Protein AF-A0A3M2BIB4-F1 (afdb_monomer_lite)

Radius of gyration: 32.8 Å; chains: 1; bounding box: 78×100×97 Å

Sequence (842 aa):
MITMDTANERGVAVRAAVALIFVILFSFAGVSPARAAVSAETPDAVIALSPKVFQSSRLLGDFSVLIWIRPDEQTSDARNIFEIPGVLTLGTSDTGSVSAALVVQDSAGSPSTLTVDTGRPLLGGQWQVVCVSFRKALGYLDVFHSDSTGAWSDTESAGFESRAIEVDGPGVRLGQASDGTPAVVGAYGLLAIRTHSVKLSDVATLRQTRRYFSLYDYAQIGSSMNGPSGAMWMLNHAMTTLPVDYDAGGSRPQRAAVVGQPVGLHNVHVWDSSIEVDDPFERFNMVRQADEVRGFRYVSTREPPLDGWFLVDPGFAAIVYDSVPGESALAHQLATEPRRPIRIFVSSNSRAVFRDDGTGVSPGNYAQGFFDYKRAHVSGVLFRPVVRGSTNPWFGFNAVDPPAAELTSLIDSTGGAYATFARFWTGSARAPAEGPGAGLFIQRWGRYELRCRPEPGSLLVADAPLVVQAHVMAFPGASPLQWRPRRGLSQSEVGVDHDRSNFIDLDTTRVTHVFSGDDLVYNSSAISIKGQFEGLIFPGDAMYIASGPGRGQINVIRSVTHTQTRAVIEFDSPMIRWPEPDVTLRFGPWRFETLEYTFPPVADGDAHEWRGLELRPVDSGEGVPVFAYSAFRPDVNGYQFGVAGWGGNGYYPQIIFSEPAAISEWMRIAAPDLWIQVPAQQNSLPEHMSDYTALIRQAAPECEIVWAAEAAHPSGVQLGWVDYIVDHAESEGVIGIVALNRPQIGTELEQLADGHRSNLPHISARGNVKLAELWCQLLLDAAIDPCPADFAPPWHFYDFFDVQVYLAEFVSQTSLADLTGDGIIDFFDLVAYLDAFAAGCG

Structure (mmCIF, N/CA/C/O backbone):
data_AF-A0A3M2BIB4-F1
#
_entry.id   AF-A0A3M2BIB4-F1
#
loop_
_atom_site.group_PDB
_atom_site.id
_atom_site.type_symbol
_atom_site.label_atom_id
_atom_site.label_alt_id
_atom_site.label_comp_id
_atom_site.label_asym_id
_atom_site.label_entity_id
_atom_site.label_seq_id
_atom_site.pdbx_PDB_ins_code
_atom_site.Cartn_x
_atom_site.Cartn_y
_atom_site.Cartn_z
_atom_site.occupancy
_atom_site.B_iso_or_equiv
_atom_site.auth_seq_id
_atom_site.auth_comp_id
_atom_site.auth_asym_id
_atom_site.auth_atom_id
_atom_site.pdbx_PDB_model_num
ATOM 1 N N . MET A 1 1 ? 2.236 -69.891 37.662 1.00 33.50 1 MET A N 1
ATOM 2 C CA . MET A 1 1 ? 2.554 -69.448 36.289 1.00 33.50 1 MET A CA 1
ATOM 3 C C . MET A 1 1 ? 2.310 -67.949 36.265 1.00 33.50 1 MET A C 1
ATOM 5 O O . MET A 1 1 ? 1.174 -67.557 36.464 1.00 33.50 1 MET A O 1
ATOM 9 N N . ILE A 1 2 ? 3.357 -67.148 36.497 1.00 29.92 2 ILE A N 1
ATOM 10 C CA . ILE A 1 2 ? 4.217 -66.559 35.440 1.00 29.92 2 ILE A CA 1
ATOM 11 C C . ILE A 1 2 ? 3.377 -65.528 34.659 1.00 29.92 2 ILE A C 1
ATOM 13 O O . ILE A 1 2 ? 2.528 -65.934 33.880 1.00 29.92 2 ILE A O 1
ATOM 17 N N . THR A 1 3 ? 3.271 -64.301 35.187 1.00 30.97 3 THR A N 1
ATOM 18 C CA . THR A 1 3 ? 3.999 -63.040 34.858 1.00 30.97 3 THR A CA 1
ATOM 19 C C . THR A 1 3 ? 3.267 -62.154 33.841 1.00 30.97 3 THR A C 1
ATOM 21 O O . THR A 1 3 ? 2.938 -62.621 32.762 1.00 30.97 3 THR A O 1
ATOM 24 N N . MET A 1 4 ? 3.070 -60.892 34.260 1.00 30.81 4 MET A N 1
ATOM 25 C CA . MET A 1 4 ? 3.219 -59.604 33.548 1.00 30.81 4 MET A CA 1
ATOM 26 C C . MET A 1 4 ? 2.843 -59.508 32.056 1.00 30.81 4 MET A C 1
ATOM 28 O O . MET A 1 4 ? 3.419 -60.209 31.237 1.00 30.81 4 MET A O 1
ATOM 32 N N . ASP A 1 5 ? 2.037 -58.501 31.685 1.00 30.27 5 ASP A N 1
ATOM 33 C CA . ASP A 1 5 ? 2.644 -57.208 31.327 1.00 30.27 5 ASP A CA 1
ATOM 34 C C . ASP A 1 5 ? 1.685 -56.005 31.409 1.00 30.27 5 ASP A C 1
ATOM 36 O O . ASP A 1 5 ? 0.528 -56.040 30.990 1.00 30.27 5 ASP A O 1
ATOM 40 N N . THR A 1 6 ? 2.205 -54.931 31.994 1.00 44.16 6 THR A N 1
ATOM 41 C CA . THR A 1 6 ? 1.580 -53.629 32.234 1.00 44.16 6 THR A CA 1
ATOM 42 C C . THR A 1 6 ? 1.976 -52.678 31.110 1.00 44.16 6 THR A C 1
ATOM 44 O O . THR A 1 6 ? 3.076 -52.132 31.144 1.00 44.16 6 THR A O 1
ATOM 47 N N . ALA A 1 7 ? 1.105 -52.454 30.121 1.00 36.28 7 ALA A N 1
ATOM 48 C CA . ALA A 1 7 ? 1.442 -51.558 29.006 1.00 36.28 7 ALA A CA 1
ATOM 49 C C . ALA A 1 7 ? 0.281 -50.737 28.414 1.00 36.28 7 ALA A C 1
ATOM 51 O O . ALA A 1 7 ? 0.482 -50.114 27.378 1.00 36.28 7 ALA A O 1
ATOM 52 N N . ASN A 1 8 ? -0.907 -50.675 29.037 1.00 41.47 8 ASN A N 1
ATOM 53 C CA . ASN A 1 8 ? -2.070 -50.050 28.375 1.00 41.47 8 ASN A CA 1
ATOM 54 C C . ASN A 1 8 ? -2.738 -48.862 29.088 1.00 41.47 8 ASN A C 1
ATOM 56 O O . ASN A 1 8 ? -3.677 -48.288 28.550 1.00 41.47 8 ASN A O 1
ATOM 60 N N . GLU A 1 9 ? -2.232 -48.413 30.240 1.00 39.03 9 GLU A N 1
ATOM 61 C CA . GLU A 1 9 ? -2.818 -47.256 30.951 1.00 39.03 9 GLU A CA 1
ATOM 62 C C . GLU A 1 9 ? -2.017 -45.950 30.802 1.00 39.03 9 GLU A C 1
ATOM 64 O O . GLU A 1 9 ? -2.492 -44.883 31.178 1.00 39.03 9 GLU A O 1
ATOM 69 N N . ARG A 1 10 ? -0.840 -45.978 30.156 1.00 37.19 10 ARG A N 1
ATOM 70 C CA . ARG A 1 10 ? -0.072 -44.756 29.830 1.00 37.19 10 ARG A CA 1
ATOM 71 C C . ARG A 1 10 ? -0.431 -44.127 28.476 1.00 37.19 10 ARG A C 1
ATOM 73 O O . ARG A 1 10 ? -0.084 -42.976 28.244 1.00 37.19 10 ARG A O 1
ATOM 80 N N . GLY A 1 11 ? -1.158 -44.830 27.604 1.00 38.28 11 GLY A N 1
ATOM 81 C CA . GLY A 1 11 ? -1.507 -44.337 26.262 1.00 38.28 11 GLY A CA 1
ATOM 82 C C . GLY A 1 11 ? -2.685 -43.356 26.220 1.00 38.28 11 GLY A C 1
ATOM 83 O O . GLY A 1 11 ? -2.736 -42.498 25.343 1.00 38.28 11 GLY A O 1
ATOM 84 N N . VAL A 1 12 ? -3.614 -43.437 27.177 1.00 43.66 12 VAL A N 1
ATOM 85 C CA . VAL A 1 12 ? -4.830 -42.600 27.186 1.00 43.66 12 VAL A CA 1
ATOM 86 C C . VAL A 1 12 ? -4.586 -41.256 27.883 1.00 43.66 12 VAL A C 1
ATOM 88 O O . VAL A 1 12 ? -5.048 -40.225 27.403 1.00 43.66 12 VAL A O 1
ATOM 91 N N . ALA A 1 13 ? -3.761 -41.228 28.936 1.00 41.62 13 ALA A N 1
ATOM 92 C CA . ALA A 1 13 ? -3.370 -39.983 29.605 1.00 41.62 13 ALA A CA 1
ATOM 93 C C . ALA A 1 13 ? -2.424 -39.115 28.748 1.00 41.62 13 ALA A C 1
ATOM 95 O O . ALA A 1 13 ? -2.522 -37.892 28.778 1.00 41.62 13 ALA A O 1
ATOM 96 N N . VAL A 1 14 ? -1.561 -39.729 27.924 1.00 44.25 14 VAL A N 1
ATOM 97 C CA . VAL A 1 14 ? -0.683 -38.997 26.992 1.00 44.25 14 VAL A CA 1
ATOM 98 C C . VAL A 1 14 ? -1.462 -38.477 25.781 1.00 44.25 14 VAL A C 1
ATOM 100 O O . VAL A 1 14 ? -1.181 -37.378 25.327 1.00 44.25 14 VAL A O 1
ATOM 103 N N . ARG A 1 15 ? -2.504 -39.171 25.302 1.00 39.38 15 ARG A N 1
ATOM 104 C CA . ARG A 1 15 ? -3.373 -38.652 24.225 1.00 39.38 15 ARG A CA 1
ATOM 105 C C . ARG A 1 15 ? -4.279 -37.506 24.685 1.00 39.38 15 ARG A C 1
ATOM 107 O O . ARG A 1 15 ? -4.491 -36.581 23.913 1.00 39.38 15 ARG A O 1
ATOM 114 N N . ALA A 1 16 ? -4.731 -37.509 25.941 1.00 39.28 16 ALA A N 1
ATOM 115 C CA . ALA A 1 16 ? -5.449 -36.370 26.519 1.00 39.28 16 ALA A CA 1
ATOM 116 C C . ALA A 1 16 ? -4.518 -35.172 26.799 1.00 39.28 16 ALA A C 1
ATOM 118 O O . ALA A 1 16 ? -4.910 -34.036 26.561 1.00 39.28 16 ALA A O 1
ATOM 119 N N . ALA A 1 17 ? -3.270 -35.409 27.226 1.00 37.19 17 ALA A N 1
ATOM 120 C CA . ALA A 1 17 ? -2.282 -34.346 27.425 1.00 37.19 17 ALA A CA 1
ATOM 121 C C . ALA A 1 17 ? -1.733 -33.779 26.101 1.00 37.19 17 ALA A C 1
ATOM 123 O O . ALA A 1 17 ? -1.500 -32.582 26.013 1.00 37.19 17 ALA A O 1
ATOM 124 N N . VAL A 1 18 ? -1.579 -34.598 25.055 1.00 38.59 18 VAL A N 1
ATOM 125 C CA . VAL A 1 18 ? -1.134 -34.152 23.722 1.00 38.59 18 VAL A CA 1
ATOM 126 C C . VAL A 1 18 ? -2.271 -33.459 22.963 1.00 38.59 18 VAL A C 1
ATOM 128 O O . VAL A 1 18 ? -2.010 -32.451 22.324 1.00 38.59 18 VAL A O 1
ATOM 131 N N . ALA A 1 19 ? -3.533 -33.878 23.117 1.00 32.69 19 ALA A N 1
ATOM 132 C CA . ALA A 1 19 ? -4.677 -33.121 22.590 1.00 32.69 19 ALA A CA 1
ATOM 133 C C . ALA A 1 19 ? -4.874 -31.774 23.316 1.00 32.69 19 ALA A C 1
ATOM 135 O O . ALA A 1 19 ? -5.208 -30.781 22.679 1.00 32.69 19 ALA A O 1
ATOM 136 N N . LEU A 1 20 ? -4.592 -31.701 24.624 1.00 32.56 20 LEU A N 1
ATOM 137 C CA . LEU A 1 20 ? -4.644 -30.439 25.373 1.00 32.56 20 LEU A CA 1
ATOM 138 C C . LEU A 1 20 ? -3.433 -29.529 25.086 1.00 32.56 20 LEU A C 1
ATOM 140 O O . LEU A 1 20 ? -3.556 -28.316 25.186 1.00 32.56 20 LEU A O 1
ATOM 144 N N . ILE A 1 21 ? -2.284 -30.083 24.681 1.00 35.28 21 ILE A N 1
ATOM 145 C CA . ILE A 1 21 ? -1.084 -29.316 24.301 1.00 35.28 21 ILE A CA 1
ATOM 146 C C . ILE A 1 21 ? -1.126 -28.877 22.823 1.00 35.28 21 ILE A C 1
ATOM 148 O O . ILE A 1 21 ? -0.666 -27.781 22.519 1.00 35.28 21 ILE A O 1
ATOM 152 N N . PHE A 1 22 ? -1.761 -29.633 21.919 1.00 31.03 22 PHE A N 1
ATOM 153 C CA . PHE A 1 22 ? -1.961 -29.212 20.521 1.00 31.03 22 PHE A CA 1
ATOM 154 C C . PHE A 1 22 ? -3.082 -28.175 20.344 1.00 31.03 22 PHE A C 1
ATOM 156 O O . PHE A 1 22 ? -2.965 -27.314 19.479 1.00 31.03 22 PHE A O 1
ATOM 163 N N . VAL A 1 23 ? -4.100 -28.158 21.213 1.00 32.62 23 VAL A N 1
ATOM 164 C CA . VAL A 1 23 ? -5.113 -27.078 21.240 1.00 32.62 23 VAL A CA 1
ATOM 165 C C . VAL A 1 23 ? -4.573 -25.789 21.892 1.00 32.62 23 VAL A C 1
ATOM 167 O O . VAL A 1 23 ? -5.134 -24.714 21.706 1.00 32.62 23 VAL A O 1
ATOM 170 N N . ILE A 1 24 ? -3.446 -25.858 22.611 1.00 32.31 24 ILE A N 1
ATOM 171 C CA . ILE A 1 24 ? -2.802 -24.690 23.240 1.00 32.31 24 ILE A CA 1
ATOM 172 C C . ILE A 1 24 ? -1.642 -24.130 22.388 1.00 32.31 24 ILE A C 1
ATOM 174 O O . ILE A 1 24 ? -1.292 -22.962 22.540 1.00 32.31 24 ILE A O 1
ATOM 178 N N . LEU A 1 25 ? -1.086 -24.900 21.442 1.00 28.09 25 LEU A N 1
ATOM 179 C CA . LEU A 1 25 ? 0.062 -24.480 20.618 1.00 28.09 25 LEU A CA 1
ATOM 180 C C . LEU A 1 25 ? -0.276 -23.992 19.198 1.00 28.09 25 LEU A C 1
ATOM 182 O O . LEU A 1 25 ? 0.609 -23.449 18.546 1.00 28.09 25 LEU A O 1
ATOM 186 N N . PHE A 1 26 ? -1.536 -24.073 18.756 1.00 29.95 26 PHE A N 1
ATOM 187 C CA . PHE A 1 26 ? -2.009 -23.419 17.519 1.00 29.95 26 PHE A CA 1
ATOM 188 C C . PHE A 1 26 ? -2.750 -22.087 17.747 1.00 29.95 26 PHE A C 1
ATOM 190 O O . PHE A 1 26 ? -3.298 -21.506 16.817 1.00 29.95 26 PHE A O 1
ATOM 197 N N . SER A 1 27 ? -2.707 -21.550 18.969 1.00 29.72 27 SER A N 1
ATOM 198 C CA . SER A 1 27 ? -3.378 -20.289 19.336 1.00 29.72 27 SER A CA 1
ATOM 199 C C . SER A 1 27 ? -2.442 -19.071 19.372 1.00 29.72 27 SER A C 1
ATOM 201 O O . SER A 1 27 ? -2.845 -18.000 19.815 1.00 29.72 27 SER A O 1
ATOM 203 N N . PHE A 1 28 ? -1.188 -19.210 18.925 1.00 30.39 28 PHE A N 1
ATOM 204 C CA . PHE A 1 28 ? -0.168 -18.157 19.019 1.00 30.39 28 PHE A CA 1
ATOM 205 C C . PHE A 1 28 ? 0.679 -18.025 17.744 1.00 30.39 28 PHE A C 1
ATOM 207 O O . PHE A 1 28 ? 1.900 -18.101 17.793 1.00 30.39 28 PHE A O 1
ATOM 214 N N . ALA A 1 29 ? 0.038 -17.808 16.597 1.00 28.36 29 ALA A N 1
ATOM 215 C CA . ALA A 1 29 ? 0.643 -17.157 15.429 1.00 28.36 29 ALA A CA 1
ATOM 216 C C . ALA A 1 29 ? -0.472 -16.778 14.445 1.00 28.36 29 ALA A C 1
ATOM 218 O O . ALA A 1 29 ? -0.865 -17.554 13.585 1.00 28.36 29 ALA A O 1
ATOM 219 N N . GLY A 1 30 ? -1.016 -15.581 14.631 1.00 24.34 30 GLY A N 1
ATOM 220 C CA . GLY A 1 30 ? -2.086 -15.005 13.823 1.00 24.34 30 GLY A CA 1
ATOM 221 C C . GLY A 1 30 ? -2.401 -13.627 14.380 1.00 24.34 30 GLY A C 1
ATOM 222 O O . GLY A 1 30 ? -3.344 -13.445 15.141 1.00 24.34 30 GLY A O 1
ATOM 223 N N . VAL A 1 31 ? -1.495 -12.688 14.126 1.00 24.97 31 VAL A N 1
ATOM 224 C CA . VAL A 1 31 ? -1.556 -11.313 14.622 1.00 24.97 31 VAL A CA 1
ATOM 225 C C . VAL A 1 31 ? -2.741 -10.578 13.966 1.00 24.97 31 VAL A C 1
ATOM 227 O O . VAL A 1 31 ? -2.956 -10.693 12.766 1.00 24.97 31 VAL A O 1
ATOM 230 N N . SER A 1 32 ? -3.491 -9.863 14.816 1.00 37.06 32 SER A N 1
ATOM 231 C CA . SER A 1 32 ? -4.704 -9.022 14.644 1.00 37.06 32 SER A CA 1
ATOM 232 C C . SER A 1 32 ? -4.727 -8.071 13.417 1.00 37.06 32 SER A C 1
ATOM 234 O O . SER A 1 32 ? -3.665 -7.742 12.891 1.00 37.06 32 SER A O 1
ATOM 236 N N . PRO A 1 33 ? -5.892 -7.484 13.034 1.00 37.25 33 PRO A N 1
ATOM 237 C CA . PRO A 1 33 ? -6.175 -6.144 13.580 1.00 37.25 33 PRO A CA 1
ATOM 238 C C . PRO A 1 33 ? -7.654 -5.842 13.927 1.00 37.25 33 PRO A C 1
ATOM 240 O O . PRO A 1 33 ? -8.567 -6.067 13.130 1.00 37.25 33 PRO A O 1
ATOM 243 N N . ALA A 1 34 ? -7.875 -5.196 15.080 1.00 37.62 34 ALA A N 1
ATOM 244 C CA . ALA A 1 34 ? -9.164 -4.701 15.553 1.00 37.62 34 ALA A CA 1
ATOM 245 C C . ALA A 1 34 ? -9.144 -3.204 16.002 1.00 37.62 34 ALA A C 1
ATOM 247 O O . ALA A 1 34 ? -8.180 -2.808 16.621 1.00 37.62 34 ALA A O 1
ATOM 248 N N . ARG A 1 35 ? -10.043 -2.247 15.717 1.00 52.06 35 ARG A N 1
ATOM 249 C CA . ARG A 1 35 ? -11.478 -1.990 16.010 1.00 52.06 35 ARG A CA 1
ATOM 250 C C . ARG A 1 35 ? -11.899 -1.315 17.359 1.00 52.06 35 ARG A C 1
ATOM 252 O O . ARG A 1 35 ? -12.287 -2.030 18.254 1.00 52.06 35 ARG A O 1
ATOM 259 N N . ALA A 1 36 ? -11.937 0.013 17.559 1.00 53.53 36 ALA A N 1
ATOM 260 C CA . ALA A 1 36 ? -11.449 0.737 18.770 1.00 53.53 36 ALA A CA 1
ATOM 261 C C . ALA A 1 36 ? -12.373 1.225 19.955 1.00 53.53 36 ALA A C 1
ATOM 263 O O . ALA A 1 36 ? -13.565 1.469 19.790 1.00 53.53 36 ALA A O 1
ATOM 264 N N . ALA A 1 37 ? -11.784 1.424 21.156 1.00 71.44 37 ALA A N 1
ATOM 265 C CA . ALA A 1 37 ? -12.299 1.947 22.451 1.00 71.44 37 ALA A CA 1
ATOM 266 C C . ALA A 1 37 ? -11.126 2.490 23.329 1.00 71.44 37 ALA A C 1
ATOM 268 O O . ALA A 1 37 ? -9.977 2.439 22.897 1.00 71.44 37 ALA A O 1
ATOM 269 N N . VAL A 1 38 ? -11.356 2.970 24.561 1.00 84.25 38 VAL A N 1
ATOM 270 C CA . VAL A 1 38 ? -10.273 3.156 25.566 1.00 84.25 38 VAL A CA 1
ATOM 271 C C . VAL A 1 38 ? -10.502 2.291 26.794 1.00 84.25 38 VAL A C 1
ATOM 273 O O . VAL A 1 38 ? -11.628 2.143 27.242 1.00 84.25 38 VAL A O 1
ATOM 276 N N . SER A 1 39 ? -9.441 1.717 27.342 1.00 89.81 39 SER A N 1
ATOM 277 C CA . SER A 1 39 ? -9.465 0.921 28.565 1.00 89.81 39 SER A CA 1
ATOM 278 C C . SER A 1 39 ? -8.905 1.739 29.715 1.00 89.81 39 SER A C 1
ATOM 280 O O . SER A 1 39 ? -7.790 2.252 29.610 1.00 89.81 39 SER A O 1
ATOM 282 N N . ALA A 1 40 ? -9.685 1.892 30.783 1.00 93.56 40 ALA A N 1
ATOM 283 C CA . ALA A 1 40 ? -9.188 2.356 32.068 1.00 93.56 40 ALA A CA 1
ATOM 284 C C . ALA A 1 40 ? -8.427 1.202 32.722 1.00 93.56 40 ALA A C 1
ATOM 286 O O . ALA A 1 40 ? -9.037 0.223 33.141 1.00 93.56 40 ALA A O 1
ATOM 287 N N . GLU A 1 41 ? -7.109 1.331 32.822 1.00 94.12 41 GLU A N 1
ATOM 288 C CA . GLU A 1 41 ? -6.217 0.321 33.405 1.00 94.12 41 GLU A CA 1
ATOM 289 C C . GLU A 1 41 ? -6.161 0.422 34.937 1.00 94.12 41 GLU A C 1
ATOM 291 O O . GLU A 1 41 ? -5.703 -0.494 35.620 1.00 94.12 41 GLU A O 1
ATOM 296 N N . THR A 1 42 ? -6.587 1.561 35.493 1.00 95.88 42 THR A N 1
ATOM 297 C CA . THR A 1 42 ? -6.488 1.861 36.922 1.00 95.88 42 THR A CA 1
ATOM 298 C C . THR A 1 42 ? -7.714 2.624 37.443 1.00 95.88 42 THR A C 1
ATOM 300 O O . THR A 1 42 ? -8.381 3.331 36.687 1.00 95.88 42 THR A O 1
ATOM 303 N N . PRO A 1 43 ? -8.020 2.545 38.754 1.00 97.19 43 PRO A N 1
ATOM 304 C CA . PRO A 1 43 ? -9.135 3.287 39.353 1.00 97.19 43 PRO A CA 1
ATOM 305 C C . PRO A 1 43 ? -8.983 4.818 39.338 1.00 97.19 43 PRO A C 1
ATOM 307 O O . PRO A 1 43 ? -9.956 5.530 39.555 1.00 97.19 43 PRO A O 1
ATOM 310 N N . ASP A 1 44 ? -7.781 5.347 39.124 1.00 97.00 44 ASP A N 1
ATOM 311 C CA . ASP A 1 44 ? -7.515 6.783 38.983 1.00 97.00 44 ASP A CA 1
ATOM 312 C C . ASP A 1 44 ? -7.492 7.244 37.516 1.00 97.00 44 ASP A C 1
ATOM 314 O O . ASP A 1 44 ? -7.155 8.401 37.248 1.00 97.00 44 ASP A O 1
ATOM 318 N N . ALA A 1 45 ? -7.838 6.361 36.570 1.00 96.19 45 ALA A N 1
ATOM 319 C CA . ALA A 1 45 ? -7.901 6.688 35.154 1.00 96.19 45 ALA A CA 1
ATOM 320 C C . ALA A 1 45 ? -8.889 7.830 34.901 1.00 96.19 45 ALA A C 1
ATOM 322 O O . ALA A 1 45 ? -10.032 7.790 35.352 1.00 96.19 45 ALA A O 1
ATOM 323 N N . VAL A 1 46 ? -8.459 8.857 34.173 1.00 95.19 46 VAL A N 1
ATOM 324 C CA . VAL A 1 46 ? -9.294 10.017 33.857 1.00 95.19 46 VAL A CA 1
ATOM 325 C C . VAL A 1 46 ? -8.933 10.612 32.505 1.00 95.19 46 VAL A C 1
ATOM 327 O O . VAL A 1 46 ? -7.762 10.657 32.133 1.00 95.19 46 VAL A O 1
ATOM 330 N N . ILE A 1 47 ? -9.951 11.090 31.791 1.00 92.56 47 ILE A N 1
ATOM 331 C CA . ILE A 1 47 ? -9.841 12.024 30.670 1.00 92.56 47 ILE A CA 1
ATOM 332 C C . ILE A 1 47 ? -10.708 13.232 31.025 1.00 92.56 47 ILE A C 1
ATOM 334 O O . ILE A 1 47 ? -11.933 13.141 30.984 1.00 92.56 47 ILE A O 1
ATOM 338 N N . ALA A 1 48 ? -10.092 14.355 31.384 1.00 91.75 48 ALA A N 1
ATOM 339 C CA . ALA A 1 48 ? -10.775 15.615 31.654 1.00 91.75 48 ALA A CA 1
ATOM 340 C C . ALA A 1 48 ? -10.547 16.586 30.498 1.00 91.75 48 ALA A C 1
ATOM 342 O O . ALA A 1 48 ? -9.412 16.928 30.170 1.00 91.75 48 ALA A O 1
ATOM 343 N N . LEU A 1 49 ? -11.629 17.035 29.876 1.00 88.38 49 LEU A N 1
ATOM 344 C CA . LEU A 1 49 ? -11.594 17.957 28.751 1.00 88.38 49 LEU A CA 1
ATOM 345 C C . LEU A 1 49 ? -11.664 19.404 29.217 1.00 88.38 49 LEU A C 1
ATOM 347 O O . LEU A 1 49 ? -12.293 19.714 30.227 1.00 88.38 49 LEU A O 1
ATOM 351 N N . SER A 1 50 ? -11.077 20.302 28.426 1.00 83.38 50 SER A N 1
ATOM 352 C CA . SER A 1 50 ? -11.191 21.733 28.688 1.00 83.38 50 SER A CA 1
ATOM 353 C C . SER A 1 50 ? -12.654 22.204 28.599 1.00 83.38 50 SER A C 1
ATOM 355 O O . SER A 1 50 ? -13.381 21.764 27.703 1.00 83.38 50 SER A O 1
ATOM 357 N N . PRO A 1 51 ? -13.103 23.167 29.428 1.00 80.19 51 PRO A N 1
ATOM 358 C CA . PRO A 1 51 ? -14.453 23.753 29.343 1.00 80.19 51 PRO A CA 1
ATOM 359 C C . PRO A 1 51 ? -14.771 24.376 27.976 1.00 80.19 51 PRO A C 1
ATOM 361 O O . PRO A 1 51 ? -15.924 24.568 27.599 1.00 80.19 51 PRO A O 1
ATOM 364 N N . LYS A 1 52 ? -13.732 24.702 27.198 1.00 80.12 52 LYS A N 1
ATOM 365 C CA . LYS A 1 52 ? -13.861 25.208 25.823 1.00 80.12 52 LYS A CA 1
ATOM 366 C C . LYS A 1 52 ? -14.289 24.130 24.822 1.00 80.12 52 LYS A C 1
ATOM 368 O O . LYS A 1 52 ? -14.678 24.467 23.708 1.00 80.12 52 LYS A O 1
ATOM 373 N N . VAL A 1 53 ? -14.169 22.855 25.192 1.00 77.94 53 VAL A N 1
ATOM 374 C CA . VAL A 1 53 ? -14.490 21.694 24.348 1.00 77.94 53 VAL A CA 1
ATOM 375 C C . VAL A 1 53 ? -15.964 21.318 24.460 1.00 77.94 53 VAL A C 1
ATOM 377 O O . VAL A 1 53 ? -16.557 20.880 23.478 1.00 77.94 53 VAL A O 1
ATOM 380 N N . PHE A 1 54 ? -16.560 21.509 25.637 1.00 83.94 54 PHE A N 1
ATOM 381 C CA . PHE A 1 54 ? -17.983 21.305 25.874 1.00 83.94 54 PHE A CA 1
ATOM 382 C C . PHE A 1 54 ? -18.483 22.287 26.936 1.00 83.94 54 PHE A C 1
ATOM 384 O O . PHE A 1 54 ? -17.938 22.339 28.035 1.00 83.94 54 PHE A O 1
ATOM 391 N N . GLN A 1 55 ? -19.542 23.031 26.615 1.00 81.75 55 GLN A N 1
ATOM 392 C CA . GLN A 1 55 ? -20.182 23.975 27.533 1.00 81.75 55 GLN A CA 1
ATOM 393 C C . GLN A 1 55 ? -21.469 23.374 28.107 1.00 81.75 55 GLN A C 1
ATOM 395 O O . GLN A 1 55 ? -22.304 22.870 27.355 1.00 81.75 55 GLN A O 1
ATOM 400 N N . SER A 1 56 ? -21.659 23.471 29.426 1.00 81.12 56 SER A N 1
ATOM 401 C CA . SER A 1 56 ? -22.842 22.945 30.133 1.00 81.12 56 SER A CA 1
ATOM 402 C C . SER A 1 56 ? -24.158 23.600 29.694 1.00 81.12 56 SER A C 1
ATOM 404 O O . SER A 1 56 ? -25.204 22.955 29.733 1.00 81.12 56 SER A O 1
ATOM 406 N N . SER A 1 57 ? -24.106 24.826 29.162 1.00 81.00 57 SER A N 1
ATOM 407 C CA . SER A 1 57 ? -25.236 25.532 28.533 1.00 81.00 57 SER A CA 1
ATOM 408 C C . SER A 1 57 ? -25.912 24.741 27.403 1.00 81.00 57 SER A C 1
ATOM 410 O O . SER A 1 57 ? -27.071 24.977 27.060 1.00 81.00 57 SER A O 1
ATOM 412 N N . ARG A 1 58 ? -25.223 23.742 26.846 1.00 81.94 58 ARG A N 1
ATOM 413 C CA . ARG A 1 58 ? -25.776 22.813 25.859 1.00 81.94 58 ARG A CA 1
ATOM 414 C C . ARG A 1 58 ? -26.826 21.852 26.431 1.00 81.94 58 ARG A C 1
ATOM 416 O O . ARG A 1 58 ? -27.584 21.269 25.665 1.00 81.94 58 ARG A O 1
ATOM 423 N N . LEU A 1 59 ? -26.902 21.705 27.755 1.00 88.25 59 LEU A N 1
ATOM 424 C CA . LEU A 1 59 ? -27.857 20.836 28.456 1.00 88.25 59 LEU A CA 1
ATOM 425 C C . LEU A 1 59 ? -29.101 21.585 28.975 1.00 88.25 59 LEU A C 1
ATOM 427 O O . LEU A 1 59 ? -29.849 21.061 29.794 1.00 88.25 59 LEU A O 1
ATOM 431 N N . LEU A 1 60 ? -29.353 22.818 28.511 1.00 86.00 60 LEU A N 1
ATOM 432 C CA . LEU A 1 60 ? -30.503 23.629 28.951 1.00 86.00 60 LEU A CA 1
ATOM 433 C C . LEU A 1 60 ? -31.866 23.150 28.407 1.00 86.00 60 LEU A C 1
ATOM 435 O O . LEU A 1 60 ? -32.912 23.640 28.853 1.00 86.00 60 LEU A O 1
ATOM 439 N N . GLY A 1 61 ? -31.858 22.258 27.414 1.00 89.44 61 GLY A N 1
ATOM 440 C CA . GLY A 1 61 ? -33.038 21.634 26.812 1.00 89.44 61 GLY A CA 1
ATOM 441 C C . GLY A 1 61 ? -33.262 20.199 27.288 1.00 89.44 61 GLY A C 1
ATOM 442 O O . GLY A 1 61 ? -32.734 19.779 28.314 1.00 89.44 61 GLY A O 1
ATOM 443 N N . ASP A 1 62 ? -34.041 19.445 26.515 1.00 91.00 62 ASP A N 1
ATOM 444 C CA . ASP A 1 62 ? -34.016 17.986 26.607 1.00 91.00 62 ASP A CA 1
ATOM 445 C C . ASP A 1 62 ? -32.637 17.482 26.177 1.00 91.00 62 ASP A C 1
ATOM 447 O O . ASP A 1 62 ? -32.024 18.029 25.257 1.00 91.00 62 ASP A O 1
ATOM 451 N N . PHE A 1 63 ? -32.152 16.429 26.825 1.00 92.38 63 PHE A N 1
ATOM 452 C CA . PHE A 1 63 ? -30.900 15.806 26.424 1.00 92.38 63 PHE A CA 1
ATOM 453 C C . PHE A 1 63 ? -30.833 14.346 26.841 1.00 92.38 63 PHE A C 1
ATOM 455 O O . PHE A 1 63 ? -31.590 13.873 27.689 1.00 92.38 63 PHE A O 1
ATOM 462 N N . SER A 1 64 ? -29.867 13.644 26.264 1.00 92.56 64 SER A N 1
ATOM 463 C CA . SER A 1 64 ? -29.436 12.340 26.746 1.00 92.56 64 SER A CA 1
ATOM 464 C C . SER A 1 64 ? -27.924 12.203 26.636 1.00 92.56 64 SER A C 1
ATOM 466 O O . SER A 1 64 ? -27.302 12.777 25.740 1.00 92.56 64 SER A O 1
ATOM 468 N N . VAL A 1 65 ? -27.334 11.456 27.564 1.00 93.56 65 VAL A N 1
ATOM 469 C CA . VAL A 1 65 ? -25.941 11.012 27.514 1.00 93.56 65 VAL A CA 1
ATOM 470 C C . VAL A 1 65 ? -25.962 9.494 27.460 1.00 93.56 65 VAL A C 1
ATOM 472 O O . VAL A 1 65 ? -26.564 8.858 28.322 1.00 93.56 65 VAL A O 1
ATOM 475 N N . LEU A 1 66 ? -25.348 8.922 26.431 1.00 91.75 66 LEU A N 1
ATOM 476 C CA . LEU A 1 66 ? -25.204 7.484 26.230 1.00 91.75 66 LEU A CA 1
ATOM 477 C C . LEU A 1 66 ? -23.735 7.116 26.265 1.00 91.75 66 LEU A C 1
ATOM 479 O O . LEU A 1 66 ? -22.926 7.782 25.620 1.00 91.75 66 LEU A O 1
ATOM 483 N N . ILE A 1 67 ? -23.413 6.026 26.952 1.00 92.56 67 ILE A N 1
ATOM 484 C CA . ILE A 1 67 ? -22.076 5.457 26.915 1.00 92.56 67 ILE A CA 1
ATOM 485 C C . ILE A 1 67 ? -22.115 3.932 26.878 1.00 92.56 67 ILE A C 1
ATOM 487 O O . ILE A 1 67 ? -22.870 3.277 27.603 1.00 92.56 67 ILE A O 1
ATOM 491 N N . TRP A 1 68 ? -21.283 3.374 26.004 1.00 92.19 68 TRP A N 1
ATOM 492 C CA . TRP A 1 68 ? -20.944 1.959 26.022 1.00 92.19 68 TRP A CA 1
ATOM 493 C C . TRP A 1 68 ? -19.848 1.698 27.040 1.00 92.19 68 TRP A C 1
ATOM 495 O O . TRP A 1 68 ? -18.805 2.346 27.002 1.00 92.19 68 TRP A O 1
ATOM 505 N N . ILE A 1 69 ? -20.046 0.708 27.901 1.00 93.75 69 ILE A N 1
ATOM 506 C CA . ILE A 1 69 ? -19.046 0.310 28.886 1.00 93.75 69 ILE A CA 1
ATOM 507 C C . ILE A 1 69 ? -18.943 -1.208 28.974 1.00 93.75 69 ILE A C 1
ATOM 509 O O . ILE A 1 69 ? -19.944 -1.921 28.898 1.00 93.75 69 ILE A O 1
ATOM 513 N N . ARG A 1 70 ? -17.722 -1.707 29.135 1.00 94.56 70 ARG A N 1
ATOM 514 C CA . ARG A 1 70 ? -17.407 -3.091 29.471 1.00 94.56 70 ARG A CA 1
ATOM 515 C C . ARG A 1 70 ? -16.470 -3.089 30.676 1.00 94.56 70 ARG A C 1
ATOM 517 O O . ARG A 1 70 ? -15.258 -3.019 30.485 1.00 94.56 70 ARG A O 1
ATOM 524 N N . PRO A 1 71 ? -17.018 -3.146 31.896 1.00 95.44 71 PRO A N 1
ATOM 525 C CA . PRO A 1 71 ? -16.214 -3.335 33.094 1.00 95.44 71 PRO A CA 1
ATOM 526 C C . PRO A 1 71 ? -15.441 -4.649 33.008 1.00 95.44 71 PRO A C 1
ATOM 528 O O . PRO A 1 71 ? -15.969 -5.638 32.489 1.00 95.44 71 PRO A O 1
ATOM 531 N N . ASP A 1 72 ? -14.230 -4.687 33.550 1.00 94.44 72 ASP A N 1
ATOM 532 C CA . ASP A 1 72 ? -13.485 -5.947 33.659 1.00 94.44 72 ASP A CA 1
ATOM 533 C C . ASP A 1 72 ? -14.117 -6.859 34.714 1.00 94.44 72 ASP A C 1
ATOM 535 O O . ASP A 1 72 ? -14.337 -8.049 34.481 1.00 94.44 72 ASP A O 1
ATOM 539 N N . GLU A 1 73 ? -14.520 -6.269 35.839 1.00 94.38 73 GLU A N 1
ATOM 540 C CA . GLU A 1 73 ? -15.178 -6.944 36.952 1.00 94.38 73 GLU A CA 1
ATOM 541 C C . GLU A 1 73 ? -16.555 -6.340 37.232 1.00 94.38 73 GLU A C 1
ATOM 543 O O . GLU A 1 73 ? -16.854 -5.204 36.865 1.00 94.38 73 GLU A O 1
ATOM 548 N N . GLN A 1 74 ? -17.418 -7.115 37.891 1.00 96.19 74 GLN A N 1
ATOM 549 C CA . GLN A 1 74 ? -18.702 -6.600 38.348 1.00 96.19 74 GLN A CA 1
ATOM 550 C C . GLN A 1 74 ? -18.480 -5.501 39.395 1.00 96.19 74 GLN A C 1
ATOM 552 O O . GLN A 1 74 ? -17.714 -5.688 40.339 1.00 96.19 74 GLN A O 1
ATOM 557 N N . THR A 1 75 ? -19.187 -4.380 39.267 1.00 93.94 75 THR A N 1
ATOM 558 C CA . THR A 1 75 ? -19.093 -3.284 40.238 1.00 93.94 75 THR A CA 1
ATOM 559 C C . THR A 1 75 ? -19.812 -3.638 41.538 1.00 93.94 75 THR A C 1
ATOM 561 O O . THR A 1 75 ? -20.915 -4.190 41.532 1.00 93.94 75 THR A O 1
ATOM 564 N N . SER A 1 76 ? -19.195 -3.299 42.670 1.00 95.00 76 SER A N 1
ATOM 565 C CA . SER A 1 76 ? -19.756 -3.523 44.014 1.00 95.00 76 SER A CA 1
ATOM 566 C C . SER A 1 76 ? -19.692 -2.291 44.916 1.00 95.00 76 SER A C 1
ATOM 568 O O . SER A 1 76 ? -20.015 -2.378 46.095 1.00 95.00 76 SER A O 1
ATOM 570 N N . ASP A 1 77 ? -19.216 -1.173 44.381 1.00 96.44 77 ASP A N 1
ATOM 571 C CA . ASP A 1 77 ? -18.943 0.072 45.083 1.00 96.44 77 ASP A CA 1
ATOM 572 C C . ASP A 1 77 ? -19.164 1.275 44.155 1.00 96.44 77 ASP A C 1
ATOM 574 O O . ASP A 1 77 ? -19.448 1.119 42.960 1.00 96.44 77 ASP A O 1
ATOM 578 N N . ALA A 1 78 ? -19.052 2.477 44.721 1.00 97.38 78 ALA A N 1
ATOM 579 C CA . ALA A 1 78 ? -19.232 3.712 43.979 1.00 97.38 78 ALA A CA 1
ATOM 580 C C . ALA A 1 78 ? -18.070 3.945 43.008 1.00 97.38 78 ALA A C 1
ATOM 582 O O . ALA A 1 78 ? -16.904 4.018 43.408 1.00 97.38 78 ALA A O 1
ATOM 583 N N . ARG A 1 79 ? -18.399 4.070 41.723 1.00 98.00 79 ARG A N 1
ATOM 584 C CA . ARG A 1 79 ? -17.454 4.293 40.628 1.00 98.00 79 ARG A CA 1
ATOM 585 C C . ARG A 1 79 ? -18.001 5.345 39.684 1.00 98.00 79 ARG A C 1
ATOM 587 O O . ARG A 1 79 ? -19.187 5.348 39.380 1.00 98.00 79 ARG A O 1
ATOM 594 N N . ASN A 1 80 ? -17.145 6.213 39.170 1.00 98.00 80 ASN A N 1
ATOM 595 C CA . ASN A 1 80 ? -17.529 7.176 38.153 1.00 98.00 80 ASN A CA 1
ATOM 596 C C . ASN A 1 80 ? -17.289 6.608 36.750 1.00 98.00 80 ASN A C 1
ATOM 598 O O . ASN A 1 80 ? -16.315 5.893 36.501 1.00 98.00 80 ASN A O 1
ATOM 602 N N . ILE A 1 81 ? -18.209 6.925 35.842 1.00 96.69 81 ILE A N 1
ATOM 603 C CA . ILE A 1 81 ? -18.112 6.593 34.418 1.00 96.69 81 ILE A CA 1
ATOM 604 C C . ILE A 1 81 ? -17.924 7.891 33.637 1.00 96.69 81 ILE A C 1
ATOM 606 O O . ILE A 1 81 ? -16.981 8.022 32.856 1.00 96.69 81 ILE A O 1
ATOM 610 N N . PHE A 1 82 ? -18.811 8.859 33.872 1.00 96.12 82 PHE A N 1
ATOM 611 C CA . PHE A 1 82 ? -18.861 10.138 33.178 1.00 96.12 82 PHE A CA 1
ATOM 612 C C . PHE A 1 82 ? -19.364 11.239 34.114 1.00 96.12 82 PHE A C 1
ATOM 614 O O . PHE A 1 82 ? -20.303 11.041 34.881 1.00 96.12 82 PHE A O 1
ATOM 621 N N . GLU A 1 83 ? -18.780 12.428 34.008 1.00 94.94 83 GLU A N 1
ATOM 622 C CA . GLU A 1 83 ? -19.172 13.591 34.797 1.00 94.94 83 GLU A CA 1
ATOM 623 C C . GLU A 1 83 ? -19.077 14.886 33.972 1.00 94.94 83 GLU A C 1
ATOM 625 O O . GLU A 1 83 ? -18.147 15.101 33.196 1.00 94.94 83 GLU A O 1
ATOM 630 N N . ILE A 1 84 ? -20.025 15.793 34.191 1.00 93.56 84 ILE A N 1
ATOM 631 C CA . ILE A 1 84 ? -19.879 17.228 33.943 1.00 93.56 84 ILE A CA 1
ATOM 632 C C . ILE A 1 84 ? -19.856 17.879 35.327 1.00 93.56 84 ILE A C 1
ATOM 634 O O . ILE A 1 84 ? -20.917 17.960 35.958 1.00 93.56 84 ILE A O 1
ATOM 638 N N . PRO A 1 85 ? -18.683 18.300 35.833 1.00 93.25 85 PRO A N 1
ATOM 639 C CA . PRO A 1 85 ? -18.549 18.648 37.243 1.00 93.25 85 PRO A CA 1
ATOM 640 C C . PRO A 1 85 ? -19.512 19.754 37.675 1.00 93.25 85 PRO A C 1
ATOM 642 O O . PRO A 1 85 ? -19.627 20.794 37.027 1.00 93.25 85 PRO A O 1
ATOM 645 N N . GLY A 1 86 ? -20.230 19.506 38.773 1.00 91.25 86 GLY A N 1
ATOM 646 C CA . GLY A 1 86 ? -21.257 20.409 39.302 1.00 91.25 86 GLY A CA 1
ATOM 647 C C . GLY A 1 86 ? -22.594 20.407 38.548 1.00 91.25 86 GLY A C 1
ATOM 648 O O . GLY A 1 86 ? -23.506 21.118 38.963 1.00 91.25 86 GLY A O 1
ATOM 649 N N . VAL A 1 87 ? -22.731 19.621 37.474 1.00 93.69 87 VAL A N 1
ATOM 650 C CA . VAL A 1 87 ? -23.960 19.537 36.668 1.00 93.69 87 VAL A CA 1
ATOM 651 C C . VAL A 1 87 ? -24.511 18.118 36.649 1.00 93.69 87 VAL A C 1
ATOM 653 O O . VAL A 1 87 ? -25.642 17.916 37.073 1.00 93.69 87 VAL A O 1
ATOM 656 N N . LEU A 1 88 ? -23.743 17.143 36.162 1.00 95.38 88 LEU A N 1
ATOM 657 C CA . LEU A 1 88 ? -24.218 15.785 35.896 1.00 95.38 88 LEU A CA 1
ATOM 658 C C . LEU A 1 88 ? -23.161 14.758 36.303 1.00 95.38 88 LEU A C 1
ATOM 660 O O . LEU A 1 88 ? -22.015 14.875 35.884 1.00 95.38 88 LEU A O 1
ATOM 664 N N . THR A 1 89 ? -23.552 13.722 37.035 1.00 96.94 89 THR A N 1
ATOM 665 C CA . THR A 1 89 ? -22.737 12.525 37.277 1.00 96.94 89 THR A CA 1
ATOM 666 C C . THR A 1 89 ? -23.469 11.287 36.770 1.00 96.94 89 THR A C 1
ATOM 668 O O . THR A 1 89 ? -24.689 11.175 36.896 1.00 96.94 89 THR A O 1
ATOM 671 N N . LEU A 1 90 ? -22.721 10.361 36.174 1.00 97.94 90 LEU A N 1
ATOM 672 C CA . LEU A 1 90 ? -23.171 9.038 35.758 1.00 97.94 90 LEU A CA 1
ATOM 673 C C . LEU A 1 90 ? -22.121 8.024 36.212 1.00 97.94 90 LEU A C 1
ATOM 675 O O . LEU A 1 90 ? -20.948 8.116 35.839 1.00 97.94 90 LEU A O 1
ATOM 679 N N . GLY A 1 91 ? -22.542 7.052 37.009 1.00 97.56 91 GLY A N 1
ATOM 680 C CA . GLY A 1 91 ? -21.634 6.113 37.648 1.00 97.56 91 GLY A CA 1
ATOM 681 C C . GLY A 1 91 ? -22.362 4.939 38.280 1.00 97.56 91 GLY A C 1
ATOM 682 O O . GLY A 1 91 ? -23.440 4.541 37.835 1.00 97.56 91 GLY A O 1
ATOM 683 N N . THR A 1 92 ? -21.758 4.384 39.320 1.00 98.06 92 THR A N 1
ATOM 684 C CA . THR A 1 92 ? -22.356 3.386 40.197 1.00 98.06 92 THR A CA 1
ATOM 685 C C . THR A 1 92 ? -22.501 3.932 41.614 1.00 98.06 92 THR A C 1
ATOM 687 O O . THR A 1 92 ? -21.692 4.743 42.062 1.00 98.06 92 THR A O 1
ATOM 690 N N . SER A 1 93 ? -23.542 3.501 42.323 1.00 96.69 93 SER A N 1
ATOM 691 C CA . SER A 1 93 ? -23.780 3.807 43.736 1.00 96.69 93 SER A CA 1
ATOM 692 C C . SER A 1 93 ? -22.850 3.012 44.657 1.00 96.69 93 SER A C 1
ATOM 694 O O . SER A 1 93 ? -22.126 2.124 44.212 1.00 96.69 93 SER A O 1
ATOM 696 N N . ASP A 1 94 ? -22.945 3.241 45.969 1.00 94.88 94 ASP A N 1
ATOM 697 C CA . ASP A 1 94 ? -22.234 2.463 46.997 1.00 94.88 94 ASP A CA 1
ATOM 698 C C . ASP A 1 94 ? -22.531 0.953 46.954 1.00 94.88 94 ASP A C 1
ATOM 700 O O . ASP A 1 94 ? -21.789 0.160 47.527 1.00 94.88 94 ASP A O 1
ATOM 704 N N . THR A 1 95 ? -23.616 0.545 46.287 1.00 93.25 95 THR A N 1
ATOM 705 C CA . THR A 1 95 ? -23.978 -0.870 46.093 1.00 93.25 95 THR A CA 1
ATOM 706 C C . THR A 1 95 ? -23.532 -1.426 44.738 1.00 93.25 95 THR A C 1
ATOM 708 O O . THR A 1 95 ? -23.826 -2.575 44.407 1.00 93.25 95 THR A O 1
ATOM 711 N N . GLY A 1 96 ? -22.829 -0.617 43.943 1.00 94.06 96 GLY A N 1
ATOM 712 C CA . GLY A 1 96 ? -22.390 -0.945 42.594 1.00 94.06 96 GLY A CA 1
ATOM 713 C C . GLY A 1 96 ? -23.457 -0.743 41.518 1.00 94.06 96 GLY A C 1
ATOM 714 O O . GLY A 1 96 ? -23.140 -0.968 40.351 1.00 94.06 96 GLY A O 1
ATOM 715 N N . SER A 1 97 ? -24.679 -0.321 41.868 1.00 97.00 97 SER A N 1
ATOM 716 C CA . SER A 1 97 ? -25.788 -0.137 40.923 1.00 97.00 97 SER A CA 1
ATOM 717 C C . SER A 1 97 ? -25.665 1.122 40.072 1.00 97.00 97 SER A C 1
ATOM 719 O O . SER A 1 97 ? -25.209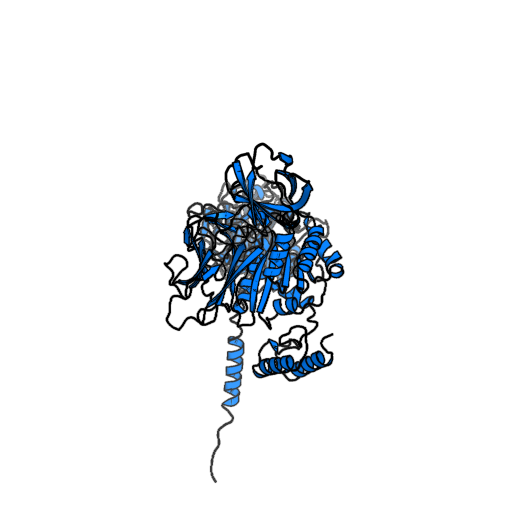 2.143 40.568 1.00 97.00 97 SER A O 1
ATOM 721 N N . VAL A 1 98 ? -26.069 1.069 38.797 1.00 97.81 98 VAL A N 1
ATOM 722 C CA . VAL A 1 98 ? -25.971 2.220 37.882 1.00 97.81 98 VAL A CA 1
ATOM 723 C C . VAL A 1 98 ? -26.855 3.358 38.379 1.00 97.81 98 VAL A C 1
ATOM 725 O O . VAL A 1 98 ? -28.070 3.183 38.504 1.00 97.81 98 VAL A O 1
ATOM 728 N N . SER A 1 99 ? -26.250 4.519 38.610 1.00 97.88 99 SER A N 1
ATOM 729 C CA . SER A 1 99 ? -26.903 5.708 39.148 1.00 97.88 99 SER A CA 1
ATOM 730 C C . SER A 1 99 ? -26.494 6.970 38.391 1.00 97.88 99 SER A C 1
ATOM 732 O O . SER A 1 99 ? -25.438 7.037 37.754 1.00 97.88 99 SER A O 1
ATOM 734 N N . ALA A 1 100 ? -27.354 7.983 38.448 1.00 98.06 100 ALA A N 1
ATOM 735 C CA . ALA A 1 100 ? -27.081 9.299 37.892 1.00 98.06 100 ALA A CA 1
ATOM 736 C C . ALA A 1 100 ? -27.566 10.395 38.840 1.00 98.06 100 ALA A C 1
ATOM 738 O O . ALA A 1 100 ? -28.594 10.234 39.502 1.00 98.06 100 ALA A O 1
ATOM 739 N N . ALA A 1 101 ? -26.859 11.524 38.870 1.00 97.44 101 ALA A N 1
ATOM 740 C CA . ALA A 1 101 ? -27.323 12.722 39.554 1.00 97.44 101 ALA A CA 1
ATOM 741 C C . ALA A 1 101 ? -27.232 13.950 38.645 1.00 97.44 101 ALA A C 1
ATOM 743 O O . ALA A 1 101 ? -26.206 14.180 38.011 1.00 97.44 101 ALA A O 1
ATOM 744 N N . LEU A 1 102 ? -28.297 14.749 38.590 1.00 96.75 102 LEU A N 1
ATOM 745 C CA . LEU A 1 102 ? -28.375 15.979 37.802 1.00 96.75 102 LEU A CA 1
ATOM 746 C C . LEU A 1 102 ? -28.753 17.152 38.702 1.00 96.75 102 LEU A C 1
ATOM 748 O O . LEU A 1 102 ? -29.785 17.127 39.376 1.00 96.75 102 LEU A O 1
ATOM 752 N N . VAL A 1 103 ? -27.953 18.212 38.659 1.00 94.88 103 VAL A N 1
ATOM 753 C CA . VAL A 1 103 ? -28.286 19.487 39.287 1.00 94.88 103 VAL A CA 1
ATOM 754 C C . VAL A 1 103 ? -29.188 20.275 38.340 1.00 94.88 103 VAL A C 1
ATOM 756 O O . VAL A 1 103 ? -28.798 20.663 37.234 1.00 94.88 103 VAL A O 1
ATOM 759 N N . VAL A 1 104 ? -30.418 20.515 38.779 1.00 94.06 104 VAL A N 1
ATOM 760 C CA . VAL A 1 104 ? -31.437 21.271 38.050 1.00 94.06 104 VAL A CA 1
ATOM 761 C C . VAL A 1 104 ? -31.807 22.535 38.808 1.00 94.06 104 VAL A C 1
ATOM 763 O O . VAL A 1 104 ? -31.672 22.616 40.025 1.00 94.06 104 VAL A O 1
ATOM 766 N N . GLN A 1 105 ? -32.311 23.525 38.087 1.00 92.50 105 GLN A N 1
ATOM 767 C CA . GLN A 1 105 ? -32.873 24.747 38.650 1.00 92.50 105 GLN A CA 1
ATOM 768 C C . GLN A 1 105 ? -34.338 24.888 38.239 1.00 92.50 105 GLN A C 1
ATOM 770 O O . GLN A 1 105 ? -34.707 24.581 37.098 1.00 92.50 105 GLN A O 1
ATOM 775 N N . ASP A 1 106 ? -35.164 25.349 39.174 1.00 86.56 106 ASP A N 1
ATOM 776 C CA . ASP A 1 106 ? -36.559 25.704 38.912 1.00 86.56 106 ASP A CA 1
ATOM 777 C C . ASP A 1 106 ? -36.675 27.018 38.109 1.00 86.56 106 ASP A C 1
ATOM 779 O O . ASP A 1 106 ? -35.684 27.682 37.782 1.00 86.56 106 ASP A O 1
ATOM 783 N N . SER A 1 107 ? -37.906 27.434 37.799 1.00 83.38 107 SER A N 1
ATOM 784 C CA . SER A 1 107 ? -38.172 28.707 37.112 1.00 83.38 107 SER A CA 1
ATOM 785 C C . SER A 1 107 ? -37.731 29.953 37.897 1.00 83.38 107 SER A C 1
ATOM 787 O O . SER A 1 107 ? -37.607 31.025 37.309 1.00 83.38 107 SER A O 1
ATOM 789 N N . ALA A 1 108 ? -37.526 29.835 39.213 1.00 85.19 108 ALA A N 1
ATOM 790 C CA . ALA A 1 108 ? -37.037 30.903 40.082 1.00 85.19 108 ALA A CA 1
ATOM 791 C C . ALA A 1 108 ? -35.499 30.905 40.221 1.00 85.19 108 ALA A C 1
ATOM 793 O O . ALA A 1 108 ? -34.951 31.808 40.853 1.00 85.19 108 ALA A O 1
ATOM 794 N N . GLY A 1 109 ? -34.803 29.937 39.609 1.00 85.38 109 GLY A N 1
ATOM 795 C CA . GLY A 1 109 ? -33.350 29.783 39.672 1.00 85.38 109 GLY A CA 1
ATOM 796 C C . GLY A 1 109 ? -32.845 29.056 40.922 1.00 85.38 109 GLY A C 1
ATOM 797 O O . GLY A 1 109 ? -31.646 29.093 41.193 1.00 85.38 109 GLY A O 1
ATOM 798 N N . SER A 1 110 ? -33.721 28.407 41.695 1.00 88.81 110 SER A N 1
ATOM 799 C CA . SER A 1 110 ? -33.328 27.658 42.895 1.00 88.81 110 SER A CA 1
ATOM 800 C C . SER A 1 110 ? -32.756 26.289 42.505 1.00 88.81 110 SER A C 1
ATOM 802 O O . SER A 1 110 ? -33.461 25.526 41.838 1.00 88.81 110 SER A O 1
ATOM 804 N N . PRO A 1 111 ? -31.512 25.947 42.897 1.00 91.56 111 PRO A N 1
ATOM 805 C CA . PRO A 1 111 ? -30.902 24.671 42.546 1.00 91.56 111 PRO A CA 1
ATOM 806 C C . PRO A 1 111 ? -31.439 23.518 43.406 1.00 91.56 111 PRO A C 1
ATOM 808 O O . PRO A 1 111 ? -31.692 23.671 44.601 1.00 91.56 111 PRO A O 1
ATOM 811 N N . SER A 1 112 ? -31.555 22.342 42.800 1.00 92.12 112 SER A N 1
ATOM 812 C CA . SER A 1 112 ? -31.866 21.063 43.443 1.00 92.12 112 SER A CA 1
ATOM 813 C C . SER A 1 112 ? -31.140 19.933 42.712 1.00 92.12 112 SER A C 1
ATOM 815 O O . SER A 1 112 ? -30.845 20.061 41.525 1.00 92.12 112 SER A O 1
ATOM 817 N N . THR A 1 113 ? -30.842 18.836 43.405 1.00 95.38 113 THR A N 1
ATOM 818 C CA . THR A 1 113 ? -30.199 17.663 42.798 1.00 95.38 113 THR A CA 1
ATOM 819 C C . THR A 1 113 ? -31.212 16.538 42.698 1.00 95.38 113 THR A C 1
ATOM 821 O O . THR A 1 113 ? -31.778 16.129 43.709 1.00 95.38 113 THR A O 1
ATOM 824 N N . LEU A 1 114 ? -31.427 16.047 41.482 1.00 96.44 114 LEU A N 1
ATOM 825 C CA . LEU A 1 114 ? -32.162 14.815 41.228 1.00 96.44 114 LEU A CA 1
ATOM 826 C C . LEU A 1 114 ? -31.154 13.673 41.223 1.00 96.44 114 LEU A C 1
ATOM 828 O O . LEU A 1 114 ? -30.173 13.759 40.490 1.00 96.44 114 LEU A O 1
ATOM 832 N N . THR A 1 115 ? -31.395 12.627 42.007 1.00 96.94 115 THR A N 1
ATOM 833 C CA . THR A 1 115 ? -30.556 11.423 42.041 1.00 96.94 115 THR A CA 1
ATOM 834 C C . THR A 1 115 ? -31.436 10.218 41.781 1.00 96.94 115 THR A C 1
ATOM 836 O O . THR A 1 115 ? -32.482 10.078 42.406 1.00 96.94 115 THR A O 1
ATOM 839 N N . VAL A 1 116 ? -31.007 9.350 40.874 1.00 97.31 116 VAL A N 1
ATOM 840 C CA . VAL A 1 116 ? -31.772 8.184 40.435 1.00 97.31 116 VAL A CA 1
ATOM 841 C C . VAL A 1 116 ? -30.855 6.964 40.324 1.00 97.31 116 VAL A C 1
ATOM 843 O O . VAL A 1 116 ? -29.676 7.104 39.987 1.00 97.31 116 VAL A O 1
ATOM 846 N N . ASP A 1 117 ? -31.371 5.772 40.627 1.00 97.12 117 ASP A N 1
ATOM 847 C CA . ASP A 1 117 ? -30.594 4.531 40.696 1.00 97.12 117 ASP A CA 1
ATOM 848 C C . ASP A 1 117 ? -31.394 3.352 40.127 1.00 97.12 117 ASP A C 1
ATOM 850 O O . ASP A 1 117 ? -32.510 3.070 40.543 1.00 97.12 117 ASP A O 1
ATOM 854 N N . THR A 1 118 ? -30.809 2.620 39.182 1.00 96.56 118 THR A N 1
ATOM 855 C CA . THR A 1 118 ? -31.446 1.448 38.555 1.00 96.56 118 THR A CA 1
ATOM 856 C C . THR A 1 118 ? -31.624 0.252 39.499 1.00 96.56 118 THR A C 1
ATOM 858 O O . THR A 1 118 ? -32.341 -0.697 39.167 1.00 96.56 118 THR A O 1
ATOM 861 N N . GLY A 1 119 ? -30.917 0.227 40.632 1.00 96.06 119 GLY A N 1
ATOM 862 C CA . GLY A 1 119 ? -30.826 -0.919 41.536 1.00 96.06 119 GLY A CA 1
ATOM 863 C C . GLY A 1 119 ? -30.107 -2.130 40.928 1.00 96.06 119 GLY A C 1
ATOM 864 O O . GLY A 1 119 ? -30.231 -3.244 41.446 1.00 96.06 119 GLY A O 1
ATOM 865 N N . ARG A 1 120 ? -29.389 -1.952 39.808 1.00 96.00 120 ARG A N 1
ATOM 866 C CA . ARG A 1 120 ? -28.711 -3.022 39.060 1.00 96.00 120 ARG A CA 1
ATOM 867 C C . ARG A 1 120 ? -27.223 -2.726 38.880 1.00 96.00 120 ARG A C 1
ATOM 869 O O . ARG A 1 120 ? -26.898 -1.657 38.367 1.00 96.00 120 ARG A O 1
ATOM 876 N N . PRO A 1 121 ? -26.316 -3.634 39.294 1.00 96.69 121 PRO A N 1
ATOM 877 C CA . PRO A 1 121 ? -24.883 -3.431 39.124 1.00 96.69 121 PRO A CA 1
ATOM 878 C C . PRO A 1 121 ? -24.439 -3.607 37.674 1.00 96.69 121 PRO A C 1
ATOM 880 O O . PRO A 1 121 ? -25.074 -4.336 36.910 1.00 96.69 121 PRO A O 1
ATOM 883 N N . LEU A 1 122 ? -23.310 -2.993 37.315 1.00 96.56 122 LEU A N 1
ATOM 884 C CA . LEU A 1 122 ? -22.653 -3.279 36.045 1.00 96.56 122 LEU A CA 1
ATOM 885 C C . LEU A 1 122 ? -21.991 -4.653 36.101 1.00 96.56 122 LEU A C 1
ATOM 887 O O . LEU A 1 122 ? -21.219 -4.946 37.012 1.00 96.56 122 LEU A O 1
ATOM 891 N N . LEU A 1 123 ? -22.250 -5.483 35.096 1.00 95.94 123 LEU A N 1
ATOM 892 C CA . LEU A 1 123 ? -21.671 -6.823 35.004 1.00 95.94 123 LEU A CA 1
ATOM 893 C C . LEU A 1 123 ? -20.248 -6.800 34.417 1.00 95.94 123 LEU A C 1
ATOM 895 O O . LEU A 1 123 ? -19.982 -6.089 33.452 1.00 95.94 123 LEU A O 1
ATOM 899 N N . GLY A 1 124 ? -19.347 -7.621 34.957 1.00 94.31 124 GLY A N 1
ATOM 900 C CA . GLY A 1 124 ? -17.987 -7.767 34.427 1.00 94.31 124 GLY A CA 1
ATOM 901 C C . GLY A 1 124 ? -17.934 -8.532 33.100 1.00 94.31 124 GLY A C 1
ATOM 902 O O . GLY A 1 124 ? -18.792 -9.372 32.811 1.00 94.31 124 GLY A O 1
ATOM 903 N N . GLY A 1 125 ? -16.919 -8.243 32.287 1.00 91.62 125 GLY A N 1
ATOM 904 C CA . GLY A 1 125 ? -16.558 -8.998 31.085 1.00 91.62 125 GLY A CA 1
ATOM 905 C C . GLY A 1 125 ? -17.486 -8.825 29.879 1.00 91.62 125 GLY A C 1
ATOM 906 O O . GLY A 1 125 ? -17.297 -9.500 28.866 1.00 91.62 125 GLY A O 1
ATOM 907 N N . GLN A 1 126 ? -18.469 -7.921 29.927 1.00 92.44 126 GLN A N 1
ATOM 908 C CA . GLN A 1 126 ? -19.435 -7.736 28.839 1.00 92.44 126 GLN A CA 1
ATOM 909 C C . GLN A 1 126 ? -19.755 -6.272 28.538 1.00 92.44 126 GLN A C 1
ATOM 911 O O . GLN A 1 126 ? -19.825 -5.437 29.437 1.00 92.44 126 GLN A O 1
ATOM 916 N N . TRP A 1 127 ? -20.019 -5.982 27.261 1.00 93.19 127 TRP A N 1
ATOM 917 C CA . TRP A 1 127 ? -20.510 -4.679 26.823 1.00 93.19 127 TRP A CA 1
ATOM 918 C C . TRP A 1 127 ? -21.941 -4.425 27.296 1.00 93.19 127 TRP A C 1
ATOM 920 O O . TRP A 1 127 ? -22.831 -5.278 27.176 1.00 93.19 127 TRP A O 1
ATOM 930 N N . GLN A 1 128 ? -22.152 -3.223 27.810 1.00 94.00 128 GLN A N 1
ATOM 931 C CA . GLN A 1 128 ? -23.391 -2.714 28.378 1.00 94.00 128 GLN A CA 1
ATOM 932 C C . GLN A 1 128 ? -23.597 -1.279 27.904 1.00 94.00 128 GLN A C 1
ATOM 934 O O . GLN A 1 128 ? -22.633 -0.575 27.595 1.00 94.00 128 GLN A O 1
ATOM 939 N N . VAL A 1 129 ? -24.852 -0.847 27.850 1.00 93.62 129 VAL A N 1
ATOM 940 C CA . VAL A 1 129 ? -25.195 0.559 27.625 1.00 93.62 129 VAL A CA 1
ATOM 941 C C . VAL A 1 129 ? -25.679 1.133 28.938 1.00 93.62 129 VAL A C 1
ATOM 943 O O . VAL A 1 129 ? -26.598 0.578 29.544 1.00 93.62 129 VAL A O 1
ATOM 946 N N . VAL A 1 130 ? -25.114 2.267 29.336 1.00 95.81 130 VAL A N 1
ATOM 947 C CA . VAL A 1 130 ? -25.712 3.120 30.362 1.00 95.81 130 VAL A CA 1
ATOM 948 C C . VAL A 1 130 ? -26.086 4.459 29.751 1.00 95.81 130 VAL A C 1
ATOM 950 O O . VAL A 1 130 ? -25.390 4.991 28.881 1.00 95.81 130 VAL A O 1
ATOM 953 N N . CYS A 1 131 ? -27.236 4.978 30.156 1.00 95.06 131 CYS A N 1
ATOM 954 C CA . CYS A 1 131 ? -27.749 6.231 29.639 1.00 95.06 131 CYS A CA 1
ATOM 955 C C . CYS A 1 131 ? -28.427 7.032 30.741 1.00 95.06 131 CYS A C 1
ATOM 957 O O . CYS A 1 131 ? -29.142 6.482 31.568 1.00 95.06 131 CYS A O 1
ATOM 959 N N . VAL A 1 132 ? -28.230 8.342 30.710 1.00 96.50 132 VAL A N 1
ATOM 960 C CA . VAL A 1 132 ? -29.030 9.303 31.463 1.00 96.50 132 VAL A CA 1
ATOM 961 C C . VAL A 1 132 ? -29.788 10.180 30.475 1.00 96.50 132 VAL A C 1
ATOM 963 O O . VAL A 1 132 ? -29.243 10.586 29.449 1.00 96.50 132 VAL A O 1
ATOM 966 N N . SER A 1 133 ? -31.056 10.450 30.756 1.00 94.81 133 SER A N 1
ATOM 967 C CA . SER A 1 133 ? -31.943 11.226 29.894 1.00 94.81 133 SER A CA 1
ATOM 968 C C . SER A 1 133 ? -32.722 12.224 30.727 1.00 94.81 133 SER A C 1
ATOM 970 O O . SER A 1 133 ? -33.284 11.873 31.760 1.00 94.81 133 SER A O 1
ATOM 972 N N . PHE A 1 134 ? -32.786 13.465 30.262 1.00 95.50 134 PHE A N 1
ATOM 973 C CA . PHE A 1 134 ? -33.516 14.528 30.932 1.00 95.50 134 PHE A CA 1
ATOM 974 C C . PHE A 1 134 ? -34.612 15.087 30.029 1.00 95.50 134 PHE A C 1
ATOM 976 O O . PHE A 1 134 ? -34.376 15.425 28.866 1.00 95.50 134 PHE A O 1
ATOM 983 N N . ARG A 1 135 ? -35.820 15.191 30.589 1.00 92.38 135 ARG A N 1
ATOM 984 C CA . ARG A 1 135 ? -37.006 15.760 29.936 1.00 92.38 135 ARG A CA 1
ATOM 985 C C . ARG A 1 135 ? -37.383 17.058 30.627 1.00 92.38 135 ARG A C 1
ATOM 987 O O . ARG A 1 135 ? -38.081 17.039 31.642 1.00 92.38 135 ARG A O 1
ATOM 994 N N . LYS A 1 136 ? -36.963 18.183 30.051 1.00 88.50 136 LYS A N 1
ATOM 995 C CA . LYS A 1 136 ? -37.105 19.526 30.628 1.00 88.50 136 LYS A CA 1
ATOM 996 C C . LYS A 1 136 ? -38.555 19.850 30.969 1.00 88.50 136 LYS A C 1
ATOM 998 O O . LYS A 1 136 ? -38.857 20.256 32.086 1.00 88.50 136 LYS A O 1
ATOM 1003 N N . ALA A 1 137 ? -39.460 19.606 30.019 1.00 84.94 137 ALA A N 1
ATOM 1004 C CA . ALA A 1 137 ? -40.882 19.922 30.163 1.00 84.94 137 ALA A CA 1
ATOM 1005 C C . ALA A 1 137 ? -41.557 19.196 31.344 1.00 84.94 137 ALA A C 1
ATOM 1007 O O . ALA A 1 137 ? -42.607 19.630 31.809 1.00 84.94 137 ALA A O 1
ATOM 1008 N N . LEU A 1 138 ? -40.971 18.090 31.812 1.00 84.75 138 LEU A N 1
ATOM 1009 C CA . LEU A 1 138 ? -41.492 17.279 32.912 1.00 84.75 138 LEU A CA 1
ATOM 1010 C C . LEU A 1 138 ? -40.626 17.363 34.178 1.00 84.75 138 LEU A C 1
ATOM 1012 O O . LEU A 1 138 ? -41.073 16.934 35.237 1.00 84.75 138 LEU A O 1
ATOM 1016 N N . GLY A 1 139 ? -39.399 17.885 34.076 1.00 88.50 139 GLY A N 1
ATOM 1017 C CA . GLY A 1 139 ? -38.410 17.838 35.152 1.00 88.50 139 GLY A CA 1
ATOM 1018 C C . GLY A 1 139 ? -38.026 16.409 35.545 1.00 88.50 139 GLY A C 1
ATOM 1019 O O . GLY A 1 139 ? -37.776 16.155 36.723 1.00 88.50 139 GLY A O 1
ATOM 1020 N N . TYR A 1 140 ? -38.047 15.474 34.587 1.00 93.94 140 TYR A N 1
ATOM 1021 C CA . TYR A 1 140 ? -37.756 14.055 34.818 1.00 93.94 140 TYR A CA 1
ATOM 1022 C C . TYR A 1 140 ? -36.316 13.732 34.440 1.00 93.94 140 TYR A C 1
ATOM 1024 O O . TYR A 1 140 ? -35.891 14.030 33.320 1.00 93.94 140 TYR A O 1
ATOM 1032 N N . LEU A 1 141 ? -35.607 13.096 35.369 1.00 96.50 141 LEU A N 1
ATOM 1033 C CA . LEU A 1 141 ? -34.311 12.472 35.163 1.00 96.50 141 LEU A CA 1
ATOM 1034 C C . LEU A 1 141 ? -34.513 10.961 35.108 1.00 96.50 141 LEU A C 1
ATOM 1036 O O . LEU A 1 141 ? -34.879 10.345 36.105 1.00 96.50 141 LEU A O 1
ATOM 1040 N N . ASP A 1 142 ? -34.258 10.374 33.950 1.00 96.50 142 ASP A N 1
ATOM 1041 C CA . ASP A 1 142 ? -34.274 8.933 33.753 1.00 96.50 142 ASP A CA 1
ATOM 1042 C C . ASP A 1 142 ? -32.830 8.412 33.715 1.00 96.50 142 ASP A C 1
ATOM 1044 O O . ASP A 1 142 ? -31.978 8.993 33.034 1.00 96.50 142 ASP A O 1
ATOM 1048 N N . VAL A 1 143 ? -32.560 7.297 34.392 1.00 97.88 143 VAL A N 1
ATOM 1049 C CA . VAL A 1 143 ? -31.341 6.501 34.186 1.00 97.88 143 VAL A CA 1
ATOM 1050 C C . VAL A 1 143 ? -31.726 5.153 33.599 1.00 97.88 143 VAL A C 1
ATOM 1052 O O . VAL A 1 143 ? -32.699 4.531 34.020 1.00 97.88 143 VAL A O 1
ATOM 1055 N N . PHE A 1 144 ? -30.965 4.706 32.610 1.00 96.31 144 PHE A N 1
ATOM 1056 C CA . PHE A 1 144 ? -31.159 3.458 31.895 1.00 96.31 144 PHE A CA 1
ATOM 1057 C C . PHE A 1 144 ? -29.885 2.620 31.941 1.00 96.31 144 PHE A C 1
ATOM 1059 O O . PHE A 1 144 ? -28.780 3.132 31.757 1.00 96.31 144 PHE A O 1
ATOM 1066 N N . HIS A 1 145 ? -30.053 1.313 32.096 1.00 96.38 145 HIS A N 1
ATOM 1067 C CA . HIS A 1 145 ? -28.982 0.321 32.037 1.00 96.38 145 HIS A CA 1
ATOM 1068 C C . HIS A 1 145 ? -29.457 -0.860 31.195 1.00 96.38 145 HIS A C 1
ATOM 1070 O O . HIS A 1 145 ? -30.582 -1.322 31.366 1.00 96.38 145 HIS A O 1
ATOM 1076 N N . SER A 1 146 ? -28.634 -1.340 30.264 1.00 96.00 146 SER A N 1
ATOM 1077 C CA . SER A 1 146 ? -28.917 -2.568 29.521 1.00 96.00 146 SER A CA 1
ATOM 1078 C C . SER A 1 146 ? -27.679 -3.443 29.360 1.00 96.00 146 SER A C 1
ATOM 1080 O O . SER A 1 146 ? -26.622 -2.979 28.926 1.00 96.00 146 SER A O 1
ATOM 1082 N N . ASP A 1 147 ? -27.841 -4.727 29.676 1.00 95.12 147 ASP A N 1
ATOM 1083 C CA . ASP A 1 147 ? -26.807 -5.760 29.630 1.00 95.12 147 ASP A CA 1
ATOM 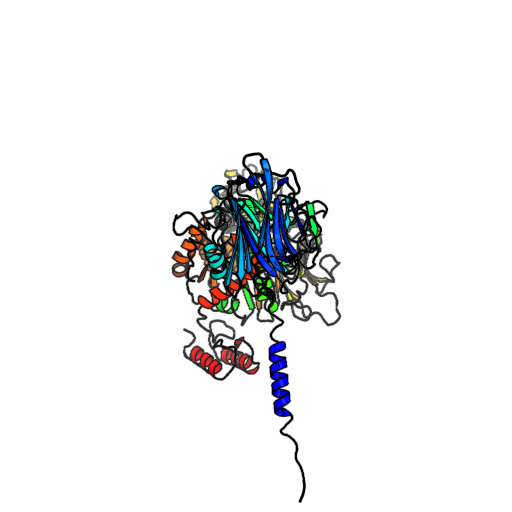1084 C C . ASP A 1 147 ? -27.314 -7.053 28.951 1.00 95.12 147 ASP A C 1
ATOM 1086 O O . ASP A 1 147 ? -28.271 -7.028 28.174 1.00 95.12 147 ASP A O 1
ATOM 1090 N N . SER A 1 148 ? -26.638 -8.191 29.155 1.00 93.19 148 SER A N 1
ATOM 1091 C CA . SER A 1 148 ? -27.057 -9.489 28.591 1.00 93.19 148 SER A CA 1
ATOM 1092 C C . SER A 1 148 ? -28.335 -10.084 29.193 1.00 93.19 148 SER A C 1
ATOM 1094 O O . SER A 1 148 ? -28.930 -10.969 28.580 1.00 93.19 148 SER A O 1
ATOM 1096 N N . THR A 1 149 ? -28.762 -9.629 30.367 1.00 94.12 149 THR A N 1
ATOM 1097 C CA . THR A 1 149 ? -29.914 -10.149 31.112 1.00 94.12 149 THR A CA 1
ATOM 1098 C C . THR A 1 149 ? -31.167 -9.285 30.959 1.00 94.12 149 THR A C 1
ATOM 1100 O O . THR A 1 149 ? -32.272 -9.779 31.189 1.00 94.12 149 THR A O 1
ATOM 1103 N N . GLY A 1 150 ? -31.035 -8.030 30.520 1.00 94.38 150 GLY A N 1
ATOM 1104 C CA . GLY A 1 150 ? -32.188 -7.180 30.237 1.00 94.38 150 GLY A CA 1
ATOM 1105 C C . GLY A 1 150 ? -31.873 -5.701 30.040 1.00 94.38 150 GLY A C 1
ATOM 1106 O O . GLY A 1 150 ? -30.744 -5.297 29.762 1.00 94.38 150 GLY A O 1
ATOM 1107 N N . ALA A 1 151 ? -32.924 -4.890 30.148 1.00 94.88 151 ALA A N 1
ATOM 1108 C CA . ALA A 1 151 ? -32.847 -3.438 30.191 1.00 94.88 151 ALA A CA 1
ATOM 1109 C C . ALA A 1 151 ? -33.719 -2.932 31.346 1.00 94.88 151 ALA A C 1
ATOM 1111 O O . ALA A 1 151 ? -34.847 -3.400 31.523 1.00 94.88 151 ALA A O 1
ATOM 1112 N N . TRP A 1 152 ? -33.207 -1.976 32.113 1.00 96.75 152 TRP A N 1
ATOM 1113 C CA . TRP A 1 152 ? -33.870 -1.394 33.276 1.00 96.75 152 TRP A CA 1
ATOM 1114 C C . TRP A 1 152 ? -33.812 0.122 33.224 1.00 96.75 152 TRP A C 1
ATOM 1116 O O . TRP A 1 152 ? -32.929 0.710 32.597 1.00 96.75 152 TRP A O 1
ATOM 1126 N N . SER A 1 153 ? -34.772 0.739 33.898 1.00 96.38 153 SER A N 1
ATOM 1127 C CA . SER A 1 153 ? -34.849 2.179 34.063 1.00 96.38 153 SER A CA 1
ATOM 1128 C C . SER A 1 153 ? -35.342 2.522 35.452 1.00 96.38 153 SER A C 1
ATOM 1130 O O . SER A 1 153 ? -36.190 1.799 35.978 1.00 96.38 153 SER A O 1
ATOM 1132 N N . ASP A 1 154 ? -34.907 3.660 35.963 1.00 97.31 154 ASP A N 1
ATOM 1133 C CA . ASP A 1 154 ? -35.596 4.340 37.051 1.00 97.31 154 ASP A CA 1
ATOM 1134 C C . ASP A 1 154 ? -35.699 5.838 36.740 1.00 97.31 154 ASP A C 1
ATOM 1136 O O . ASP A 1 154 ? -34.977 6.347 35.872 1.00 97.31 154 ASP A O 1
ATOM 1140 N N . THR A 1 155 ? -36.628 6.526 37.399 1.00 96.06 155 THR A N 1
ATOM 1141 C CA . THR A 1 155 ? -36.948 7.930 37.122 1.00 96.06 155 THR A CA 1
ATOM 1142 C C . THR A 1 155 ? -37.091 8.713 38.418 1.00 96.06 155 THR A C 1
ATOM 1144 O O . THR A 1 155 ? -37.911 8.367 39.263 1.00 96.06 155 THR A O 1
ATOM 1147 N N . GLU A 1 156 ? -36.393 9.842 38.509 1.00 96.00 156 GLU A N 1
ATOM 1148 C CA . GLU A 1 156 ? -36.592 10.844 39.557 1.00 96.00 156 GLU A CA 1
ATOM 1149 C C . GLU A 1 156 ? -37.221 12.112 38.964 1.00 96.00 156 GLU A C 1
ATOM 1151 O O . GLU A 1 156 ? -36.969 12.483 37.813 1.00 96.00 156 GLU A O 1
ATOM 1156 N N . SER A 1 157 ? -38.067 12.791 39.738 1.00 91.88 157 SER A N 1
ATOM 1157 C CA . SER A 1 157 ? -38.839 13.945 39.274 1.00 91.88 157 SER A CA 1
ATOM 1158 C C . SER A 1 157 ? -38.672 15.133 40.210 1.00 91.88 157 SER A C 1
ATOM 1160 O O . SER A 1 157 ? -39.026 15.053 41.382 1.00 91.88 157 SER A O 1
ATOM 1162 N N . ALA A 1 158 ? -38.305 16.289 39.653 1.00 85.75 158 ALA A N 1
ATOM 1163 C CA . ALA A 1 158 ? -38.340 17.557 40.384 1.00 85.75 158 ALA A CA 1
ATOM 1164 C C . ALA A 1 158 ? -39.768 17.942 40.827 1.00 85.75 158 ALA A C 1
ATOM 1166 O O . ALA A 1 158 ? -39.954 18.668 41.799 1.00 85.75 158 ALA A O 1
ATOM 1167 N N . GLY A 1 159 ? -40.794 17.450 40.121 1.00 84.19 159 GLY A N 1
ATOM 1168 C CA . GLY A 1 159 ? -42.201 17.787 40.367 1.00 84.19 159 GLY A CA 1
ATOM 1169 C C . GLY A 1 159 ? -42.632 19.122 39.747 1.00 84.19 159 GLY A C 1
ATOM 1170 O O . GLY A 1 159 ? -43.746 19.583 39.993 1.00 84.19 159 GLY A O 1
ATOM 1171 N N . PHE A 1 160 ? -41.765 19.737 38.942 1.00 81.56 160 PHE A N 1
ATOM 1172 C CA . PHE A 1 160 ? -41.977 20.996 38.229 1.00 81.56 160 PHE A CA 1
ATOM 1173 C C . PHE A 1 160 ? -41.106 21.052 36.966 1.00 81.56 160 PHE A C 1
ATOM 1175 O O . PHE A 1 160 ? -40.148 20.290 36.835 1.00 81.56 160 PHE A O 1
ATOM 1182 N N . GLU A 1 161 ? -41.419 21.970 36.044 1.00 84.56 161 GLU A N 1
ATOM 1183 C CA . GLU A 1 161 ? -40.546 22.256 34.901 1.00 84.56 161 GLU A CA 1
ATOM 1184 C C . GLU A 1 161 ? -39.207 22.801 35.411 1.00 84.56 161 GLU A C 1
ATOM 1186 O O . GLU A 1 161 ? -39.153 23.816 36.111 1.00 84.56 161 GLU A O 1
ATOM 1191 N N . SER A 1 162 ? -38.123 22.121 35.058 1.00 88.12 162 SER A N 1
ATOM 1192 C CA . SER A 1 162 ? -36.772 22.469 35.481 1.00 88.12 162 SER A CA 1
ATOM 1193 C C . SER A 1 162 ? -35.816 22.384 34.300 1.00 88.12 162 SER A C 1
ATOM 1195 O O . SER A 1 162 ? -36.107 21.763 33.278 1.00 88.12 162 SER A O 1
ATOM 1197 N N . ARG A 1 163 ? -34.668 23.046 34.413 1.00 88.25 163 ARG A N 1
ATOM 1198 C CA . ARG A 1 163 ? -33.573 22.960 33.434 1.00 88.25 163 ARG A CA 1
ATOM 1199 C C . ARG A 1 163 ? -32.286 22.582 34.148 1.00 88.25 163 ARG A C 1
ATOM 1201 O O . ARG A 1 163 ? -32.142 22.915 35.324 1.00 88.25 163 ARG A O 1
ATOM 1208 N N . ALA A 1 164 ? -31.341 21.959 33.449 1.00 85.00 164 ALA A N 1
ATOM 1209 C CA . ALA A 1 164 ? -30.003 21.771 33.999 1.00 85.00 164 ALA A CA 1
ATOM 1210 C C . ALA A 1 164 ? -29.400 23.126 34.412 1.00 85.00 164 ALA A C 1
ATOM 1212 O O . ALA A 1 164 ? -29.679 24.171 33.802 1.00 85.00 164 ALA A O 1
ATOM 1213 N N . ILE A 1 165 ? -28.611 23.124 35.483 1.00 88.94 165 ILE A N 1
ATOM 1214 C CA . ILE A 1 165 ? -27.854 24.311 35.865 1.00 88.94 165 ILE A CA 1
ATOM 1215 C C . ILE A 1 165 ? -26.729 24.558 34.853 1.00 88.94 165 ILE A C 1
ATOM 1217 O O . ILE A 1 165 ? -26.098 23.631 34.348 1.00 88.94 165 ILE A O 1
ATOM 1221 N N . GLU A 1 166 ? -26.491 25.829 34.557 1.00 84.88 166 GLU A N 1
ATOM 1222 C CA . GLU A 1 166 ? -25.297 26.256 33.840 1.00 84.88 166 GLU A CA 1
ATOM 1223 C C . GLU A 1 166 ? -24.236 26.594 34.882 1.00 84.88 166 GLU A C 1
ATOM 1225 O O . GLU A 1 166 ? -24.478 27.394 35.788 1.00 84.88 166 GLU A O 1
ATOM 1230 N N . VAL A 1 167 ? -23.079 25.954 34.772 1.00 80.81 167 VAL A N 1
ATOM 1231 C CA . VAL A 1 167 ? -21.940 26.205 35.653 1.00 80.81 167 VAL A CA 1
ATOM 1232 C C . VAL A 1 167 ? -20.771 26.628 34.782 1.00 80.81 167 VAL A C 1
ATOM 1234 O O . VAL A 1 167 ? -20.390 25.899 33.860 1.00 80.81 167 VAL A O 1
ATOM 1237 N N . ASP A 1 168 ? -20.197 27.787 35.105 1.00 70.81 168 ASP A N 1
ATOM 1238 C CA . ASP A 1 168 ? -18.847 28.154 34.687 1.00 70.81 168 ASP A CA 1
ATOM 1239 C C . ASP A 1 168 ? -17.884 27.227 35.437 1.00 70.81 168 ASP A C 1
ATOM 1241 O O . ASP A 1 168 ? -17.628 27.404 36.629 1.00 70.81 168 ASP A O 1
ATOM 1245 N N . GLY A 1 169 ? -17.421 26.165 34.783 1.00 64.56 169 GLY A N 1
ATOM 1246 C CA . GLY A 1 169 ? -16.760 25.063 35.480 1.00 64.56 169 GLY A CA 1
ATOM 1247 C C . GLY A 1 169 ? -15.835 24.233 34.596 1.00 64.56 169 GLY A C 1
ATOM 1248 O O . GLY A 1 169 ? -15.577 24.626 33.459 1.00 64.56 169 GLY A O 1
ATOM 1249 N N . PRO A 1 170 ? -15.307 23.107 35.119 1.00 63.16 170 PRO A N 1
ATOM 1250 C CA . PRO A 1 170 ? -14.460 22.181 34.370 1.00 63.16 170 PRO A CA 1
ATOM 1251 C C . PRO A 1 170 ? -15.235 21.559 33.201 1.00 63.16 170 PRO A C 1
ATOM 1253 O O . PRO A 1 170 ? -16.456 21.416 33.268 1.00 63.16 170 PRO A O 1
ATOM 1256 N N . GLY A 1 171 ? -14.539 21.174 32.130 1.00 81.25 171 GLY A N 1
ATOM 1257 C CA . GLY A 1 171 ? -15.180 20.447 31.039 1.00 81.25 171 GLY A CA 1
ATOM 1258 C C . GLY A 1 171 ? -15.533 19.010 31.433 1.00 81.25 171 GLY A C 1
ATOM 1259 O O . GLY A 1 171 ? -15.367 18.581 32.576 1.00 81.25 171 GLY A O 1
ATOM 1260 N N . VAL A 1 172 ? -16.049 18.265 30.459 1.00 89.69 172 VAL A N 1
ATOM 1261 C CA . VAL A 1 172 ? -16.445 16.857 30.604 1.00 89.69 172 VAL A CA 1
ATOM 1262 C C . VAL A 1 172 ? -15.296 16.004 31.153 1.00 89.69 172 VAL A C 1
ATOM 1264 O O . VAL A 1 172 ? -14.161 16.127 30.694 1.00 89.69 172 VAL A O 1
ATOM 1267 N N . ARG A 1 173 ? -15.605 15.092 32.077 1.00 92.81 173 ARG A N 1
ATOM 1268 C CA . ARG A 1 173 ? -14.691 14.077 32.610 1.00 92.81 173 ARG A CA 1
ATOM 1269 C C . ARG A 1 173 ? -15.203 12.676 32.285 1.00 92.81 173 ARG A C 1
ATOM 1271 O O . ARG A 1 173 ? -16.382 12.380 32.466 1.00 92.81 173 ARG A O 1
ATOM 1278 N N . LEU A 1 174 ? -14.303 11.810 31.837 1.00 93.81 174 LEU A N 1
ATOM 1279 C CA . LEU A 1 174 ? -14.514 10.371 31.709 1.00 93.81 174 LEU A CA 1
ATOM 1280 C C . LEU A 1 174 ? -13.589 9.634 32.680 1.00 93.81 174 LEU A C 1
ATOM 1282 O O . LEU A 1 174 ? -12.424 10.011 32.800 1.00 93.81 174 LEU A O 1
ATOM 1286 N N . GLY A 1 175 ? -14.075 8.581 33.336 1.00 95.38 175 GLY A N 1
ATOM 1287 C CA . GLY A 1 175 ? -13.316 7.859 34.359 1.00 95.38 175 GLY A CA 1
ATOM 1288 C C . GLY A 1 175 ? -13.468 8.522 35.725 1.00 95.38 175 GLY A C 1
ATOM 1289 O O . GLY A 1 175 ? -14.589 8.730 36.161 1.00 95.38 175 GLY A O 1
ATOM 1290 N N . GLN A 1 176 ? -12.384 8.854 36.422 1.00 97.06 176 GLN A N 1
ATOM 1291 C CA . GLN A 1 176 ? -12.425 9.365 37.796 1.00 97.06 176 GLN A CA 1
ATOM 1292 C C . GLN A 1 176 ? -13.175 10.706 37.920 1.00 97.06 176 GLN A C 1
ATOM 1294 O O . GLN A 1 176 ? -12.932 11.650 37.157 1.00 97.06 176 GLN A O 1
ATOM 1299 N N . ALA A 1 177 ? -14.040 10.812 38.932 1.00 95.88 177 ALA A N 1
ATOM 1300 C CA . ALA A 1 177 ? -14.776 12.039 39.232 1.00 95.88 177 ALA A CA 1
ATOM 1301 C C . ALA A 1 177 ? -13.884 13.139 39.829 1.00 95.88 177 ALA A C 1
ATOM 1303 O O . ALA A 1 177 ? -12.791 12.893 40.348 1.00 95.88 177 ALA A O 1
ATOM 1304 N N . SER A 1 178 ? -14.380 14.373 39.783 1.00 94.31 178 SER A N 1
ATOM 1305 C CA . SER A 1 178 ? -13.745 15.565 40.346 1.00 94.31 178 SER A CA 1
ATOM 1306 C C . SER A 1 178 ? -13.624 15.535 41.877 1.00 94.31 178 SER A C 1
ATOM 1308 O O . SER A 1 178 ? -12.705 16.143 42.427 1.00 94.31 178 SER A O 1
ATOM 1310 N N . ASP A 1 179 ? -14.490 14.785 42.561 1.00 94.75 179 ASP A N 1
ATOM 1311 C CA . ASP A 1 179 ? -14.451 14.558 44.011 1.00 94.75 179 ASP A CA 1
ATOM 1312 C C . ASP A 1 179 ? -13.510 13.412 44.438 1.00 94.75 179 ASP A C 1
ATOM 1314 O O . ASP A 1 179 ? -13.333 13.159 45.631 1.00 94.75 179 ASP A O 1
ATOM 1318 N N . GLY A 1 180 ? -12.874 12.743 43.469 1.00 95.62 180 GLY A N 1
ATOM 1319 C CA . GLY A 1 180 ? -11.964 11.623 43.687 1.00 95.62 180 GLY A CA 1
ATOM 1320 C C . GLY A 1 180 ? -12.608 10.240 43.572 1.00 95.62 180 GLY A C 1
ATOM 1321 O O . GLY A 1 180 ? -11.866 9.256 43.646 1.00 95.62 180 GLY A O 1
ATOM 1322 N N . THR A 1 181 ? -13.927 10.141 43.346 1.00 97.62 181 THR A N 1
ATOM 1323 C CA . THR A 1 181 ? -14.614 8.856 43.137 1.00 97.62 181 THR A CA 1
ATOM 1324 C C . THR A 1 181 ? -13.929 8.065 42.015 1.00 97.62 181 THR A C 1
ATOM 1326 O O . THR A 1 181 ? -13.788 8.596 40.905 1.00 97.62 181 THR A O 1
ATOM 1329 N N . PRO A 1 182 ? -13.472 6.822 42.273 1.00 98.06 182 PRO A N 1
ATOM 1330 C CA . PRO A 1 182 ? -12.658 6.074 41.320 1.00 98.06 182 PRO A CA 1
ATOM 1331 C C . PRO A 1 182 ? -13.386 5.764 40.011 1.00 98.06 182 PRO A C 1
ATOM 1333 O O . PRO A 1 182 ? -14.593 5.561 40.007 1.00 98.06 182 PRO A O 1
ATOM 1336 N N . ALA A 1 183 ? -12.650 5.643 38.911 1.00 97.50 183 ALA A N 1
ATOM 1337 C CA . ALA A 1 183 ? -13.170 5.158 37.638 1.00 97.50 183 ALA A CA 1
ATOM 1338 C C . ALA A 1 183 ? -13.638 3.695 37.725 1.00 97.50 183 ALA A C 1
ATOM 1340 O O . ALA A 1 183 ? -13.082 2.892 38.488 1.00 97.50 183 ALA A O 1
ATOM 1341 N N . VAL A 1 184 ? -14.601 3.324 36.877 1.00 97.38 184 VAL A N 1
ATOM 1342 C CA . VAL A 1 184 ? -14.814 1.914 36.514 1.00 97.38 184 VAL A CA 1
ATOM 1343 C C . VAL A 1 184 ? -13.601 1.436 35.708 1.00 97.38 184 VAL A C 1
ATOM 1345 O O . VAL A 1 184 ? -13.239 2.069 34.718 1.00 97.38 184 VAL A O 1
ATOM 1348 N N . VAL A 1 185 ? -12.973 0.337 36.128 1.00 96.81 185 VAL A N 1
ATOM 1349 C CA . VAL A 1 185 ? -11.868 -0.308 35.396 1.00 96.81 185 VAL A CA 1
ATOM 1350 C C . VAL A 1 185 ? -12.450 -1.183 34.283 1.00 96.81 185 VAL A C 1
ATOM 1352 O O . VAL A 1 185 ? -13.410 -1.927 34.512 1.00 96.81 185 VAL A O 1
ATOM 1355 N N . GLY A 1 186 ? -11.898 -1.063 33.078 1.00 93.00 186 GLY A N 1
ATOM 1356 C CA . GLY A 1 186 ? -12.378 -1.742 31.875 1.00 93.00 186 GLY A CA 1
ATOM 1357 C C . GLY A 1 186 ? -12.538 -0.805 30.679 1.00 93.00 186 GLY A C 1
ATOM 1358 O O . GLY A 1 186 ? -12.067 0.334 30.678 1.00 93.00 186 GLY A O 1
ATOM 1359 N N . ALA A 1 187 ? -13.208 -1.282 29.632 1.00 91.50 187 ALA A N 1
ATOM 1360 C CA . ALA A 1 187 ? -13.312 -0.577 28.360 1.00 91.50 187 ALA A CA 1
ATOM 1361 C C . ALA A 1 187 ? -14.506 0.390 28.295 1.00 91.50 187 ALA A C 1
ATOM 1363 O O . ALA A 1 187 ? -15.643 0.043 28.608 1.00 91.50 187 ALA A O 1
ATOM 1364 N N . TYR A 1 188 ? -14.245 1.588 27.791 1.00 91.62 188 TYR A N 1
ATOM 1365 C CA . TYR A 1 188 ? -15.193 2.648 27.487 1.00 91.62 188 TYR A CA 1
ATOM 1366 C C . TYR A 1 188 ? -15.293 2.770 25.963 1.00 91.62 188 TYR A C 1
ATOM 1368 O O . TYR A 1 188 ? -14.302 3.002 25.264 1.00 91.62 188 TYR A O 1
ATOM 1376 N N . GLY A 1 189 ? -16.496 2.547 25.442 1.00 85.88 189 GLY A N 1
ATOM 1377 C CA . GLY A 1 189 ? -16.840 2.705 24.032 1.00 85.88 189 GLY A CA 1
ATOM 1378 C C . GLY A 1 189 ? -17.377 4.107 23.743 1.00 85.88 189 GLY A C 1
ATOM 1379 O O . GLY A 1 189 ? -17.029 5.061 24.428 1.00 85.88 189 GLY A O 1
ATOM 1380 N N . LEU A 1 190 ? -18.235 4.246 22.728 1.00 83.94 190 LEU A N 1
ATOM 1381 C CA . LEU A 1 190 ? -18.743 5.552 22.302 1.00 83.94 190 LEU A CA 1
ATOM 1382 C C . LEU A 1 190 ? -19.485 6.257 23.440 1.00 83.94 190 LEU A C 1
ATOM 1384 O O . LEU A 1 190 ? -20.452 5.708 23.970 1.00 83.94 190 LEU A O 1
ATOM 1388 N N . LEU A 1 191 ? -19.080 7.495 23.724 1.00 88.38 191 LEU A N 1
ATOM 1389 C CA . LEU A 1 191 ? -19.840 8.453 24.516 1.00 88.38 191 LEU A CA 1
ATOM 1390 C C . LEU A 1 191 ? -20.517 9.452 23.570 1.00 88.38 191 LEU A C 1
ATOM 1392 O O . LEU A 1 191 ? -19.849 10.126 22.784 1.00 88.38 191 LEU A O 1
ATOM 1396 N N . ALA A 1 192 ? -21.838 9.574 23.665 1.00 87.62 192 ALA A N 1
ATOM 1397 C CA . ALA A 1 192 ? -22.631 10.490 22.854 1.00 87.62 192 ALA A CA 1
ATOM 1398 C C . ALA A 1 192 ? -23.567 11.333 23.724 1.00 87.62 192 ALA A C 1
ATOM 1400 O O . ALA A 1 192 ? -24.328 10.803 24.530 1.00 87.62 192 ALA A O 1
ATOM 1401 N N . ILE A 1 193 ? -23.544 12.647 23.509 1.00 89.81 193 ILE A N 1
ATOM 1402 C CA . ILE A 1 193 ? -24.477 13.613 24.092 1.00 89.81 193 ILE A CA 1
ATOM 1403 C C . ILE A 1 193 ? -25.420 14.082 22.989 1.00 89.81 193 ILE A C 1
ATOM 1405 O O . ILE A 1 193 ? -24.979 14.458 21.898 1.00 89.81 193 ILE A O 1
ATOM 1409 N N . ARG A 1 194 ? -26.721 14.080 23.270 1.00 88.00 194 ARG A N 1
ATOM 1410 C CA . ARG A 1 194 ? -27.786 14.381 22.308 1.00 88.00 194 ARG A CA 1
ATOM 1411 C C . ARG A 1 194 ? -28.701 15.484 22.808 1.00 88.00 194 ARG A C 1
ATOM 1413 O O . ARG A 1 194 ? -28.805 15.704 24.008 1.00 88.00 194 ARG A O 1
ATOM 1420 N N . THR A 1 195 ? -29.390 16.138 21.882 1.00 85.62 195 THR A N 1
ATOM 1421 C CA . THR A 1 195 ? -30.315 17.261 22.133 1.00 85.62 195 THR A CA 1
ATOM 1422 C C . THR A 1 195 ? -31.755 16.824 22.396 1.00 85.62 195 THR A C 1
ATOM 1424 O O . THR A 1 195 ? -32.677 17.638 22.353 1.00 85.62 195 THR A O 1
ATOM 1427 N N . HIS A 1 196 ? -31.971 15.533 22.638 1.00 85.12 196 HIS A N 1
ATOM 1428 C CA . HIS A 1 196 ? -33.281 14.960 22.911 1.00 85.12 196 HIS A CA 1
ATOM 1429 C C . HIS A 1 196 ? -33.199 13.844 23.945 1.00 85.12 196 HIS A C 1
ATOM 1431 O O . HIS A 1 196 ? -32.176 13.170 24.101 1.00 85.12 196 HIS A O 1
ATOM 1437 N N . SER A 1 197 ? -34.318 13.652 24.633 1.00 88.25 197 SER A N 1
ATOM 1438 C CA . SER A 1 197 ? -34.531 12.566 25.580 1.00 88.25 197 SER A CA 1
ATOM 1439 C C . SER A 1 197 ? -34.746 11.226 24.867 1.00 88.25 197 SER A C 1
ATOM 1441 O O . SER A 1 197 ? -35.170 11.174 23.708 1.00 88.25 197 SER A O 1
ATOM 1443 N N . VAL A 1 198 ? -34.455 10.130 25.569 1.00 87.00 198 VAL A N 1
ATOM 1444 C CA . VAL A 1 198 ? -34.644 8.750 25.091 1.00 87.00 198 VAL A CA 1
ATOM 1445 C C . VAL A 1 198 ? -35.519 7.950 26.055 1.00 87.00 198 VAL A C 1
ATOM 1447 O O . VAL A 1 198 ? -35.779 8.370 27.183 1.00 87.00 198 VAL A O 1
ATOM 1450 N N . LYS A 1 199 ? -36.000 6.793 25.602 1.00 88.06 199 LYS A N 1
ATOM 1451 C CA . LYS A 1 199 ? -36.817 5.849 26.374 1.00 88.06 199 LYS A CA 1
ATOM 1452 C C . LYS A 1 199 ? -36.076 4.523 26.555 1.00 88.06 199 LYS A C 1
ATOM 1454 O O . LYS A 1 199 ? -35.156 4.198 25.807 1.00 88.06 199 LYS A O 1
ATOM 1459 N N . LEU A 1 200 ? -36.556 3.693 27.484 1.00 88.81 200 LEU A N 1
ATOM 1460 C CA . LEU A 1 200 ? -35.995 2.359 27.740 1.00 88.81 200 LEU A CA 1
ATOM 1461 C C . LEU A 1 200 ? -35.940 1.480 26.475 1.00 88.81 200 LEU A C 1
ATOM 1463 O O . LEU A 1 200 ? -34.975 0.746 26.277 1.00 88.81 200 LEU A O 1
ATOM 1467 N N . SER A 1 201 ? -36.942 1.583 25.592 1.00 85.62 201 SER A N 1
ATOM 1468 C CA . SER A 1 201 ? -36.968 0.865 24.310 1.00 85.62 201 SER A CA 1
ATOM 1469 C C . SER A 1 201 ? -35.793 1.217 23.402 1.00 85.62 201 SER A C 1
ATOM 1471 O O . SER A 1 201 ? -35.308 0.348 22.681 1.00 85.62 201 SER A O 1
ATOM 1473 N N . ASP A 1 202 ? -35.318 2.460 23.446 1.00 84.44 202 ASP A N 1
ATOM 1474 C CA . ASP A 1 202 ? -34.226 2.935 22.596 1.00 84.44 202 ASP A CA 1
ATOM 1475 C C . ASP A 1 202 ? -32.900 2.327 23.064 1.00 84.44 202 ASP A C 1
ATOM 1477 O O . ASP A 1 202 ? -32.120 1.822 22.255 1.00 84.44 202 ASP A O 1
ATOM 1481 N N . VAL A 1 203 ? -32.686 2.293 24.384 1.00 87.00 203 VAL A N 1
ATOM 1482 C CA . VAL A 1 203 ? -31.505 1.693 25.025 1.00 87.00 203 VAL A CA 1
ATOM 1483 C C . VAL A 1 203 ? -31.494 0.171 24.854 1.00 87.00 203 VAL A C 1
ATOM 1485 O O . VAL A 1 203 ? -30.465 -0.403 24.495 1.00 87.00 203 VAL A O 1
ATOM 1488 N N . ALA A 1 204 ? -32.645 -0.486 25.022 1.00 87.88 204 ALA A N 1
ATOM 1489 C CA . ALA A 1 204 ? -32.783 -1.918 24.766 1.00 87.88 204 ALA A CA 1
ATOM 1490 C C . ALA A 1 204 ? -32.499 -2.258 23.292 1.00 87.88 204 ALA A C 1
ATOM 1492 O O . ALA A 1 204 ? -31.763 -3.201 22.999 1.00 87.88 204 ALA A O 1
ATOM 1493 N N . THR A 1 205 ? -33.024 -1.452 22.362 1.00 84.19 205 THR A N 1
ATOM 1494 C CA . THR A 1 205 ? -32.775 -1.619 20.923 1.00 84.19 205 THR A CA 1
ATOM 1495 C C . THR A 1 205 ? -31.294 -1.440 20.605 1.00 84.19 205 THR A C 1
ATOM 1497 O O . THR A 1 205 ? -30.722 -2.287 19.929 1.00 84.19 205 THR A O 1
ATOM 1500 N N . LEU A 1 206 ? -30.641 -0.404 21.141 1.00 82.50 206 LEU A N 1
ATOM 1501 C CA . LEU A 1 206 ? -29.199 -0.177 20.988 1.00 82.50 206 LEU A CA 1
ATOM 1502 C C . LEU A 1 206 ? -28.375 -1.393 21.429 1.00 82.50 206 LEU A C 1
ATOM 1504 O O . LEU A 1 206 ? -27.487 -1.849 20.705 1.00 82.50 206 LEU A O 1
ATOM 1508 N N . ARG A 1 207 ? -28.701 -1.957 22.600 1.00 88.12 207 ARG A N 1
ATOM 1509 C CA . ARG A 1 207 ? -28.033 -3.154 23.122 1.00 88.12 207 ARG A CA 1
ATOM 1510 C C . ARG A 1 207 ? -28.285 -4.390 22.262 1.00 88.12 207 ARG A C 1
ATOM 1512 O O . ARG A 1 207 ? -27.382 -5.213 22.105 1.00 88.12 207 ARG A O 1
ATOM 1519 N N . GLN A 1 208 ? -29.485 -4.526 21.704 1.00 85.31 208 GLN A N 1
ATOM 1520 C CA . GLN A 1 208 ? -29.857 -5.651 20.851 1.00 85.31 208 GLN A CA 1
ATOM 1521 C C . GLN A 1 208 ? -29.205 -5.576 19.465 1.00 85.31 208 GLN A C 1
ATOM 1523 O O . GLN A 1 208 ? -28.719 -6.596 18.977 1.00 85.31 208 GLN A O 1
ATOM 1528 N N . THR A 1 209 ? -29.169 -4.394 18.839 1.00 79.88 209 THR A N 1
ATOM 1529 C CA . THR A 1 209 ? -28.568 -4.211 17.508 1.00 79.88 209 THR A CA 1
ATOM 1530 C C . THR A 1 209 ? -27.050 -4.258 17.544 1.00 79.88 209 THR A C 1
ATOM 1532 O O . THR A 1 209 ? -26.439 -4.538 16.516 1.00 79.88 209 THR A O 1
ATOM 1535 N N . ARG A 1 210 ? -26.433 -3.980 18.703 1.00 84.56 210 ARG A N 1
ATOM 1536 C CA . ARG A 1 210 ? -24.972 -3.937 18.886 1.00 84.56 210 ARG A CA 1
ATOM 1537 C C . ARG A 1 210 ? -24.272 -3.005 17.899 1.00 84.56 210 ARG A C 1
ATOM 1539 O O . ARG A 1 210 ? -23.090 -3.180 17.619 1.00 84.56 210 ARG A O 1
ATOM 1546 N N . ARG A 1 211 ? -24.987 -2.037 17.326 1.00 76.44 211 ARG A N 1
ATOM 1547 C CA . ARG A 1 211 ? -24.385 -1.066 16.416 1.00 76.44 211 ARG A CA 1
ATOM 1548 C C . ARG A 1 211 ? -23.739 0.020 17.261 1.00 76.44 211 ARG A C 1
ATOM 1550 O O . ARG A 1 211 ? -24.415 0.691 18.038 1.00 76.44 211 ARG A O 1
ATOM 1557 N N . TYR A 1 212 ? -22.432 0.191 17.104 1.00 76.56 212 TYR A N 1
ATOM 1558 C CA . TYR A 1 212 ? -21.648 1.118 17.923 1.00 76.56 212 TYR A CA 1
ATOM 1559 C C . TYR A 1 212 ? -22.179 2.559 17.825 1.00 76.56 212 TYR A C 1
ATOM 1561 O O . TYR A 1 212 ? -22.309 3.247 18.834 1.00 76.56 212 TYR A O 1
ATOM 1569 N N . PHE A 1 213 ? -22.615 2.954 16.625 1.00 69.38 213 PHE A N 1
ATOM 1570 C CA . PHE A 1 213 ? -23.212 4.259 16.324 1.00 69.38 213 PHE A CA 1
ATOM 1571 C C . PHE A 1 213 ? -24.755 4.227 16.179 1.00 69.38 213 PHE A C 1
ATOM 1573 O O . PHE A 1 213 ? -25.327 5.134 15.571 1.00 69.38 213 PHE A O 1
ATOM 1580 N N . SER A 1 214 ? -25.445 3.181 16.676 1.00 60.09 214 SER A N 1
ATOM 1581 C CA . SER A 1 214 ? -26.876 2.927 16.390 1.00 60.09 214 SER A CA 1
ATOM 1582 C C . SER A 1 214 ? -27.785 4.113 16.732 1.00 60.09 214 SER A C 1
ATOM 1584 O O . SER A 1 214 ? -27.723 4.644 17.837 1.00 60.09 214 SER A O 1
ATOM 1586 N N . LEU A 1 215 ? -28.747 4.511 15.899 1.00 52.94 215 LEU A N 1
ATOM 1587 C CA . LEU A 1 215 ? -29.036 4.205 14.489 1.00 52.94 215 LEU A CA 1
ATOM 1588 C C . LEU A 1 215 ? -29.812 5.377 13.884 1.00 52.94 215 LEU A C 1
ATOM 1590 O O . LEU A 1 215 ? -30.175 6.242 14.647 1.00 52.94 215 LEU A O 1
ATOM 1594 N N . TYR A 1 216 ? -30.038 5.421 12.572 1.00 52.75 216 TYR A N 1
ATOM 1595 C CA . TYR A 1 216 ? -30.806 6.432 11.840 1.00 52.75 216 TYR A CA 1
ATOM 1596 C C . TYR A 1 216 ? -32.325 6.285 12.029 1.00 52.75 216 TYR A C 1
ATOM 1598 O O . TYR A 1 216 ? -32.822 5.192 12.301 1.00 52.75 216 TYR A O 1
ATOM 1606 N N . ASP A 1 217 ? -33.056 7.385 11.853 1.00 40.94 217 ASP A N 1
ATOM 1607 C CA . ASP A 1 217 ? -34.513 7.407 11.933 1.00 40.94 217 ASP A CA 1
ATOM 1608 C C . ASP A 1 217 ? -35.137 6.682 10.727 1.00 40.94 217 ASP A C 1
ATOM 1610 O O . ASP A 1 217 ? -35.202 7.230 9.628 1.00 40.94 217 ASP A O 1
ATOM 1614 N N . TYR A 1 218 ? -35.591 5.441 10.915 1.00 39.81 218 TYR A N 1
ATOM 1615 C CA . TYR A 1 218 ? -36.302 4.694 9.868 1.00 39.81 218 TYR A CA 1
ATOM 1616 C C . TYR A 1 218 ? -37.781 5.099 9.738 1.00 39.81 218 TYR A C 1
ATOM 1618 O O . TYR A 1 218 ? -38.432 4.675 8.784 1.00 39.81 218 TYR A O 1
ATOM 1626 N N . ALA A 1 219 ? -38.334 5.878 10.678 1.00 39.69 219 ALA A N 1
ATOM 1627 C CA . ALA A 1 219 ? -39.782 6.056 10.808 1.00 39.69 219 ALA A CA 1
ATOM 1628 C C . ALA A 1 219 ? -40.272 7.517 10.842 1.00 39.69 219 ALA A C 1
ATOM 1630 O O . ALA A 1 219 ? -41.470 7.727 10.689 1.00 39.69 219 ALA A O 1
ATOM 1631 N N . GLN A 1 220 ? -39.403 8.519 11.022 1.00 39.66 220 GLN A N 1
ATOM 1632 C CA . GLN A 1 220 ? -39.759 9.941 11.196 1.00 39.66 220 GLN A CA 1
ATOM 1633 C C . GLN A 1 220 ? -40.785 10.210 12.311 1.00 39.66 220 GLN A C 1
ATOM 1635 O O . GLN A 1 220 ? -41.543 11.180 12.264 1.00 39.66 220 GLN A O 1
ATOM 1640 N N . ILE A 1 221 ? -40.826 9.362 13.343 1.00 40.25 221 ILE A N 1
ATOM 1641 C CA . ILE A 1 221 ? -41.736 9.510 14.486 1.00 40.25 221 ILE A CA 1
ATOM 1642 C C . ILE A 1 221 ? -40.882 9.826 15.714 1.00 40.25 221 ILE A C 1
ATOM 1644 O O . ILE A 1 221 ? -40.165 8.966 16.215 1.00 40.25 221 ILE A O 1
ATOM 1648 N N . GLY A 1 222 ? -40.949 11.077 16.176 1.00 38.28 222 GLY A N 1
ATOM 1649 C CA . GLY A 1 222 ? -40.125 11.653 17.243 1.00 38.28 222 GLY A CA 1
ATOM 1650 C C . GLY A 1 222 ? -39.922 10.769 18.483 1.00 38.28 222 GLY A C 1
ATOM 1651 O O . GLY A 1 222 ? -40.732 10.772 19.405 1.00 38.28 222 GLY A O 1
ATOM 1652 N N . SER A 1 223 ? -38.806 10.041 18.471 1.00 42.38 223 SER A N 1
ATOM 1653 C CA . SER A 1 223 ? -37.980 9.523 19.581 1.00 42.38 223 SER A CA 1
ATOM 1654 C C . SER A 1 223 ? -36.732 8.863 18.957 1.00 42.38 223 SER A C 1
ATOM 1656 O O . SER A 1 223 ? -36.364 7.735 19.260 1.00 42.38 223 SER A O 1
ATOM 1658 N N . SER A 1 224 ? -36.140 9.530 17.962 1.00 44.91 224 SER A N 1
ATOM 1659 C CA . SER A 1 224 ? -35.216 8.926 17.006 1.00 44.91 224 SER A CA 1
ATOM 1660 C C . SER A 1 224 ? -33.793 8.876 17.548 1.00 44.91 224 SER A C 1
ATOM 1662 O O . SER A 1 224 ? -33.161 9.909 17.775 1.00 44.91 224 SER A O 1
ATOM 1664 N N . MET A 1 225 ? -33.214 7.684 17.646 1.00 49.16 225 MET A N 1
ATOM 1665 C CA . MET A 1 225 ? -31.800 7.589 17.315 1.00 49.16 225 MET A CA 1
ATOM 1666 C C . MET A 1 225 ? -31.689 8.018 15.845 1.00 49.16 225 MET A C 1
ATOM 1668 O O . MET A 1 225 ? -32.454 7.523 15.022 1.00 49.16 225 MET A O 1
ATOM 1672 N N . ASN A 1 226 ? -30.786 8.939 15.505 1.00 52.88 226 ASN A N 1
ATOM 1673 C CA . ASN A 1 226 ? -30.551 9.403 14.128 1.00 52.88 226 ASN A CA 1
ATOM 1674 C C . ASN A 1 226 ? -29.058 9.319 13.723 1.00 52.88 226 ASN A C 1
ATOM 1676 O O . ASN A 1 226 ? -28.545 10.128 12.949 1.00 52.88 226 ASN A O 1
ATOM 1680 N N . GLY A 1 227 ? -28.336 8.341 14.269 1.00 63.62 227 GLY A N 1
ATOM 1681 C CA . GLY A 1 227 ? -26.897 8.177 14.064 1.00 63.62 227 GLY A CA 1
ATOM 1682 C C . GLY A 1 227 ? -26.098 9.390 14.570 1.00 63.62 227 GLY A C 1
ATOM 1683 O O . GLY A 1 227 ? -26.525 10.049 15.525 1.00 63.62 227 GLY A O 1
ATOM 1684 N N . PRO A 1 228 ? -24.964 9.725 13.926 1.00 62.66 228 PRO A N 1
ATOM 1685 C CA . PRO A 1 228 ? -24.200 10.942 14.211 1.00 62.66 228 PRO A CA 1
ATOM 1686 C C . PRO A 1 228 ? -25.021 12.232 14.089 1.00 62.66 228 PRO A C 1
ATOM 1688 O O . PRO A 1 228 ? -24.717 13.209 14.759 1.00 62.66 228 PRO A O 1
ATOM 1691 N N . SER A 1 229 ? -26.075 12.252 13.263 1.00 64.62 229 SER A N 1
ATOM 1692 C CA . SER A 1 229 ? -26.798 13.487 12.923 1.00 64.62 229 SER A CA 1
ATOM 1693 C C . SER A 1 229 ? -27.619 14.106 14.063 1.00 64.62 229 SER A C 1
ATOM 1695 O O . SER A 1 229 ? -27.994 15.270 13.969 1.00 64.62 229 SER A O 1
ATOM 1697 N N . GLY A 1 230 ? -27.886 13.378 15.149 1.00 68.94 230 GLY A N 1
ATOM 1698 C CA . GLY A 1 230 ? -28.481 13.951 16.370 1.00 68.94 230 GLY A CA 1
ATOM 1699 C C . GLY A 1 230 ? -27.745 13.574 17.631 1.00 68.94 230 GLY A C 1
ATOM 1700 O O . GLY A 1 230 ? -28.280 13.715 18.729 1.00 68.94 230 GLY A O 1
ATOM 1701 N N . ALA A 1 231 ? -26.489 13.166 17.490 1.00 78.56 231 ALA A N 1
ATOM 1702 C CA . ALA A 1 231 ? -25.542 13.605 18.487 1.00 78.56 231 ALA A CA 1
ATOM 1703 C C . ALA A 1 231 ? -25.368 15.123 18.345 1.00 78.56 231 ALA A C 1
ATOM 1705 O O . ALA A 1 231 ? -25.391 15.676 17.251 1.00 78.56 231 ALA A O 1
ATOM 1706 N N . MET A 1 232 ? -25.177 15.805 19.463 1.00 85.44 232 MET A N 1
ATOM 1707 C CA . MET A 1 232 ? -24.651 17.167 19.495 1.00 85.44 232 MET A CA 1
ATOM 1708 C C . MET A 1 232 ? -23.142 17.155 19.707 1.00 85.44 232 MET A C 1
ATOM 1710 O O . MET A 1 232 ? -22.430 18.033 19.220 1.00 85.44 232 MET A O 1
ATOM 1714 N N . TRP A 1 233 ? -22.671 16.155 20.446 1.00 86.00 233 TRP A N 1
ATOM 1715 C CA . TRP A 1 233 ? -21.288 16.006 20.838 1.00 86.00 233 TRP A CA 1
ATOM 1716 C C . TRP A 1 233 ? -20.991 14.524 21.048 1.00 86.00 233 TRP A C 1
ATOM 1718 O O . TRP A 1 233 ? -21.809 13.811 21.630 1.00 86.00 233 TRP A O 1
ATOM 1728 N N . MET A 1 234 ? -19.851 14.045 20.566 1.00 83.12 234 MET A N 1
ATOM 1729 C CA . MET A 1 234 ? -19.402 12.677 20.814 1.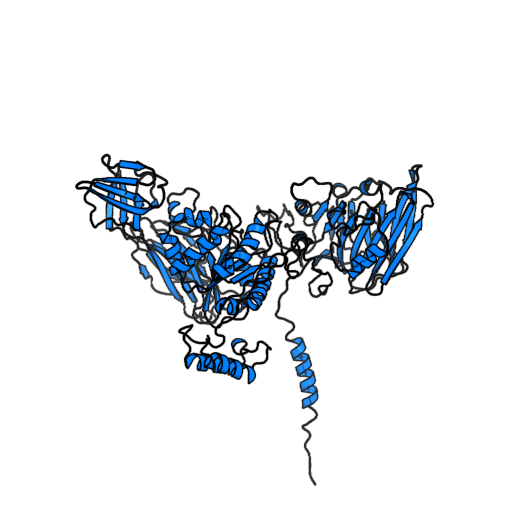00 83.12 234 MET A CA 1
ATOM 1730 C C . MET A 1 234 ? -17.929 12.672 21.170 1.00 83.12 234 MET A C 1
ATOM 1732 O O . MET A 1 234 ? -17.127 13.373 20.554 1.00 83.12 234 MET A O 1
ATOM 1736 N N . LEU A 1 235 ? -17.577 11.812 22.110 1.00 79.00 235 LEU A N 1
ATOM 1737 C CA . LEU A 1 235 ? -16.205 11.423 22.365 1.00 79.00 235 LEU A CA 1
ATOM 1738 C C . LEU A 1 235 ? -16.055 10.022 21.789 1.00 79.00 235 LEU A C 1
ATOM 1740 O O . LEU A 1 235 ? -16.611 9.057 22.318 1.00 79.00 235 LEU A O 1
ATOM 1744 N N . ASN A 1 236 ? -15.374 9.942 20.647 1.00 67.62 236 ASN A N 1
ATOM 1745 C CA . ASN A 1 236 ? -14.988 8.665 20.077 1.00 67.62 236 ASN A CA 1
ATOM 1746 C C . ASN A 1 236 ? -13.508 8.461 20.352 1.00 67.62 236 ASN A C 1
ATOM 1748 O O . ASN A 1 236 ? -12.657 9.277 20.004 1.00 67.62 236 ASN A O 1
ATOM 1752 N N . HIS A 1 237 ? -13.225 7.349 20.997 1.00 59.88 237 HIS A N 1
ATOM 1753 C CA . HIS A 1 237 ? -11.961 7.093 21.633 1.00 59.88 237 HIS A CA 1
ATOM 1754 C C . HIS A 1 237 ? -10.854 6.657 20.684 1.00 59.88 237 HIS A C 1
ATOM 1756 O O . HIS A 1 237 ? -9.839 6.211 21.180 1.00 59.88 237 HIS A O 1
ATOM 1762 N N . ALA A 1 238 ? -10.998 6.760 19.360 1.00 46.78 238 ALA A N 1
ATOM 1763 C CA . ALA A 1 238 ? -9.935 6.307 18.458 1.00 46.78 238 ALA A CA 1
ATOM 1764 C C . ALA A 1 238 ? -9.961 6.870 17.032 1.00 46.78 238 ALA A C 1
ATOM 1766 O O . ALA A 1 238 ? -9.350 6.308 16.127 1.00 46.78 238 ALA A O 1
ATOM 1767 N N . MET A 1 239 ? -10.620 8.006 16.824 1.00 51.06 239 MET A N 1
ATOM 1768 C CA . MET A 1 239 ? -10.540 8.691 15.534 1.00 51.06 239 MET A CA 1
ATOM 1769 C C . MET A 1 239 ? -9.117 9.199 15.310 1.00 51.06 239 MET A C 1
ATOM 1771 O O . MET A 1 239 ? -8.515 9.811 16.183 1.00 51.06 239 MET A O 1
ATOM 1775 N N . THR A 1 240 ? -8.559 8.892 14.149 1.00 47.22 240 THR A N 1
ATOM 1776 C CA . THR A 1 240 ? -7.135 9.032 13.864 1.00 47.22 240 THR A CA 1
ATOM 1777 C C . THR A 1 240 ? -6.719 10.445 13.482 1.00 47.22 240 THR A C 1
ATOM 1779 O O . THR A 1 240 ? -7.094 10.927 12.420 1.00 47.22 240 THR A O 1
ATOM 1782 N N . THR A 1 241 ? -5.821 11.031 14.267 1.00 38.44 241 THR A N 1
ATOM 1783 C CA . THR A 1 241 ? -4.573 11.674 13.817 1.00 38.44 241 THR A CA 1
ATOM 1784 C C . THR A 1 241 ? -3.571 11.553 14.973 1.00 38.44 241 THR A C 1
ATOM 1786 O O . THR A 1 241 ? -4.001 11.344 16.104 1.00 38.44 241 THR A O 1
ATOM 1789 N N . LEU A 1 242 ? -2.255 11.644 14.740 1.00 44.53 242 LEU A N 1
ATOM 1790 C CA . LEU A 1 242 ? -1.281 11.656 15.845 1.00 44.53 242 LEU A CA 1
ATOM 1791 C C . LEU A 1 242 ? -1.693 12.615 16.987 1.00 44.53 242 LEU A C 1
ATOM 1793 O O . LEU A 1 242 ? -2.324 13.643 16.716 1.00 44.53 242 LEU A O 1
ATOM 1797 N N . PRO A 1 243 ? -1.185 12.390 18.217 1.00 38.50 243 PRO A N 1
ATOM 1798 C CA . PRO A 1 243 ? -0.979 13.490 19.143 1.00 38.50 243 PRO A CA 1
ATOM 1799 C C . PRO A 1 243 ? -0.192 14.592 18.431 1.00 38.50 243 PRO A C 1
ATOM 1801 O O . PRO A 1 243 ? 0.915 14.358 17.941 1.00 38.50 243 PRO A O 1
ATOM 1804 N N . VAL A 1 244 ? -0.742 15.803 18.376 1.00 38.19 244 VAL A N 1
ATOM 1805 C CA . VAL A 1 244 ? 0.070 16.994 18.107 1.00 38.19 244 VAL A CA 1
ATOM 1806 C C . VAL A 1 244 ? 0.955 17.189 19.336 1.00 38.19 244 VAL A C 1
ATOM 1808 O O . VAL A 1 244 ? 0.655 18.003 20.201 1.00 38.19 244 VAL A O 1
ATOM 1811 N N . ASP A 1 245 ? 2.006 16.383 19.459 1.00 36.06 245 ASP A N 1
ATOM 1812 C CA . ASP A 1 245 ? 3.038 16.586 20.462 1.00 36.06 245 ASP A CA 1
ATOM 1813 C C . ASP A 1 245 ? 4.093 17.499 19.841 1.00 36.06 245 ASP A C 1
ATOM 1815 O O . ASP A 1 245 ? 5.057 17.071 19.202 1.00 36.06 245 ASP A O 1
ATOM 1819 N N . TYR A 1 246 ? 3.829 18.802 19.935 1.00 35.44 246 TYR A N 1
ATOM 1820 C CA . TYR A 1 246 ? 4.691 19.853 19.392 1.00 35.44 246 TYR A CA 1
ATOM 1821 C C . TYR A 1 246 ? 6.090 19.838 20.049 1.00 35.44 246 TYR A C 1
ATOM 1823 O O . TYR A 1 246 ? 7.047 20.353 19.468 1.00 35.44 246 TYR A O 1
ATOM 1831 N N . ASP A 1 247 ? 6.227 19.182 21.209 1.00 33.75 247 ASP A N 1
ATOM 1832 C CA . ASP A 1 247 ? 7.462 19.102 21.993 1.00 33.75 247 ASP A CA 1
ATOM 1833 C C . ASP A 1 247 ? 8.342 17.875 21.657 1.00 33.75 247 ASP A C 1
ATOM 1835 O O . ASP A 1 247 ? 9.491 17.804 22.096 1.00 33.75 247 ASP A O 1
ATOM 1839 N N . ALA A 1 248 ? 7.876 16.948 20.806 1.00 33.38 248 ALA A N 1
ATOM 1840 C CA . ALA A 1 248 ? 8.633 15.760 20.379 1.00 33.38 248 ALA A CA 1
ATOM 1841 C C . ALA A 1 248 ? 9.493 15.959 19.102 1.00 33.38 248 ALA A C 1
ATOM 1843 O O . ALA A 1 248 ? 10.071 15.006 18.579 1.00 33.38 248 ALA A O 1
ATOM 1844 N N . GLY A 1 249 ? 9.618 17.187 18.581 1.00 28.38 249 GLY A N 1
ATOM 1845 C CA . GLY A 1 249 ? 10.631 17.533 17.567 1.00 28.38 249 GLY A CA 1
ATOM 1846 C C . GLY A 1 249 ? 10.392 17.051 16.121 1.00 28.38 249 GLY A C 1
ATOM 1847 O O . GLY A 1 249 ? 11.320 17.093 15.312 1.00 28.38 249 GLY A O 1
ATOM 1848 N N . GLY A 1 250 ? 9.181 16.628 15.747 1.00 33.31 250 GLY A N 1
ATOM 1849 C CA . GLY A 1 250 ? 8.854 16.201 14.377 1.00 33.31 250 GLY A CA 1
ATOM 1850 C C . GLY A 1 250 ? 8.186 17.295 13.530 1.00 33.31 250 GLY A C 1
ATOM 1851 O O . GLY A 1 250 ? 7.134 17.808 13.886 1.00 33.31 250 GLY A O 1
ATOM 1852 N N . SER A 1 251 ? 8.739 17.628 12.360 1.00 30.25 251 SER A N 1
ATOM 1853 C CA . SER A 1 251 ? 8.210 18.665 11.450 1.00 30.25 251 SER A CA 1
ATOM 1854 C C . SER A 1 251 ? 7.112 18.193 10.476 1.00 30.25 251 SER A C 1
ATOM 1856 O O . SER A 1 251 ? 6.871 18.857 9.464 1.00 30.25 251 SER A O 1
ATOM 1858 N N . ARG A 1 252 ? 6.434 17.059 10.725 1.00 38.81 252 ARG A N 1
ATOM 1859 C CA . ARG A 1 252 ? 5.341 16.555 9.863 1.00 38.81 252 ARG A CA 1
ATOM 1860 C C . ARG A 1 252 ? 4.249 15.809 10.651 1.00 38.81 252 ARG A C 1
ATOM 1862 O O . ARG A 1 252 ? 4.592 15.032 11.538 1.00 38.81 252 ARG A O 1
ATOM 1869 N N . PRO A 1 253 ? 2.958 15.971 10.292 1.00 39.16 253 PRO A N 1
ATOM 1870 C CA . PRO A 1 253 ? 1.849 15.278 10.943 1.00 39.16 253 PRO A CA 1
ATOM 1871 C C . PRO A 1 253 ? 1.810 13.807 10.508 1.00 39.16 253 PRO A C 1
ATOM 1873 O O . PRO A 1 253 ? 1.540 13.506 9.345 1.00 39.16 253 PRO A O 1
ATOM 1876 N N . GLN A 1 254 ? 2.090 12.883 11.426 1.00 44.69 254 GLN A N 1
ATOM 1877 C CA . GLN A 1 254 ? 1.811 11.459 11.230 1.00 44.69 254 GLN A CA 1
ATOM 1878 C C . GLN A 1 254 ? 0.378 11.127 11.672 1.00 44.69 254 GLN A C 1
ATOM 1880 O O . GLN A 1 254 ? -0.366 11.937 12.227 1.00 44.69 254 GLN A O 1
ATOM 1885 N N . ARG A 1 255 ? -0.039 9.920 11.333 1.00 45.62 255 ARG A N 1
ATOM 1886 C CA . ARG A 1 255 ? -1.425 9.598 11.012 1.00 45.62 255 ARG A CA 1
ATOM 1887 C C . ARG A 1 255 ? -1.690 8.114 11.355 1.00 45.62 255 ARG A C 1
ATOM 1889 O O . ARG A 1 255 ? -2.476 7.451 10.702 1.00 45.62 255 ARG A O 1
ATOM 1896 N N . ALA A 1 256 ? -0.953 7.563 12.322 1.00 44.06 256 ALA A N 1
ATOM 1897 C CA . ALA A 1 256 ? -0.991 6.143 12.684 1.00 44.06 256 ALA A CA 1
ATOM 1898 C C . ALA A 1 256 ? -2.019 5.858 13.796 1.00 44.06 256 ALA A C 1
ATOM 1900 O O . ALA A 1 256 ? -2.341 6.744 14.589 1.00 44.06 256 ALA A O 1
ATOM 1901 N N . ALA A 1 257 ? -2.533 4.626 13.836 1.00 49.94 257 ALA A N 1
ATOM 1902 C CA . ALA A 1 257 ? -3.474 4.163 14.852 1.00 49.94 257 ALA A CA 1
ATOM 1903 C C . ALA A 1 257 ? -2.771 3.984 16.207 1.00 49.94 257 ALA A C 1
ATOM 1905 O O . ALA A 1 257 ? -1.692 3.410 16.281 1.00 49.94 257 ALA A O 1
ATOM 1906 N N . VAL A 1 258 ? -3.392 4.455 17.289 1.00 58.66 258 VAL A N 1
ATOM 1907 C CA . VAL A 1 258 ? -2.795 4.525 18.639 1.00 58.66 258 VAL A CA 1
ATOM 1908 C C . VAL A 1 258 ? -3.128 3.323 19.535 1.00 58.66 258 VAL A C 1
ATOM 1910 O O . VAL A 1 258 ? -2.866 3.356 20.732 1.00 58.66 258 VAL A O 1
ATOM 1913 N N . VAL A 1 259 ? -3.703 2.248 18.992 1.00 67.19 259 VAL A N 1
ATOM 1914 C CA . VAL A 1 259 ? -4.132 1.076 19.781 1.00 67.19 259 VAL A CA 1
ATOM 1915 C C . VAL A 1 259 ? -2.943 0.432 20.503 1.00 67.19 259 VAL A C 1
ATOM 1917 O O . VAL A 1 259 ? -1.856 0.287 19.954 1.00 67.19 259 VAL A O 1
ATOM 1920 N N . GLY A 1 260 ? -3.143 0.096 21.776 1.00 70.69 260 GLY A N 1
ATOM 1921 C CA . GLY A 1 260 ? -2.105 -0.373 22.690 1.00 70.69 260 GLY A CA 1
ATOM 1922 C C . GLY A 1 260 ? -1.308 0.744 23.376 1.00 70.69 260 GLY A C 1
ATOM 1923 O O . GLY A 1 260 ? -0.640 0.459 24.373 1.00 70.69 260 GLY A O 1
ATOM 1924 N N . GLN A 1 261 ? -1.399 1.995 22.910 1.00 75.56 261 GLN A N 1
ATOM 1925 C CA . GLN A 1 261 ? -0.684 3.140 23.484 1.00 75.56 261 GLN A CA 1
ATOM 1926 C C . GLN A 1 261 ? -1.502 3.860 24.568 1.00 75.56 261 GLN A C 1
ATOM 1928 O O . GLN A 1 261 ? -2.738 3.842 24.526 1.00 75.56 261 GLN A O 1
ATOM 1933 N N . PRO A 1 262 ? -0.844 4.525 25.536 1.00 81.50 262 PRO A N 1
ATOM 1934 C CA . PRO A 1 262 ? -1.523 5.394 26.493 1.00 81.50 262 PRO A CA 1
ATOM 1935 C C . PRO A 1 262 ? -2.288 6.542 25.815 1.00 81.50 262 PRO A C 1
ATOM 1937 O O . PRO A 1 262 ? -1.825 7.136 24.837 1.00 81.50 262 PRO A O 1
ATOM 1940 N N . VAL A 1 263 ? -3.438 6.906 26.381 1.00 81.38 263 VAL A N 1
ATOM 1941 C CA . VAL A 1 263 ? -4.125 8.165 26.054 1.00 81.38 263 VAL A CA 1
ATOM 1942 C C . VAL A 1 263 ? -3.332 9.314 26.685 1.00 81.38 263 VAL A C 1
ATOM 1944 O O . VAL A 1 263 ? -2.842 9.197 27.806 1.00 81.38 263 VAL A O 1
ATOM 1947 N N . GLY A 1 264 ? -3.187 10.426 25.970 1.00 78.69 264 GLY A N 1
ATOM 1948 C CA . GLY A 1 264 ? -2.447 11.615 26.388 1.00 78.69 264 GLY A CA 1
ATOM 1949 C C . GLY A 1 264 ? -3.237 12.906 26.158 1.00 78.69 264 GLY A C 1
ATOM 1950 O O . GLY A 1 264 ? -4.307 12.908 25.556 1.00 78.69 264 GLY A O 1
ATOM 1951 N N . LEU A 1 265 ? -2.692 14.035 26.618 1.00 78.56 265 LEU A N 1
ATOM 1952 C CA . LEU A 1 265 ? -3.387 15.337 26.622 1.00 78.56 265 LEU A CA 1
ATOM 1953 C C . LEU A 1 265 ? -3.762 15.870 25.225 1.00 78.56 265 LEU A C 1
ATOM 1955 O O . LEU A 1 265 ? -4.661 16.704 25.096 1.00 78.56 265 LEU A O 1
ATOM 1959 N N . HIS A 1 266 ? -3.068 15.402 24.185 1.00 70.75 266 HIS A N 1
ATOM 1960 C CA . HIS A 1 266 ? -3.162 15.920 22.815 1.00 70.75 266 HIS A CA 1
ATOM 1961 C C . HIS A 1 266 ? -3.687 14.909 21.796 1.00 70.75 266 HIS A C 1
ATOM 1963 O O . HIS A 1 266 ? -3.661 15.197 20.603 1.00 70.75 266 HIS A O 1
ATOM 1969 N N . ASN A 1 267 ? -4.139 13.733 22.234 1.00 68.12 267 ASN A N 1
ATOM 1970 C CA . ASN A 1 267 ? -4.680 12.710 21.337 1.00 68.12 267 ASN A CA 1
ATOM 1971 C C . ASN A 1 267 ? -6.158 12.401 21.608 1.00 68.12 267 ASN A C 1
ATOM 1973 O O . ASN A 1 267 ? -6.649 11.370 21.177 1.00 68.12 267 ASN A O 1
ATOM 1977 N N . VAL A 1 268 ? -6.893 13.297 22.277 1.00 73.94 268 VAL A N 1
ATOM 1978 C CA . VAL A 1 268 ? -8.330 13.118 22.518 1.00 73.94 268 VAL A CA 1
ATOM 1979 C C . VAL A 1 268 ? -9.159 13.770 21.407 1.00 73.94 268 VAL A C 1
ATOM 1981 O O . VAL A 1 268 ? -9.040 14.968 21.136 1.00 73.94 268 VAL A O 1
ATOM 1984 N N . HIS A 1 269 ? -10.024 12.969 20.782 1.00 73.25 269 HIS A N 1
ATOM 1985 C CA . HIS A 1 269 ? -10.822 13.356 19.621 1.00 73.25 269 HIS A CA 1
ATOM 1986 C C . HIS A 1 269 ? -12.290 13.526 19.963 1.00 73.25 269 HIS A C 1
ATOM 1988 O O . HIS A 1 269 ? -12.927 12.645 20.536 1.00 73.25 269 HIS A O 1
ATOM 1994 N N . VAL A 1 270 ? -12.842 14.658 19.550 1.00 76.19 270 VAL A N 1
ATOM 1995 C CA . VAL A 1 270 ? -14.216 15.027 19.859 1.00 76.19 270 VAL A CA 1
ATOM 1996 C C . VAL A 1 270 ? -14.916 15.421 18.579 1.00 76.19 270 VAL A C 1
ATOM 1998 O O . VAL A 1 270 ? -14.451 16.301 17.861 1.00 76.19 270 VAL A O 1
ATOM 2001 N N . TRP A 1 271 ? -16.072 14.817 18.344 1.00 78.94 271 TRP A N 1
ATOM 2002 C CA . TRP A 1 271 ? -17.015 15.307 17.360 1.00 78.94 271 TRP A CA 1
ATOM 2003 C C . TRP A 1 271 ? -17.936 16.335 17.990 1.00 78.94 271 TRP A C 1
ATOM 2005 O O . TRP A 1 271 ? -18.525 16.092 19.044 1.00 78.94 271 TRP A O 1
ATOM 2015 N N . ASP A 1 272 ? -18.092 17.467 17.318 1.00 80.31 272 ASP A N 1
ATOM 2016 C CA . ASP A 1 272 ? -18.965 18.544 17.758 1.00 80.31 272 ASP A CA 1
ATOM 2017 C C . ASP A 1 272 ? -19.805 19.048 16.584 1.00 80.31 272 ASP A C 1
ATOM 2019 O O . ASP A 1 272 ? -19.285 19.595 15.609 1.00 80.31 272 ASP A O 1
ATOM 2023 N N . SER A 1 273 ? -21.121 18.869 16.694 1.00 80.19 273 SER A N 1
ATOM 2024 C CA . SER A 1 273 ? -22.095 19.303 15.689 1.00 80.19 273 SER A CA 1
ATOM 2025 C C . SER A 1 273 ? -22.080 20.810 15.429 1.00 80.19 273 SER A C 1
ATOM 2027 O O . SER A 1 273 ? -22.467 21.230 14.340 1.00 80.19 273 SER A O 1
ATOM 2029 N N . SER A 1 274 ? -21.630 21.622 16.395 1.00 79.75 274 SER A N 1
ATOM 2030 C CA . SER A 1 274 ? -21.645 23.083 16.278 1.00 79.75 274 SER A CA 1
ATOM 2031 C C . SER A 1 274 ? -20.517 23.634 15.410 1.00 79.75 274 SER A C 1
ATOM 2033 O O . SER A 1 274 ? -20.392 24.849 15.277 1.00 79.75 274 SER A O 1
ATOM 2035 N N . ILE A 1 275 ? -19.636 22.773 14.904 1.00 77.81 275 ILE A N 1
ATOM 2036 C CA . ILE A 1 275 ? -18.454 23.196 14.165 1.00 77.81 275 ILE A CA 1
ATOM 2037 C C . ILE A 1 275 ? -18.751 23.081 12.683 1.00 77.81 275 ILE A C 1
ATOM 2039 O O . ILE A 1 275 ? -19.001 22.000 12.144 1.00 77.81 275 ILE A O 1
ATOM 2043 N N . GLU A 1 276 ? -18.776 24.240 12.041 1.00 78.44 276 GLU A N 1
ATOM 2044 C CA . GLU A 1 276 ? -18.930 24.354 10.602 1.00 78.44 276 GLU A CA 1
ATOM 2045 C C . GLU A 1 276 ? -17.630 23.909 9.933 1.00 78.44 276 GLU A C 1
ATOM 2047 O O . GLU A 1 276 ? -16.576 24.517 10.107 1.00 78.44 276 GLU A O 1
ATOM 2052 N N . VAL A 1 277 ? -17.729 22.802 9.207 1.00 71.69 277 VAL A N 1
ATOM 2053 C CA . VAL A 1 277 ? -16.704 22.234 8.332 1.00 71.69 277 VAL A CA 1
ATOM 2054 C C . VAL A 1 277 ? -17.418 21.752 7.075 1.00 71.69 277 VAL A C 1
ATOM 2056 O O . VAL A 1 277 ? -18.616 21.451 7.130 1.00 71.69 277 VAL A O 1
ATOM 2059 N N . ASP A 1 278 ? -16.699 21.687 5.960 1.00 66.69 278 ASP A N 1
ATOM 2060 C CA . ASP A 1 278 ? -17.282 21.322 4.666 1.00 66.69 278 ASP A CA 1
ATOM 2061 C C . ASP A 1 278 ? -17.714 19.844 4.628 1.00 66.69 278 ASP A C 1
ATOM 2063 O O . ASP A 1 278 ? -18.699 19.501 3.974 1.00 66.69 278 ASP A O 1
ATOM 2067 N N . ASP A 1 279 ? -17.027 18.978 5.382 1.00 60.56 279 ASP A N 1
ATOM 2068 C CA . ASP A 1 279 ? -17.330 17.551 5.509 1.00 60.56 279 ASP A CA 1
ATOM 2069 C C . ASP A 1 279 ? -17.686 17.187 6.973 1.00 60.56 279 ASP A C 1
ATOM 2071 O O . ASP A 1 279 ? -16.868 17.388 7.878 1.00 60.56 279 ASP A O 1
ATOM 2075 N N . PRO A 1 280 ? -18.876 16.613 7.260 1.00 60.97 280 PRO A N 1
ATOM 2076 C CA . PRO A 1 280 ? -19.282 16.210 8.610 1.00 60.97 280 PRO A CA 1
ATOM 2077 C C . PRO A 1 280 ? -18.299 15.292 9.348 1.00 60.97 280 PRO A C 1
ATOM 2079 O O . PRO A 1 280 ? -18.311 15.275 10.584 1.00 60.97 280 PRO A O 1
ATOM 2082 N N . PHE A 1 281 ? -17.469 14.529 8.634 1.00 58.41 281 PHE A N 1
ATOM 2083 C CA . PHE A 1 281 ? -16.462 13.661 9.232 1.00 58.41 281 PHE A CA 1
ATOM 2084 C C . PHE A 1 281 ? -15.192 14.413 9.646 1.00 58.41 281 PHE A C 1
ATOM 2086 O O . PHE A 1 281 ? -14.514 13.983 10.580 1.00 58.41 281 PHE A O 1
ATOM 2093 N N . GLU A 1 282 ? -14.897 15.582 9.064 1.00 62.56 282 GLU A N 1
ATOM 2094 C CA . GLU A 1 282 ? -13.813 16.450 9.550 1.00 62.56 282 GLU A CA 1
ATOM 2095 C C . GLU A 1 282 ? -14.051 16.912 10.990 1.00 62.56 282 GLU A C 1
ATOM 2097 O O . GLU A 1 282 ? -13.098 17.168 11.727 1.00 62.56 282 GLU A O 1
ATOM 2102 N N . ARG A 1 283 ? -15.308 16.906 11.447 1.00 67.12 283 ARG A N 1
ATOM 2103 C CA . ARG A 1 283 ? -15.647 17.168 12.849 1.00 67.12 283 ARG A CA 1
ATOM 2104 C C . ARG A 1 283 ? -15.038 16.146 13.805 1.00 67.12 283 ARG A C 1
ATOM 2106 O O . ARG A 1 283 ? -14.785 16.492 14.947 1.00 67.12 283 ARG A O 1
ATOM 2113 N N . PHE A 1 284 ? -14.787 14.910 13.372 1.00 61.19 284 PHE A N 1
ATOM 2114 C CA . PHE A 1 284 ? -14.102 13.915 14.202 1.00 61.19 284 PHE A CA 1
ATOM 2115 C C . PHE A 1 284 ? -12.575 14.095 14.232 1.00 61.19 284 PHE A C 1
ATOM 2117 O O . PHE A 1 284 ? -11.913 13.623 15.157 1.00 61.19 284 PHE A O 1
ATOM 2124 N N . ASN A 1 285 ? -12.009 14.814 13.257 1.00 56.75 285 ASN A N 1
ATOM 2125 C CA . ASN A 1 285 ? -10.569 15.074 13.161 1.00 56.75 285 ASN A CA 1
ATOM 2126 C C . ASN A 1 285 ? -10.122 16.277 14.008 1.00 56.75 285 ASN A C 1
ATOM 2128 O O . ASN A 1 285 ? -8.941 16.626 14.015 1.00 56.75 285 ASN A O 1
ATOM 2132 N N . MET A 1 286 ? -11.037 16.932 14.729 1.00 60.75 286 MET A N 1
ATOM 2133 C CA . MET A 1 286 ? -10.682 18.045 15.600 1.00 60.75 286 MET A CA 1
ATOM 2134 C C . MET A 1 286 ? -10.017 17.547 16.879 1.00 60.75 286 MET A C 1
ATOM 2136 O O . MET A 1 286 ? -10.675 17.088 17.814 1.00 60.75 286 MET A O 1
ATOM 2140 N N . VAL A 1 287 ? -8.697 17.711 16.933 1.00 61.28 287 VAL A N 1
ATOM 2141 C CA . VAL A 1 287 ? -7.923 17.543 18.162 1.00 61.28 287 VAL A CA 1
ATOM 2142 C C . VAL A 1 287 ? -8.314 18.651 19.135 1.00 61.28 287 VAL A C 1
ATOM 2144 O O . VAL A 1 287 ? -8.200 19.846 18.838 1.00 61.28 287 VAL A O 1
ATOM 2147 N N . ARG A 1 288 ? -8.793 18.256 20.313 1.00 69.12 288 ARG A N 1
ATOM 2148 C CA . ARG A 1 288 ? -9.148 19.171 21.397 1.00 69.12 288 ARG A CA 1
ATOM 2149 C C . ARG A 1 288 ? -8.236 18.912 22.588 1.00 69.12 288 ARG A C 1
ATOM 2151 O O . ARG A 1 288 ? -7.881 17.776 22.873 1.00 69.12 288 ARG A O 1
ATOM 2158 N N . GLN A 1 289 ? -7.842 19.980 23.275 1.00 69.50 289 GLN A N 1
ATOM 2159 C CA . GLN A 1 289 ? -6.960 19.873 24.431 1.00 69.50 289 GLN A CA 1
ATOM 2160 C C . GLN A 1 289 ? -7.726 19.279 25.620 1.00 69.50 289 GLN A C 1
ATOM 2162 O O . GLN A 1 289 ? -8.751 19.829 26.042 1.00 69.50 289 GLN A O 1
ATOM 2167 N N . ALA A 1 290 ? -7.221 18.163 26.141 1.00 82.00 290 ALA A N 1
ATOM 2168 C CA . ALA A 1 290 ? -7.588 17.683 27.462 1.00 82.00 290 ALA A CA 1
ATOM 2169 C C . ALA A 1 290 ? -6.760 18.430 28.519 1.00 82.00 290 ALA A C 1
ATOM 2171 O O . ALA A 1 290 ? -5.584 18.728 28.301 1.00 82.00 290 ALA A O 1
ATOM 2172 N N . ASP A 1 291 ? -7.383 18.744 29.650 1.00 87.81 291 ASP A N 1
ATOM 2173 C CA . ASP A 1 291 ? -6.721 19.368 30.797 1.00 87.81 291 ASP A CA 1
ATOM 2174 C C . ASP A 1 291 ? -5.973 18.315 31.633 1.00 87.81 291 ASP A C 1
ATOM 2176 O O . ASP A 1 291 ? -4.945 18.610 32.241 1.00 87.81 291 ASP A O 1
ATOM 2180 N N . GLU A 1 292 ? -6.472 17.075 31.652 1.00 91.12 292 GLU A N 1
ATOM 2181 C CA . GLU A 1 292 ? -5.910 15.968 32.427 1.00 91.12 292 GLU A CA 1
ATOM 2182 C C . GLU A 1 292 ? -6.168 14.640 31.707 1.00 91.12 292 GLU A C 1
ATOM 2184 O O . GLU A 1 292 ? -7.305 14.343 31.344 1.00 91.12 292 GLU A O 1
ATOM 2189 N N . VAL A 1 293 ? -5.128 13.824 31.517 1.00 89.88 293 VAL A N 1
ATOM 2190 C CA . VAL A 1 293 ? -5.265 12.446 31.033 1.00 89.88 293 VAL A CA 1
ATOM 2191 C C . VAL A 1 293 ? -4.305 11.536 31.790 1.00 89.88 293 VAL A C 1
ATOM 2193 O O . VAL A 1 293 ? -3.106 11.808 31.836 1.00 89.88 293 VAL A O 1
ATOM 2196 N N . ARG A 1 294 ? -4.818 10.447 32.369 1.00 94.56 294 ARG A N 1
ATOM 2197 C CA . ARG A 1 294 ? -4.014 9.368 32.969 1.00 94.56 294 ARG A CA 1
ATOM 2198 C C . ARG A 1 294 ? -4.782 8.051 33.000 1.00 94.56 294 ARG A C 1
ATOM 2200 O O . ARG A 1 294 ? -6.003 8.048 32.902 1.00 94.56 294 ARG A O 1
ATOM 2207 N N . GLY A 1 295 ? -4.063 6.941 33.156 1.00 91.31 295 GLY A N 1
ATOM 2208 C CA . GLY A 1 295 ? -4.636 5.613 33.423 1.00 91.31 295 GLY A CA 1
ATOM 2209 C C . GLY A 1 295 ? -5.455 4.992 32.286 1.00 91.31 295 GLY A C 1
ATOM 2210 O O . GLY A 1 295 ? -5.980 3.900 32.464 1.00 91.31 295 GLY A O 1
ATOM 2211 N N . PHE A 1 296 ? -5.552 5.642 31.122 1.00 90.69 296 PHE A N 1
ATOM 2212 C CA . PHE A 1 296 ? -6.241 5.109 29.949 1.00 90.69 296 PHE A CA 1
ATOM 2213 C C . PHE A 1 296 ? -5.270 4.627 28.870 1.00 90.69 296 PHE A C 1
ATOM 2215 O O . PHE A 1 296 ? -4.229 5.244 28.623 1.00 90.69 296 PHE A O 1
ATOM 2222 N N . ARG A 1 297 ? -5.661 3.565 28.165 1.00 85.81 297 ARG A N 1
ATOM 2223 C CA . ARG A 1 297 ? -4.994 3.040 26.968 1.00 85.81 297 ARG A CA 1
ATOM 2224 C C . ARG A 1 297 ? -5.992 2.915 25.826 1.00 85.81 297 ARG A C 1
ATOM 2226 O O . ARG A 1 297 ? -7.131 2.523 26.051 1.00 85.81 297 ARG A O 1
ATOM 2233 N N . TYR A 1 298 ? -5.577 3.194 24.600 1.00 80.56 298 TYR A N 1
ATOM 2234 C CA . TYR A 1 298 ? -6.388 2.863 23.432 1.00 80.56 298 TYR A CA 1
ATOM 2235 C C . TYR A 1 298 ? -6.484 1.350 23.281 1.00 80.56 298 TYR A C 1
ATOM 2237 O O . TYR A 1 298 ? -5.471 0.655 23.220 1.00 80.56 298 TYR A O 1
ATOM 2245 N N . VAL A 1 299 ? -7.697 0.834 23.196 1.00 75.62 299 VAL A N 1
ATOM 2246 C CA . VAL A 1 299 ? -7.968 -0.585 22.969 1.00 75.62 299 VAL A CA 1
ATOM 2247 C C . VAL A 1 299 ? -8.887 -0.746 21.785 1.00 75.62 299 VAL A C 1
ATOM 2249 O O . VAL A 1 299 ? -9.334 0.223 21.180 1.00 75.62 299 VAL A O 1
ATOM 2252 N N . SER A 1 300 ? -9.184 -1.989 21.449 1.00 72.75 300 SER A N 1
ATOM 2253 C CA . SER A 1 300 ? -10.130 -2.297 20.408 1.00 72.75 300 SER A CA 1
ATOM 2254 C C . SER A 1 300 ? -11.256 -3.216 20.843 1.00 72.75 300 SER A C 1
ATOM 2256 O O . SER A 1 300 ? -11.041 -4.369 21.197 1.00 72.75 300 SER A O 1
ATOM 2258 N N . THR A 1 301 ? -12.479 -2.699 20.729 1.00 71.62 301 THR A N 1
ATOM 2259 C CA . THR A 1 301 ? -13.767 -3.396 20.772 1.00 71.62 301 THR A CA 1
ATOM 2260 C C . THR A 1 301 ? -13.865 -4.705 19.991 1.00 71.62 301 THR A C 1
ATOM 2262 O O . THR A 1 301 ? -14.792 -5.463 20.276 1.00 71.62 301 THR A O 1
ATOM 2265 N N . ARG A 1 302 ? -12.976 -5.010 19.033 1.00 65.44 302 ARG A N 1
ATOM 2266 C CA . ARG A 1 302 ? -12.993 -6.316 18.348 1.00 65.44 302 ARG A CA 1
ATOM 2267 C C . ARG A 1 302 ? -11.733 -7.162 18.518 1.00 65.44 302 ARG A C 1
ATOM 2269 O O . ARG A 1 302 ? -11.616 -8.192 17.866 1.00 65.44 302 ARG A O 1
ATOM 2276 N N . GLU A 1 303 ? -10.809 -6.740 19.379 1.00 60.75 303 GLU A N 1
ATOM 2277 C CA . GLU A 1 303 ? -9.613 -7.516 19.719 1.00 60.75 303 GLU A CA 1
ATOM 2278 C C . GLU A 1 303 ? -9.922 -8.519 20.848 1.00 60.75 303 GLU A C 1
ATOM 2280 O O . GLU A 1 303 ? -10.871 -8.281 21.594 1.00 60.75 303 GLU A O 1
ATOM 2285 N N . PRO A 1 304 ? -9.157 -9.618 21.005 1.00 48.09 304 PRO A N 1
ATOM 2286 C CA . PRO A 1 304 ? -9.403 -10.663 22.013 1.00 48.09 304 PRO A CA 1
ATOM 2287 C C . PRO A 1 304 ? -9.116 -10.311 23.491 1.00 48.09 304 PRO A C 1
ATOM 2289 O O . PRO A 1 304 ? -8.623 -11.156 24.238 1.00 48.09 304 PRO A O 1
ATOM 2292 N N . PRO A 1 305 ? -9.471 -9.110 23.975 1.00 63.59 305 PRO A N 1
ATOM 2293 C CA . PRO A 1 305 ? -10.161 -9.107 25.264 1.00 63.59 305 PRO A CA 1
ATOM 2294 C C . PRO A 1 305 ? -11.611 -8.623 25.180 1.00 63.59 305 PRO A C 1
ATOM 2296 O O . PRO A 1 305 ? -12.320 -8.733 26.171 1.00 63.59 305 PRO A O 1
ATOM 2299 N N . LEU A 1 306 ? -12.060 -8.079 24.046 1.00 73.19 306 LEU A N 1
ATOM 2300 C CA . LEU A 1 306 ? -13.371 -7.448 23.838 1.00 73.19 306 LEU A CA 1
ATOM 2301 C C . LEU A 1 306 ? -14.283 -8.228 22.859 1.00 73.19 306 LEU A C 1
ATOM 2303 O O . LEU A 1 306 ? -15.435 -7.833 22.661 1.00 73.19 306 LEU A O 1
ATOM 2307 N N . ASP A 1 307 ? -13.786 -9.339 22.299 1.00 74.00 307 ASP A N 1
ATOM 2308 C CA . ASP A 1 307 ? -14.511 -10.417 21.597 1.00 74.00 307 ASP A CA 1
ATOM 2309 C C . ASP A 1 307 ? -15.427 -9.997 20.433 1.00 74.00 307 ASP A C 1
ATOM 2311 O O . ASP A 1 307 ? -16.376 -10.699 20.082 1.00 74.00 307 ASP A O 1
ATOM 2315 N N . GLY A 1 308 ? -15.173 -8.848 19.801 1.00 74.69 308 GLY A N 1
ATOM 2316 C CA . GLY A 1 308 ? -15.864 -8.488 18.556 1.00 74.69 308 GLY A CA 1
ATOM 2317 C C . GLY A 1 308 ? -17.362 -8.246 18.707 1.00 74.69 308 GLY A C 1
ATOM 2318 O O . GLY A 1 308 ? -18.115 -8.484 17.767 1.00 74.69 308 GLY A O 1
ATOM 2319 N N . TRP A 1 309 ? -17.806 -7.784 19.878 1.00 82.25 309 TRP A N 1
ATOM 2320 C CA . TRP A 1 309 ? -19.228 -7.746 20.221 1.00 82.25 309 TRP A CA 1
ATOM 2321 C C . TRP A 1 309 ? -20.081 -6.829 19.322 1.00 82.25 309 TRP A C 1
ATOM 2323 O O . TRP A 1 309 ? -21.233 -7.161 19.022 1.00 82.25 309 TRP A O 1
ATOM 2333 N N . PHE A 1 310 ? -19.534 -5.686 18.893 1.00 81.25 310 PHE A N 1
ATOM 2334 C CA . PHE A 1 310 ? -20.256 -4.728 18.053 1.00 81.25 310 PHE A CA 1
ATOM 2335 C C . PHE A 1 310 ? -20.388 -5.216 16.613 1.00 81.25 310 PHE A C 1
ATOM 2337 O O . PHE A 1 310 ? -19.396 -5.565 15.966 1.00 81.25 310 PHE A O 1
ATOM 2344 N N . LEU A 1 311 ? -21.615 -5.150 16.093 1.00 74.69 311 LEU A N 1
ATOM 2345 C CA . LEU A 1 311 ? -21.868 -5.361 14.676 1.00 74.69 311 LEU A CA 1
ATOM 2346 C C . LEU A 1 311 ? -21.298 -4.204 13.870 1.00 74.69 311 LEU A C 1
ATOM 2348 O O . LEU A 1 311 ? -21.273 -3.056 14.317 1.00 74.69 311 LEU A O 1
ATOM 2352 N N . VAL A 1 312 ? -20.866 -4.545 12.666 1.00 67.38 312 VAL A N 1
ATOM 2353 C CA . VAL A 1 312 ? -20.371 -3.588 11.694 1.00 67.38 312 VAL A CA 1
ATOM 2354 C C . VAL A 1 312 ? -21.547 -3.139 10.853 1.00 67.38 312 VAL A C 1
ATOM 2356 O O . VAL A 1 312 ? -22.248 -3.987 10.293 1.00 67.38 312 VAL A O 1
ATOM 2359 N N . ASP A 1 313 ? -21.808 -1.838 10.804 1.00 62.34 313 ASP A N 1
ATOM 2360 C CA . ASP A 1 313 ? -22.860 -1.339 9.928 1.00 62.34 313 ASP A CA 1
ATOM 2361 C C . ASP A 1 313 ? -22.356 -1.452 8.480 1.00 62.34 313 ASP A C 1
ATOM 2363 O O . ASP A 1 313 ? -21.267 -0.960 8.183 1.00 62.34 313 ASP A O 1
ATOM 2367 N N . PRO A 1 314 ? -23.085 -2.092 7.549 1.00 52.56 314 PRO A N 1
ATOM 2368 C CA . PRO A 1 314 ? -22.730 -1.961 6.142 1.00 52.56 314 PRO A CA 1
ATOM 2369 C C . PRO A 1 314 ? -22.788 -0.485 5.719 1.00 52.56 314 PRO A C 1
ATOM 2371 O O . PRO A 1 314 ? -21.990 -0.072 4.893 1.00 52.56 314 PRO A O 1
ATOM 2374 N N . GLY A 1 315 ? -23.634 0.343 6.352 1.00 54.62 315 GLY A N 1
ATOM 2375 C CA . GLY A 1 315 ? -23.937 1.712 5.939 1.00 54.62 315 GLY A CA 1
ATOM 2376 C C . GLY A 1 315 ? -25.253 1.754 5.156 1.00 54.62 315 GLY A C 1
ATOM 2377 O O . GLY A 1 315 ? -25.573 0.845 4.397 1.00 54.62 315 GLY A O 1
ATOM 2378 N N . PHE A 1 316 ? -26.057 2.806 5.346 1.00 40.81 316 PHE A N 1
ATOM 2379 C CA . PHE A 1 316 ? -27.439 2.894 4.832 1.00 40.81 316 PHE A CA 1
ATOM 2380 C C . PHE A 1 316 ? -27.558 2.929 3.288 1.00 40.81 316 PHE A C 1
ATOM 2382 O O . PHE A 1 316 ? -28.646 2.735 2.757 1.00 40.81 316 PHE A O 1
ATOM 2389 N N . ALA A 1 317 ? -26.454 3.138 2.565 1.00 47.84 317 ALA A N 1
ATOM 2390 C CA . ALA A 1 317 ? -26.394 3.179 1.095 1.00 47.84 317 ALA A CA 1
ATOM 2391 C C . ALA A 1 317 ? -25.285 2.282 0.520 1.00 47.84 317 ALA A C 1
ATOM 2393 O O . ALA A 1 317 ? -24.809 2.481 -0.595 1.00 47.84 317 ALA A O 1
ATOM 2394 N N . ALA A 1 318 ? -24.817 1.334 1.320 1.00 49.91 318 ALA A N 1
ATOM 2395 C CA . ALA A 1 318 ? -23.605 0.611 1.032 1.00 49.91 318 ALA A CA 1
ATOM 2396 C C . ALA A 1 318 ? -23.918 -0.590 0.144 1.00 49.91 318 ALA A C 1
ATOM 2398 O O . ALA A 1 318 ? -24.321 -1.653 0.615 1.00 49.91 318 ALA A O 1
ATOM 2399 N N . ILE A 1 319 ? -23.788 -0.390 -1.164 1.00 54.94 319 ILE A N 1
ATOM 2400 C CA . ILE A 1 319 ? -23.862 -1.487 -2.120 1.00 54.94 319 ILE A CA 1
ATOM 2401 C C . ILE A 1 319 ? -22.614 -2.340 -1.883 1.00 54.94 319 ILE A C 1
ATOM 2403 O O . ILE A 1 319 ? -21.484 -1.854 -1.994 1.00 54.94 319 ILE A O 1
ATOM 2407 N N . VAL A 1 320 ? -22.835 -3.582 -1.453 1.00 59.62 320 VAL A N 1
ATOM 2408 C CA . VAL A 1 320 ? -21.814 -4.627 -1.479 1.00 59.62 320 VAL A CA 1
ATOM 2409 C C . VAL A 1 320 ? -21.880 -5.223 -2.870 1.00 59.62 320 VAL A C 1
ATOM 2411 O O . VAL A 1 320 ? -22.928 -5.724 -3.272 1.00 59.62 320 VAL A O 1
ATOM 2414 N N . TYR A 1 321 ? -20.776 -5.135 -3.594 1.00 64.94 321 TYR A N 1
ATOM 2415 C CA . TYR A 1 321 ? -20.656 -5.740 -4.908 1.00 64.94 321 TYR A CA 1
ATOM 2416 C C . TYR A 1 321 ? -20.049 -7.128 -4.749 1.00 64.94 321 TYR A C 1
ATOM 2418 O O . TYR A 1 321 ? -19.087 -7.311 -3.986 1.00 64.94 321 TYR A O 1
ATOM 2426 N N . ASP A 1 322 ? -20.630 -8.099 -5.445 1.00 72.50 322 ASP A N 1
ATOM 2427 C CA . ASP A 1 322 ? -20.001 -9.400 -5.615 1.00 72.50 322 ASP A CA 1
ATOM 2428 C C . ASP A 1 322 ? -18.682 -9.220 -6.370 1.00 72.50 322 ASP A C 1
ATOM 2430 O O . ASP A 1 322 ? -18.504 -8.269 -7.137 1.00 72.50 322 ASP A O 1
ATOM 2434 N N . SER A 1 323 ? -17.720 -10.094 -6.091 1.00 76.44 323 SER A N 1
ATOM 2435 C CA . SER A 1 323 ? -16.516 -10.144 -6.904 1.00 76.44 323 SER A CA 1
ATOM 2436 C C . SER A 1 323 ? -16.862 -10.660 -8.298 1.00 76.44 323 SER A C 1
ATOM 2438 O O . SER A 1 323 ? -17.745 -11.502 -8.465 1.00 76.44 323 SER A O 1
ATOM 2440 N N . VAL A 1 324 ? -16.160 -10.145 -9.302 1.00 79.62 324 VAL A N 1
ATOM 2441 C CA . VAL A 1 324 ? -16.274 -10.623 -10.678 1.00 79.62 324 VAL A CA 1
ATOM 2442 C C . VAL A 1 324 ? -15.306 -11.794 -10.826 1.00 79.62 324 VAL A C 1
ATOM 2444 O O . VAL A 1 324 ? -14.094 -11.569 -10.714 1.00 79.62 324 VAL A O 1
ATOM 2447 N N . PRO A 1 325 ? -15.808 -13.032 -10.998 1.00 77.19 325 PRO A N 1
ATOM 2448 C CA . PRO A 1 325 ? -14.953 -14.202 -11.040 1.00 77.19 325 PRO A CA 1
ATOM 2449 C C . PRO A 1 325 ? -14.090 -14.211 -12.300 1.00 77.19 325 PRO A C 1
ATOM 2451 O O . PRO A 1 325 ? -14.467 -13.668 -13.338 1.00 77.19 325 PRO A O 1
ATOM 2454 N N . GLY A 1 326 ? -12.938 -14.863 -12.204 1.00 72.31 326 GLY A N 1
ATOM 2455 C CA . GLY A 1 326 ? -12.026 -15.058 -13.323 1.00 72.31 326 GLY A CA 1
ATOM 2456 C C . GLY A 1 326 ? -11.102 -16.241 -13.077 1.00 72.31 326 GLY A C 1
ATOM 2457 O O . GLY A 1 326 ? -10.836 -16.612 -11.933 1.00 72.31 326 GLY A O 1
ATOM 2458 N N . GLU A 1 327 ? -10.621 -16.838 -14.160 1.00 78.69 327 GLU A N 1
ATOM 2459 C CA . GLU A 1 327 ? -9.611 -17.893 -14.109 1.00 78.69 327 GLU A CA 1
ATOM 2460 C C . GLU A 1 327 ? -8.244 -17.253 -13.860 1.00 78.69 327 GLU A C 1
ATOM 2462 O O . GLU A 1 327 ? -7.763 -16.447 -14.658 1.00 78.69 327 GLU A O 1
ATOM 2467 N N . SER A 1 328 ? -7.648 -17.552 -12.708 1.00 84.25 328 SER A N 1
ATOM 2468 C CA . SER A 1 328 ? -6.397 -16.937 -12.267 1.00 84.25 328 SER A CA 1
ATOM 2469 C C . SER A 1 328 ? -5.742 -17.801 -11.199 1.00 84.25 328 SER A C 1
ATOM 2471 O O . SER A 1 328 ? -6.089 -17.750 -10.014 1.00 84.25 328 SER A O 1
ATOM 2473 N N . ALA A 1 329 ? -4.756 -18.590 -11.617 1.00 85.69 329 ALA A N 1
ATOM 2474 C CA . ALA A 1 329 ? -4.003 -19.434 -10.699 1.00 85.69 329 ALA A CA 1
ATOM 2475 C C . ALA A 1 329 ? -3.157 -18.580 -9.741 1.00 85.69 329 ALA A C 1
ATOM 2477 O O . ALA A 1 329 ? -2.982 -18.933 -8.572 1.00 85.69 329 ALA A O 1
ATOM 2478 N N . LEU A 1 330 ? -2.643 -17.432 -10.199 1.00 91.50 330 LEU A N 1
ATOM 2479 C CA . LEU A 1 330 ? -1.749 -16.598 -9.395 1.00 91.50 330 LEU A CA 1
ATOM 2480 C C . LEU A 1 330 ? -2.499 -15.736 -8.385 1.00 91.50 330 LEU A C 1
ATOM 2482 O O . LEU A 1 330 ? -1.986 -15.544 -7.281 1.00 91.50 330 LEU A O 1
ATOM 2486 N N . ALA A 1 331 ? -3.701 -15.241 -8.701 1.00 91.88 331 ALA A N 1
ATOM 2487 C CA . ALA A 1 331 ? -4.516 -14.554 -7.699 1.00 91.88 331 ALA A CA 1
ATOM 2488 C C . ALA A 1 331 ? -5.010 -15.527 -6.616 1.00 91.88 331 ALA A C 1
ATOM 2490 O O . ALA A 1 331 ? -4.990 -15.173 -5.433 1.00 91.88 331 ALA A O 1
ATOM 2491 N N . HIS A 1 332 ? -5.360 -16.764 -6.991 1.00 89.94 332 HIS A N 1
ATOM 2492 C CA . HIS A 1 332 ? -5.671 -17.820 -6.027 1.00 89.94 332 HIS A CA 1
ATOM 2493 C C . HIS A 1 332 ? -4.456 -18.153 -5.141 1.00 89.94 332 HIS A C 1
ATOM 2495 O O . HIS A 1 332 ? -4.577 -18.220 -3.914 1.00 89.94 332 HIS A O 1
ATOM 2501 N N . GLN A 1 333 ? -3.257 -18.280 -5.727 1.00 92.50 333 GLN A N 1
ATOM 2502 C CA . GLN A 1 333 ? -2.016 -18.475 -4.967 1.00 92.50 333 GLN A CA 1
ATOM 2503 C C . GLN A 1 333 ? -1.721 -17.299 -4.032 1.00 92.50 333 GLN A C 1
ATOM 2505 O O . GLN A 1 333 ? -1.456 -17.534 -2.860 1.00 92.50 333 GLN A O 1
ATOM 2510 N N . LEU A 1 334 ? -1.851 -16.041 -4.481 1.00 94.19 334 LEU A N 1
ATOM 2511 C CA . LEU A 1 334 ? -1.700 -14.858 -3.618 1.00 94.19 334 LEU A CA 1
ATOM 2512 C C . LEU A 1 334 ? -2.609 -14.937 -2.385 1.00 94.19 334 LEU A C 1
ATOM 2514 O O . LEU A 1 334 ? -2.204 -14.588 -1.268 1.00 94.19 334 LEU A O 1
ATOM 2518 N N . ALA A 1 335 ? -3.842 -15.388 -2.585 1.00 92.56 335 ALA A N 1
ATOM 2519 C CA . ALA A 1 335 ? -4.804 -15.516 -1.515 1.00 92.56 335 ALA A CA 1
ATOM 2520 C C . ALA A 1 335 ? -4.479 -16.669 -0.551 1.00 92.56 335 ALA A C 1
ATOM 2522 O O . ALA A 1 335 ? -4.591 -16.496 0.668 1.00 92.56 335 ALA A O 1
ATOM 2523 N N . THR A 1 336 ? -3.971 -17.778 -1.084 1.00 90.56 336 THR A N 1
ATOM 2524 C CA . THR A 1 336 ? -3.477 -18.949 -0.350 1.00 90.56 336 THR A CA 1
ATOM 2525 C C . THR A 1 336 ? -1.965 -18.845 -0.105 1.00 90.56 336 THR A C 1
ATOM 2527 O O . THR A 1 336 ? -1.507 -17.970 0.648 1.00 90.56 336 THR A O 1
ATOM 2530 N N . GLU A 1 337 ? -1.192 -19.719 -0.742 1.00 91.69 337 GLU A N 1
ATOM 2531 C CA . GLU A 1 337 ? 0.250 -19.840 -0.642 1.00 91.69 337 GLU A CA 1
ATOM 2532 C C . GLU A 1 337 ? 0.887 -19.966 -2.037 1.00 91.69 337 GLU A C 1
ATOM 2534 O O . GLU A 1 337 ? 0.295 -20.548 -2.950 1.00 91.69 337 GLU A O 1
ATOM 2539 N N . PRO A 1 338 ? 2.111 -19.440 -2.225 1.00 93.31 338 PRO A N 1
ATOM 2540 C CA . PRO A 1 338 ? 2.788 -19.512 -3.510 1.00 93.31 338 PRO A CA 1
ATOM 2541 C C . PRO A 1 338 ? 3.354 -20.918 -3.753 1.00 93.31 338 PRO A C 1
ATOM 2543 O O . PRO A 1 338 ? 4.072 -21.456 -2.911 1.00 93.31 338 PRO A O 1
ATOM 2546 N N . ARG A 1 339 ? 3.122 -21.472 -4.948 1.00 88.94 339 ARG A N 1
ATOM 2547 C CA . ARG A 1 339 ? 3.749 -22.722 -5.433 1.00 88.94 339 ARG A CA 1
ATOM 2548 C C . ARG A 1 339 ? 5.070 -22.478 -6.169 1.00 88.94 339 ARG A C 1
ATOM 2550 O O . ARG A 1 339 ? 5.791 -23.415 -6.489 1.00 88.94 339 ARG A O 1
ATOM 2557 N N . ARG A 1 340 ? 5.389 -21.207 -6.434 1.00 90.06 340 ARG A N 1
ATOM 2558 C CA . ARG A 1 340 ? 6.579 -20.751 -7.165 1.00 90.06 340 ARG A CA 1
ATOM 2559 C C . ARG A 1 340 ? 7.008 -19.348 -6.731 1.00 90.06 340 ARG A C 1
ATOM 2561 O O . ARG A 1 340 ? 6.278 -18.689 -5.991 1.00 90.06 340 ARG A O 1
ATOM 2568 N N . PRO A 1 341 ? 8.168 -18.837 -7.173 1.00 94.69 341 PRO A N 1
ATOM 2569 C CA . PRO A 1 341 ? 8.419 -17.402 -7.147 1.00 94.69 341 PRO A CA 1
ATOM 2570 C C . PRO A 1 341 ? 7.363 -16.667 -7.990 1.00 94.69 341 PRO A C 1
ATOM 2572 O O . PRO A 1 341 ? 7.192 -16.986 -9.169 1.00 94.69 341 PRO A O 1
ATOM 2575 N N . ILE A 1 342 ? 6.664 -15.700 -7.389 1.00 96.31 342 ILE A N 1
ATOM 2576 C CA . ILE A 1 342 ? 5.647 -14.878 -8.066 1.00 96.31 342 ILE A CA 1
ATOM 2577 C C . ILE A 1 342 ? 6.034 -13.405 -7.949 1.00 96.31 342 ILE A C 1
ATOM 2579 O O . ILE A 1 342 ? 6.194 -12.871 -6.848 1.00 96.31 342 ILE A O 1
ATOM 2583 N N . ARG A 1 343 ? 6.166 -12.742 -9.094 1.00 96.56 343 ARG A N 1
ATOM 2584 C CA . ARG A 1 343 ? 6.486 -11.321 -9.239 1.00 96.56 343 ARG A CA 1
ATOM 2585 C C . ARG A 1 343 ? 5.188 -10.529 -9.296 1.00 96.56 343 ARG A C 1
ATOM 2587 O O . ARG A 1 343 ? 4.492 -10.539 -10.308 1.00 96.56 343 ARG A O 1
ATOM 2594 N N . ILE A 1 344 ? 4.863 -9.845 -8.206 1.00 95.69 344 ILE A N 1
ATOM 2595 C CA . ILE A 1 344 ? 3.591 -9.133 -8.052 1.00 95.69 344 ILE A CA 1
ATOM 2596 C C . ILE A 1 344 ? 3.841 -7.638 -8.143 1.00 95.69 344 ILE A C 1
ATOM 2598 O O . ILE A 1 344 ? 4.622 -7.108 -7.361 1.00 95.69 344 ILE A O 1
ATOM 2602 N N . PHE A 1 345 ? 3.155 -6.933 -9.035 1.00 93.12 345 PHE A N 1
ATOM 2603 C CA . PHE A 1 345 ? 3.192 -5.473 -9.082 1.00 93.12 345 PHE A CA 1
ATOM 2604 C C . PHE A 1 345 ? 1.879 -4.882 -8.597 1.00 93.12 345 PHE A C 1
ATOM 2606 O O . PHE A 1 345 ? 0.808 -5.310 -9.007 1.00 93.12 345 PHE A O 1
ATOM 2613 N N . VAL A 1 346 ? 1.960 -3.874 -7.730 1.00 89.00 346 VAL A N 1
ATOM 2614 C CA . VAL A 1 346 ? 0.783 -3.136 -7.259 1.00 89.00 346 VAL A CA 1
ATOM 2615 C C . VAL A 1 346 ? 0.832 -1.716 -7.809 1.00 89.00 346 VAL A C 1
ATOM 2617 O O . VAL A 1 346 ? 1.775 -0.978 -7.508 1.00 89.00 346 VAL A O 1
ATOM 2620 N N . SER A 1 347 ? -0.171 -1.313 -8.593 1.00 85.88 347 SER A N 1
ATOM 2621 C CA . SER A 1 347 ? -0.312 0.068 -9.062 1.00 85.88 347 SER A CA 1
ATOM 2622 C C . SER A 1 347 ? -1.387 0.824 -8.295 1.00 85.88 347 SER A C 1
ATOM 2624 O O . SER A 1 347 ? -2.540 0.405 -8.258 1.00 85.88 347 SER A O 1
ATOM 2626 N N . SER A 1 348 ? -1.018 1.953 -7.687 1.00 76.69 348 SER A N 1
ATOM 2627 C CA . SER A 1 348 ? -1.934 2.791 -6.905 1.00 76.69 348 SER A CA 1
ATOM 2628 C C . SER A 1 348 ? -1.473 4.248 -6.845 1.00 76.69 348 SER A C 1
ATOM 2630 O O . SER A 1 348 ? -0.280 4.538 -6.927 1.00 76.69 348 SER A O 1
ATOM 2632 N N . ASN A 1 349 ? -2.413 5.178 -6.660 1.00 66.44 349 ASN A N 1
ATOM 2633 C CA . ASN A 1 349 ? -2.133 6.607 -6.537 1.00 66.44 349 ASN A CA 1
ATOM 2634 C C . ASN A 1 349 ? -2.059 7.130 -5.089 1.00 66.44 349 ASN A C 1
ATOM 2636 O O . ASN A 1 349 ? -1.774 8.315 -4.913 1.00 66.44 349 ASN A O 1
ATOM 2640 N N . SER A 1 350 ? -2.318 6.319 -4.060 1.00 57.38 350 SER A N 1
ATOM 2641 C CA . SER A 1 350 ? -2.381 6.828 -2.682 1.00 57.38 350 SER A CA 1
ATOM 2642 C C . SER A 1 350 ? -0.988 6.963 -2.047 1.00 57.38 350 SER A C 1
ATOM 2644 O O . SER A 1 350 ? -0.112 6.113 -2.229 1.00 57.38 350 SER A O 1
ATOM 2646 N N . ARG A 1 351 ? -0.761 8.062 -1.307 1.00 57.16 351 ARG A N 1
ATOM 2647 C CA . ARG A 1 351 ? 0.512 8.352 -0.619 1.00 57.16 351 ARG A CA 1
ATOM 2648 C C . ARG A 1 351 ? 0.813 7.294 0.427 1.00 57.16 351 ARG A C 1
ATOM 2650 O O . ARG A 1 351 ? -0.070 7.001 1.221 1.00 57.16 351 ARG A O 1
ATOM 2657 N N . ALA A 1 352 ? 2.067 6.857 0.480 1.00 49.38 352 ALA A N 1
ATOM 2658 C CA . ALA A 1 352 ? 2.603 5.926 1.462 1.00 49.38 352 ALA A CA 1
ATOM 2659 C C . ALA A 1 352 ? 2.187 6.224 2.915 1.00 49.38 352 ALA A C 1
ATOM 2661 O O . ALA A 1 352 ? 2.185 7.376 3.361 1.00 49.38 352 ALA A O 1
ATOM 2662 N N . VAL A 1 353 ? 1.903 5.162 3.665 1.00 49.53 353 VAL A N 1
ATOM 2663 C CA . VAL A 1 353 ? 1.499 5.206 5.069 1.00 49.53 353 VAL A CA 1
ATOM 2664 C C . VAL A 1 353 ? 2.605 4.631 5.949 1.00 49.53 353 VAL A C 1
ATOM 2666 O O . VAL A 1 353 ? 3.314 3.700 5.565 1.00 49.53 353 VAL A O 1
ATOM 2669 N N . PHE A 1 354 ? 2.765 5.229 7.127 1.00 46.22 354 PHE A N 1
ATOM 2670 C CA . PHE A 1 354 ? 3.757 4.846 8.125 1.00 46.22 354 PHE A CA 1
ATOM 2671 C C . PHE A 1 354 ? 3.314 3.598 8.897 1.00 46.22 354 PHE A C 1
ATOM 2673 O O . PHE A 1 354 ? 2.137 3.510 9.247 1.00 46.22 354 PHE A O 1
ATOM 2680 N N . ARG A 1 355 ? 4.236 2.659 9.179 1.00 45.47 355 ARG A N 1
ATOM 2681 C CA . ARG A 1 355 ? 3.979 1.526 10.096 1.00 45.47 355 ARG A CA 1
ATOM 2682 C C . ARG A 1 355 ? 3.647 2.034 11.503 1.00 45.47 355 ARG A C 1
ATOM 2684 O O . ARG A 1 355 ? 4.057 3.133 11.882 1.00 45.47 355 ARG A O 1
ATOM 2691 N N . ASP A 1 356 ? 2.971 1.192 12.284 1.00 42.69 356 ASP A N 1
ATOM 2692 C CA . ASP A 1 356 ? 2.547 1.484 13.662 1.00 42.69 356 ASP A CA 1
ATOM 2693 C C . ASP A 1 356 ? 3.726 1.759 14.622 1.00 42.69 356 ASP A C 1
ATOM 2695 O O . ASP A 1 356 ? 3.565 2.474 15.607 1.00 42.69 356 ASP A O 1
ATOM 2699 N N . ASP A 1 357 ? 4.930 1.258 14.321 1.00 43.47 357 ASP A N 1
ATOM 2700 C CA . ASP A 1 357 ? 6.161 1.509 15.091 1.00 43.47 357 ASP A CA 1
ATOM 2701 C C . ASP A 1 357 ? 6.917 2.786 14.664 1.00 43.47 357 ASP A C 1
ATOM 2703 O O . ASP A 1 357 ? 8.028 3.049 15.127 1.00 43.47 357 ASP A O 1
ATOM 2707 N N . GLY A 1 358 ? 6.337 3.586 13.762 1.00 41.50 358 GLY A N 1
ATOM 2708 C CA . GLY A 1 358 ? 6.958 4.793 13.214 1.00 41.50 358 GLY A CA 1
ATOM 2709 C C . GLY A 1 358 ? 8.041 4.525 12.162 1.00 41.50 358 GLY A C 1
ATOM 2710 O O . GLY A 1 358 ? 8.571 5.473 11.576 1.00 41.50 358 GLY A O 1
ATOM 2711 N N . THR A 1 359 ? 8.353 3.261 11.863 1.00 39.56 359 THR A N 1
ATOM 2712 C CA . THR A 1 359 ? 9.361 2.876 10.876 1.00 39.56 359 THR A CA 1
ATOM 2713 C C . THR A 1 359 ? 8.683 2.530 9.550 1.00 39.56 359 THR A C 1
ATOM 2715 O O . THR A 1 359 ? 8.128 1.470 9.373 1.00 39.56 359 THR A O 1
ATOM 2718 N N . GLY A 1 360 ? 8.657 3.404 8.550 1.00 42.41 360 GLY A N 1
ATOM 2719 C CA . GLY A 1 360 ? 8.241 2.963 7.201 1.00 42.41 360 GLY A CA 1
ATOM 2720 C C . GLY A 1 360 ? 7.610 4.050 6.355 1.00 42.41 360 GLY A C 1
ATOM 2721 O O . GLY A 1 360 ? 6.791 4.815 6.836 1.00 42.41 360 GLY A O 1
ATOM 2722 N N . VAL A 1 361 ? 8.027 4.164 5.103 1.00 42.50 361 VAL A N 1
ATOM 2723 C CA . VAL A 1 361 ? 7.268 4.788 4.019 1.00 42.50 361 VAL A CA 1
ATOM 2724 C C . VAL A 1 361 ? 7.280 3.678 2.983 1.00 42.50 361 VAL A C 1
ATOM 2726 O O . VAL A 1 361 ? 8.285 3.450 2.315 1.00 42.50 361 VAL A O 1
ATOM 2729 N N . SER A 1 362 ? 6.221 2.881 2.988 1.00 42.44 362 SER A N 1
ATOM 2730 C CA . SER A 1 362 ? 6.054 1.768 2.057 1.00 42.44 362 SER A CA 1
ATOM 2731 C C . SER A 1 362 ? 5.865 2.276 0.624 1.00 42.44 362 SER A C 1
ATOM 2733 O O . SER A 1 362 ? 5.369 3.393 0.457 1.00 42.44 362 SER A O 1
ATOM 2735 N N . PRO A 1 363 ? 6.216 1.510 -0.427 1.00 45.59 363 PRO A N 1
ATOM 2736 C CA . PRO A 1 363 ? 5.986 1.948 -1.791 1.00 45.59 363 PRO A CA 1
ATOM 2737 C C . PRO A 1 363 ? 4.483 1.765 -2.048 1.00 45.59 363 PRO A C 1
ATOM 2739 O O . PRO A 1 363 ? 3.991 0.652 -2.150 1.00 45.59 363 PRO A O 1
ATOM 2742 N N . GLY A 1 364 ? 3.703 2.839 -2.018 1.00 57.16 364 GLY A N 1
ATOM 2743 C CA . GLY A 1 364 ? 2.243 2.721 -2.053 1.00 57.16 364 GLY A CA 1
ATOM 2744 C C . GLY A 1 364 ? 1.645 1.973 -0.844 1.00 57.16 364 GLY A C 1
ATOM 2745 O O . GLY A 1 364 ? 2.254 1.131 -0.179 1.00 57.16 364 GLY A O 1
ATOM 2746 N N . ASN A 1 365 ? 0.411 2.315 -0.507 1.00 63.81 365 ASN A N 1
ATOM 2747 C CA . ASN A 1 365 ? -0.232 1.816 0.712 1.00 63.81 365 ASN A CA 1
ATOM 2748 C C . ASN A 1 365 ? -0.519 0.317 0.673 1.00 63.81 365 ASN A C 1
ATOM 2750 O O . ASN A 1 365 ? -0.324 -0.391 1.660 1.00 63.81 365 ASN A O 1
ATOM 2754 N N . TYR A 1 366 ? -0.911 -0.175 -0.494 1.00 75.88 366 TYR A N 1
ATOM 2755 C CA . TYR A 1 366 ? -1.482 -1.507 -0.629 1.00 75.88 366 TYR A CA 1
ATOM 2756 C C . TYR A 1 366 ? -0.429 -2.616 -0.639 1.00 75.88 366 TYR A C 1
ATOM 2758 O O . TYR A 1 366 ? -0.619 -3.630 0.026 1.00 75.88 366 TYR A O 1
ATOM 2766 N N . ALA A 1 367 ? 0.729 -2.394 -1.274 1.00 81.44 367 ALA A N 1
ATOM 2767 C CA . ALA A 1 367 ? 1.840 -3.347 -1.215 1.00 81.44 367 ALA A CA 1
ATOM 2768 C C . ALA A 1 367 ? 2.336 -3.562 0.229 1.00 81.44 367 ALA A C 1
ATOM 2770 O O . ALA A 1 367 ? 2.680 -4.685 0.590 1.00 81.44 367 ALA A O 1
ATOM 2771 N N . GLN A 1 368 ? 2.289 -2.529 1.090 1.00 78.00 368 GLN A N 1
ATOM 2772 C CA . GLN A 1 368 ? 2.640 -2.686 2.511 1.00 78.00 368 GLN A CA 1
ATOM 2773 C C . GLN A 1 368 ? 1.742 -3.676 3.226 1.00 78.00 368 GLN A C 1
ATOM 2775 O O . GLN A 1 368 ? 2.226 -4.497 4.001 1.00 78.00 368 GLN A O 1
ATOM 2780 N N . GLY A 1 369 ? 0.434 -3.556 2.980 1.00 81.88 369 GLY A N 1
ATOM 2781 C CA . GLY A 1 369 ? -0.565 -4.420 3.586 1.00 81.88 369 GLY A CA 1
ATOM 2782 C C . GLY A 1 369 ? -0.236 -5.879 3.315 1.00 81.88 369 GLY A C 1
ATOM 2783 O O . GLY A 1 369 ? -0.218 -6.681 4.243 1.00 81.88 369 GLY A O 1
ATOM 2784 N N . PHE A 1 370 ? 0.140 -6.192 2.072 1.00 88.31 370 PHE A N 1
ATOM 2785 C CA . PHE A 1 370 ? 0.605 -7.522 1.698 1.00 88.31 370 PHE A CA 1
ATOM 2786 C C . PHE A 1 370 ? 1.940 -7.905 2.336 1.00 88.31 370 PHE A C 1
ATOM 2788 O O . PHE A 1 370 ? 2.047 -9.021 2.834 1.00 88.31 370 PHE A O 1
ATOM 2795 N N . PHE A 1 371 ? 2.940 -7.016 2.383 1.00 86.62 371 PHE A N 1
ATOM 2796 C CA . PHE A 1 371 ? 4.207 -7.321 3.062 1.00 86.62 371 PHE A CA 1
ATOM 2797 C C . PHE A 1 371 ? 4.017 -7.703 4.525 1.00 86.62 371 PHE A C 1
ATOM 2799 O O . PHE A 1 371 ? 4.751 -8.543 5.038 1.00 86.62 371 PHE A O 1
ATOM 2806 N N . ASP A 1 372 ? 3.069 -7.065 5.201 1.00 84.88 372 ASP A N 1
ATOM 2807 C CA . ASP A 1 372 ? 2.802 -7.304 6.613 1.00 84.88 372 ASP A CA 1
ATOM 2808 C C . ASP A 1 372 ? 1.892 -8.510 6.830 1.00 84.88 372 ASP A C 1
ATOM 2810 O O . ASP A 1 372 ? 2.176 -9.326 7.705 1.00 84.88 372 ASP A O 1
ATOM 2814 N N . TYR A 1 373 ? 0.860 -8.675 6.002 1.00 90.81 373 TYR A N 1
ATOM 2815 C CA . TYR A 1 373 ? -0.062 -9.805 6.087 1.00 90.81 373 TYR A CA 1
ATOM 2816 C C . TYR A 1 373 ? 0.574 -11.128 5.630 1.00 90.81 373 TYR A C 1
ATOM 2818 O O . TYR A 1 373 ? 0.477 -12.140 6.317 1.00 90.81 373 TYR A O 1
ATOM 2826 N N . LYS A 1 374 ? 1.275 -11.123 4.491 1.00 93.19 374 LYS A N 1
ATOM 2827 C CA . LYS A 1 374 ? 1.902 -12.304 3.869 1.00 93.19 374 LYS A CA 1
ATOM 2828 C C . LYS A 1 374 ? 3.396 -12.407 4.167 1.00 93.19 374 LYS A C 1
ATOM 2830 O O . LYS A 1 374 ? 4.110 -13.106 3.454 1.00 93.19 374 LYS A O 1
ATOM 2835 N N . ARG A 1 375 ? 3.883 -11.736 5.218 1.00 92.50 375 ARG A N 1
ATOM 2836 C CA . ARG A 1 375 ? 5.317 -11.569 5.514 1.00 92.50 375 ARG A CA 1
ATOM 2837 C C . ARG A 1 375 ? 6.123 -12.863 5.438 1.00 92.50 375 ARG A C 1
ATOM 2839 O O . ARG A 1 375 ? 7.170 -12.874 4.797 1.00 92.50 375 ARG A O 1
ATOM 2846 N N . ALA A 1 376 ? 5.598 -13.942 6.020 1.00 95.19 376 ALA A N 1
ATOM 2847 C CA . ALA A 1 376 ? 6.231 -15.261 6.055 1.00 95.19 376 ALA A CA 1
ATOM 2848 C C . ALA A 1 376 ? 6.460 -15.885 4.667 1.00 95.19 376 ALA A C 1
ATOM 2850 O O . ALA A 1 376 ? 7.317 -16.749 4.531 1.00 95.19 376 ALA A O 1
ATOM 2851 N N . HIS A 1 377 ? 5.746 -15.415 3.643 1.00 96.06 377 HIS A N 1
ATOM 2852 C CA . HIS A 1 377 ? 5.856 -15.871 2.258 1.00 96.06 377 HIS A CA 1
ATOM 2853 C C . HIS A 1 377 ? 6.545 -14.842 1.348 1.00 96.06 377 HIS A C 1
ATOM 2855 O O . HIS A 1 377 ? 6.691 -15.083 0.153 1.00 96.06 377 HIS A O 1
ATOM 2861 N N . VAL A 1 378 ? 6.971 -13.681 1.861 1.00 95.88 378 VAL A N 1
ATOM 2862 C CA . VAL A 1 378 ? 7.676 -12.680 1.047 1.00 95.88 378 VAL A CA 1
ATOM 2863 C C . VAL A 1 378 ? 9.128 -13.116 0.860 1.00 95.88 378 VAL A C 1
ATOM 2865 O O . VAL A 1 378 ? 9.896 -13.186 1.821 1.00 95.88 378 VAL A O 1
ATOM 2868 N N . SER A 1 379 ? 9.512 -13.388 -0.387 1.00 96.62 379 SER A N 1
ATOM 2869 C CA . SER A 1 379 ? 10.869 -13.789 -0.789 1.00 96.62 379 SER A CA 1
ATOM 2870 C C . SER A 1 379 ? 11.730 -12.629 -1.263 1.00 96.62 379 SER A C 1
ATOM 2872 O O . SER A 1 379 ? 12.946 -12.773 -1.411 1.00 96.62 379 SER A O 1
ATOM 2874 N N . GLY A 1 380 ? 11.133 -11.460 -1.453 1.00 94.31 380 GLY A N 1
ATOM 2875 C CA . GLY A 1 380 ? 11.877 -10.255 -1.722 1.00 94.31 380 GLY A CA 1
ATOM 2876 C C . GLY A 1 380 ? 11.028 -9.185 -2.349 1.00 94.31 380 GLY A C 1
ATOM 2877 O O . GLY A 1 380 ? 9.817 -9.091 -2.145 1.00 94.31 380 GLY A O 1
ATOM 2878 N N . VAL A 1 381 ? 11.712 -8.336 -3.094 1.00 92.44 381 VAL A N 1
ATOM 2879 C CA . VAL A 1 381 ? 11.149 -7.075 -3.505 1.00 92.44 381 VAL A CA 1
ATOM 2880 C C . VAL A 1 381 ? 11.761 -6.603 -4.815 1.00 92.44 381 VAL A C 1
ATOM 2882 O O . VAL A 1 381 ? 12.952 -6.793 -5.084 1.00 92.44 381 VAL A O 1
ATOM 2885 N N . LEU A 1 382 ? 10.918 -6.008 -5.644 1.00 92.12 382 LEU A N 1
ATOM 2886 C CA . LEU A 1 382 ? 11.200 -5.681 -7.028 1.00 92.12 382 LEU A CA 1
ATOM 2887 C C . LEU A 1 382 ? 11.103 -4.179 -7.239 1.00 92.12 382 LEU A C 1
ATOM 2889 O O . LEU A 1 382 ? 10.222 -3.514 -6.698 1.00 92.12 382 LEU A O 1
ATOM 2893 N N . PHE A 1 383 ? 11.992 -3.653 -8.076 1.00 88.25 383 PHE A N 1
ATOM 2894 C CA . PHE A 1 383 ? 11.867 -2.311 -8.635 1.00 88.25 383 PHE A CA 1
ATOM 2895 C C . PHE A 1 383 ? 11.714 -1.211 -7.570 1.00 88.25 383 PHE A C 1
ATOM 2897 O O . PHE A 1 383 ? 11.005 -0.221 -7.745 1.00 88.25 383 PHE A O 1
ATOM 2904 N N . ARG A 1 384 ? 12.451 -1.358 -6.466 1.00 84.38 384 ARG A N 1
ATOM 2905 C CA . ARG A 1 384 ? 12.586 -0.357 -5.415 1.00 84.38 384 ARG A CA 1
ATOM 2906 C C . ARG A 1 384 ? 13.091 0.968 -5.990 1.00 84.38 384 ARG A C 1
ATOM 2908 O O . ARG A 1 384 ? 14.218 0.977 -6.492 1.00 84.38 384 ARG A O 1
ATOM 2915 N N . PRO A 1 385 ? 12.386 2.098 -5.811 1.00 79.38 385 PRO A N 1
ATOM 2916 C CA . PRO A 1 385 ? 12.958 3.409 -6.090 1.00 79.38 385 PRO A CA 1
ATOM 2917 C C . PRO A 1 385 ? 14.289 3.637 -5.385 1.00 79.38 385 PRO A C 1
ATOM 2919 O O . PRO A 1 385 ? 14.444 3.351 -4.194 1.00 79.38 385 PRO A O 1
ATOM 2922 N N . VAL A 1 386 ? 15.228 4.236 -6.103 1.00 83.44 386 VAL A N 1
ATOM 2923 C CA . VAL A 1 386 ? 16.477 4.737 -5.526 1.00 83.44 386 VAL A CA 1
ATOM 2924 C C . VAL A 1 386 ? 16.215 5.854 -4.511 1.00 83.44 386 VAL A C 1
ATOM 2926 O O . VAL A 1 386 ? 15.296 6.660 -4.638 1.00 83.44 386 VAL A O 1
ATOM 2929 N N . VAL A 1 387 ? 17.049 5.917 -3.474 1.00 80.06 387 VAL A N 1
ATOM 2930 C CA . VAL A 1 387 ? 16.954 6.919 -2.398 1.00 80.06 387 VAL A CA 1
ATOM 2931 C C . VAL A 1 387 ? 18.292 7.624 -2.197 1.00 80.06 387 VAL A C 1
ATOM 2933 O O . VAL A 1 387 ? 19.343 7.037 -2.439 1.00 80.06 387 VAL A O 1
ATOM 2936 N N . ARG A 1 388 ? 18.267 8.894 -1.773 1.00 74.50 388 ARG A N 1
ATOM 2937 C CA . ARG A 1 388 ? 19.476 9.729 -1.588 1.00 74.50 388 ARG A CA 1
ATOM 2938 C C . ARG A 1 388 ? 19.738 10.139 -0.135 1.00 74.50 388 ARG A C 1
ATOM 2940 O O . ARG A 1 388 ? 20.853 10.524 0.191 1.00 74.50 388 ARG A O 1
ATOM 2947 N N . GLY A 1 389 ? 18.725 10.103 0.723 1.00 71.38 389 GLY A N 1
ATOM 2948 C CA . GLY A 1 389 ? 18.815 10.578 2.103 1.00 71.38 389 GLY A CA 1
ATOM 2949 C C . GLY A 1 389 ? 18.123 9.634 3.069 1.00 71.38 389 GLY A C 1
ATOM 2950 O O . GLY A 1 389 ? 17.543 8.632 2.640 1.00 71.38 389 GLY A O 1
ATOM 2951 N N . SER A 1 390 ? 18.179 9.984 4.356 1.00 61.44 390 SER A N 1
ATOM 2952 C CA . SER A 1 390 ? 17.442 9.255 5.377 1.00 61.44 390 SER A CA 1
ATOM 2953 C C . SER A 1 390 ? 15.957 9.315 5.039 1.00 61.44 390 SER A C 1
ATOM 2955 O O . SER A 1 390 ? 15.320 10.369 4.996 1.00 61.44 390 SER A O 1
ATOM 2957 N N . THR A 1 391 ? 15.430 8.151 4.708 1.00 62.72 391 THR A N 1
ATOM 2958 C CA . THR A 1 391 ? 14.004 7.912 4.548 1.00 62.72 391 THR A CA 1
ATOM 2959 C C . THR A 1 391 ? 13.674 6.711 5.409 1.00 62.72 391 THR A C 1
ATOM 2961 O O . THR A 1 391 ? 14.543 6.099 6.025 1.00 62.72 391 THR A O 1
ATOM 2964 N N . ASN A 1 392 ? 12.405 6.394 5.531 1.00 57.50 392 ASN A N 1
ATOM 2965 C CA . ASN A 1 392 ? 12.026 5.289 6.380 1.00 57.50 392 ASN A CA 1
ATOM 2966 C C . ASN A 1 392 ? 12.502 3.938 5.818 1.00 57.50 392 ASN A C 1
ATOM 2968 O O . ASN A 1 392 ? 12.713 3.817 4.608 1.00 57.50 392 ASN A O 1
ATOM 2972 N N . PRO A 1 393 ? 12.670 2.918 6.677 1.00 62.78 393 PRO A N 1
ATOM 2973 C CA . PRO A 1 393 ? 13.110 1.615 6.223 1.00 62.78 393 PRO A CA 1
ATOM 2974 C C . PRO A 1 393 ? 12.068 1.013 5.287 1.00 62.78 393 PRO A C 1
ATOM 2976 O O . PRO A 1 393 ? 10.861 1.201 5.446 1.00 62.78 393 PRO A O 1
ATOM 2979 N N . TRP A 1 394 ? 12.572 0.301 4.294 1.00 74.19 394 TRP A N 1
ATOM 2980 C CA . TRP A 1 394 ? 11.792 -0.424 3.313 1.00 74.19 394 TRP A CA 1
ATOM 2981 C C . TRP A 1 394 ? 12.148 -1.904 3.426 1.00 74.19 394 TRP A C 1
ATOM 2983 O O . TRP A 1 394 ? 13.246 -2.218 3.891 1.00 74.19 394 TRP A O 1
ATOM 2993 N N . PHE A 1 395 ? 11.242 -2.802 3.039 1.00 81.44 395 PHE A N 1
ATOM 2994 C CA . PHE A 1 395 ? 11.436 -4.248 3.185 1.00 81.44 395 PHE A CA 1
ATOM 2995 C C . PHE A 1 395 ? 12.800 -4.675 2.618 1.00 81.44 395 PHE A C 1
ATOM 2997 O O . PHE A 1 395 ? 13.095 -4.437 1.447 1.00 81.44 395 PHE A O 1
ATOM 3004 N N . GLY A 1 396 ? 13.675 -5.216 3.469 1.00 82.19 396 GLY A N 1
ATOM 3005 C CA . GLY A 1 396 ? 15.052 -5.560 3.122 1.00 82.19 396 GLY A CA 1
ATOM 3006 C C . GLY A 1 396 ? 15.985 -4.361 2.913 1.00 82.19 396 GLY A C 1
ATOM 3007 O O . GLY A 1 396 ? 17.163 -4.445 3.224 1.00 82.19 396 GLY A O 1
ATOM 3008 N N . PHE A 1 397 ? 15.522 -3.194 2.479 1.00 82.69 397 PHE A N 1
ATOM 3009 C CA . PHE A 1 397 ? 16.388 -2.035 2.299 1.00 82.69 397 PHE A CA 1
ATOM 3010 C C . PHE A 1 397 ? 16.134 -0.917 3.320 1.00 82.69 397 PHE A C 1
ATOM 3012 O O . PHE A 1 397 ? 15.304 -0.020 3.135 1.00 82.69 397 PHE A O 1
ATOM 3019 N N . ASN A 1 398 ? 16.925 -0.905 4.384 1.00 73.56 398 ASN A N 1
ATOM 3020 C CA . ASN A 1 398 ? 16.821 0.108 5.425 1.00 73.56 398 ASN A CA 1
ATOM 3021 C C . ASN A 1 398 ? 17.426 1.446 4.964 1.00 73.56 398 ASN A C 1
ATOM 3023 O O . ASN A 1 398 ? 18.641 1.583 4.865 1.00 73.56 398 ASN A O 1
ATOM 3027 N N . ALA A 1 399 ? 16.566 2.429 4.700 1.00 64.12 399 ALA A N 1
ATOM 3028 C CA . ALA A 1 399 ? 16.979 3.775 4.320 1.00 64.12 399 ALA A CA 1
ATOM 3029 C C . ALA A 1 399 ? 17.099 4.749 5.505 1.00 64.12 399 ALA A C 1
ATOM 3031 O O . ALA A 1 399 ? 17.367 5.928 5.268 1.00 64.12 399 ALA A O 1
ATOM 3032 N N . VAL A 1 400 ? 16.913 4.287 6.754 1.00 65.25 400 VAL A N 1
ATOM 3033 C CA . VAL A 1 400 ? 17.221 5.093 7.954 1.00 65.25 400 VAL A CA 1
ATOM 3034 C C . VAL A 1 400 ? 18.709 5.429 7.953 1.00 65.25 400 VAL A C 1
ATOM 3036 O O . VAL A 1 400 ? 19.094 6.572 8.194 1.00 65.25 400 VAL A O 1
ATOM 3039 N N . ASP A 1 401 ? 19.520 4.441 7.580 1.00 73.94 401 ASP A N 1
ATOM 3040 C CA . ASP A 1 401 ? 20.902 4.611 7.165 1.00 73.94 401 ASP A CA 1
ATOM 3041 C C . ASP A 1 401 ? 20.923 5.009 5.678 1.00 73.94 401 ASP A C 1
ATOM 3043 O O . ASP A 1 401 ? 20.586 4.188 4.821 1.00 73.94 401 ASP A O 1
ATOM 3047 N N . PRO A 1 402 ? 21.274 6.256 5.321 1.00 79.06 402 PRO A N 1
ATOM 3048 C CA . PRO A 1 402 ? 21.256 6.674 3.927 1.00 79.06 402 PRO A CA 1
ATOM 3049 C C . PRO A 1 402 ? 22.278 5.872 3.105 1.00 79.06 402 PRO A C 1
ATOM 3051 O O . PRO A 1 402 ? 23.372 5.578 3.596 1.00 79.06 402 PRO A O 1
ATOM 3054 N N . PRO A 1 403 ? 21.971 5.550 1.836 1.00 86.69 403 PRO A N 1
ATOM 3055 C CA . PRO A 1 403 ? 22.954 4.948 0.949 1.00 86.69 403 PRO A CA 1
ATOM 3056 C C . PRO A 1 403 ? 24.111 5.903 0.669 1.00 86.69 403 PRO A C 1
ATOM 3058 O O . PRO A 1 403 ? 23.956 7.128 0.700 1.00 86.69 403 PRO A O 1
ATOM 3061 N N . ALA A 1 404 ? 25.270 5.344 0.319 1.00 87.88 404 ALA A N 1
ATOM 3062 C CA . ALA A 1 404 ? 26.377 6.157 -0.164 1.00 87.88 404 ALA A CA 1
ATOM 3063 C C . ALA A 1 404 ? 25.998 6.733 -1.536 1.00 87.88 404 ALA A C 1
ATOM 3065 O O . ALA A 1 404 ? 25.782 5.985 -2.489 1.00 87.88 404 ALA A O 1
ATOM 3066 N N . ALA A 1 405 ? 25.895 8.058 -1.629 1.00 90.12 405 ALA A N 1
ATOM 3067 C CA . ALA A 1 405 ? 25.486 8.763 -2.838 1.00 90.12 405 ALA A CA 1
ATOM 3068 C C . ALA A 1 405 ? 26.347 10.019 -3.040 1.00 90.12 405 ALA A C 1
ATOM 3070 O O . ALA A 1 405 ? 26.154 11.040 -2.379 1.00 90.12 405 ALA A O 1
ATOM 3071 N N . GLU A 1 406 ? 27.287 9.956 -3.979 1.00 93.00 406 GLU A N 1
ATOM 3072 C CA . GLU A 1 406 ? 28.251 11.019 -4.280 1.00 93.00 406 GLU A CA 1
ATOM 3073 C C . GLU A 1 406 ? 28.070 11.497 -5.724 1.00 93.00 406 GLU A C 1
ATOM 3075 O O . GLU A 1 406 ? 27.957 10.682 -6.639 1.00 93.00 406 GLU A O 1
ATOM 3080 N N . LEU A 1 407 ? 28.051 12.820 -5.934 1.00 91.44 407 LEU A N 1
ATOM 3081 C CA . LEU A 1 407 ? 27.816 13.448 -7.246 1.00 91.44 407 LEU A CA 1
ATOM 3082 C C . LEU A 1 407 ? 26.552 12.908 -7.941 1.00 91.44 407 LEU A C 1
ATOM 3084 O O . LEU A 1 407 ? 26.562 12.527 -9.109 1.00 91.44 407 LEU A O 1
ATOM 3088 N N . THR A 1 408 ? 25.443 12.865 -7.207 1.00 90.88 408 THR A N 1
ATOM 3089 C CA . THR A 1 408 ? 24.160 12.373 -7.715 1.00 90.88 408 THR A CA 1
ATOM 3090 C C . THR A 1 408 ? 23.115 13.483 -7.793 1.00 90.88 408 THR A C 1
ATOM 3092 O O . THR A 1 408 ? 23.162 14.477 -7.062 1.00 90.88 408 THR A O 1
ATOM 3095 N N . SER A 1 409 ? 22.161 13.339 -8.710 1.00 88.94 409 SER A N 1
ATOM 3096 C CA . SER A 1 409 ? 21.014 14.237 -8.884 1.00 88.94 409 SER A CA 1
ATOM 3097 C C . SER A 1 409 ? 19.736 13.415 -8.962 1.00 88.94 409 SER A C 1
ATOM 3099 O O . SER A 1 409 ? 19.722 12.385 -9.624 1.00 88.94 409 SER A O 1
ATOM 3101 N N . LEU A 1 410 ? 18.667 13.841 -8.290 1.00 85.06 410 LEU A N 1
ATOM 3102 C CA . LEU A 1 410 ? 17.377 13.164 -8.421 1.00 85.06 410 LEU A CA 1
ATOM 3103 C C . LEU A 1 410 ? 16.806 13.394 -9.823 1.00 85.06 410 LEU A C 1
ATOM 3105 O O . LEU A 1 410 ? 16.964 14.470 -10.403 1.00 85.06 410 LEU A O 1
ATOM 3109 N N . ILE A 1 411 ? 16.157 12.365 -10.352 1.00 84.88 411 ILE A N 1
ATOM 3110 C CA . ILE A 1 411 ? 15.373 12.420 -11.580 1.00 84.88 411 ILE A CA 1
ATOM 3111 C C . ILE A 1 411 ? 13.921 12.655 -11.154 1.00 84.88 411 ILE A C 1
ATOM 3113 O O . ILE A 1 411 ? 13.211 11.713 -10.801 1.00 84.88 411 ILE A O 1
ATOM 3117 N N . ASP A 1 412 ? 13.501 13.922 -11.152 1.00 75.62 412 ASP A N 1
ATOM 3118 C CA . ASP A 1 412 ? 12.131 14.344 -10.847 1.00 75.62 412 ASP A CA 1
ATOM 3119 C C . ASP A 1 412 ? 11.557 15.261 -11.939 1.00 75.62 412 ASP A C 1
ATOM 3121 O O . ASP A 1 412 ? 12.278 15.838 -12.756 1.00 75.62 412 ASP A O 1
ATOM 3125 N N . SER A 1 413 ? 10.231 15.394 -11.951 1.00 66.69 413 SER A N 1
ATOM 3126 C CA . SER A 1 413 ? 9.484 16.170 -12.947 1.00 66.69 413 SER A CA 1
ATOM 3127 C C . SER A 1 413 ? 9.517 17.695 -12.732 1.00 66.69 413 SER A C 1
ATOM 3129 O O . SER A 1 413 ? 8.941 18.431 -13.532 1.00 66.69 413 SER A O 1
ATOM 3131 N N . THR A 1 414 ? 10.173 18.210 -11.681 1.00 63.19 414 THR A N 1
ATOM 3132 C CA . THR A 1 414 ? 10.056 19.617 -11.235 1.00 63.19 414 THR A CA 1
ATOM 3133 C C . THR A 1 414 ? 11.156 20.576 -11.683 1.00 63.19 414 THR A C 1
ATOM 3135 O O . THR A 1 414 ? 11.066 21.767 -11.386 1.00 63.19 414 THR A O 1
ATOM 3138 N N . GLY A 1 415 ? 12.123 20.124 -12.487 1.00 58.84 415 GLY A N 1
ATOM 3139 C CA . GLY A 1 415 ? 12.958 21.033 -13.288 1.00 58.84 415 GLY A CA 1
ATOM 3140 C C . GLY A 1 415 ? 14.441 21.091 -12.923 1.00 58.84 415 GLY A C 1
ATOM 3141 O O . GLY A 1 415 ? 15.000 22.173 -12.743 1.00 58.84 415 GLY A O 1
ATOM 3142 N N . GLY A 1 416 ? 15.102 19.934 -12.888 1.00 71.56 416 GLY A N 1
ATOM 3143 C CA . GLY A 1 416 ? 16.562 19.820 -12.967 1.00 71.56 416 GLY A CA 1
ATOM 3144 C C . GLY A 1 416 ? 17.079 19.581 -14.393 1.00 71.56 416 GLY A C 1
ATOM 3145 O O . GLY A 1 416 ? 16.304 19.403 -15.332 1.00 71.56 416 GLY A O 1
ATOM 3146 N N . ALA A 1 417 ? 18.408 19.516 -14.544 1.00 78.19 417 ALA A N 1
ATOM 3147 C CA . ALA A 1 417 ? 19.080 19.196 -15.812 1.00 78.19 417 ALA A CA 1
ATOM 3148 C C . ALA A 1 417 ? 18.616 17.855 -16.418 1.00 78.19 417 ALA A C 1
ATOM 3150 O O . ALA A 1 417 ? 18.543 17.724 -17.632 1.00 78.19 417 ALA A O 1
ATOM 3151 N N . TYR A 1 418 ? 18.241 16.892 -15.570 1.00 85.12 418 TYR A N 1
ATOM 3152 C CA . TYR A 1 418 ? 17.886 15.521 -15.957 1.00 85.12 418 TYR A CA 1
ATOM 3153 C C . TYR A 1 418 ? 16.382 15.225 -15.849 1.00 85.12 418 TYR A C 1
ATOM 3155 O O . TYR A 1 418 ? 15.977 14.065 -15.859 1.00 85.12 418 TYR A O 1
ATOM 3163 N N . ALA A 1 419 ? 15.541 16.259 -15.735 1.00 81.50 419 ALA A N 1
ATOM 3164 C CA . ALA A 1 419 ? 14.109 16.096 -15.482 1.00 81.50 419 ALA A CA 1
ATOM 3165 C C . ALA A 1 419 ? 13.371 15.317 -16.581 1.00 81.50 419 ALA A C 1
ATOM 3167 O O . ALA A 1 419 ? 12.348 14.712 -16.304 1.00 81.50 419 ALA A O 1
ATOM 3168 N N . THR A 1 420 ? 13.859 15.277 -17.824 1.00 87.19 420 THR A N 1
ATOM 3169 C CA . THR A 1 420 ? 13.207 14.491 -18.888 1.00 87.19 420 THR A CA 1
ATOM 3170 C C . THR A 1 420 ? 13.386 12.984 -18.737 1.00 87.19 420 THR A C 1
ATOM 3172 O O . THR A 1 420 ? 12.548 12.242 -19.237 1.00 87.19 420 THR A O 1
ATOM 3175 N N . PHE A 1 421 ? 14.409 12.508 -18.014 1.00 89.75 421 PHE A N 1
ATOM 3176 C CA . PHE A 1 421 ? 14.548 11.072 -17.722 1.00 89.75 421 PHE A CA 1
ATOM 3177 C C . PHE A 1 421 ? 13.387 10.536 -16.874 1.00 89.75 421 PHE A C 1
ATOM 3179 O O . PHE A 1 421 ? 13.100 9.345 -16.907 1.00 89.75 421 PHE A O 1
ATOM 3186 N N . ALA A 1 422 ? 12.678 11.421 -16.172 1.00 85.81 422 ALA A N 1
ATOM 3187 C CA . ALA A 1 422 ? 11.440 11.136 -15.458 1.00 85.81 422 ALA A CA 1
ATOM 3188 C C . ALA A 1 422 ? 10.403 10.423 -16.350 1.00 85.81 422 ALA A C 1
ATOM 3190 O O . ALA A 1 422 ? 9.721 9.512 -15.898 1.00 85.81 422 ALA A O 1
ATOM 3191 N N . ARG A 1 423 ? 10.347 10.774 -17.644 1.00 86.00 423 ARG A N 1
ATOM 3192 C CA . ARG A 1 423 ? 9.402 10.203 -18.618 1.00 86.00 423 ARG A CA 1
ATOM 3193 C C . ARG A 1 423 ? 9.666 8.732 -18.944 1.00 86.00 423 ARG A C 1
ATOM 3195 O O . ARG A 1 423 ? 8.781 8.060 -19.459 1.00 86.00 423 ARG A O 1
ATOM 3202 N N . PHE A 1 424 ? 10.866 8.230 -18.656 1.00 86.94 424 PHE A N 1
ATOM 3203 C CA . PHE A 1 424 ? 11.226 6.833 -18.896 1.00 86.94 424 PHE A CA 1
ATOM 3204 C C . PHE A 1 424 ? 10.806 5.919 -17.739 1.00 86.94 424 PHE A C 1
ATOM 3206 O O . PHE A 1 424 ? 10.877 4.705 -17.867 1.00 86.94 424 PHE A O 1
ATOM 3213 N N . TRP A 1 425 ? 10.349 6.472 -16.615 1.00 80.31 425 TRP A N 1
ATOM 3214 C CA . TRP A 1 425 ? 9.981 5.699 -15.435 1.00 80.31 425 TRP A CA 1
ATOM 3215 C C . TRP A 1 425 ? 8.524 5.918 -15.049 1.00 80.31 425 TRP A C 1
ATOM 3217 O O . TRP A 1 425 ? 7.981 7.009 -15.202 1.00 80.31 425 TRP A O 1
ATOM 3227 N N . THR A 1 426 ? 7.893 4.903 -14.467 1.00 62.81 426 THR A N 1
ATOM 3228 C CA . THR A 1 426 ? 6.470 4.946 -14.094 1.00 62.81 426 THR A CA 1
ATOM 3229 C C . THR A 1 426 ? 6.183 5.734 -12.813 1.00 62.81 426 THR A C 1
ATOM 3231 O O . THR A 1 426 ? 5.053 5.727 -12.335 1.00 62.81 426 THR A O 1
ATOM 3234 N N . GLY A 1 427 ? 7.177 6.438 -12.247 1.00 55.25 427 GLY A N 1
ATOM 3235 C CA . GLY A 1 427 ? 7.155 6.896 -10.849 1.00 55.25 427 GLY A CA 1
ATOM 3236 C C . GLY A 1 427 ? 7.702 8.272 -10.511 1.00 55.25 427 GLY A C 1
ATOM 3237 O O . GLY A 1 427 ? 7.682 8.626 -9.339 1.00 55.25 427 GLY A O 1
ATOM 3238 N N . SER A 1 428 ? 8.191 9.059 -11.467 1.00 50.62 428 SER A N 1
ATOM 3239 C CA . SER A 1 428 ? 8.865 10.338 -11.190 1.00 50.62 428 SER A CA 1
ATOM 3240 C C . SER A 1 428 ? 7.915 11.469 -10.737 1.00 50.62 428 SER A C 1
ATOM 3242 O O . SER A 1 428 ? 7.755 12.504 -11.402 1.00 50.62 428 SER A O 1
ATOM 3244 N N . ALA A 1 429 ? 7.257 11.277 -9.600 1.00 51.09 429 ALA A N 1
ATOM 3245 C CA . ALA A 1 429 ? 6.572 12.320 -8.864 1.00 51.09 429 ALA A CA 1
ATOM 3246 C C . ALA A 1 429 ? 7.593 13.308 -8.269 1.00 51.09 429 ALA A C 1
ATOM 3248 O O . ALA A 1 429 ? 8.808 13.109 -8.312 1.00 51.09 429 ALA A O 1
ATOM 3249 N N . ARG A 1 430 ? 7.092 14.409 -7.703 1.00 51.94 430 ARG A N 1
ATOM 3250 C CA . ARG A 1 430 ? 7.915 15.502 -7.154 1.00 51.94 430 ARG A CA 1
ATOM 3251 C C . ARG A 1 430 ? 8.725 15.100 -5.911 1.00 51.94 430 ARG A C 1
ATOM 3253 O O . ARG A 1 430 ? 9.537 15.893 -5.443 1.00 51.94 430 ARG A O 1
ATOM 3260 N N . ALA A 1 431 ? 8.476 13.919 -5.335 1.00 49.31 431 ALA A N 1
ATOM 3261 C CA . ALA A 1 431 ? 9.055 13.490 -4.067 1.00 49.31 431 ALA A CA 1
ATOM 3262 C C . ALA A 1 431 ? 9.412 11.988 -4.050 1.00 49.31 431 ALA A C 1
ATOM 3264 O O . ALA A 1 431 ? 8.647 11.175 -4.564 1.00 49.31 431 ALA A O 1
ATOM 3265 N N . PRO A 1 432 ? 10.500 11.584 -3.362 1.00 47.34 432 PRO A N 1
ATOM 3266 C CA . PRO A 1 432 ? 10.908 10.179 -3.208 1.00 47.34 432 PRO A CA 1
ATOM 3267 C C . PRO A 1 432 ? 9.938 9.310 -2.379 1.00 47.34 432 PRO A C 1
ATOM 3269 O O . PRO A 1 432 ? 10.205 8.131 -2.183 1.00 47.34 432 PRO A O 1
ATOM 3272 N N . ALA A 1 433 ? 8.840 9.881 -1.871 1.00 44.91 433 ALA A N 1
ATOM 3273 C CA . ALA A 1 433 ? 7.842 9.210 -1.032 1.00 44.91 433 ALA A CA 1
ATOM 3274 C C . ALA A 1 433 ? 6.507 8.922 -1.759 1.00 44.91 433 ALA A C 1
ATOM 3276 O O . ALA A 1 433 ? 5.555 8.475 -1.121 1.00 44.91 433 ALA A O 1
ATOM 3277 N N . GLU A 1 434 ? 6.401 9.213 -3.061 1.00 45.78 434 GLU A N 1
ATOM 3278 C CA . GLU A 1 434 ? 5.174 9.045 -3.855 1.00 45.78 434 GLU A CA 1
ATOM 3279 C C . GLU A 1 434 ? 5.404 8.022 -4.993 1.00 45.78 434 GLU A C 1
ATOM 3281 O O . GLU A 1 434 ? 6.332 8.179 -5.786 1.00 45.78 434 GLU A O 1
ATOM 3286 N N . GLY A 1 435 ? 4.571 6.973 -5.087 1.00 51.22 435 GLY A N 1
ATOM 3287 C CA . GLY A 1 435 ? 4.645 5.944 -6.148 1.00 51.22 435 GLY A CA 1
ATOM 3288 C C . GLY A 1 435 ? 5.929 5.086 -6.122 1.00 51.22 435 GLY A C 1
ATOM 3289 O O . GLY A 1 435 ? 6.544 4.955 -5.062 1.00 51.22 435 GLY A O 1
ATOM 3290 N N . PRO A 1 436 ? 6.393 4.532 -7.266 1.00 50.03 436 PRO A N 1
ATOM 3291 C CA . PRO A 1 436 ? 7.686 3.868 -7.396 1.00 50.03 436 PRO A CA 1
ATOM 3292 C C . PRO A 1 436 ? 8.855 4.863 -7.452 1.00 50.03 436 PRO A C 1
ATOM 3294 O O . PRO A 1 436 ? 9.923 4.505 -7.937 1.00 50.03 436 PRO A O 1
ATOM 3297 N N . GLY A 1 437 ? 8.653 6.084 -6.930 1.00 63.38 437 GLY A N 1
ATOM 3298 C CA . GLY A 1 437 ? 9.652 7.081 -6.551 1.00 63.38 437 GLY A CA 1
ATOM 3299 C C . GLY A 1 437 ? 10.487 7.695 -7.679 1.00 63.38 437 GLY A C 1
ATOM 3300 O O . GLY A 1 437 ? 10.338 7.403 -8.866 1.00 63.38 437 GLY A O 1
ATOM 3301 N N . ALA A 1 438 ? 11.376 8.606 -7.278 1.00 74.56 438 ALA A N 1
ATOM 3302 C CA . ALA A 1 438 ? 12.297 9.292 -8.178 1.00 74.56 438 ALA A CA 1
ATOM 3303 C C . ALA A 1 438 ? 13.482 8.390 -8.555 1.00 74.56 438 ALA A C 1
ATOM 3305 O O . ALA A 1 438 ? 14.008 7.665 -7.712 1.00 74.56 438 ALA A O 1
ATOM 3306 N N . GLY A 1 439 ? 13.941 8.497 -9.803 1.00 85.06 439 GLY A N 1
ATOM 3307 C CA . GLY A 1 439 ? 15.224 7.934 -10.225 1.00 85.06 439 GLY A CA 1
ATOM 3308 C C . GLY A 1 439 ? 16.407 8.756 -9.698 1.00 85.06 439 GLY A C 1
ATOM 3309 O O . GLY A 1 439 ? 16.247 9.826 -9.102 1.00 85.06 439 GLY A O 1
ATOM 3310 N N . LEU A 1 440 ? 17.624 8.294 -9.965 1.00 90.19 440 LEU A N 1
ATOM 3311 C CA . LEU A 1 440 ? 18.864 8.952 -9.571 1.00 90.19 440 LEU A CA 1
ATOM 3312 C C . LEU A 1 440 ? 19.823 8.963 -10.752 1.00 90.19 440 LEU A C 1
ATOM 3314 O O . LEU A 1 440 ? 20.187 7.925 -11.288 1.00 90.19 440 LEU A O 1
ATOM 3318 N N . PHE A 1 441 ? 20.274 10.145 -11.133 1.00 93.56 441 PHE A N 1
ATOM 3319 C CA . PHE A 1 441 ? 21.336 10.313 -12.103 1.00 93.56 441 PHE A CA 1
ATOM 3320 C C . PHE A 1 441 ? 22.677 10.375 -11.369 1.00 93.56 441 PHE A C 1
ATOM 3322 O O . PHE A 1 441 ? 22.926 11.311 -10.600 1.00 93.56 441 PHE A O 1
ATOM 3329 N N . ILE A 1 442 ? 23.540 9.384 -11.589 1.00 95.75 442 ILE A N 1
ATOM 3330 C CA . ILE A 1 442 ? 24.912 9.380 -11.078 1.00 95.75 442 ILE A CA 1
ATOM 3331 C C . ILE A 1 442 ? 25.766 10.128 -12.090 1.00 95.75 442 ILE A C 1
ATOM 3333 O O . ILE A 1 442 ? 25.941 9.671 -13.218 1.00 95.75 442 ILE A O 1
ATOM 3337 N N . GLN A 1 443 ? 26.279 11.291 -11.705 1.00 94.06 443 GLN A N 1
ATOM 3338 C CA . GLN A 1 443 ? 27.134 12.077 -12.584 1.00 94.06 443 GLN A CA 1
ATOM 3339 C C . GLN A 1 443 ? 28.477 11.372 -12.779 1.00 94.06 443 GLN A C 1
ATOM 3341 O O . GLN A 1 443 ? 28.871 10.484 -12.019 1.00 94.06 443 GLN A O 1
ATOM 3346 N N . ARG A 1 444 ? 29.210 11.813 -13.797 1.00 89.62 444 ARG A N 1
ATOM 3347 C CA . ARG A 1 444 ? 30.601 11.427 -14.023 1.00 89.62 444 ARG A CA 1
ATOM 3348 C C . ARG A 1 444 ? 31.430 11.481 -12.727 1.00 89.62 444 ARG A C 1
ATOM 3350 O O . ARG A 1 444 ? 31.390 12.488 -12.020 1.00 89.62 444 ARG A O 1
ATOM 3357 N N . TRP A 1 445 ? 32.201 10.421 -12.455 1.00 90.12 445 TRP A N 1
ATOM 3358 C CA . TRP A 1 445 ? 32.995 10.219 -11.226 1.00 90.12 445 TRP A CA 1
ATOM 3359 C C . TRP A 1 445 ? 32.193 10.065 -9.931 1.00 90.12 445 TRP A C 1
ATOM 3361 O O . TRP A 1 445 ? 32.784 9.952 -8.858 1.00 90.12 445 TRP A O 1
ATOM 3371 N N . GLY A 1 446 ? 30.867 10.073 -10.022 1.00 95.31 446 GLY A N 1
ATOM 3372 C CA . GLY A 1 446 ? 29.988 9.828 -8.898 1.00 95.31 446 GLY A CA 1
ATOM 3373 C C . GLY A 1 446 ? 29.973 8.373 -8.465 1.00 95.31 446 GLY A C 1
ATOM 3374 O O . GLY A 1 446 ? 30.616 7.489 -9.041 1.00 95.31 446 GLY A O 1
ATOM 3375 N N . ARG A 1 447 ? 29.201 8.133 -7.415 1.00 95.06 447 ARG A N 1
ATOM 3376 C CA . ARG A 1 447 ? 29.065 6.827 -6.788 1.00 95.06 447 ARG A CA 1
ATOM 3377 C C . ARG A 1 447 ? 27.667 6.679 -6.223 1.00 95.06 447 ARG A C 1
ATOM 3379 O O . ARG A 1 447 ? 27.151 7.607 -5.600 1.00 95.06 447 ARG A O 1
ATOM 3386 N N . TYR A 1 448 ? 27.096 5.495 -6.382 1.00 95.75 448 TYR A N 1
ATOM 3387 C CA . TYR A 1 448 ? 25.901 5.097 -5.657 1.00 95.75 448 TYR A CA 1
ATOM 3388 C C . TYR A 1 448 ? 26.040 3.675 -5.132 1.00 95.75 448 TYR A C 1
ATOM 3390 O O . TYR A 1 448 ? 26.468 2.796 -5.872 1.00 95.75 448 TYR A O 1
ATOM 3398 N N . GLU A 1 449 ? 25.702 3.433 -3.870 1.00 94.75 449 GLU A N 1
ATOM 3399 C CA . GLU A 1 449 ? 25.727 2.095 -3.285 1.00 94.75 449 GLU A CA 1
ATOM 3400 C C . GLU A 1 449 ? 24.497 1.856 -2.417 1.00 94.75 449 GLU A C 1
ATOM 3402 O O . GLU A 1 449 ? 24.287 2.540 -1.414 1.00 94.75 449 GLU A O 1
ATOM 3407 N N . LEU A 1 450 ? 23.726 0.832 -2.776 1.00 93.62 450 LEU A N 1
ATOM 3408 C CA . LEU A 1 450 ? 22.527 0.419 -2.060 1.00 93.62 450 LEU A CA 1
ATOM 3409 C C . LEU A 1 450 ? 22.612 -1.073 -1.732 1.00 93.62 450 LEU A C 1
ATOM 3411 O O . LEU A 1 450 ? 22.957 -1.882 -2.597 1.00 93.62 450 LEU A O 1
ATOM 3415 N N . ARG A 1 451 ? 22.312 -1.425 -0.479 1.00 93.62 451 ARG A N 1
ATOM 3416 C CA . ARG A 1 451 ? 22.384 -2.782 0.065 1.00 93.62 451 ARG A CA 1
ATOM 3417 C C . ARG A 1 451 ? 21.053 -3.187 0.686 1.00 93.62 451 ARG A C 1
ATOM 3419 O O . ARG A 1 451 ? 20.336 -2.374 1.261 1.00 93.62 451 ARG A O 1
ATOM 3426 N N . CYS A 1 452 ? 20.764 -4.472 0.577 1.00 93.38 452 CYS A N 1
ATOM 3427 C CA . CYS A 1 452 ? 19.618 -5.137 1.161 1.00 93.38 452 CYS A CA 1
ATOM 3428 C C . CYS A 1 452 ? 20.088 -6.025 2.323 1.00 93.38 452 CYS A C 1
ATOM 3430 O O . CYS A 1 452 ? 21.062 -6.767 2.187 1.00 93.38 452 CYS A O 1
ATOM 3432 N N . ARG A 1 453 ? 19.422 -5.925 3.469 1.00 92.62 453 ARG A N 1
ATOM 3433 C CA . ARG A 1 453 ? 19.587 -6.771 4.650 1.00 92.62 453 ARG A CA 1
ATOM 3434 C C . ARG A 1 453 ? 18.563 -7.910 4.654 1.00 92.62 453 ARG A C 1
ATOM 3436 O O . ARG A 1 453 ? 17.529 -7.802 3.994 1.00 92.62 453 ARG A O 1
ATOM 3443 N N . PRO A 1 454 ? 18.796 -8.956 5.457 1.00 92.25 454 PRO A N 1
ATOM 3444 C CA . PRO A 1 454 ? 17.745 -9.882 5.852 1.00 92.25 454 PRO A CA 1
ATOM 3445 C C . PRO A 1 454 ? 16.558 -9.159 6.497 1.00 92.25 454 PRO A C 1
ATOM 3447 O O . PRO A 1 454 ? 16.728 -8.164 7.211 1.00 92.25 454 PRO A O 1
ATOM 3450 N N . GLU A 1 455 ? 15.358 -9.689 6.291 1.00 91.56 455 GLU A N 1
ATOM 3451 C CA . GLU A 1 455 ? 14.121 -9.128 6.817 1.00 91.56 455 GLU A CA 1
ATOM 3452 C C . GLU A 1 455 ? 13.438 -10.152 7.746 1.00 91.56 455 GLU A C 1
ATOM 3454 O O . GLU A 1 455 ? 12.902 -11.159 7.274 1.00 91.56 455 GLU A O 1
ATOM 3459 N N . PRO A 1 456 ? 13.449 -9.927 9.077 1.00 88.38 456 PRO A N 1
ATOM 3460 C CA . PRO A 1 456 ? 12.930 -10.891 10.047 1.00 88.38 456 PRO A CA 1
ATOM 3461 C C . PRO A 1 456 ? 11.471 -11.272 9.794 1.00 88.38 456 PRO A C 1
ATOM 3463 O O . PRO A 1 456 ? 10.645 -10.404 9.499 1.00 88.38 456 PRO A O 1
ATOM 3466 N N . GLY A 1 457 ? 11.147 -12.557 9.957 1.00 89.75 457 GLY A N 1
ATOM 3467 C CA . GLY A 1 457 ? 9.797 -13.089 9.741 1.00 89.75 457 GLY A CA 1
ATOM 3468 C C . GLY A 1 457 ? 9.394 -13.214 8.270 1.00 89.75 457 GLY A C 1
ATOM 3469 O O . GLY A 1 457 ? 8.223 -13.447 7.996 1.00 89.75 457 GLY A O 1
ATOM 3470 N N . SER A 1 458 ? 10.338 -13.038 7.343 1.00 94.88 458 SER A N 1
ATOM 3471 C CA . SER A 1 458 ? 10.150 -13.297 5.917 1.00 94.88 458 SER A CA 1
ATOM 3472 C C . SER A 1 458 ? 11.112 -14.362 5.408 1.00 94.88 458 SER A C 1
ATOM 3474 O O . SER A 1 458 ? 11.991 -14.812 6.146 1.00 94.88 458 SER A O 1
ATOM 3476 N N . LEU A 1 459 ? 10.986 -14.734 4.135 1.00 96.50 459 LEU A N 1
ATOM 3477 C CA . LEU A 1 459 ? 11.911 -15.675 3.510 1.00 96.50 459 LEU A CA 1
ATOM 3478 C C . LEU A 1 459 ? 13.262 -15.026 3.184 1.00 96.50 459 LEU A C 1
ATOM 3480 O O . LEU A 1 459 ? 14.222 -15.749 2.938 1.00 96.50 459 LEU A O 1
ATOM 3484 N N . LEU A 1 460 ? 13.372 -13.693 3.194 1.00 94.69 460 LEU A N 1
ATOM 3485 C CA . LEU A 1 460 ? 14.603 -12.958 2.901 1.00 94.69 460 LEU A CA 1
ATOM 3486 C C . LEU A 1 460 ? 15.599 -13.042 4.077 1.00 94.69 460 LEU A C 1
ATOM 3488 O O . LEU A 1 460 ? 15.612 -12.186 4.960 1.00 94.69 460 LEU A O 1
ATOM 3492 N N . VAL A 1 461 ? 16.453 -14.068 4.076 1.00 95.88 461 VAL A N 1
ATOM 3493 C CA . VAL A 1 461 ? 17.394 -14.396 5.168 1.00 95.88 461 VAL A CA 1
ATOM 3494 C C . VAL A 1 461 ? 18.868 -14.322 4.734 1.00 95.88 461 VAL A C 1
ATOM 3496 O O . VAL A 1 461 ? 19.182 -14.248 3.542 1.00 95.88 461 VAL A O 1
ATOM 3499 N N . ALA A 1 462 ? 19.791 -14.267 5.701 1.00 96.19 462 ALA A N 1
ATOM 3500 C CA . ALA A 1 462 ? 21.231 -14.123 5.445 1.00 96.19 462 ALA A CA 1
ATOM 3501 C C . ALA A 1 462 ? 21.860 -15.397 4.863 1.00 96.19 462 ALA A C 1
ATOM 3503 O O . ALA A 1 462 ? 22.619 -15.335 3.897 1.00 96.19 462 ALA A O 1
ATOM 3504 N N . ASP A 1 463 ? 21.499 -16.544 5.425 1.00 96.44 463 ASP A N 1
ATOM 3505 C CA . ASP A 1 463 ? 21.995 -17.895 5.142 1.00 96.44 463 ASP A CA 1
ATOM 3506 C C . ASP A 1 463 ? 21.416 -18.509 3.854 1.00 96.44 463 ASP A C 1
ATOM 3508 O O . ASP A 1 463 ? 21.544 -19.705 3.602 1.00 96.44 463 ASP A O 1
ATOM 3512 N N . ALA A 1 464 ? 20.823 -17.683 2.995 1.00 97.19 464 ALA A N 1
ATOM 3513 C CA . ALA A 1 464 ? 20.289 -18.078 1.701 1.00 97.19 464 ALA A CA 1
ATOM 3514 C C . ALA A 1 464 ? 20.860 -17.224 0.559 1.00 97.19 464 ALA A C 1
ATOM 3516 O O . ALA A 1 464 ? 21.338 -16.109 0.808 1.00 97.19 464 ALA A O 1
ATOM 3517 N N . PRO A 1 465 ? 20.808 -17.702 -0.699 1.00 97.81 465 PRO A N 1
ATOM 3518 C CA . PRO A 1 465 ? 21.206 -16.906 -1.851 1.00 97.81 465 PRO A CA 1
ATOM 3519 C C . PRO A 1 465 ? 20.376 -15.625 -1.970 1.00 97.81 465 PRO A C 1
ATOM 3521 O O . PRO A 1 465 ? 19.193 -15.609 -1.645 1.00 97.81 465 PRO A O 1
ATOM 3524 N N . LEU A 1 466 ? 20.978 -14.550 -2.475 1.00 97.94 466 LEU A N 1
ATOM 3525 C CA . LEU A 1 466 ? 20.270 -13.295 -2.733 1.00 97.94 466 LEU A CA 1
ATOM 3526 C C . LEU A 1 466 ? 20.611 -12.774 -4.121 1.00 97.94 466 LEU A C 1
ATOM 3528 O O . LEU A 1 466 ? 21.762 -12.433 -4.386 1.00 97.94 466 LEU A O 1
ATOM 3532 N N . VAL A 1 467 ? 19.603 -12.633 -4.973 1.00 98.38 467 VAL A N 1
ATOM 3533 C CA . VAL A 1 467 ? 19.723 -11.882 -6.220 1.00 98.38 467 VAL A CA 1
ATOM 3534 C C . VAL A 1 467 ? 19.537 -10.408 -5.906 1.00 98.38 467 VAL A C 1
ATOM 3536 O O . VAL A 1 467 ? 18.536 -10.022 -5.304 1.00 98.38 467 VAL A O 1
ATOM 3539 N N . VAL A 1 468 ? 20.492 -9.579 -6.321 1.00 97.69 468 VAL A N 1
ATOM 3540 C CA . VAL A 1 468 ? 20.357 -8.121 -6.322 1.00 97.69 468 VAL A CA 1
ATOM 3541 C C . VAL A 1 468 ? 20.427 -7.629 -7.756 1.00 97.69 468 VAL A C 1
ATOM 3543 O O . VAL A 1 468 ? 21.348 -7.985 -8.493 1.00 97.69 468 VAL A O 1
ATOM 3546 N N . GLN A 1 469 ? 19.474 -6.778 -8.125 1.00 97.69 469 GLN A N 1
ATOM 3547 C CA . GLN A 1 469 ? 19.430 -6.124 -9.426 1.00 97.69 469 GLN A CA 1
ATOM 3548 C C . GLN A 1 469 ? 19.505 -4.605 -9.275 1.00 97.69 469 GLN A C 1
ATOM 3550 O O . GLN A 1 469 ? 18.928 -4.047 -8.342 1.00 97.69 469 GLN A O 1
ATOM 3555 N N . ALA A 1 470 ? 20.170 -3.935 -10.214 1.00 96.56 470 ALA A N 1
ATOM 3556 C CA . ALA A 1 470 ? 20.048 -2.498 -10.438 1.00 96.56 470 ALA A CA 1
ATOM 3557 C C . ALA A 1 470 ? 19.591 -2.245 -11.878 1.00 96.56 470 ALA A C 1
ATOM 3559 O O . ALA A 1 470 ? 20.207 -2.738 -12.823 1.00 96.56 470 ALA A O 1
ATOM 3560 N N . HIS A 1 471 ? 18.530 -1.460 -12.038 1.00 95.38 471 HIS A N 1
ATOM 3561 C CA . HIS A 1 471 ? 17.947 -1.127 -13.334 1.00 95.38 471 HIS A CA 1
ATOM 3562 C C . HIS A 1 471 ? 18.445 0.253 -13.770 1.00 95.38 471 HIS A C 1
ATOM 3564 O O . HIS A 1 471 ? 18.103 1.277 -13.166 1.00 95.38 471 HIS A O 1
ATOM 3570 N N . VAL A 1 472 ? 19.285 0.268 -14.802 1.00 96.38 472 VAL A N 1
ATOM 3571 C CA . VAL A 1 472 ? 19.912 1.467 -15.375 1.00 96.38 472 VAL A CA 1
ATOM 3572 C C . VAL A 1 472 ? 19.452 1.656 -16.818 1.00 96.38 472 VAL A C 1
ATOM 3574 O O . VAL A 1 472 ? 18.794 0.785 -17.379 1.00 96.38 472 VAL A O 1
ATOM 3577 N N . MET A 1 473 ? 19.779 2.787 -17.442 1.00 95.88 473 MET A N 1
ATOM 3578 C CA . MET A 1 473 ? 19.478 3.008 -18.861 1.00 95.88 473 MET A CA 1
ATOM 3579 C C . MET A 1 473 ? 20.731 3.391 -19.641 1.00 95.88 473 MET A C 1
ATOM 3581 O O . MET A 1 473 ? 21.466 4.304 -19.261 1.00 95.88 473 MET A O 1
ATOM 3585 N N . ALA A 1 474 ? 20.933 2.690 -20.754 1.00 97.50 474 ALA A N 1
ATOM 3586 C CA . ALA A 1 474 ? 21.877 3.036 -21.801 1.00 97.50 474 ALA A CA 1
ATOM 3587 C C . ALA A 1 474 ? 21.245 4.081 -22.729 1.00 97.50 474 ALA A C 1
ATOM 3589 O O . ALA A 1 474 ? 20.090 3.942 -23.146 1.00 97.50 474 ALA A O 1
ATOM 3590 N N . PHE A 1 475 ? 21.994 5.134 -23.047 1.00 97.62 475 PHE A N 1
ATOM 3591 C CA . PHE A 1 475 ? 21.529 6.238 -23.885 1.00 97.62 475 PHE A CA 1
ATOM 3592 C C . PHE A 1 475 ? 22.713 6.941 -24.573 1.00 97.62 475 PHE A C 1
ATOM 3594 O O . PHE A 1 475 ? 23.863 6.758 -24.158 1.00 97.62 475 PHE A O 1
ATOM 3601 N N . PRO A 1 476 ? 22.466 7.768 -25.608 1.00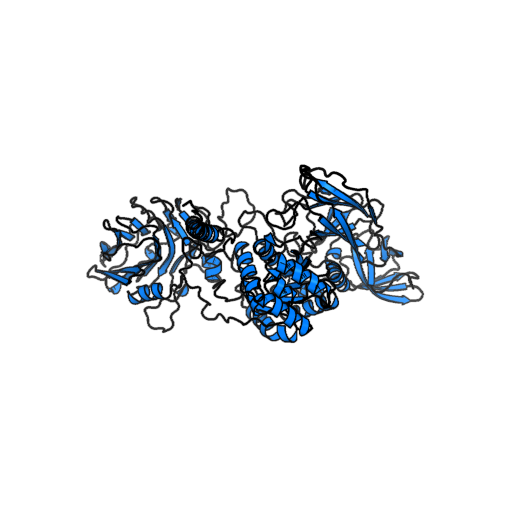 98.06 476 PRO A N 1
ATOM 3602 C CA . PRO A 1 476 ? 23.539 8.451 -26.320 1.00 98.06 476 PRO A CA 1
ATOM 3603 C C . PRO A 1 476 ? 24.269 9.433 -25.400 1.00 98.06 476 PRO A C 1
ATOM 3605 O O . PRO A 1 476 ? 23.726 10.460 -25.000 1.00 98.06 476 PRO A O 1
ATOM 3608 N N . GLY A 1 477 ? 25.517 9.124 -25.072 1.00 95.44 477 GLY A N 1
ATOM 3609 C CA . GLY A 1 477 ? 26.377 9.901 -24.189 1.00 95.44 477 GLY A CA 1
ATOM 3610 C C . GLY A 1 477 ? 26.403 9.462 -22.733 1.00 95.44 477 GLY A C 1
ATOM 3611 O O . GLY A 1 477 ? 27.028 10.151 -21.920 1.00 95.44 477 GLY A O 1
ATOM 3612 N N . ALA A 1 478 ? 25.783 8.329 -22.399 1.00 97.31 478 ALA A N 1
ATOM 3613 C CA . ALA A 1 478 ? 25.975 7.707 -21.097 1.00 97.31 478 ALA A CA 1
ATOM 3614 C C . ALA A 1 478 ? 27.459 7.398 -20.847 1.00 97.31 478 ALA A C 1
ATOM 3616 O O . ALA A 1 478 ? 28.232 7.173 -21.773 1.00 97.31 478 ALA A O 1
ATOM 3617 N N . SER A 1 479 ? 27.863 7.366 -19.583 1.00 97.19 479 SER A N 1
ATOM 3618 C CA . SER A 1 479 ? 29.173 6.821 -19.218 1.00 97.19 479 SER A CA 1
ATOM 3619 C C . SER A 1 479 ? 29.127 5.289 -19.173 1.00 97.19 479 SER A C 1
ATOM 3621 O O . SER A 1 479 ? 28.166 4.745 -18.626 1.00 97.19 479 SER A O 1
ATOM 3623 N N . PRO A 1 480 ? 30.181 4.572 -19.606 1.00 96.44 480 PRO A N 1
ATOM 3624 C CA . PRO A 1 480 ? 30.452 3.219 -19.168 1.00 96.44 480 PRO A CA 1
ATOM 3625 C C . PRO A 1 480 ? 30.425 3.155 -17.646 1.00 96.44 480 PRO A C 1
ATOM 3627 O O . PRO A 1 480 ? 30.940 4.026 -16.926 1.00 96.44 480 PRO A O 1
ATOM 3630 N N . LEU A 1 481 ? 29.812 2.088 -17.165 1.00 97.69 481 LEU A N 1
ATOM 3631 C CA . LEU A 1 481 ? 29.535 1.890 -15.763 1.00 97.69 481 LEU A CA 1
ATOM 3632 C C . LEU A 1 481 ? 30.397 0.757 -15.234 1.00 97.69 481 LEU A C 1
ATOM 3634 O O . LEU A 1 481 ? 30.316 -0.380 -15.700 1.00 97.69 481 LEU A O 1
ATOM 3638 N N . GLN A 1 482 ? 31.194 1.066 -14.218 1.00 97.69 482 GLN A N 1
ATOM 3639 C CA . GLN A 1 482 ? 31.768 0.053 -13.354 1.00 97.69 482 GLN A CA 1
ATOM 3640 C C . GLN A 1 482 ? 30.780 -0.252 -12.235 1.00 97.69 482 GLN A C 1
ATOM 3642 O O . GLN A 1 482 ? 30.268 0.664 -11.591 1.00 97.69 482 GLN A O 1
ATOM 3647 N N . TRP A 1 483 ? 30.553 -1.529 -11.955 1.00 97.88 483 TRP A N 1
ATOM 3648 C CA . TRP A 1 483 ? 29.730 -1.936 -10.824 1.00 97.88 483 TRP A CA 1
ATOM 3649 C C . TRP A 1 483 ? 30.349 -3.100 -10.052 1.00 97.88 483 TRP A C 1
ATOM 3651 O O . TRP A 1 483 ? 31.154 -3.866 -10.591 1.00 97.88 483 TRP A O 1
ATOM 3661 N N . ARG A 1 484 ? 30.033 -3.190 -8.756 1.00 97.31 484 ARG A N 1
ATOM 3662 C CA . ARG A 1 484 ? 30.628 -4.164 -7.827 1.00 97.31 484 ARG A CA 1
ATOM 3663 C C . ARG A 1 484 ? 29.580 -4.739 -6.878 1.00 97.31 484 ARG A C 1
ATOM 3665 O O . ARG A 1 484 ? 28.846 -3.950 -6.280 1.00 97.31 484 ARG A O 1
ATOM 3672 N N . PRO A 1 485 ? 29.546 -6.063 -6.666 1.00 98.06 485 PRO A N 1
ATOM 3673 C CA . PRO A 1 485 ? 28.803 -6.647 -5.561 1.00 98.06 485 PRO A CA 1
ATOM 3674 C C . PRO A 1 485 ? 29.524 -6.370 -4.237 1.00 98.06 485 PRO A C 1
ATOM 3676 O O . PRO A 1 485 ? 30.717 -6.644 -4.076 1.00 98.06 485 PRO A O 1
ATOM 3679 N N . ARG A 1 486 ? 28.791 -5.800 -3.282 1.00 96.88 486 ARG A N 1
ATOM 3680 C CA . ARG A 1 486 ? 29.312 -5.341 -1.991 1.00 96.88 486 ARG A CA 1
ATOM 3681 C C . ARG A 1 486 ? 28.551 -5.982 -0.844 1.00 96.88 486 ARG A C 1
ATOM 3683 O O . ARG A 1 486 ? 27.333 -6.144 -0.920 1.00 96.88 486 ARG A O 1
ATOM 3690 N N . ARG A 1 487 ? 29.274 -6.288 0.235 1.00 96.44 487 ARG A N 1
ATOM 3691 C CA . ARG A 1 487 ? 28.711 -6.724 1.518 1.00 96.44 487 ARG A CA 1
ATOM 3692 C C . ARG A 1 487 ? 28.987 -5.711 2.625 1.00 96.44 487 ARG A C 1
ATOM 3694 O O . ARG A 1 487 ? 29.959 -4.973 2.527 1.00 96.44 487 ARG A O 1
ATOM 3701 N N . GLY A 1 488 ? 28.165 -5.643 3.668 1.00 94.69 488 GLY A N 1
ATOM 3702 C CA . GLY A 1 488 ? 28.343 -4.675 4.758 1.00 94.69 488 GLY A CA 1
ATOM 3703 C C . GLY A 1 488 ? 27.650 -5.076 6.059 1.00 94.69 488 GLY A C 1
ATOM 3704 O O . GLY A 1 488 ? 26.785 -5.947 6.057 1.00 94.69 488 GLY A O 1
ATOM 3705 N N . LEU A 1 489 ? 28.033 -4.423 7.161 1.00 93.06 489 LEU A N 1
ATOM 3706 C CA . LEU A 1 489 ? 27.368 -4.556 8.469 1.00 93.06 489 LEU A CA 1
ATOM 3707 C C . LEU A 1 489 ? 26.055 -3.758 8.540 1.00 93.06 489 LEU A C 1
ATOM 3709 O O . LEU A 1 489 ? 25.134 -4.120 9.267 1.00 93.06 489 LEU A O 1
ATOM 3713 N N . SER A 1 490 ? 25.986 -2.658 7.790 1.00 91.00 490 SER A N 1
ATOM 3714 C CA . SER A 1 490 ? 24.816 -1.793 7.634 1.00 91.00 490 SER A CA 1
ATOM 3715 C C . SER A 1 490 ? 24.809 -1.167 6.234 1.00 91.00 490 SER A C 1
ATOM 3717 O O . SER A 1 490 ? 25.686 -1.452 5.410 1.00 91.00 490 SER A O 1
ATOM 3719 N N . GLN A 1 491 ? 23.846 -0.292 5.945 1.00 90.62 491 GLN A N 1
ATOM 3720 C CA . GLN A 1 491 ? 23.851 0.524 4.727 1.00 90.62 491 GLN A CA 1
ATOM 3721 C C . GLN A 1 491 ? 24.874 1.672 4.777 1.00 90.62 491 GLN A C 1
ATOM 3723 O O . GLN A 1 491 ? 25.440 2.017 3.738 1.00 90.62 491 GLN A O 1
ATOM 3728 N N . SER A 1 492 ? 25.117 2.243 5.960 1.00 85.75 492 SER A N 1
ATOM 3729 C CA . SER A 1 492 ? 25.985 3.410 6.179 1.00 85.75 492 SER A CA 1
ATOM 3730 C C . SER A 1 492 ? 27.468 3.050 6.323 1.00 85.75 492 SER A C 1
ATOM 3732 O O . SER A 1 492 ? 28.336 3.863 6.005 1.00 85.75 492 SER A O 1
ATOM 3734 N N . GLU A 1 493 ? 27.772 1.824 6.748 1.00 89.38 493 GLU A N 1
ATOM 3735 C CA . GLU A 1 493 ? 29.144 1.343 6.908 1.00 89.38 493 GLU A CA 1
ATOM 3736 C C . GLU A 1 493 ? 29.871 1.145 5.569 1.00 89.38 493 GLU A C 1
ATOM 3738 O O . GLU A 1 493 ? 29.269 0.923 4.507 1.00 89.38 493 GLU A O 1
ATOM 3743 N N . VAL A 1 494 ? 31.205 1.193 5.614 1.00 88.94 494 VAL A N 1
ATOM 3744 C CA . VAL A 1 494 ? 32.041 0.932 4.435 1.00 88.94 494 VAL A CA 1
ATOM 3745 C C . VAL A 1 494 ? 31.897 -0.534 4.042 1.00 88.94 494 VAL A C 1
ATOM 3747 O O . VAL A 1 494 ? 32.221 -1.434 4.809 1.00 88.94 494 VAL A O 1
ATOM 3750 N N . GLY A 1 495 ? 31.408 -0.780 2.828 1.00 88.88 495 GLY A N 1
ATOM 3751 C CA . GLY A 1 495 ? 31.215 -2.141 2.342 1.00 88.88 495 GLY A CA 1
ATOM 3752 C C . GLY A 1 495 ? 32.542 -2.831 2.045 1.00 88.88 495 GLY A C 1
ATOM 3753 O O . GLY A 1 495 ? 33.566 -2.175 1.856 1.00 88.88 495 GLY A O 1
ATOM 3754 N N . VAL A 1 496 ? 32.506 -4.146 1.910 1.00 93.88 496 VAL A N 1
ATOM 3755 C CA . VAL A 1 496 ? 33.614 -4.983 1.458 1.00 93.88 496 VAL A CA 1
ATOM 3756 C C . VAL A 1 496 ? 33.254 -5.540 0.086 1.00 93.88 496 VAL A C 1
ATOM 3758 O O . VAL A 1 496 ? 32.104 -5.919 -0.149 1.00 93.88 496 VAL A O 1
ATOM 3761 N N . ASP A 1 497 ? 34.215 -5.558 -0.837 1.00 94.88 497 ASP A N 1
ATOM 3762 C CA . ASP A 1 497 ? 34.024 -6.210 -2.133 1.00 94.88 497 ASP A CA 1
ATOM 3763 C C . ASP A 1 497 ? 33.797 -7.705 -1.926 1.00 94.88 497 ASP A C 1
ATOM 3765 O O . ASP A 1 497 ? 34.582 -8.375 -1.256 1.00 94.88 497 ASP A O 1
ATOM 3769 N N . HIS A 1 498 ? 32.711 -8.215 -2.499 1.00 94.44 498 HIS A N 1
ATOM 3770 C CA . HIS A 1 498 ? 32.446 -9.647 -2.505 1.00 94.44 498 HIS A CA 1
ATOM 3771 C C . HIS A 1 498 ? 33.069 -10.336 -3.725 1.00 94.44 498 HIS A C 1
ATOM 3773 O O . HIS A 1 498 ? 33.543 -11.462 -3.619 1.00 94.44 498 HIS A O 1
ATOM 3779 N N . ASP A 1 499 ? 33.110 -9.639 -4.861 1.00 94.94 499 ASP A N 1
ATOM 3780 C CA . ASP A 1 499 ? 33.641 -10.138 -6.131 1.00 94.94 499 ASP A CA 1
ATOM 3781 C C . ASP A 1 499 ? 34.361 -9.012 -6.891 1.00 94.94 499 ASP A C 1
ATOM 3783 O O . ASP A 1 499 ? 34.361 -7.844 -6.488 1.00 94.94 499 ASP A O 1
ATOM 3787 N N . ARG A 1 500 ? 34.984 -9.362 -8.017 1.00 93.88 500 ARG A N 1
ATOM 3788 C CA . ARG A 1 500 ? 35.638 -8.423 -8.925 1.00 93.88 500 ARG A CA 1
ATOM 3789 C C . ARG A 1 500 ? 34.653 -7.404 -9.492 1.00 93.88 500 ARG A C 1
ATOM 3791 O O . ARG A 1 500 ? 33.454 -7.633 -9.619 1.00 93.88 500 ARG A O 1
ATOM 3798 N N . SER A 1 501 ? 35.207 -6.270 -9.910 1.00 94.50 501 SER A N 1
ATOM 3799 C CA . SER A 1 501 ? 34.431 -5.247 -10.608 1.00 94.50 501 SER A CA 1
ATOM 3800 C C . SER A 1 501 ? 34.032 -5.710 -12.000 1.00 94.50 501 SER A C 1
ATOM 3802 O O . SER A 1 501 ? 34.861 -6.246 -12.737 1.00 94.50 501 SER A O 1
ATOM 3804 N N . ASN A 1 502 ? 32.796 -5.412 -12.369 1.00 97.06 502 ASN A N 1
ATOM 3805 C CA . ASN A 1 502 ? 32.264 -5.608 -13.706 1.00 97.06 502 ASN A CA 1
ATOM 3806 C C . ASN A 1 502 ? 32.166 -4.260 -14.423 1.00 97.06 502 ASN A C 1
ATOM 3808 O O . ASN A 1 502 ? 32.113 -3.206 -13.784 1.00 97.06 502 ASN A O 1
ATOM 3812 N N . PHE A 1 503 ? 32.165 -4.304 -15.751 1.00 96.75 503 PHE A N 1
ATOM 3813 C CA . PHE A 1 503 ? 32.050 -3.130 -16.607 1.00 96.75 503 PHE A CA 1
ATOM 3814 C C . PHE A 1 503 ? 30.988 -3.381 -17.669 1.00 96.75 503 PHE A C 1
ATOM 3816 O O . PHE A 1 503 ? 30.937 -4.468 -18.242 1.00 96.75 503 PHE A O 1
ATOM 3823 N N . ILE A 1 504 ? 30.175 -2.367 -17.939 1.00 97.06 504 ILE A N 1
ATOM 3824 C CA . ILE A 1 504 ? 29.212 -2.356 -19.036 1.00 97.06 504 ILE A CA 1
ATOM 3825 C C . ILE A 1 504 ? 29.324 -1.026 -19.776 1.00 97.06 504 ILE A C 1
ATOM 3827 O O . ILE A 1 504 ? 29.433 0.031 -19.148 1.00 97.06 504 ILE A O 1
ATOM 3831 N N . ASP A 1 505 ? 29.342 -1.086 -21.104 1.00 96.75 505 ASP A N 1
ATOM 3832 C CA . ASP A 1 505 ? 29.273 0.108 -21.937 1.00 96.75 505 ASP A CA 1
ATOM 3833 C C . ASP A 1 505 ? 27.810 0.508 -22.133 1.00 96.75 505 ASP A C 1
ATOM 3835 O O . ASP A 1 505 ? 26.978 -0.304 -22.547 1.00 96.75 505 ASP A O 1
ATOM 3839 N N . LEU A 1 506 ? 27.502 1.753 -21.786 1.00 97.25 506 LEU A N 1
ATOM 3840 C CA . LEU A 1 506 ? 26.153 2.305 -21.833 1.00 97.25 506 LEU A CA 1
ATOM 3841 C C . LEU A 1 506 ? 26.029 3.425 -22.873 1.00 97.25 506 LEU A C 1
ATOM 3843 O O . LEU A 1 506 ? 24.902 3.856 -23.126 1.00 97.25 506 LEU A O 1
ATOM 3847 N N . ASP A 1 507 ? 27.135 3.901 -23.468 1.00 97.44 507 ASP A N 1
ATOM 3848 C CA . ASP A 1 507 ? 27.070 4.928 -24.511 1.00 97.44 507 ASP A CA 1
ATOM 3849 C C . ASP A 1 507 ? 26.568 4.300 -25.810 1.00 97.44 507 ASP A C 1
ATOM 3851 O O . ASP A 1 507 ? 27.199 3.434 -26.415 1.00 97.44 507 ASP A O 1
ATOM 3855 N N . THR A 1 508 ? 25.410 4.752 -26.266 1.00 97.88 508 THR A N 1
ATOM 3856 C CA . THR A 1 508 ? 24.808 4.276 -27.510 1.00 97.88 508 THR A CA 1
ATOM 3857 C C . THR A 1 508 ? 24.970 5.259 -28.668 1.00 97.88 508 THR A C 1
ATOM 3859 O O . THR A 1 508 ? 24.333 5.096 -29.708 1.00 97.88 508 THR A O 1
ATOM 3862 N N . THR A 1 509 ? 25.804 6.291 -28.521 1.00 98.00 509 THR A N 1
ATOM 3863 C CA . THR A 1 509 ? 25.977 7.339 -29.533 1.00 98.00 509 THR A CA 1
ATOM 3864 C C . THR A 1 509 ? 26.410 6.749 -30.873 1.00 98.00 509 THR A C 1
ATOM 3866 O O . THR A 1 509 ? 27.515 6.232 -31.018 1.00 98.00 509 THR A O 1
ATOM 3869 N N . ARG A 1 510 ? 25.557 6.896 -31.890 1.00 97.81 510 ARG A N 1
ATOM 3870 C CA . ARG A 1 510 ? 25.896 6.616 -33.293 1.00 97.81 510 ARG A CA 1
ATOM 3871 C C . ARG A 1 510 ? 26.455 7.851 -33.985 1.00 97.81 510 ARG A C 1
ATOM 3873 O O . ARG A 1 510 ? 27.390 7.749 -34.774 1.00 97.81 510 ARG A O 1
ATOM 3880 N N . VAL A 1 511 ? 25.880 9.019 -33.697 1.00 97.88 511 VAL A N 1
ATOM 3881 C CA . VAL A 1 511 ? 26.290 10.285 -34.310 1.00 97.88 511 VAL A CA 1
ATOM 3882 C C . VAL A 1 511 ? 26.246 11.428 -33.302 1.00 97.88 511 VAL A C 1
ATOM 3884 O O . VAL A 1 511 ? 25.358 11.515 -32.455 1.00 97.88 511 VAL A O 1
ATOM 3887 N N . THR A 1 512 ? 27.240 12.308 -33.403 1.00 97.88 512 THR A N 1
ATOM 3888 C CA . THR A 1 512 ? 27.327 13.566 -32.657 1.00 97.88 512 THR A CA 1
ATOM 3889 C C . THR A 1 512 ? 27.203 14.726 -33.634 1.00 97.88 512 THR A C 1
ATOM 3891 O O . THR A 1 512 ? 27.859 14.727 -34.675 1.00 97.88 512 THR A O 1
ATOM 3894 N N . HIS A 1 513 ? 26.385 15.717 -33.295 1.00 97.75 513 HIS A N 1
ATOM 3895 C CA . HIS A 1 513 ? 26.166 16.924 -34.087 1.00 97.75 513 HIS A CA 1
ATOM 3896 C C . HIS A 1 513 ? 26.338 18.161 -33.212 1.00 97.75 513 HIS A C 1
ATOM 3898 O O . HIS A 1 513 ? 25.847 18.189 -32.088 1.00 97.75 513 HIS A O 1
ATOM 3904 N N . VAL A 1 514 ? 27.006 19.195 -33.719 1.00 97.94 514 VAL A N 1
ATOM 3905 C CA . VAL A 1 514 ? 27.050 20.502 -33.051 1.00 97.94 514 VAL A CA 1
ATOM 3906 C C . VAL A 1 514 ? 25.994 21.379 -33.703 1.00 97.94 514 VAL A C 1
ATOM 3908 O O . VAL A 1 514 ? 26.104 21.698 -34.886 1.00 97.94 514 VAL A O 1
ATOM 3911 N N . PHE A 1 515 ? 24.966 21.736 -32.936 1.00 97.50 515 PHE A N 1
ATOM 3912 C CA . PHE A 1 515 ? 23.871 22.577 -33.389 1.00 97.50 515 PHE A CA 1
ATOM 3913 C C . PHE A 1 515 ? 24.430 23.931 -33.835 1.00 97.50 515 PHE A C 1
ATOM 3915 O O . PHE A 1 515 ? 25.165 24.584 -33.103 1.00 97.50 515 PHE A O 1
ATOM 3922 N N . SER A 1 516 ? 24.147 24.335 -35.064 1.00 96.38 516 SER A N 1
ATOM 3923 C CA . SER A 1 516 ? 24.749 25.489 -35.731 1.00 96.38 516 SER A CA 1
ATOM 3924 C C . SER A 1 516 ? 23.704 26.561 -36.036 1.00 96.38 516 SER A C 1
ATOM 3926 O O . SER A 1 516 ? 22.505 26.315 -35.955 1.00 96.38 516 SER A O 1
ATOM 3928 N N . GLY A 1 517 ? 24.138 27.755 -36.452 1.00 94.00 517 GLY A N 1
ATOM 3929 C CA . GLY A 1 517 ? 23.215 28.821 -36.869 1.00 94.00 517 GLY A CA 1
ATOM 3930 C C . GLY A 1 517 ? 22.371 28.495 -38.113 1.00 94.00 517 GLY A C 1
ATOM 3931 O O . GLY A 1 517 ? 21.398 29.195 -38.380 1.00 94.00 517 GLY A O 1
ATOM 3932 N N . ASP A 1 518 ? 22.726 27.447 -38.866 1.00 95.56 518 ASP A N 1
ATOM 3933 C CA . ASP A 1 518 ? 21.946 26.959 -40.011 1.00 95.56 518 ASP A CA 1
ATOM 3934 C C . ASP A 1 518 ? 20.853 25.951 -39.606 1.00 95.56 518 ASP A C 1
ATOM 3936 O O . ASP A 1 518 ? 20.000 25.606 -40.438 1.00 95.56 518 ASP A O 1
ATOM 3940 N N . ASP A 1 519 ? 20.895 25.461 -38.366 1.00 97.75 519 ASP A N 1
ATOM 3941 C CA . ASP A 1 519 ? 19.909 24.542 -37.813 1.00 97.75 519 ASP A CA 1
ATOM 3942 C C . ASP A 1 519 ? 18.708 25.323 -37.283 1.00 97.75 519 ASP A C 1
ATOM 3944 O O . ASP A 1 519 ? 18.811 26.474 -36.858 1.00 97.75 519 ASP A O 1
ATOM 3948 N N . LEU A 1 520 ? 17.531 24.709 -37.350 1.00 96.88 520 LEU A N 1
ATOM 3949 C CA . LEU A 1 520 ? 16.271 25.373 -37.039 1.00 96.88 520 LEU A CA 1
ATOM 3950 C C . LEU A 1 520 ? 15.511 24.594 -35.974 1.00 96.88 520 LEU A C 1
ATOM 3952 O O . LEU A 1 520 ? 15.392 23.375 -36.053 1.00 96.88 520 LEU A O 1
ATOM 3956 N N . VAL A 1 521 ? 14.927 25.312 -35.021 1.00 96.62 521 VAL A N 1
ATOM 3957 C CA . VAL A 1 521 ? 13.889 24.782 -34.134 1.00 96.62 521 VAL A CA 1
ATOM 3958 C C . VAL A 1 521 ? 12.552 25.199 -34.729 1.00 96.62 521 VAL A C 1
ATOM 3960 O O . VAL A 1 521 ? 12.255 26.390 -34.803 1.00 96.62 521 VAL A O 1
ATOM 3963 N N . TYR A 1 522 ? 11.762 24.239 -35.209 1.00 95.00 522 TYR A N 1
ATOM 3964 C CA . TYR A 1 522 ? 10.459 24.545 -35.805 1.00 95.00 522 TYR A CA 1
ATOM 3965 C C . TYR A 1 522 ? 9.409 24.823 -34.733 1.00 95.00 522 TYR A C 1
ATOM 3967 O O . TYR A 1 522 ? 8.625 25.762 -34.852 1.00 95.00 522 TYR A O 1
ATOM 3975 N N . ASN A 1 523 ? 9.380 23.983 -33.700 1.00 95.06 523 ASN A N 1
ATOM 3976 C CA . ASN A 1 523 ? 8.494 24.096 -32.548 1.00 95.06 523 ASN A CA 1
ATOM 3977 C C . ASN A 1 523 ? 9.065 23.268 -31.382 1.00 95.06 523 ASN A C 1
ATOM 3979 O O . ASN A 1 523 ? 10.177 22.745 -31.462 1.00 95.06 523 ASN A O 1
ATOM 3983 N N . SER A 1 524 ? 8.303 23.126 -30.296 1.00 91.44 524 SER A N 1
ATOM 3984 C CA . SER A 1 524 ? 8.731 22.372 -29.113 1.00 91.44 524 SER A CA 1
ATOM 3985 C C . SER A 1 524 ? 8.997 20.886 -29.367 1.00 91.44 524 SER A C 1
ATOM 3987 O O . SER A 1 524 ? 9.654 20.260 -28.549 1.00 91.44 524 SER A O 1
ATOM 3989 N N . SER A 1 525 ? 8.515 20.314 -30.466 1.00 95.44 525 SER A N 1
ATOM 3990 C CA . SER A 1 525 ? 8.603 18.884 -30.778 1.00 95.44 525 SER A CA 1
ATOM 3991 C C . SER A 1 525 ? 9.321 18.599 -32.098 1.00 95.44 525 SER A C 1
ATOM 3993 O O . SER A 1 525 ? 9.299 17.457 -32.542 1.00 95.44 525 SER A O 1
ATOM 3995 N N . ALA A 1 526 ? 9.954 19.592 -32.736 1.00 97.75 526 ALA A N 1
ATOM 3996 C CA . ALA A 1 526 ? 10.637 19.380 -34.011 1.00 97.75 526 ALA A CA 1
ATOM 3997 C C . ALA A 1 526 ? 11.840 20.307 -34.234 1.00 97.75 526 ALA A C 1
ATOM 3999 O O . ALA A 1 526 ? 11.762 21.523 -34.026 1.00 97.75 526 ALA A O 1
ATOM 4000 N N . ILE A 1 527 ? 12.930 19.731 -34.747 1.00 98.12 527 ILE A N 1
ATOM 4001 C CA . ILE A 1 527 ? 14.135 20.446 -35.191 1.00 98.12 527 ILE A CA 1
ATOM 4002 C C . ILE A 1 527 ? 14.516 20.050 -36.622 1.00 98.12 527 ILE A C 1
ATOM 4004 O O . ILE A 1 527 ? 14.158 18.981 -37.104 1.00 98.12 527 ILE A O 1
ATOM 4008 N N . SER A 1 528 ? 15.274 20.903 -37.302 1.00 97.81 528 SER A N 1
ATOM 4009 C CA . SER A 1 528 ? 15.924 20.615 -38.580 1.00 97.81 528 SER A CA 1
ATOM 4010 C C . SER A 1 528 ? 17.417 20.840 -38.434 1.00 97.81 528 SER A C 1
ATOM 4012 O O . SER A 1 528 ? 17.838 21.981 -38.252 1.00 97.81 528 SER A O 1
ATOM 4014 N N . ILE A 1 529 ? 18.204 19.784 -38.612 1.00 98.19 529 ILE A N 1
ATOM 4015 C CA . ILE A 1 529 ? 19.666 19.849 -38.570 1.00 98.19 529 ILE A CA 1
ATOM 4016 C C . ILE A 1 529 ? 20.269 19.683 -39.966 1.00 98.19 529 ILE A C 1
ATOM 4018 O O . ILE A 1 529 ? 19.807 18.872 -40.772 1.00 98.19 529 ILE A O 1
ATOM 4022 N N . LYS A 1 530 ? 21.296 20.472 -40.276 1.00 97.12 530 LYS A N 1
ATOM 4023 C CA . LYS A 1 530 ? 22.042 20.454 -41.533 1.00 97.12 530 LYS A CA 1
ATOM 4024 C C . LYS A 1 530 ? 23.066 19.324 -41.518 1.00 97.12 530 LYS A C 1
ATOM 4026 O O . LYS A 1 530 ? 23.910 19.251 -40.633 1.00 97.12 530 LYS A O 1
ATOM 4031 N N . GLY A 1 531 ? 23.022 18.474 -42.538 1.00 94.19 531 GLY A N 1
ATOM 4032 C CA . GLY A 1 531 ? 23.934 17.342 -42.687 1.00 94.19 531 GLY A CA 1
ATOM 4033 C C . GLY A 1 531 ? 23.296 16.144 -43.386 1.00 94.19 531 GLY A C 1
ATOM 4034 O O . GLY A 1 531 ? 22.104 16.145 -43.694 1.00 94.19 531 GLY A O 1
ATOM 4035 N N . GLN A 1 532 ? 24.121 15.127 -43.644 1.00 93.12 532 GLN A N 1
ATOM 4036 C CA . GLN A 1 532 ? 23.692 13.817 -44.140 1.00 93.12 532 GLN A CA 1
ATOM 4037 C C . GLN A 1 532 ? 23.567 12.868 -42.951 1.00 93.12 532 GLN A C 1
ATOM 4039 O O . GLN A 1 532 ? 24.578 12.452 -42.389 1.00 93.12 532 GLN A O 1
ATOM 4044 N N . PHE A 1 533 ? 22.335 12.543 -42.569 1.00 94.88 533 PHE A N 1
ATOM 4045 C CA . PHE A 1 533 ? 22.047 11.664 -41.428 1.00 94.88 533 PHE A CA 1
ATOM 4046 C C . PHE A 1 533 ? 21.315 10.378 -41.833 1.00 94.88 533 PHE A C 1
ATOM 4048 O O . PHE A 1 533 ? 20.860 9.631 -40.967 1.00 94.88 533 PHE A O 1
ATOM 4055 N N . GLU A 1 534 ? 21.172 10.128 -43.137 1.00 93.88 534 GLU A N 1
ATOM 4056 C CA . GLU A 1 534 ? 20.519 8.927 -43.657 1.00 93.88 534 GLU A CA 1
ATOM 4057 C C . GLU A 1 534 ? 21.261 7.672 -43.170 1.00 93.88 534 GLU A C 1
ATOM 4059 O O . GLU A 1 534 ? 22.476 7.552 -43.328 1.00 93.88 534 GLU A O 1
ATOM 4064 N N . GLY A 1 535 ? 20.530 6.764 -42.517 1.00 93.75 535 GLY A N 1
ATOM 4065 C CA . GLY A 1 535 ? 21.090 5.551 -41.913 1.00 93.75 535 GLY A CA 1
ATOM 4066 C C . GLY A 1 535 ? 21.837 5.756 -40.586 1.00 93.75 535 GLY A C 1
ATOM 4067 O O . GLY A 1 535 ? 22.430 4.801 -40.088 1.00 93.75 535 GLY A O 1
ATOM 4068 N N . LEU A 1 536 ? 21.822 6.963 -40.005 1.00 95.69 536 LEU A N 1
ATOM 4069 C CA . LEU A 1 536 ? 22.474 7.262 -38.719 1.00 95.69 536 LEU A CA 1
ATOM 4070 C C . LEU A 1 536 ? 21.487 7.579 -37.589 1.00 95.69 536 LEU A C 1
ATOM 4072 O O . LEU A 1 536 ? 21.798 7.304 -36.430 1.00 95.69 536 LEU A O 1
ATOM 4076 N N . ILE A 1 537 ? 20.326 8.150 -37.920 1.00 97.25 537 ILE A N 1
ATOM 4077 C CA . ILE A 1 537 ? 19.265 8.519 -36.975 1.00 97.25 537 ILE A CA 1
ATOM 4078 C C . ILE A 1 537 ? 17.977 7.823 -37.409 1.00 97.25 537 ILE A C 1
ATOM 4080 O O . ILE A 1 537 ? 17.586 7.934 -38.571 1.00 97.25 537 ILE A O 1
ATOM 4084 N N . PHE A 1 538 ? 17.317 7.132 -36.483 1.00 97.25 538 PHE A N 1
ATOM 4085 C CA . PHE A 1 538 ? 16.115 6.351 -36.763 1.00 97.25 538 PHE A CA 1
ATOM 4086 C C . PHE A 1 538 ? 14.954 6.744 -35.838 1.00 97.25 538 PHE A C 1
ATOM 4088 O O . PHE A 1 538 ? 15.188 7.162 -34.703 1.00 97.25 538 PHE A O 1
ATOM 4095 N N . PRO A 1 539 ? 13.692 6.576 -36.274 1.00 97.06 539 PRO A N 1
ATOM 4096 C CA . PRO A 1 539 ? 12.559 6.535 -35.354 1.00 97.06 539 PRO A CA 1
ATOM 4097 C C . PRO A 1 539 ? 12.806 5.530 -34.216 1.00 97.06 539 PRO A C 1
ATOM 4099 O O . PRO A 1 539 ? 13.294 4.427 -34.462 1.00 97.06 539 PRO A O 1
ATOM 4102 N N . GLY A 1 540 ? 12.493 5.919 -32.982 1.00 95.19 540 GLY A N 1
ATOM 4103 C CA . GLY A 1 540 ? 12.768 5.165 -31.756 1.00 95.19 540 GLY A CA 1
ATOM 4104 C C . GLY A 1 540 ? 14.132 5.451 -31.112 1.00 95.19 540 GLY A C 1
ATOM 4105 O O . GLY A 1 540 ? 14.299 5.167 -29.925 1.00 95.19 540 GLY A O 1
ATOM 4106 N N . ASP A 1 541 ? 15.088 6.052 -31.833 1.00 97.56 541 ASP A N 1
ATOM 4107 C CA . ASP A 1 541 ? 16.337 6.531 -31.226 1.00 97.56 541 ASP A CA 1
ATOM 4108 C C . ASP A 1 541 ? 16.057 7.676 -30.232 1.00 97.56 541 ASP A C 1
ATOM 4110 O O . ASP A 1 541 ? 15.032 8.354 -30.289 1.00 97.56 541 ASP A O 1
ATOM 4114 N N . ALA A 1 542 ? 16.995 7.926 -29.322 1.00 97.38 542 ALA A N 1
ATOM 4115 C CA . ALA A 1 542 ? 16.999 9.091 -28.451 1.00 97.38 542 ALA A CA 1
ATOM 4116 C C . ALA A 1 542 ? 17.931 10.185 -28.990 1.00 97.38 542 ALA A C 1
ATOM 4118 O O . ALA A 1 542 ? 18.993 9.912 -29.554 1.00 97.38 542 ALA A O 1
ATOM 4119 N N . MET A 1 543 ? 17.560 11.440 -28.743 1.00 97.69 543 MET A N 1
ATOM 4120 C CA . MET A 1 543 ? 18.459 12.590 -28.802 1.00 97.69 543 MET A CA 1
ATOM 4121 C C . MET A 1 543 ? 18.791 13.043 -27.380 1.00 97.69 543 MET A C 1
ATOM 4123 O O . MET A 1 543 ? 17.880 13.325 -26.602 1.00 97.69 543 MET A O 1
ATOM 4127 N N . TYR A 1 544 ? 20.078 13.196 -27.076 1.00 97.50 544 TYR A N 1
ATOM 4128 C CA . TYR A 1 544 ? 20.575 13.743 -25.815 1.00 97.50 544 TYR A CA 1
ATOM 4129 C C . TYR A 1 544 ? 21.331 15.062 -26.027 1.00 97.50 544 TYR A C 1
ATOM 4131 O O . TYR A 1 544 ? 22.165 15.178 -26.930 1.00 97.50 544 TYR A O 1
ATOM 4139 N N . ILE A 1 545 ? 21.059 16.056 -25.177 1.00 96.50 545 ILE A N 1
ATOM 4140 C CA . ILE A 1 545 ? 21.763 17.344 -25.169 1.00 96.50 545 ILE A CA 1
ATOM 4141 C C . ILE A 1 545 ? 22.961 17.260 -24.214 1.00 96.50 545 ILE A C 1
ATOM 4143 O O . ILE A 1 545 ? 22.795 17.224 -22.993 1.00 96.50 545 ILE A O 1
ATOM 4147 N N . ALA A 1 546 ? 24.176 17.263 -24.768 1.00 95.19 546 ALA A N 1
ATOM 4148 C CA . ALA A 1 546 ? 25.417 17.054 -24.018 1.00 95.19 546 ALA A CA 1
ATOM 4149 C C . ALA A 1 546 ? 26.092 18.337 -23.515 1.00 95.19 546 ALA A C 1
ATOM 4151 O O . ALA A 1 546 ? 26.885 18.293 -22.577 1.00 95.19 546 ALA A O 1
ATOM 4152 N N . SER A 1 547 ? 25.776 19.502 -24.080 1.00 94.38 547 SER A N 1
ATOM 4153 C CA . SER A 1 547 ? 26.381 20.769 -23.653 1.00 94.38 547 SER A CA 1
ATOM 4154 C C . SER A 1 547 ? 25.403 21.942 -23.710 1.00 94.38 547 SER A C 1
ATOM 4156 O O . SER A 1 547 ? 24.329 21.844 -24.292 1.00 94.38 547 SER A O 1
ATOM 4158 N N . GLY A 1 548 ? 25.777 23.059 -23.078 1.00 92.12 548 GLY A N 1
ATOM 4159 C CA . GLY A 1 548 ? 25.026 24.315 -23.135 1.00 92.12 548 GLY A CA 1
ATOM 4160 C C . GLY A 1 548 ? 23.666 24.301 -22.416 1.00 92.12 548 GLY A C 1
ATOM 4161 O O . GLY A 1 548 ? 23.415 23.454 -21.547 1.00 92.12 548 GLY A O 1
ATOM 4162 N N . PRO A 1 549 ? 22.796 25.281 -22.719 1.00 86.06 549 PRO A N 1
ATOM 4163 C CA . PRO A 1 549 ? 21.439 25.340 -22.186 1.00 86.06 549 PRO A CA 1
ATOM 4164 C C . PRO A 1 549 ? 20.645 24.090 -22.583 1.00 86.06 549 PRO A C 1
ATOM 4166 O O . PRO A 1 549 ? 20.549 23.748 -23.754 1.00 86.06 549 PRO A O 1
ATOM 4169 N N . GLY A 1 550 ? 20.075 23.389 -21.599 1.00 87.25 550 GLY A N 1
ATOM 4170 C CA . GLY A 1 550 ? 19.362 22.127 -21.841 1.00 87.25 550 GLY A CA 1
ATOM 4171 C C . GLY A 1 550 ? 20.206 20.864 -21.688 1.00 87.25 550 GLY A C 1
ATOM 4172 O O . GLY A 1 550 ? 19.658 19.781 -21.871 1.00 87.25 550 GLY A O 1
ATOM 4173 N N . ARG A 1 551 ? 21.488 20.968 -21.300 1.00 92.81 551 ARG A N 1
ATOM 4174 C CA . ARG A 1 551 ? 22.298 19.796 -20.932 1.00 92.81 551 ARG A CA 1
ATOM 4175 C C . ARG A 1 551 ? 21.549 18.880 -19.960 1.00 92.81 551 ARG A C 1
ATOM 4177 O O . ARG A 1 551 ? 21.025 19.361 -18.956 1.00 92.81 551 ARG A O 1
ATOM 4184 N N . GLY A 1 552 ? 21.563 17.579 -20.250 1.00 90.44 552 GLY A N 1
ATOM 4185 C CA . GLY A 1 552 ? 20.861 16.553 -19.475 1.00 90.44 552 GLY A CA 1
ATOM 4186 C C . GLY A 1 552 ? 19.471 16.203 -20.016 1.00 90.44 552 GLY A C 1
ATOM 4187 O O . GLY A 1 552 ? 18.876 15.221 -19.571 1.00 90.44 552 GLY A O 1
ATOM 4188 N N . GLN A 1 553 ? 18.969 16.961 -20.996 1.00 92.94 553 GLN A N 1
ATOM 4189 C CA . GLN A 1 553 ? 17.711 16.667 -21.668 1.00 92.94 553 GLN A CA 1
ATOM 4190 C C . GLN A 1 553 ? 17.853 15.486 -22.634 1.00 92.94 553 GLN A C 1
ATOM 4192 O O . GLN A 1 553 ? 18.796 15.425 -23.424 1.00 92.94 553 GLN A O 1
ATOM 4197 N N . ILE A 1 554 ? 16.851 14.611 -22.623 1.00 95.00 554 ILE A N 1
ATOM 4198 C CA . ILE A 1 554 ? 16.693 13.470 -23.524 1.00 95.00 554 ILE A CA 1
ATOM 4199 C C . ILE A 1 554 ? 15.275 13.467 -24.110 1.00 95.00 554 ILE A C 1
ATOM 4201 O O . ILE A 1 554 ? 14.324 13.769 -23.392 1.00 95.00 554 ILE A O 1
ATOM 4205 N N . ASN A 1 555 ? 15.128 13.156 -25.400 1.00 94.25 555 ASN A N 1
ATOM 4206 C CA . ASN A 1 555 ? 13.823 12.973 -26.051 1.00 94.25 555 ASN A CA 1
ATOM 4207 C C . ASN A 1 555 ? 13.880 11.808 -27.046 1.00 94.25 555 ASN A C 1
ATOM 4209 O O . ASN A 1 555 ? 14.897 11.640 -27.724 1.00 94.25 555 ASN A O 1
ATOM 4213 N N . VAL A 1 556 ? 12.790 11.045 -27.158 1.00 95.44 556 VAL A N 1
ATOM 4214 C CA . VAL A 1 556 ? 12.650 9.960 -28.144 1.00 95.44 556 VAL A CA 1
ATOM 4215 C C . VAL A 1 556 ? 12.210 10.530 -29.490 1.00 95.44 556 VAL A C 1
ATOM 4217 O O . VAL A 1 556 ? 11.358 11.418 -29.562 1.00 95.44 556 VAL A O 1
ATOM 4220 N N . ILE A 1 557 ? 12.833 10.049 -30.561 1.00 97.31 557 ILE A N 1
ATOM 4221 C CA . ILE A 1 557 ? 12.577 10.464 -31.935 1.00 97.31 557 ILE A CA 1
ATOM 4222 C C . ILE A 1 557 ? 11.372 9.695 -32.466 1.00 97.31 557 ILE A C 1
ATOM 4224 O O . ILE A 1 557 ? 11.439 8.487 -32.676 1.00 97.31 557 ILE A O 1
ATOM 4228 N N . ARG A 1 558 ? 10.290 10.415 -32.749 1.00 96.69 558 ARG A N 1
ATOM 4229 C CA . ARG A 1 558 ? 9.082 9.870 -33.369 1.00 96.69 558 ARG A CA 1
ATOM 4230 C C . ARG A 1 558 ? 9.283 9.611 -34.854 1.00 96.69 558 ARG A C 1
ATOM 4232 O O . ARG A 1 558 ? 8.879 8.576 -35.376 1.00 96.69 558 ARG A O 1
ATOM 4239 N N . SER A 1 559 ? 9.855 10.585 -35.558 1.00 97.75 559 SER A N 1
ATOM 4240 C CA . SER A 1 559 ? 10.007 10.536 -37.010 1.00 97.75 559 SER A CA 1
ATOM 4241 C C . SER A 1 559 ? 11.260 11.287 -37.458 1.00 97.75 559 SER A C 1
ATOM 4243 O O . SER A 1 559 ? 11.718 12.224 -36.799 1.00 97.75 559 SER A O 1
ATOM 4245 N N . VAL A 1 560 ? 11.827 10.863 -38.591 1.00 97.81 560 VAL A N 1
ATOM 4246 C CA . VAL A 1 560 ? 12.929 11.564 -39.256 1.00 97.81 560 VAL A CA 1
ATOM 4247 C C . VAL A 1 560 ? 12.633 11.644 -40.744 1.00 97.81 560 VAL A C 1
ATOM 4249 O O . VAL A 1 560 ? 12.405 10.627 -41.395 1.00 97.81 560 VAL A O 1
ATOM 4252 N N . THR A 1 561 ? 12.658 12.855 -41.295 1.00 97.69 561 THR A N 1
ATOM 4253 C CA . THR A 1 561 ? 12.551 13.093 -42.738 1.00 97.69 561 THR A CA 1
ATOM 4254 C C . THR A 1 561 ? 13.863 13.654 -43.261 1.00 97.69 561 THR A C 1
ATOM 4256 O O . THR A 1 561 ? 14.296 14.739 -42.866 1.00 97.69 561 THR A O 1
ATOM 4259 N N . HIS A 1 562 ? 14.493 12.926 -44.179 1.00 96.00 562 HIS A N 1
ATOM 4260 C CA . HIS A 1 562 ? 15.746 13.339 -44.798 1.00 96.00 562 HIS A CA 1
ATOM 4261 C C . HIS A 1 562 ? 15.496 14.105 -46.099 1.00 96.00 562 HIS A C 1
ATOM 4263 O O . HIS A 1 562 ? 14.672 13.735 -46.932 1.00 96.00 562 HIS A O 1
ATOM 4269 N N . THR A 1 563 ? 16.260 15.172 -46.290 1.00 92.88 563 THR A N 1
ATOM 4270 C CA . THR A 1 563 ? 16.431 15.861 -47.569 1.00 92.88 563 THR A CA 1
ATOM 4271 C C . THR A 1 563 ? 17.895 15.767 -47.980 1.00 92.88 563 THR A C 1
ATOM 4273 O O . THR A 1 563 ? 18.745 15.372 -47.185 1.00 92.88 563 THR A O 1
ATOM 4276 N N . GLN A 1 564 ? 18.227 16.213 -49.192 1.00 88.69 564 GLN A N 1
ATOM 4277 C CA . GLN A 1 564 ? 19.611 16.212 -49.673 1.00 88.69 564 GLN A CA 1
ATOM 4278 C C . GLN A 1 564 ? 20.594 17.009 -48.807 1.00 88.69 564 GLN A C 1
ATOM 4280 O O . GLN A 1 564 ? 21.786 16.916 -49.058 1.00 88.69 564 GLN A O 1
ATOM 4285 N N . THR A 1 565 ? 20.160 17.840 -47.858 1.00 93.69 565 THR A N 1
ATOM 4286 C CA . THR A 1 565 ? 21.083 18.644 -47.034 1.00 93.69 565 THR A CA 1
ATOM 4287 C C . THR A 1 565 ? 20.702 18.725 -45.560 1.00 93.69 565 THR A C 1
ATOM 4289 O O . THR A 1 565 ? 21.431 19.354 -44.789 1.00 93.69 565 THR A O 1
ATOM 4292 N N . ARG A 1 566 ? 19.568 18.143 -45.156 1.00 97.00 566 ARG A N 1
ATOM 4293 C CA . ARG A 1 566 ? 19.001 18.295 -43.809 1.00 97.00 566 ARG A CA 1
ATOM 4294 C C . ARG A 1 566 ? 18.253 17.051 -43.357 1.00 97.00 566 ARG A C 1
ATOM 4296 O O . ARG A 1 566 ? 17.655 16.369 -44.187 1.00 97.00 566 ARG A O 1
ATOM 4303 N N . ALA A 1 567 ? 18.198 16.845 -42.047 1.00 97.75 567 ALA A N 1
ATOM 4304 C CA . ALA A 1 567 ? 17.254 15.947 -41.392 1.00 97.75 567 ALA A CA 1
ATOM 4305 C C . ALA A 1 567 ? 16.274 16.765 -40.545 1.00 97.75 567 ALA A C 1
ATOM 4307 O O . ALA A 1 567 ? 16.694 17.550 -39.694 1.00 97.75 567 ALA A O 1
ATOM 4308 N N . VAL A 1 568 ? 14.977 16.585 -40.790 1.00 97.88 568 VAL A N 1
ATOM 4309 C CA . VAL A 1 568 ? 13.906 17.082 -39.920 1.00 97.88 568 VAL A CA 1
ATOM 4310 C C . VAL A 1 568 ? 13.566 15.971 -38.941 1.00 97.88 568 VAL A C 1
ATOM 4312 O O . VAL A 1 568 ? 13.222 14.874 -39.372 1.00 97.88 568 VAL A O 1
ATOM 4315 N N . ILE A 1 569 ? 13.702 16.246 -37.649 1.00 98.31 569 ILE A N 1
ATOM 4316 C CA . ILE A 1 569 ? 13.533 15.285 -36.559 1.00 98.31 569 ILE A CA 1
ATOM 4317 C C . ILE A 1 569 ? 12.342 15.736 -35.723 1.00 98.31 569 ILE A C 1
ATOM 4319 O O . ILE A 1 569 ? 12.332 16.868 -35.233 1.00 98.31 569 ILE A O 1
ATOM 4323 N N . GLU A 1 570 ? 11.364 14.853 -35.554 1.00 97.88 570 GLU A N 1
ATOM 4324 C CA . GLU A 1 570 ? 10.207 15.057 -34.684 1.00 97.88 570 GLU A CA 1
ATOM 4325 C C . GLU A 1 570 ? 10.319 14.166 -33.447 1.00 97.88 570 GLU A C 1
ATOM 4327 O O . GLU A 1 570 ? 10.751 13.017 -33.543 1.00 97.88 570 GLU A O 1
ATOM 4332 N N . PHE A 1 571 ? 9.914 14.680 -32.287 1.00 95.50 571 PHE A N 1
ATOM 4333 C CA . PHE A 1 571 ? 10.009 13.988 -31.000 1.00 95.50 571 PHE A CA 1
ATOM 4334 C C . PHE A 1 571 ? 8.642 13.537 -30.485 1.00 95.50 571 PHE A C 1
ATOM 4336 O O . PHE A 1 571 ? 7.626 14.188 -30.747 1.00 95.50 571 PHE A O 1
ATOM 4343 N N . ASP A 1 572 ? 8.629 12.453 -29.707 1.00 90.75 572 ASP A N 1
ATOM 4344 C CA . ASP A 1 572 ? 7.403 11.943 -29.084 1.00 90.75 572 ASP A CA 1
ATOM 4345 C C . ASP A 1 572 ? 6.842 12.889 -28.024 1.00 90.75 572 ASP A C 1
ATOM 4347 O O . ASP A 1 572 ? 5.629 13.098 -27.943 1.00 90.75 572 ASP A O 1
ATOM 4351 N N . SER A 1 573 ? 7.738 13.547 -27.297 1.00 88.06 573 SER A N 1
ATOM 4352 C CA . SER A 1 573 ? 7.403 14.510 -26.260 1.00 88.06 573 SER A CA 1
ATOM 4353 C C . SER A 1 573 ? 8.022 15.882 -26.553 1.00 88.06 573 SER A C 1
ATOM 4355 O O . SER A 1 573 ? 9.118 15.962 -27.117 1.00 88.06 573 SER A O 1
ATOM 4357 N N . PRO A 1 574 ? 7.376 16.994 -26.149 1.00 89.75 574 PRO A N 1
ATOM 4358 C CA . PRO A 1 574 ? 7.967 18.321 -26.269 1.00 89.75 574 PRO A CA 1
ATOM 4359 C C . PRO A 1 574 ? 9.296 18.445 -25.507 1.00 89.75 574 PRO A C 1
ATOM 4361 O O . PRO A 1 574 ? 9.419 18.034 -24.347 1.00 89.75 574 PRO A O 1
ATOM 4364 N N . MET A 1 575 ? 10.273 19.085 -26.140 1.00 90.62 575 MET A N 1
ATOM 4365 C CA . MET A 1 575 ? 11.525 19.518 -25.531 1.00 90.62 575 MET A CA 1
ATOM 4366 C C . MET A 1 575 ? 11.253 20.562 -24.442 1.00 90.62 575 MET A C 1
ATOM 4368 O O . MET A 1 575 ? 10.521 21.526 -24.671 1.00 90.62 575 MET A O 1
ATOM 4372 N N . ILE A 1 576 ? 11.884 20.410 -23.273 1.00 87.19 576 ILE A N 1
ATOM 4373 C CA . ILE A 1 576 ? 11.783 21.388 -22.175 1.00 87.19 576 ILE A CA 1
ATOM 4374 C C . ILE A 1 576 ? 12.610 22.641 -22.497 1.00 87.19 576 ILE A C 1
ATOM 4376 O O . ILE A 1 576 ? 12.192 23.763 -22.214 1.00 87.19 576 ILE A O 1
ATOM 4380 N N . ARG A 1 577 ? 13.788 22.455 -23.097 1.00 90.44 577 ARG A N 1
ATOM 4381 C CA . ARG A 1 577 ? 14.674 23.512 -23.590 1.00 90.44 577 ARG A CA 1
ATOM 4382 C C . ARG A 1 577 ? 15.084 23.226 -25.024 1.00 90.44 577 ARG A C 1
ATOM 4384 O O . ARG A 1 577 ? 15.292 22.074 -25.408 1.00 90.44 577 ARG A O 1
ATOM 4391 N N . TRP A 1 578 ? 15.181 24.290 -25.805 1.00 92.62 578 TRP A N 1
ATOM 4392 C CA . TRP A 1 578 ? 15.578 24.219 -27.204 1.00 92.62 578 TRP A CA 1
ATOM 4393 C C . TRP A 1 578 ? 17.103 24.222 -27.317 1.00 92.62 578 TRP A C 1
ATOM 4395 O O . TRP A 1 578 ? 17.753 24.907 -26.524 1.00 92.62 578 TRP A O 1
ATOM 4405 N N . PRO A 1 579 ? 17.680 23.480 -28.276 1.00 94.31 579 PRO A N 1
ATOM 4406 C CA . PRO A 1 579 ? 19.099 23.595 -28.560 1.00 94.31 579 PRO A CA 1
ATOM 4407 C C . PRO A 1 579 ? 19.410 24.978 -29.147 1.00 94.31 579 PRO A C 1
ATOM 4409 O O . PRO A 1 579 ? 18.679 25.494 -29.993 1.00 94.31 579 PRO A O 1
ATOM 4412 N N . GLU A 1 580 ? 20.504 25.569 -28.680 1.00 94.56 580 GLU A N 1
ATOM 4413 C CA . GLU A 1 580 ? 21.069 26.824 -29.184 1.00 94.56 580 GLU A CA 1
ATOM 4414 C C . GLU A 1 580 ? 22.332 26.530 -30.014 1.00 94.56 580 GLU A C 1
ATOM 4416 O O . GLU A 1 580 ? 22.874 25.424 -29.919 1.00 94.56 580 GLU A O 1
ATOM 4421 N N . PRO A 1 581 ? 22.828 27.475 -30.837 1.00 96.31 581 PRO A N 1
ATOM 4422 C CA . PRO A 1 581 ? 24.108 27.302 -31.515 1.00 96.31 581 PRO A CA 1
ATOM 4423 C C . PRO A 1 581 ? 25.238 26.906 -30.549 1.00 96.31 581 PRO A C 1
ATOM 4425 O O . PRO A 1 581 ? 25.271 27.341 -29.400 1.00 96.31 581 PRO A O 1
ATOM 4428 N N . ASP A 1 582 ? 26.153 26.070 -31.033 1.00 96.44 582 ASP A N 1
ATOM 4429 C CA . ASP A 1 582 ? 27.290 25.464 -30.328 1.00 96.44 582 ASP A CA 1
ATOM 4430 C C . ASP A 1 582 ? 26.932 24.382 -29.284 1.00 96.44 582 ASP A C 1
ATOM 4432 O O . ASP A 1 582 ? 27.816 23.795 -28.647 1.00 96.44 582 ASP A O 1
ATOM 4436 N N . VAL A 1 583 ? 25.648 24.034 -29.142 1.00 96.56 583 VAL A N 1
ATOM 4437 C CA . VAL A 1 583 ? 25.205 22.890 -28.331 1.00 96.56 583 VAL A CA 1
ATOM 4438 C C . VAL A 1 583 ? 25.535 21.568 -29.024 1.00 96.56 583 VAL A C 1
ATOM 4440 O O . VAL A 1 583 ? 25.255 21.370 -30.201 1.00 96.56 583 VAL A O 1
ATOM 4443 N N . THR A 1 584 ? 26.095 20.615 -28.282 1.00 97.75 584 THR A N 1
ATOM 4444 C CA . THR A 1 584 ? 26.364 19.258 -28.772 1.00 97.75 584 THR A CA 1
ATOM 4445 C C . THR A 1 584 ? 25.155 18.354 -28.549 1.00 97.75 584 THR A C 1
ATOM 4447 O O . THR A 1 584 ? 24.714 18.162 -27.416 1.00 97.75 584 THR A O 1
ATOM 4450 N N . LEU A 1 585 ? 24.659 17.762 -29.631 1.00 97.88 585 LEU A N 1
ATOM 4451 C CA . LEU A 1 585 ? 23.605 16.756 -29.665 1.00 97.88 585 LEU A CA 1
ATOM 4452 C C . LEU A 1 585 ? 24.213 15.380 -29.935 1.00 97.88 585 LEU A C 1
ATOM 4454 O O . LEU A 1 585 ? 25.065 15.237 -30.815 1.00 97.88 585 LEU A O 1
ATOM 4458 N N . ARG A 1 586 ? 23.760 14.361 -29.209 1.00 98.12 586 ARG A N 1
ATOM 4459 C CA . ARG A 1 586 ? 24.107 12.957 -29.457 1.00 98.12 586 ARG A CA 1
ATOM 4460 C C . ARG A 1 586 ? 22.854 12.177 -29.812 1.00 98.12 586 ARG A C 1
ATOM 4462 O O . ARG A 1 586 ? 21.821 12.360 -29.173 1.00 98.12 586 ARG A O 1
ATOM 4469 N N . PHE A 1 587 ? 22.960 11.312 -30.813 1.00 98.44 587 PHE A N 1
ATOM 4470 C CA . PHE A 1 587 ? 21.855 10.492 -31.302 1.00 98.44 587 PHE A CA 1
ATOM 4471 C C . PHE A 1 587 ? 22.243 9.017 -31.310 1.00 98.44 587 PHE A C 1
ATOM 4473 O O . PHE A 1 587 ? 23.384 8.668 -31.627 1.00 98.44 587 PHE A O 1
ATOM 4480 N N . GLY A 1 588 ? 21.286 8.155 -30.989 1.00 98.25 588 GLY A N 1
ATOM 4481 C CA . GLY A 1 588 ? 21.457 6.705 -30.972 1.00 98.25 588 GLY A CA 1
ATOM 4482 C C . GLY A 1 588 ? 20.315 6.012 -30.229 1.00 98.25 588 GLY A C 1
ATOM 4483 O O . GLY A 1 588 ? 19.443 6.689 -29.688 1.00 98.25 588 GLY A O 1
ATOM 4484 N N . PRO A 1 589 ? 20.297 4.673 -30.178 1.00 97.69 589 PRO A N 1
ATOM 4485 C CA . PRO A 1 589 ? 19.230 3.935 -29.523 1.00 97.69 589 PRO A CA 1
ATOM 4486 C C . PRO A 1 589 ? 19.286 4.162 -28.014 1.00 97.69 589 PRO A C 1
ATOM 4488 O O . PRO A 1 589 ? 20.309 4.558 -27.467 1.00 97.69 589 PRO A O 1
ATOM 4491 N N . TRP A 1 590 ? 18.216 3.857 -27.307 1.00 96.94 590 TRP A N 1
ATOM 4492 C CA . TRP A 1 590 ? 18.221 3.787 -25.851 1.00 96.94 590 TRP A CA 1
ATOM 4493 C C . TRP A 1 590 ? 17.624 2.449 -25.432 1.00 96.94 590 TRP A C 1
ATOM 4495 O O . TRP A 1 590 ? 16.910 1.818 -26.211 1.00 96.94 590 TRP A O 1
ATOM 4505 N N . ARG A 1 591 ? 17.969 1.982 -24.234 1.00 96.06 591 ARG A N 1
ATOM 4506 C CA . ARG A 1 591 ? 17.402 0.761 -23.647 1.00 96.06 591 ARG A CA 1
ATOM 4507 C C . ARG A 1 591 ? 17.676 0.720 -22.155 1.00 96.06 591 ARG A C 1
ATOM 4509 O O . ARG A 1 591 ? 18.646 1.318 -21.686 1.00 96.06 591 ARG A O 1
ATOM 4516 N N . PHE A 1 592 ? 16.849 -0.004 -21.423 1.00 95.69 592 PHE A N 1
ATOM 4517 C CA . PHE A 1 592 ? 17.172 -0.363 -20.051 1.00 95.69 592 PHE A CA 1
ATOM 4518 C C . PHE A 1 592 ? 18.164 -1.523 -20.026 1.00 95.69 592 PHE A C 1
ATOM 4520 O O . PHE A 1 592 ? 18.176 -2.376 -20.910 1.00 95.69 592 PHE A O 1
ATOM 4527 N N . GLU A 1 593 ? 18.991 -1.536 -18.994 1.00 96.88 593 GLU A N 1
ATOM 4528 C CA . GLU A 1 593 ? 19.934 -2.602 -18.690 1.00 96.88 593 GLU A CA 1
ATOM 4529 C C . GLU A 1 593 ? 19.712 -3.019 -17.234 1.00 96.88 593 GLU A C 1
ATOM 4531 O O . GLU A 1 593 ? 19.589 -2.170 -16.344 1.00 96.88 593 GLU A O 1
ATOM 4536 N N . THR A 1 594 ? 19.672 -4.326 -16.986 1.00 97.19 594 THR A N 1
ATOM 4537 C CA . THR A 1 594 ? 19.568 -4.881 -15.634 1.00 97.19 594 THR A CA 1
ATOM 4538 C C . THR A 1 594 ? 20.919 -5.457 -15.247 1.00 97.19 594 THR A C 1
ATOM 4540 O O . THR A 1 594 ? 21.391 -6.429 -15.832 1.00 97.19 594 THR A O 1
ATOM 4543 N N . LEU A 1 595 ? 21.553 -4.845 -14.251 1.00 98.00 595 LEU A N 1
ATOM 4544 C CA . LEU A 1 595 ? 22.780 -5.354 -13.649 1.00 98.00 595 LEU A CA 1
ATOM 4545 C C . LEU A 1 595 ? 22.374 -6.334 -12.563 1.00 98.00 595 LEU A C 1
ATOM 4547 O O . LEU A 1 595 ? 21.730 -5.920 -11.605 1.00 98.00 595 LEU A O 1
ATOM 4551 N N . GLU A 1 596 ? 22.742 -7.600 -12.700 1.00 97.94 596 GLU A N 1
ATOM 4552 C CA . GLU A 1 596 ? 22.342 -8.651 -11.769 1.00 97.94 596 GLU A CA 1
ATOM 4553 C C . GLU A 1 596 ? 23.556 -9.318 -11.128 1.00 97.94 596 GLU A C 1
ATOM 4555 O O . GLU A 1 596 ? 24.562 -9.595 -11.784 1.00 97.94 596 GLU A O 1
ATOM 4560 N N . TYR A 1 597 ? 23.442 -9.606 -9.834 1.00 98.25 597 TYR A N 1
ATOM 4561 C CA . TYR A 1 597 ? 24.384 -10.457 -9.127 1.00 98.25 597 TYR A CA 1
ATOM 4562 C C . TYR A 1 597 ? 23.662 -11.369 -8.140 1.00 98.25 597 TYR A C 1
ATOM 4564 O O . TYR A 1 597 ? 22.824 -10.906 -7.367 1.00 98.25 597 TYR A O 1
ATOM 4572 N N . THR A 1 598 ? 24.033 -12.651 -8.127 1.00 98.12 598 THR A N 1
ATOM 4573 C CA . THR A 1 598 ? 23.556 -13.620 -7.134 1.00 98.12 598 THR A CA 1
ATOM 4574 C C . THR A 1 598 ? 24.620 -13.810 -6.064 1.00 98.12 598 THR A C 1
ATOM 4576 O O . THR A 1 598 ? 25.657 -14.424 -6.304 1.00 98.12 598 THR A O 1
ATOM 4579 N N . PHE A 1 599 ? 24.361 -13.289 -4.870 1.00 98.19 599 PHE A N 1
ATOM 4580 C CA . PHE A 1 599 ? 25.170 -13.577 -3.696 1.00 98.19 599 PHE A CA 1
ATOM 4581 C C . PHE A 1 599 ? 24.911 -15.007 -3.216 1.00 98.19 599 PHE A C 1
ATOM 4583 O O . PHE A 1 599 ? 23.747 -15.412 -3.145 1.00 98.19 599 PHE A O 1
ATOM 4590 N N . PRO A 1 600 ? 25.954 -15.756 -2.822 1.00 97.62 600 PRO A N 1
ATOM 4591 C CA . PRO A 1 600 ? 25.772 -17.007 -2.103 1.00 97.62 600 PRO A CA 1
ATOM 4592 C C . PRO A 1 600 ? 25.188 -16.754 -0.697 1.00 97.62 600 PRO A C 1
ATOM 4594 O O . PRO A 1 600 ? 25.194 -15.610 -0.217 1.00 97.62 600 PRO A O 1
ATOM 4597 N N . PRO A 1 601 ? 24.722 -17.819 -0.018 1.00 97.81 601 PRO A N 1
ATOM 4598 C CA . PRO A 1 601 ? 24.468 -17.807 1.418 1.00 97.81 601 PRO A CA 1
ATOM 4599 C C . PRO A 1 601 ? 25.599 -17.155 2.213 1.00 97.81 601 PRO A C 1
ATOM 4601 O O . PRO A 1 601 ? 26.781 -17.416 1.966 1.00 97.81 601 PRO A O 1
ATOM 4604 N N . VAL A 1 602 ? 25.241 -16.318 3.183 1.00 96.44 602 VAL A N 1
ATOM 4605 C CA . VAL A 1 602 ? 26.193 -15.797 4.165 1.00 96.44 602 VAL A CA 1
ATOM 4606 C C . VAL A 1 602 ? 26.528 -16.913 5.149 1.00 96.44 602 VAL A C 1
ATOM 4608 O O . VAL A 1 602 ? 25.634 -17.564 5.676 1.00 96.44 602 VAL A O 1
ATOM 4611 N N . ALA A 1 603 ? 27.820 -17.155 5.372 1.00 95.94 603 ALA A N 1
ATOM 4612 C CA . ALA A 1 603 ? 28.267 -18.180 6.306 1.00 95.94 603 ALA A CA 1
ATOM 4613 C C . ALA A 1 603 ? 27.933 -17.801 7.757 1.00 95.94 603 ALA A C 1
ATOM 4615 O O . ALA A 1 603 ? 28.054 -16.634 8.139 1.00 95.94 603 ALA A O 1
ATOM 4616 N N . ASP A 1 604 ? 27.605 -18.803 8.573 1.00 94.44 604 ASP A N 1
ATOM 4617 C CA . ASP A 1 604 ? 27.344 -18.628 10.002 1.00 94.44 604 ASP A CA 1
ATOM 4618 C C . ASP A 1 604 ? 28.465 -17.838 10.696 1.00 94.44 604 ASP A C 1
ATOM 4620 O O . ASP A 1 604 ? 29.650 -18.172 10.608 1.00 94.44 604 ASP A O 1
ATOM 4624 N N . GLY A 1 605 ? 28.078 -16.783 11.418 1.00 92.06 605 GLY A N 1
ATOM 4625 C CA . GLY A 1 605 ? 28.992 -15.913 12.163 1.00 92.06 605 GLY A CA 1
ATOM 4626 C C . GLY A 1 605 ? 29.609 -14.760 11.362 1.00 92.06 605 GLY A C 1
ATOM 4627 O O . GLY A 1 605 ? 30.299 -13.929 11.956 1.00 92.06 605 GLY A O 1
ATOM 4628 N N . ASP A 1 606 ? 29.361 -14.654 10.054 1.00 94.88 606 ASP A N 1
ATOM 4629 C CA . ASP A 1 606 ? 29.757 -13.483 9.269 1.00 94.88 606 ASP A CA 1
ATOM 4630 C C . ASP A 1 606 ? 28.702 -12.372 9.359 1.00 94.88 606 ASP A C 1
ATOM 4632 O O . ASP A 1 606 ? 27.655 -12.421 8.721 1.00 94.88 606 ASP A O 1
ATOM 4636 N N . ALA A 1 607 ? 29.020 -11.320 10.114 1.00 94.12 607 ALA A N 1
ATOM 4637 C CA . ALA A 1 607 ? 28.119 -10.195 10.352 1.00 94.12 607 ALA A CA 1
ATOM 4638 C C . ALA A 1 607 ? 27.835 -9.318 9.110 1.00 94.12 607 ALA A C 1
ATOM 4640 O O . ALA A 1 607 ? 27.002 -8.413 9.184 1.00 94.12 607 ALA A O 1
ATOM 4641 N N . HIS A 1 608 ? 28.502 -9.535 7.966 1.00 95.75 608 HIS A N 1
ATOM 4642 C CA . HIS A 1 608 ? 28.283 -8.747 6.743 1.00 95.75 608 HIS A CA 1
ATOM 4643 C C . HIS A 1 608 ? 27.059 -9.227 5.949 1.00 95.75 608 HIS A C 1
ATOM 4645 O O . HIS A 1 608 ? 27.154 -9.609 4.777 1.00 95.75 608 HIS A O 1
ATOM 4651 N N . GLU A 1 609 ? 25.901 -9.261 6.595 1.00 95.12 609 GLU A N 1
ATOM 4652 C CA . GLU A 1 609 ? 24.670 -9.827 6.035 1.00 95.12 609 GLU A CA 1
ATOM 4653 C C . GLU A 1 609 ? 24.021 -8.930 4.968 1.00 95.12 609 GLU A C 1
ATOM 4655 O O . GLU A 1 609 ? 23.232 -9.401 4.143 1.00 95.12 609 GLU A O 1
ATOM 4660 N N . TRP A 1 610 ? 24.376 -7.641 4.942 1.00 96.00 610 TRP A N 1
ATOM 4661 C CA . TRP A 1 610 ? 23.862 -6.698 3.955 1.00 96.00 610 TRP A CA 1
ATOM 4662 C C . TRP A 1 610 ? 24.574 -6.904 2.634 1.00 96.00 610 TRP A C 1
ATOM 4664 O O . TRP A 1 610 ? 25.800 -6.914 2.594 1.00 96.00 610 TRP A O 1
ATOM 4674 N N . ARG A 1 611 ? 23.817 -7.026 1.550 1.00 96.81 611 ARG A N 1
ATOM 4675 C CA . ARG A 1 611 ? 24.298 -7.402 0.218 1.00 96.81 611 ARG A CA 1
ATOM 4676 C C . ARG A 1 611 ? 23.716 -6.452 -0.822 1.00 96.81 611 ARG A C 1
ATOM 4678 O O . ARG A 1 611 ? 22.528 -6.148 -0.782 1.00 96.81 611 ARG A O 1
ATOM 4685 N N . GLY A 1 612 ? 24.538 -5.929 -1.724 1.00 96.31 612 GLY A N 1
ATOM 4686 C CA . GLY A 1 612 ? 24.114 -4.867 -2.637 1.00 96.31 612 GLY A CA 1
ATOM 4687 C C . GLY A 1 612 ? 25.058 -4.606 -3.797 1.00 96.31 612 GLY A C 1
ATOM 4688 O O . GLY A 1 612 ? 26.062 -5.296 -3.956 1.00 96.31 612 GLY A O 1
ATOM 4689 N N . LEU A 1 613 ? 24.756 -3.573 -4.585 1.00 97.31 613 LEU A N 1
ATOM 4690 C CA . LEU A 1 613 ? 25.596 -3.144 -5.705 1.00 97.31 613 LEU A CA 1
ATOM 4691 C C . LEU A 1 613 ? 26.097 -1.714 -5.492 1.00 97.31 613 LEU A C 1
ATOM 4693 O O . LEU A 1 613 ? 25.315 -0.801 -5.216 1.00 97.31 613 LEU A O 1
ATOM 4697 N N . GLU A 1 614 ? 27.401 -1.523 -5.683 1.00 97.19 614 GLU A N 1
ATOM 4698 C CA . GLU A 1 614 ? 28.016 -0.214 -5.892 1.00 97.19 614 GLU A CA 1
ATOM 4699 C C . GLU A 1 614 ? 28.115 0.068 -7.394 1.00 97.19 614 GLU A C 1
ATOM 4701 O O . GLU A 1 614 ? 28.593 -0.773 -8.150 1.00 97.19 614 GLU A O 1
ATOM 4706 N N . LEU A 1 615 ? 27.714 1.269 -7.803 1.00 97.81 615 LEU A N 1
ATOM 4707 C CA . LEU A 1 615 ? 27.687 1.768 -9.173 1.00 97.81 615 LEU A CA 1
ATOM 4708 C C . LEU A 1 615 ? 28.596 3.003 -9.288 1.00 97.81 615 LEU A C 1
ATOM 4710 O O . LEU A 1 615 ? 28.464 3.947 -8.504 1.00 97.81 615 LEU A O 1
ATOM 4714 N N . ARG A 1 616 ? 29.517 3.008 -10.260 1.00 97.38 616 ARG A N 1
ATOM 4715 C CA . ARG A 1 616 ? 30.475 4.097 -10.519 1.00 97.38 616 ARG A CA 1
ATOM 4716 C C . ARG A 1 616 ? 30.662 4.349 -12.022 1.00 97.38 616 ARG A C 1
ATOM 4718 O O . ARG A 1 616 ? 31.258 3.516 -12.705 1.00 97.38 616 ARG A O 1
ATOM 4725 N N . PRO A 1 617 ? 30.216 5.493 -12.554 1.00 96.81 617 PRO A N 1
ATOM 4726 C CA . PRO A 1 617 ? 30.597 5.946 -13.893 1.00 96.81 617 PRO A CA 1
ATOM 4727 C C . PRO A 1 617 ? 32.110 6.239 -13.964 1.00 96.81 617 PRO A C 1
ATOM 4729 O O . PRO A 1 617 ? 32.621 6.996 -13.135 1.00 96.81 617 PRO A O 1
ATOM 4732 N N . VAL A 1 618 ? 32.839 5.648 -14.923 1.00 89.81 618 VAL A N 1
ATOM 4733 C CA . VAL A 1 618 ? 34.327 5.607 -14.907 1.00 89.81 618 VAL A CA 1
ATOM 4734 C C . VAL A 1 618 ? 35.058 6.470 -15.944 1.00 89.81 618 VAL A C 1
ATOM 4736 O O . VAL A 1 618 ? 36.287 6.529 -15.905 1.00 89.81 618 VAL A O 1
ATOM 4739 N N . ASP A 1 619 ? 34.369 7.136 -16.870 1.00 84.12 619 ASP A N 1
ATOM 4740 C CA . ASP A 1 619 ? 35.011 7.772 -18.031 1.00 84.12 619 ASP A CA 1
ATOM 4741 C C . ASP A 1 619 ? 34.576 9.237 -18.282 1.00 84.12 619 ASP A C 1
ATOM 4743 O O . ASP A 1 619 ? 34.234 9.946 -17.341 1.00 84.12 619 ASP A O 1
ATOM 4747 N N . SER A 1 620 ? 34.676 9.735 -19.530 1.00 75.69 620 SER A N 1
ATOM 4748 C CA . SER A 1 620 ? 34.248 11.074 -19.973 1.00 75.69 620 SER A CA 1
ATOM 4749 C C . SER A 1 620 ? 32.791 11.231 -20.422 1.00 75.69 620 SER A C 1
ATOM 4751 O O . SER A 1 620 ? 32.449 12.318 -20.889 1.00 75.69 620 SER A O 1
ATOM 4753 N N . GLY A 1 621 ? 31.953 10.204 -20.304 1.00 88.19 621 GLY A N 1
ATOM 4754 C CA . GLY A 1 621 ? 30.515 10.326 -20.534 1.00 88.19 621 GLY A CA 1
ATOM 4755 C C . GLY A 1 621 ? 29.817 11.244 -19.521 1.00 88.19 621 GLY A C 1
ATOM 4756 O O . GLY A 1 621 ? 30.434 11.885 -18.661 1.00 88.19 621 GLY A O 1
ATOM 4757 N N . GLU A 1 622 ? 28.500 11.342 -19.651 1.00 92.94 622 GLU A N 1
ATOM 4758 C CA . GLU A 1 622 ? 27.697 12.328 -18.919 1.00 92.94 622 GLU A CA 1
ATOM 4759 C C . GLU A 1 622 ? 27.273 11.843 -17.531 1.00 92.94 622 GLU A C 1
ATOM 4761 O O . GLU A 1 622 ? 26.996 12.650 -16.640 1.00 92.94 622 GLU A O 1
ATOM 4766 N N . GLY A 1 623 ? 27.277 10.528 -17.330 1.00 95.56 623 GLY A N 1
ATOM 4767 C CA . GLY A 1 623 ? 26.751 9.856 -16.151 1.00 95.56 623 GLY A CA 1
ATOM 4768 C C . GLY A 1 623 ? 25.816 8.715 -16.532 1.00 95.56 623 GLY A C 1
ATOM 4769 O O . GLY A 1 623 ? 25.771 8.300 -17.692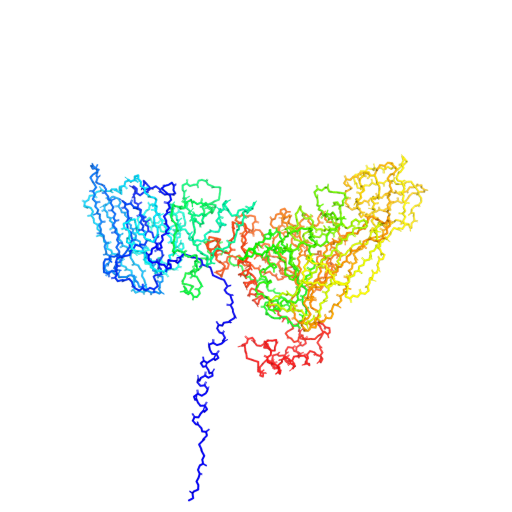 1.00 95.56 623 GLY A O 1
ATOM 4770 N N . VAL A 1 624 ? 25.092 8.193 -15.545 1.00 96.62 624 VAL A N 1
ATOM 4771 C CA . VAL A 1 624 ? 24.179 7.056 -15.713 1.00 96.62 624 VAL A CA 1
ATOM 4772 C C . VAL A 1 624 ? 22.907 7.276 -14.889 1.00 96.62 624 VAL A C 1
ATOM 4774 O O . VAL A 1 624 ? 23.008 7.496 -13.677 1.00 96.62 624 VAL A O 1
ATOM 4777 N N . PRO A 1 625 ? 21.710 7.204 -15.496 1.00 95.19 625 PRO A N 1
ATOM 4778 C CA . PRO A 1 625 ? 20.456 7.124 -14.762 1.00 95.19 625 PRO A CA 1
ATOM 4779 C C . PRO A 1 625 ? 20.269 5.720 -14.170 1.00 95.19 625 PRO A C 1
ATOM 4781 O O . PRO A 1 625 ? 20.415 4.706 -14.853 1.00 95.19 625 PRO A O 1
ATOM 4784 N N . VAL A 1 626 ? 19.910 5.678 -12.894 1.00 94.12 626 VAL A N 1
ATOM 4785 C CA . VAL A 1 626 ? 19.531 4.479 -12.148 1.00 94.12 626 VAL A CA 1
ATOM 4786 C C . VAL A 1 626 ? 18.110 4.683 -11.663 1.00 94.12 626 VAL A C 1
ATOM 4788 O O . VAL A 1 626 ? 17.819 5.669 -10.985 1.00 94.12 626 VAL A O 1
ATOM 4791 N N . PHE A 1 627 ? 17.218 3.774 -12.025 1.00 90.31 627 PHE A N 1
ATOM 4792 C CA . PHE A 1 627 ? 15.797 3.937 -11.744 1.00 90.31 627 PHE A CA 1
ATOM 4793 C C . PHE A 1 627 ? 15.352 3.137 -10.533 1.00 90.31 627 PHE A C 1
ATOM 4795 O O . PHE A 1 627 ? 14.614 3.658 -9.698 1.00 90.31 627 PHE A O 1
ATOM 4802 N N . ALA A 1 628 ? 15.842 1.905 -10.400 1.00 90.25 628 ALA A N 1
ATOM 4803 C CA . ALA A 1 628 ? 15.426 1.050 -9.307 1.00 90.25 628 ALA A CA 1
ATOM 4804 C C . ALA A 1 628 ? 16.419 -0.048 -8.946 1.00 90.25 628 ALA A C 1
ATOM 4806 O O . ALA A 1 628 ? 17.352 -0.341 -9.693 1.00 90.25 628 ALA A O 1
ATOM 4807 N N . TYR A 1 629 ? 16.163 -0.668 -7.797 1.00 92.56 629 TYR A N 1
ATOM 4808 C CA . TYR A 1 629 ? 16.850 -1.851 -7.305 1.00 92.56 629 TYR A CA 1
ATOM 4809 C C . TYR A 1 629 ? 15.866 -2.969 -6.986 1.00 92.56 629 TYR A C 1
ATOM 4811 O O . TYR A 1 629 ? 14.789 -2.719 -6.463 1.00 92.56 629 TYR A O 1
ATOM 4819 N N . SER A 1 630 ? 16.266 -4.210 -7.210 1.00 94.69 630 SER A N 1
ATOM 4820 C CA . SER A 1 630 ? 15.519 -5.377 -6.739 1.00 94.69 630 SER A CA 1
ATOM 4821 C C . SER A 1 630 ? 16.412 -6.203 -5.824 1.00 94.69 630 SER A C 1
ATOM 4823 O O . SER A 1 630 ? 17.631 -6.221 -5.999 1.00 94.69 630 SER A O 1
ATOM 4825 N N . ALA A 1 631 ? 15.824 -6.859 -4.831 1.00 95.94 631 ALA A N 1
ATOM 4826 C CA . ALA A 1 631 ? 16.522 -7.810 -3.980 1.00 95.94 631 ALA A CA 1
ATOM 4827 C C . ALA A 1 631 ? 15.569 -8.938 -3.596 1.00 95.94 631 ALA A C 1
ATOM 4829 O O . ALA A 1 631 ? 14.551 -8.694 -2.949 1.00 95.94 631 ALA A O 1
ATOM 4830 N N . PHE A 1 632 ? 15.880 -10.161 -4.004 1.00 97.50 632 PHE A N 1
ATOM 4831 C CA . PHE A 1 632 ? 14.995 -11.297 -3.782 1.00 97.50 632 PHE A CA 1
ATOM 4832 C C . PHE A 1 632 ? 15.745 -12.619 -3.733 1.00 97.50 632 PHE A C 1
ATOM 4834 O O . PHE A 1 632 ? 16.854 -12.760 -4.251 1.00 97.50 632 PHE A O 1
ATOM 4841 N N . ARG A 1 633 ? 15.111 -13.602 -3.103 1.00 97.00 633 ARG A N 1
ATOM 4842 C CA . ARG A 1 633 ? 15.552 -14.988 -3.142 1.00 97.00 633 ARG A CA 1
ATOM 4843 C C . ARG A 1 633 ? 15.036 -15.681 -4.402 1.00 97.00 633 ARG A C 1
ATOM 4845 O O . ARG A 1 633 ? 13.830 -15.638 -4.652 1.00 97.00 633 ARG A O 1
ATOM 4852 N N . PRO A 1 634 ? 15.919 -16.312 -5.191 1.00 94.62 634 PRO A N 1
ATOM 4853 C CA . PRO A 1 634 ? 15.516 -17.046 -6.385 1.00 94.62 634 PRO A CA 1
ATOM 4854 C C . PRO A 1 634 ? 15.124 -18.503 -6.089 1.00 94.62 634 PRO A C 1
ATOM 4856 O O . PRO A 1 634 ? 14.599 -19.176 -6.965 1.00 94.62 634 PRO A O 1
ATOM 4859 N N . ASP A 1 635 ? 15.427 -19.006 -4.891 1.00 95.12 635 ASP A N 1
ATOM 4860 C CA . ASP A 1 635 ? 15.466 -20.432 -4.550 1.00 95.12 635 ASP A CA 1
ATOM 4861 C C . ASP A 1 635 ? 14.266 -20.917 -3.724 1.00 95.12 635 ASP A C 1
ATOM 4863 O O . ASP A 1 635 ? 14.272 -22.047 -3.244 1.00 95.12 635 ASP A O 1
ATOM 4867 N N . VAL A 1 636 ? 13.259 -20.066 -3.518 1.00 95.19 636 VAL A N 1
ATOM 4868 C CA . VAL A 1 636 ? 12.090 -20.375 -2.685 1.00 95.19 636 VAL A CA 1
ATOM 4869 C C . VAL A 1 636 ? 10.800 -19.915 -3.336 1.00 95.19 636 VAL A C 1
ATOM 4871 O O . VAL A 1 636 ? 10.745 -18.852 -3.959 1.00 95.19 636 VAL A O 1
ATOM 4874 N N . ASN A 1 637 ? 9.744 -20.687 -3.108 1.00 94.81 637 ASN A N 1
ATOM 4875 C CA . ASN A 1 637 ? 8.387 -20.276 -3.424 1.00 94.81 637 ASN A CA 1
ATOM 4876 C C . ASN A 1 637 ? 8.012 -19.102 -2.521 1.00 94.81 637 ASN A C 1
ATOM 4878 O O . ASN A 1 637 ? 8.176 -19.163 -1.303 1.00 94.81 637 ASN A O 1
ATOM 4882 N N . GLY A 1 638 ? 7.583 -17.997 -3.118 1.00 96.19 638 GLY A N 1
ATOM 4883 C CA . GLY A 1 638 ? 7.385 -16.767 -2.371 1.00 96.19 638 GLY A CA 1
ATOM 4884 C C . GLY A 1 638 ? 7.052 -15.578 -3.251 1.00 96.19 638 GLY A C 1
ATOM 4885 O O . GLY A 1 638 ? 7.281 -15.580 -4.461 1.00 96.19 638 GLY A O 1
ATOM 4886 N N . TYR A 1 639 ? 6.550 -14.531 -2.612 1.00 97.12 639 TYR A N 1
ATOM 4887 C CA . TYR A 1 639 ? 6.152 -13.303 -3.276 1.00 97.12 639 TYR A CA 1
ATOM 4888 C C . TYR A 1 639 ? 7.310 -12.318 -3.382 1.00 97.12 639 TYR A C 1
ATOM 4890 O O . TYR A 1 639 ? 7.981 -12.001 -2.394 1.00 97.12 639 TYR A O 1
ATOM 4898 N N . GLN A 1 640 ? 7.492 -11.787 -4.584 1.00 95.62 640 GLN A N 1
ATOM 4899 C CA . GLN A 1 640 ? 8.412 -10.707 -4.899 1.00 95.62 640 GLN A CA 1
ATOM 4900 C C . GLN A 1 640 ? 7.574 -9.495 -5.302 1.00 95.62 640 GLN A C 1
ATOM 4902 O O . GLN A 1 640 ? 7.115 -9.399 -6.439 1.00 95.62 640 GLN A O 1
ATOM 4907 N N . PHE A 1 641 ? 7.327 -8.580 -4.368 1.00 92.69 641 PHE A N 1
ATOM 4908 C CA . PHE A 1 641 ? 6.453 -7.438 -4.641 1.00 92.69 641 PHE A CA 1
ATOM 4909 C C . PHE A 1 641 ? 7.230 -6.263 -5.234 1.00 92.69 641 PHE A C 1
ATOM 4911 O O . PHE A 1 641 ? 8.261 -5.851 -4.704 1.00 92.69 641 PHE A O 1
ATOM 4918 N N . GLY A 1 642 ? 6.701 -5.686 -6.301 1.00 88.94 642 GLY A N 1
ATOM 4919 C CA . GLY A 1 642 ? 7.079 -4.401 -6.863 1.00 88.94 642 GLY A CA 1
ATOM 4920 C C . GLY A 1 642 ? 5.908 -3.428 -6.845 1.00 88.94 642 GLY A C 1
ATOM 4921 O O . GLY A 1 642 ? 4.767 -3.776 -6.533 1.00 88.94 642 GLY A O 1
ATOM 4922 N N . VAL A 1 643 ? 6.196 -2.173 -7.173 1.00 81.75 643 VAL A N 1
ATOM 4923 C CA . VAL A 1 643 ? 5.190 -1.108 -7.207 1.00 81.75 643 VAL A CA 1
ATOM 4924 C C . VAL A 1 643 ? 5.265 -0.365 -8.514 1.00 81.75 643 VAL A C 1
ATOM 4926 O O . VAL A 1 643 ? 6.337 -0.186 -9.087 1.00 81.75 643 VAL A O 1
ATOM 4929 N N . ALA A 1 644 ? 4.098 0.058 -8.974 1.00 79.88 644 ALA A N 1
ATOM 4930 C CA . ALA A 1 644 ? 3.915 0.709 -10.248 1.00 79.88 644 ALA A CA 1
ATOM 4931 C C . ALA A 1 644 ? 3.088 1.997 -10.108 1.00 79.88 644 ALA A C 1
ATOM 4933 O O . ALA A 1 644 ? 2.201 2.109 -9.265 1.00 79.88 644 ALA A O 1
ATOM 4934 N N . GLY A 1 645 ? 3.367 2.970 -10.972 1.00 68.88 645 GLY A N 1
ATOM 4935 C CA . GLY A 1 645 ? 2.515 4.133 -11.217 1.00 68.88 645 GLY A CA 1
ATOM 4936 C C . GLY A 1 645 ? 2.776 5.412 -10.404 1.00 68.88 645 GLY A C 1
ATOM 4937 O O . GLY A 1 645 ? 3.220 5.399 -9.265 1.00 68.88 645 GLY A O 1
ATOM 4938 N N . TRP A 1 646 ? 2.473 6.571 -10.990 1.00 64.06 646 TRP A N 1
ATOM 4939 C CA . TRP A 1 646 ? 2.606 7.893 -10.380 1.00 64.06 646 TRP A CA 1
ATOM 4940 C C . TRP A 1 646 ? 1.682 8.045 -9.167 1.00 64.06 646 TRP A C 1
ATOM 4942 O O . TRP A 1 646 ? 0.490 8.345 -9.298 1.00 64.06 646 TRP A O 1
ATOM 4952 N N . GLY A 1 647 ? 2.268 7.932 -7.972 1.00 58.00 647 GLY A N 1
ATOM 4953 C CA . GLY A 1 647 ? 1.625 8.355 -6.733 1.00 58.00 647 GLY A CA 1
ATOM 4954 C C . GLY A 1 647 ? 1.085 9.778 -6.888 1.00 58.00 647 GLY A C 1
ATOM 4955 O O . GLY A 1 647 ? 1.803 10.677 -7.322 1.00 58.00 647 GLY A O 1
ATOM 4956 N N . GLY A 1 648 ? -0.192 9.987 -6.582 1.00 58.06 648 GLY A N 1
ATOM 4957 C CA . GLY A 1 648 ? -0.799 11.314 -6.558 1.00 58.06 648 GLY A CA 1
ATOM 4958 C C . GLY A 1 648 ? -1.454 11.814 -7.857 1.00 58.06 648 GLY A C 1
ATOM 4959 O O . GLY A 1 648 ? -2.198 12.791 -7.809 1.00 58.06 648 GLY A O 1
ATOM 4960 N N . ASN A 1 649 ? -1.175 11.209 -9.020 1.00 66.31 649 ASN A N 1
ATOM 4961 C CA . ASN A 1 649 ? -1.552 11.803 -10.316 1.00 66.31 649 ASN A CA 1
ATOM 4962 C C . ASN A 1 649 ? -2.404 10.913 -11.224 1.00 66.31 649 ASN A C 1
ATOM 4964 O O . ASN A 1 649 ? -2.772 11.376 -12.294 1.00 66.31 649 ASN A O 1
ATOM 4968 N N . GLY A 1 650 ? -2.739 9.684 -10.833 1.00 74.06 650 GLY A N 1
ATOM 4969 C CA . GLY A 1 650 ? -3.617 8.840 -11.651 1.00 74.06 650 GLY A CA 1
ATOM 4970 C C . GLY A 1 650 ? -2.904 8.064 -12.760 1.00 74.06 650 GLY A C 1
ATOM 4971 O O . GLY A 1 650 ? -1.686 8.171 -12.917 1.00 74.06 650 GLY A O 1
ATOM 4972 N N . TYR A 1 651 ? -3.667 7.292 -13.539 1.00 81.31 651 TYR A N 1
ATOM 4973 C CA . TYR A 1 651 ? -3.186 6.541 -14.706 1.00 81.31 651 TYR A CA 1
ATOM 4974 C C . TYR A 1 651 ? -2.977 7.431 -15.937 1.00 81.31 651 TYR A C 1
ATOM 4976 O O . TYR A 1 651 ? -1.970 7.295 -16.624 1.00 81.31 651 TYR A O 1
ATOM 4984 N N . TYR A 1 652 ? -3.858 8.402 -16.186 1.00 83.25 652 TYR A N 1
ATOM 4985 C CA . TYR A 1 652 ? -3.797 9.221 -17.403 1.00 83.25 652 TYR A CA 1
ATOM 4986 C C . TYR A 1 652 ? -2.499 10.017 -17.559 1.00 83.25 652 TYR A C 1
ATOM 4988 O O . TYR A 1 652 ? -1.865 9.922 -18.608 1.00 83.25 652 TYR A O 1
ATOM 4996 N N . PRO A 1 653 ? -2.014 10.741 -16.535 1.00 78.50 653 PRO A N 1
ATOM 4997 C CA . PRO A 1 653 ? -0.727 11.415 -16.636 1.00 78.50 653 PRO A CA 1
ATOM 4998 C C . PRO A 1 653 ? 0.453 10.461 -16.851 1.00 78.50 653 PRO A C 1
ATOM 5000 O O . PRO A 1 653 ? 1.411 10.854 -17.504 1.00 78.50 653 PRO A O 1
ATOM 5003 N N . GLN A 1 654 ? 0.392 9.215 -16.369 1.00 79.25 654 GLN A N 1
ATOM 5004 C CA . GLN A 1 654 ? 1.429 8.220 -16.677 1.00 79.25 654 GLN A CA 1
ATOM 5005 C C . GLN A 1 654 ? 1.392 7.849 -18.156 1.00 79.25 654 GLN A C 1
ATOM 5007 O O . GLN A 1 654 ? 2.419 7.855 -18.818 1.00 79.25 654 GLN A O 1
ATOM 5012 N N . ILE A 1 655 ? 0.200 7.588 -18.690 1.00 81.69 655 ILE A N 1
ATOM 5013 C CA . ILE A 1 655 ? 0.013 7.213 -20.093 1.00 81.69 655 ILE A CA 1
ATOM 5014 C C . ILE A 1 655 ? 0.465 8.348 -21.026 1.00 81.69 655 ILE A C 1
ATOM 5016 O O . ILE A 1 655 ? 1.108 8.097 -22.041 1.00 81.69 655 ILE A O 1
ATOM 5020 N N . ILE A 1 656 ? 0.156 9.600 -20.677 1.00 82.38 656 ILE A N 1
ATOM 5021 C CA . ILE A 1 656 ? 0.375 10.758 -21.556 1.00 82.38 656 ILE A CA 1
ATOM 5022 C C . ILE A 1 656 ? 1.748 11.414 -21.384 1.00 82.38 656 ILE A C 1
ATOM 5024 O O . ILE A 1 656 ? 2.271 11.973 -22.348 1.00 82.38 656 ILE A O 1
ATOM 5028 N N . PHE A 1 657 ? 2.330 11.411 -20.180 1.00 80.12 657 PHE A N 1
ATOM 5029 C CA . PHE A 1 657 ? 3.610 12.086 -19.929 1.00 80.12 657 PHE A CA 1
ATOM 5030 C C . PHE A 1 657 ? 4.820 11.151 -19.911 1.00 80.12 657 PHE A C 1
ATOM 5032 O O . PHE A 1 657 ? 5.948 11.653 -19.941 1.00 80.12 657 PHE A O 1
ATOM 5039 N N . SER A 1 658 ? 4.624 9.832 -19.861 1.00 83.38 658 SER A N 1
ATOM 5040 C CA . SER A 1 658 ? 5.713 8.878 -20.071 1.00 83.38 658 SER A CA 1
ATOM 5041 C C . SER A 1 658 ? 6.019 8.711 -21.558 1.00 83.38 658 SER A C 1
ATOM 5043 O O . SER A 1 658 ? 5.145 8.857 -22.409 1.00 83.38 658 SER A O 1
ATOM 5045 N N . GLU A 1 659 ? 7.266 8.365 -21.879 1.00 87.19 659 GLU A N 1
ATOM 5046 C CA . GLU A 1 659 ? 7.604 7.930 -23.234 1.00 87.19 659 GLU A CA 1
ATOM 5047 C C . GLU A 1 659 ? 6.945 6.551 -23.469 1.00 87.19 659 GLU A C 1
ATOM 5049 O O . GLU A 1 659 ? 7.256 5.607 -22.730 1.00 87.19 659 GLU A O 1
ATOM 5054 N N . PRO A 1 660 ? 6.049 6.380 -24.464 1.00 83.25 660 PRO A N 1
ATOM 5055 C CA . PRO A 1 660 ? 5.233 5.163 -24.598 1.00 83.25 660 PRO A CA 1
ATOM 5056 C C . PRO A 1 660 ? 6.046 3.868 -24.741 1.00 83.25 660 PRO A C 1
ATOM 5058 O O . PRO A 1 660 ? 5.714 2.820 -24.179 1.00 83.25 660 PRO A O 1
ATOM 5061 N N . ALA A 1 661 ? 7.164 3.938 -25.464 1.00 86.00 661 ALA A N 1
ATOM 5062 C CA . ALA A 1 661 ? 8.075 2.808 -25.596 1.00 86.00 661 ALA A CA 1
ATOM 5063 C C . ALA A 1 661 ? 8.790 2.483 -24.272 1.00 86.00 661 ALA A C 1
ATOM 5065 O O . ALA A 1 661 ? 9.094 1.322 -24.014 1.00 86.00 661 ALA A O 1
ATOM 5066 N N . ALA A 1 662 ? 9.027 3.476 -23.408 1.00 86.06 662 ALA A N 1
ATOM 5067 C CA . ALA A 1 662 ? 9.721 3.285 -22.137 1.00 86.06 662 ALA A CA 1
ATOM 5068 C C . ALA A 1 662 ? 8.853 2.595 -21.091 1.00 86.06 662 ALA A C 1
ATOM 5070 O O . ALA A 1 662 ? 9.348 1.693 -20.421 1.00 86.06 662 ALA A O 1
ATOM 5071 N N . ILE A 1 663 ? 7.566 2.949 -20.989 1.00 84.56 663 ILE A N 1
ATOM 5072 C CA . ILE A 1 663 ? 6.655 2.255 -20.066 1.00 84.56 663 ILE A CA 1
ATOM 5073 C C . ILE A 1 663 ? 6.502 0.775 -20.443 1.00 84.56 663 ILE A C 1
ATOM 5075 O O . ILE A 1 663 ? 6.585 -0.089 -19.573 1.00 84.56 663 ILE A O 1
ATOM 5079 N N . SER A 1 664 ? 6.398 0.479 -21.742 1.00 87.94 664 SER A N 1
ATOM 5080 C CA . SER A 1 664 ? 6.298 -0.895 -22.246 1.00 87.94 664 SER A CA 1
ATOM 5081 C C . SER A 1 664 ? 7.594 -1.686 -22.026 1.00 87.94 664 SER A C 1
ATOM 5083 O O . SER A 1 664 ? 7.564 -2.836 -21.596 1.00 87.94 664 SER A O 1
ATOM 5085 N N . GLU A 1 665 ? 8.751 -1.072 -22.294 1.00 89.62 665 GLU A N 1
ATOM 5086 C CA . GLU A 1 665 ? 10.065 -1.674 -22.032 1.00 89.62 665 GLU A CA 1
ATOM 5087 C C . GLU A 1 665 ? 10.259 -1.974 -20.544 1.00 89.62 665 GLU A C 1
ATOM 5089 O O . GLU A 1 665 ? 10.685 -3.068 -20.179 1.00 89.62 665 GLU A O 1
ATOM 5094 N N . TRP A 1 666 ? 9.892 -1.026 -19.683 1.00 88.12 666 TRP A N 1
ATOM 5095 C CA . TRP A 1 666 ? 9.959 -1.185 -18.239 1.00 88.12 666 TRP A CA 1
ATOM 5096 C C . TRP A 1 666 ? 9.085 -2.344 -17.744 1.00 88.12 666 TRP A C 1
ATOM 5098 O O . TRP A 1 666 ? 9.589 -3.199 -17.019 1.00 88.12 666 TRP A O 1
ATOM 5108 N N . MET A 1 667 ? 7.816 -2.415 -18.167 1.00 89.94 667 MET A N 1
ATOM 5109 C CA . MET A 1 667 ? 6.906 -3.512 -17.802 1.00 89.94 667 MET A CA 1
ATOM 5110 C C . MET A 1 667 ? 7.453 -4.870 -18.254 1.00 89.94 667 MET A C 1
ATOM 5112 O O . MET A 1 667 ? 7.424 -5.837 -17.495 1.00 89.94 667 MET A O 1
ATOM 5116 N N . ARG A 1 668 ? 8.030 -4.943 -19.458 1.00 92.38 668 ARG A N 1
ATOM 5117 C CA . ARG A 1 668 ? 8.620 -6.186 -19.965 1.00 92.38 668 ARG A CA 1
ATOM 5118 C C . ARG A 1 668 ? 9.825 -6.639 -19.145 1.00 92.38 668 ARG A C 1
ATOM 5120 O O . ARG A 1 668 ? 9.970 -7.825 -18.876 1.00 92.38 668 ARG A O 1
ATOM 5127 N N . ILE A 1 669 ? 10.688 -5.708 -18.739 1.00 91.50 669 ILE A N 1
ATOM 5128 C CA . ILE A 1 669 ? 11.866 -6.019 -17.911 1.00 91.50 669 ILE A CA 1
ATOM 5129 C C . ILE A 1 669 ? 11.460 -6.338 -16.473 1.00 91.50 669 ILE A C 1
ATOM 5131 O O . ILE A 1 669 ? 12.109 -7.151 -15.815 1.00 91.50 669 ILE A O 1
ATOM 5135 N N . ALA A 1 670 ? 10.384 -5.722 -15.981 1.00 90.62 670 ALA A N 1
ATOM 5136 C CA . ALA A 1 670 ? 9.788 -6.083 -14.706 1.00 90.62 670 ALA A CA 1
ATOM 5137 C C . ALA A 1 670 ? 9.332 -7.544 -14.687 1.00 90.62 670 ALA A C 1
ATOM 5139 O O . ALA A 1 670 ? 9.485 -8.193 -13.646 1.00 90.62 670 ALA A O 1
ATOM 5140 N N . ALA A 1 671 ? 8.872 -8.049 -15.839 1.00 93.81 671 ALA A N 1
ATOM 5141 C CA . ALA A 1 671 ? 8.352 -9.398 -16.027 1.00 93.81 671 ALA A CA 1
ATOM 5142 C C . ALA A 1 671 ? 7.354 -9.758 -14.910 1.00 93.81 671 ALA A C 1
ATOM 5144 O O . ALA A 1 671 ? 7.631 -10.660 -14.119 1.00 93.81 671 ALA A O 1
ATOM 5145 N N . PRO A 1 672 ? 6.267 -8.979 -14.748 1.00 94.75 672 PRO A N 1
ATOM 5146 C CA . PRO A 1 672 ? 5.264 -9.264 -13.733 1.00 94.75 672 PRO A CA 1
ATOM 5147 C C . PRO A 1 672 ? 4.548 -10.579 -14.059 1.00 94.75 672 PRO A C 1
ATOM 5149 O O . PRO A 1 672 ? 4.194 -10.824 -15.209 1.00 94.75 672 PRO A O 1
ATOM 5152 N N . ASP A 1 673 ? 4.319 -11.395 -13.033 1.00 96.12 673 ASP A N 1
ATOM 5153 C CA . ASP A 1 673 ? 3.429 -12.554 -13.104 1.00 96.12 673 ASP A CA 1
ATOM 5154 C C . ASP A 1 673 ? 1.982 -12.117 -12.816 1.00 96.12 673 ASP A C 1
ATOM 5156 O O . ASP A 1 673 ? 1.053 -12.487 -13.525 1.00 96.12 673 ASP A O 1
ATOM 5160 N N . LEU A 1 674 ? 1.802 -11.273 -11.795 1.00 96.19 674 LEU A N 1
ATOM 5161 C CA . LEU A 1 674 ? 0.503 -10.783 -11.335 1.00 96.19 674 LEU A CA 1
ATOM 5162 C C . LEU A 1 674 ? 0.541 -9.264 -11.148 1.00 96.19 674 LEU A C 1
ATOM 5164 O O . LEU A 1 674 ? 1.477 -8.718 -10.556 1.00 96.19 674 LEU A O 1
ATOM 5168 N N . TRP A 1 675 ? -0.507 -8.579 -11.591 1.00 94.88 675 TRP A N 1
ATOM 5169 C CA . TRP A 1 675 ? -0.666 -7.140 -11.446 1.00 94.88 675 TRP A CA 1
ATOM 5170 C C . TRP A 1 675 ? -1.943 -6.789 -10.690 1.00 94.88 675 TRP A C 1
ATOM 5172 O O . TRP A 1 675 ? -3.046 -7.075 -11.141 1.00 94.88 675 TRP A O 1
ATOM 5182 N N . ILE A 1 676 ? -1.807 -6.096 -9.562 1.00 93.75 676 ILE A N 1
ATOM 5183 C CA . ILE A 1 676 ? -2.932 -5.563 -8.792 1.00 93.75 676 ILE A CA 1
ATOM 5184 C C . ILE A 1 676 ? -3.077 -4.080 -9.117 1.00 93.75 676 ILE A C 1
ATOM 5186 O O . ILE A 1 676 ? -2.280 -3.243 -8.683 1.00 93.75 676 ILE A O 1
ATOM 5190 N N . GLN A 1 677 ? -4.106 -3.751 -9.885 1.00 91.62 677 GLN A N 1
ATOM 5191 C CA . GLN A 1 677 ? -4.431 -2.399 -10.296 1.00 91.62 677 GLN A CA 1
ATOM 5192 C C . GLN A 1 677 ? -5.516 -1.805 -9.397 1.00 91.62 677 GLN A C 1
ATOM 5194 O O . GLN A 1 677 ? -6.655 -2.264 -9.364 1.00 91.62 677 GLN A O 1
ATOM 5199 N N . VAL A 1 678 ? -5.160 -0.746 -8.679 1.00 87.94 678 VAL A N 1
ATOM 5200 C CA . VAL A 1 678 ? -6.027 -0.075 -7.706 1.00 87.94 678 VAL A CA 1
ATOM 5201 C C . VAL A 1 678 ? -6.542 1.248 -8.293 1.00 87.94 678 VAL A C 1
ATOM 5203 O O . VAL A 1 678 ? -5.762 1.933 -8.960 1.00 87.94 678 VAL A O 1
ATOM 5206 N N . PRO A 1 679 ? -7.810 1.658 -8.100 1.00 83.06 679 PRO A N 1
ATOM 5207 C CA . PRO A 1 679 ? -8.333 2.926 -8.608 1.00 83.06 679 PRO A CA 1
ATOM 5208 C C . PRO A 1 679 ? -7.405 4.122 -8.366 1.00 83.06 679 PRO A C 1
ATOM 5210 O O . PRO A 1 679 ? -7.001 4.413 -7.243 1.00 83.06 679 PRO A O 1
ATOM 5213 N N . ALA A 1 680 ? -7.084 4.857 -9.432 1.00 73.31 680 ALA A N 1
ATOM 5214 C CA . ALA A 1 680 ? -6.140 5.969 -9.384 1.00 73.31 680 ALA A CA 1
ATOM 5215 C C . ALA A 1 680 ? -6.884 7.314 -9.430 1.00 73.31 680 ALA A C 1
ATOM 5217 O O . ALA A 1 680 ? -6.785 8.083 -10.379 1.00 73.31 680 ALA A O 1
ATOM 5218 N N . GLN A 1 681 ? -7.645 7.580 -8.371 1.00 67.69 681 GLN A N 1
ATOM 5219 C CA . GLN A 1 681 ? -8.680 8.615 -8.216 1.00 67.69 681 GLN A CA 1
ATOM 5220 C C . GLN A 1 681 ? -8.310 10.081 -8.545 1.00 67.69 681 GLN A C 1
ATOM 5222 O O . GLN A 1 681 ? -9.186 10.943 -8.562 1.00 67.69 681 GLN A O 1
ATOM 5227 N N . GLN A 1 682 ? -7.037 10.414 -8.761 1.00 69.69 682 GLN A N 1
ATOM 5228 C CA . GLN A 1 682 ? -6.588 11.789 -9.014 1.00 69.69 682 GLN A CA 1
ATOM 5229 C C . GLN A 1 682 ? -6.254 11.970 -10.488 1.00 69.69 682 GLN A C 1
ATOM 5231 O O . GLN A 1 682 ? -5.480 11.196 -11.027 1.00 69.69 682 GLN A O 1
ATOM 5236 N N . ASN A 1 683 ? -6.795 13.008 -11.132 1.00 73.12 683 ASN A N 1
ATOM 5237 C CA . ASN A 1 683 ? -6.524 13.337 -12.540 1.00 73.12 683 ASN A CA 1
ATOM 5238 C C . ASN A 1 683 ? -6.722 12.154 -13.511 1.00 73.12 683 ASN A C 1
ATOM 5240 O O . ASN A 1 683 ? -6.045 12.065 -14.533 1.00 73.12 683 ASN A O 1
ATOM 5244 N N . SER A 1 684 ? -7.615 11.217 -13.190 1.00 78.44 684 SER A N 1
ATOM 5245 C CA . SER A 1 684 ? -7.988 10.103 -14.060 1.00 78.44 684 SER A CA 1
ATOM 5246 C C . SER A 1 684 ? -9.480 9.840 -13.968 1.00 78.44 684 SER A C 1
ATOM 5248 O O . SER A 1 684 ? -10.092 10.059 -12.923 1.00 78.44 684 SER A O 1
ATOM 5250 N N . LEU A 1 685 ? -10.038 9.393 -15.084 1.00 87.31 685 LEU A N 1
ATOM 5251 C CA . LEU A 1 685 ? -11.366 8.826 -15.190 1.00 87.31 685 LEU A CA 1
ATOM 5252 C C . LEU A 1 685 ? -11.259 7.291 -15.079 1.00 87.31 685 LEU A C 1
ATOM 5254 O O . LEU A 1 685 ? -10.165 6.763 -15.324 1.00 87.31 685 LEU A O 1
ATOM 5258 N N . PRO A 1 686 ? -12.339 6.587 -14.697 1.00 88.44 686 PRO A N 1
ATOM 5259 C CA . PRO A 1 686 ? -12.335 5.130 -14.570 1.00 88.44 686 PRO A CA 1
ATOM 5260 C C . PRO A 1 686 ? -11.855 4.389 -15.827 1.00 88.44 686 PRO A C 1
ATOM 5262 O O . PRO A 1 686 ? -11.084 3.440 -15.706 1.00 88.44 686 PRO A O 1
ATOM 5265 N N . GLU A 1 687 ? -12.195 4.874 -17.027 1.00 91.31 687 GLU A N 1
ATOM 5266 C CA . GLU A 1 687 ? -11.801 4.263 -18.307 1.00 91.31 687 GLU A CA 1
ATOM 5267 C C . GLU A 1 687 ? -10.284 4.161 -18.511 1.00 91.31 687 GLU A C 1
ATOM 5269 O O . GLU A 1 687 ? -9.796 3.251 -19.180 1.00 91.31 687 GLU A O 1
ATOM 5274 N N . HIS A 1 688 ? -9.503 5.020 -17.851 1.00 89.94 688 HIS A N 1
ATOM 5275 C CA . HIS A 1 688 ? -8.048 4.928 -17.912 1.00 89.94 688 HIS A CA 1
ATOM 5276 C C . HIS A 1 688 ? -7.503 3.668 -17.215 1.00 89.94 688 HIS A C 1
ATOM 5278 O O . HIS A 1 688 ? -6.316 3.368 -17.360 1.00 89.94 688 HIS A O 1
ATOM 5284 N N . MET A 1 689 ? -8.323 2.922 -16.453 1.00 89.06 689 MET A N 1
ATOM 5285 C CA . MET A 1 689 ? -7.929 1.592 -15.978 1.00 89.06 689 MET A CA 1
ATOM 5286 C C . MET A 1 689 ? -7.750 0.615 -17.129 1.00 89.06 689 MET A C 1
ATOM 5288 O O . MET A 1 689 ? -6.736 -0.086 -17.159 1.00 89.06 689 MET A O 1
ATOM 5292 N N . SER A 1 690 ? -8.698 0.607 -18.066 1.00 93.62 690 SER A N 1
ATOM 5293 C CA . SER A 1 690 ? -8.642 -0.220 -19.270 1.00 93.62 690 SER A CA 1
ATOM 5294 C C . SER A 1 690 ? -7.475 0.190 -20.158 1.00 93.62 690 SER A C 1
ATOM 5296 O O . SER A 1 690 ? -6.708 -0.669 -20.585 1.00 93.62 690 SER A O 1
ATOM 5298 N N . ASP A 1 691 ? -7.251 1.496 -20.350 1.00 92.50 691 ASP A N 1
ATOM 5299 C CA . ASP A 1 691 ? -6.097 1.982 -21.120 1.00 92.50 691 ASP A CA 1
ATOM 5300 C C . ASP A 1 691 ? -4.768 1.481 -20.530 1.00 92.50 691 ASP A C 1
ATOM 5302 O O . ASP A 1 691 ? -3.874 1.036 -21.251 1.00 92.50 691 ASP A O 1
ATOM 5306 N N . TYR A 1 692 ? -4.636 1.512 -19.201 1.00 90.94 692 TYR A N 1
ATOM 5307 C CA . TYR A 1 692 ? -3.441 1.016 -18.522 1.00 90.94 692 TYR A CA 1
ATOM 5308 C C . TYR A 1 692 ? -3.335 -0.519 -18.567 1.00 90.94 692 TYR A C 1
ATOM 5310 O O . TYR A 1 692 ? -2.246 -1.051 -18.769 1.00 90.94 692 TYR A O 1
ATOM 5318 N N . THR A 1 693 ? -4.462 -1.230 -18.460 1.00 93.19 693 THR A N 1
ATOM 5319 C CA . THR A 1 693 ? -4.551 -2.694 -18.625 1.00 93.19 693 THR A CA 1
ATOM 5320 C C . THR A 1 693 ? -4.077 -3.117 -20.016 1.00 93.19 693 THR A C 1
ATOM 5322 O O . THR A 1 693 ? -3.302 -4.065 -20.151 1.00 93.19 693 THR A O 1
ATOM 5325 N N . ALA A 1 694 ? -4.468 -2.378 -21.057 1.00 94.81 694 ALA A N 1
ATOM 5326 C CA . ALA A 1 694 ? -4.025 -2.622 -22.424 1.00 94.81 694 ALA A CA 1
ATOM 5327 C C . ALA A 1 694 ? -2.502 -2.461 -22.575 1.00 94.81 694 ALA A C 1
ATOM 5329 O O . ALA A 1 694 ? -1.865 -3.279 -23.241 1.00 94.81 694 ALA A O 1
ATOM 5330 N N . LEU A 1 695 ? -1.903 -1.461 -21.916 1.00 91.44 695 LEU A N 1
ATOM 5331 C CA . LEU A 1 695 ? -0.445 -1.289 -21.892 1.00 91.44 695 LEU A CA 1
ATOM 5332 C C . LEU A 1 695 ? 0.266 -2.446 -21.179 1.00 91.44 695 LEU A C 1
ATOM 5334 O O . LEU A 1 695 ? 1.272 -2.938 -21.691 1.00 91.44 695 LEU A O 1
ATOM 5338 N N . ILE A 1 696 ? -0.267 -2.911 -20.041 1.00 92.75 696 ILE A N 1
ATOM 5339 C CA . ILE A 1 696 ? 0.285 -4.070 -19.321 1.00 92.75 696 ILE A CA 1
ATOM 5340 C C . ILE A 1 696 ? 0.263 -5.295 -20.231 1.00 92.75 696 ILE A C 1
ATOM 5342 O O . ILE A 1 696 ? 1.307 -5.901 -20.438 1.00 92.75 696 ILE A O 1
ATOM 5346 N N . ARG A 1 697 ? -0.876 -5.613 -20.852 1.00 94.75 697 ARG A N 1
ATOM 5347 C CA . ARG A 1 697 ? -1.000 -6.766 -21.761 1.00 94.75 697 ARG A CA 1
ATOM 5348 C C . ARG A 1 697 ? -0.101 -6.671 -22.983 1.00 94.75 697 ARG A C 1
ATOM 5350 O O . ARG A 1 697 ? 0.442 -7.676 -23.429 1.00 94.75 697 ARG A O 1
ATOM 5357 N N . GLN A 1 698 ? 0.074 -5.470 -23.528 1.00 94.69 698 GLN A N 1
ATOM 5358 C CA . GLN A 1 698 ? 0.996 -5.258 -24.638 1.00 94.69 698 GLN A CA 1
ATOM 5359 C C . GLN A 1 698 ? 2.444 -5.584 -24.239 1.00 94.69 698 GLN A C 1
ATOM 5361 O O . GLN A 1 698 ? 3.208 -6.099 -25.058 1.00 94.69 698 GLN A O 1
ATOM 5366 N N . ALA A 1 699 ? 2.835 -5.266 -23.004 1.00 92.19 699 ALA A N 1
ATOM 5367 C CA . ALA A 1 699 ? 4.199 -5.444 -22.518 1.00 92.19 699 ALA A CA 1
ATOM 5368 C C . ALA A 1 699 ? 4.466 -6.815 -21.868 1.00 92.19 699 ALA A C 1
ATOM 5370 O O . ALA A 1 699 ? 5.588 -7.317 -21.949 1.00 92.19 699 ALA A O 1
ATOM 5371 N N . ALA A 1 700 ? 3.453 -7.398 -21.231 1.00 94.00 700 ALA A N 1
ATOM 5372 C CA . ALA A 1 700 ? 3.482 -8.633 -20.458 1.00 94.00 700 ALA A CA 1
ATOM 5373 C C . ALA A 1 700 ? 2.158 -9.399 -20.684 1.00 94.00 700 ALA A C 1
ATOM 5375 O O . ALA A 1 700 ? 1.262 -9.347 -19.843 1.00 94.00 700 ALA A O 1
ATOM 5376 N N . PRO A 1 701 ? 2.004 -10.080 -21.835 1.00 94.12 701 PRO A N 1
ATOM 5377 C CA . PRO A 1 701 ? 0.740 -10.712 -22.228 1.00 94.12 701 PRO A CA 1
ATOM 5378 C C . PRO A 1 701 ? 0.296 -11.851 -21.302 1.00 94.12 701 PRO A C 1
ATOM 5380 O O . PRO A 1 701 ? -0.899 -12.088 -21.186 1.00 94.12 701 PRO A O 1
ATOM 5383 N N . GLU A 1 702 ? 1.240 -12.506 -20.623 1.00 90.88 702 GLU A N 1
ATOM 5384 C CA . GLU A 1 702 ? 0.981 -13.594 -19.666 1.00 90.88 702 GLU A CA 1
ATOM 5385 C C . GLU A 1 702 ? 0.696 -13.088 -18.241 1.00 90.88 702 GLU A C 1
ATOM 5387 O O . GLU A 1 702 ? 0.525 -13.881 -17.321 1.00 90.88 702 GLU A O 1
ATOM 5392 N N . CYS A 1 703 ? 0.715 -11.770 -18.017 1.00 94.44 703 CYS A N 1
ATOM 5393 C CA . CYS A 1 703 ? 0.479 -11.216 -16.692 1.00 94.44 703 CYS A CA 1
ATOM 5394 C C . CYS A 1 703 ? -1.010 -11.308 -16.340 1.00 94.44 703 CYS A C 1
ATOM 5396 O O . CYS A 1 703 ? -1.856 -10.738 -17.034 1.00 94.44 703 CYS A O 1
ATOM 5398 N N . GLU A 1 704 ? -1.324 -11.974 -15.229 1.00 94.62 704 GLU A N 1
ATOM 5399 C CA . GLU A 1 704 ? -2.670 -11.963 -14.660 1.00 94.62 704 GLU A CA 1
ATOM 5400 C C . GLU A 1 704 ? -2.950 -10.589 -14.035 1.00 94.62 704 GLU A C 1
ATOM 5402 O O . GLU A 1 704 ? -2.077 -9.992 -13.401 1.00 94.62 704 GLU A O 1
ATOM 5407 N N . ILE A 1 705 ? -4.163 -10.058 -14.210 1.00 94.69 705 ILE A N 1
ATOM 5408 C CA . ILE A 1 705 ? -4.514 -8.703 -13.764 1.00 94.69 705 ILE A CA 1
ATOM 5409 C C . ILE A 1 705 ? -5.736 -8.760 -12.847 1.00 94.69 705 ILE A C 1
ATOM 5411 O O . ILE A 1 705 ? -6.772 -9.332 -13.184 1.00 94.69 705 ILE A O 1
ATOM 5415 N N . VAL A 1 706 ? -5.608 -8.114 -11.691 1.00 94.94 706 VAL A N 1
ATOM 5416 C CA . VAL A 1 706 ? -6.669 -7.918 -10.703 1.00 94.94 706 VAL A CA 1
ATOM 5417 C C . VAL A 1 706 ? -6.966 -6.431 -10.606 1.00 94.94 706 VAL A C 1
ATOM 5419 O O . VAL A 1 706 ? -6.074 -5.628 -10.335 1.00 94.94 706 VAL A O 1
ATOM 5422 N N . TRP A 1 707 ? -8.226 -6.052 -10.763 1.00 93.44 707 TRP A N 1
ATOM 5423 C CA . TRP A 1 707 ? -8.723 -4.731 -10.412 1.00 93.44 707 TRP A CA 1
ATOM 5424 C C . TRP A 1 707 ? -9.271 -4.755 -8.991 1.00 93.44 707 TRP A C 1
ATOM 5426 O O . TRP A 1 707 ? -10.267 -5.416 -8.705 1.00 93.44 707 TRP A O 1
ATOM 5436 N N . ALA A 1 708 ? -8.609 -4.037 -8.088 1.00 90.25 708 ALA A N 1
ATOM 5437 C CA . ALA A 1 708 ? -8.929 -4.058 -6.668 1.00 90.25 708 ALA A CA 1
ATOM 5438 C C . ALA A 1 708 ? -9.371 -2.678 -6.185 1.00 90.25 708 ALA A C 1
ATOM 5440 O O . ALA A 1 708 ? -8.549 -1.778 -6.036 1.00 90.25 708 ALA A O 1
ATOM 5441 N N . ALA A 1 709 ? -10.664 -2.513 -5.909 1.00 85.19 709 ALA A N 1
ATOM 5442 C CA . ALA A 1 709 ? -11.190 -1.302 -5.291 1.00 85.19 709 ALA A CA 1
ATOM 5443 C C . ALA A 1 709 ? -11.101 -1.367 -3.760 1.00 85.19 709 ALA A C 1
ATOM 5445 O O . ALA A 1 709 ? -11.597 -2.305 -3.124 1.00 85.19 709 ALA A O 1
ATOM 5446 N N . GLU A 1 710 ? -10.507 -0.340 -3.156 1.00 78.62 710 GLU A N 1
ATOM 5447 C CA . GLU A 1 710 ? -10.452 -0.140 -1.710 1.00 78.62 710 GLU A CA 1
ATOM 5448 C C . GLU A 1 710 ? -11.637 0.661 -1.145 1.00 78.62 710 GLU A C 1
ATOM 5450 O O . GLU A 1 710 ? -12.575 1.065 -1.834 1.00 78.62 710 GLU A O 1
ATOM 5455 N N . ALA A 1 711 ? -11.560 0.927 0.160 1.00 60.78 711 ALA A N 1
ATOM 5456 C CA . ALA A 1 711 ? -12.495 1.782 0.855 1.00 60.78 711 ALA A CA 1
ATOM 5457 C C . ALA A 1 711 ? -12.329 3.263 0.448 1.00 60.78 711 ALA A C 1
ATOM 5459 O O . ALA A 1 711 ? -11.234 3.825 0.471 1.00 60.78 711 ALA A O 1
ATOM 5460 N N . ALA A 1 712 ? -13.453 3.912 0.172 1.00 55.75 712 ALA A N 1
ATOM 5461 C CA . ALA A 1 712 ? -13.581 5.213 -0.464 1.00 55.75 712 ALA A CA 1
ATOM 5462 C C . ALA A 1 712 ? -12.758 6.357 0.172 1.00 55.75 712 ALA A C 1
ATOM 5464 O O . ALA A 1 712 ? -12.661 6.442 1.391 1.00 55.75 712 ALA A O 1
ATOM 5465 N N . HIS A 1 713 ? -12.203 7.287 -0.616 1.00 58.97 713 HIS A N 1
ATOM 5466 C CA . HIS A 1 713 ? -12.133 8.687 -0.154 1.00 58.97 713 HIS A CA 1
ATOM 5467 C C . HIS A 1 713 ? -13.561 9.267 -0.227 1.00 58.97 713 HIS A C 1
ATOM 5469 O O . HIS A 1 713 ? -14.230 9.061 -1.230 1.00 58.97 713 HIS A O 1
ATOM 5475 N N . PRO A 1 714 ? -14.027 10.071 0.726 1.00 50.62 714 PRO A N 1
ATOM 5476 C CA . PRO A 1 714 ? -15.428 10.513 0.780 1.00 50.62 714 PRO A CA 1
ATOM 5477 C C . PRO A 1 714 ? -15.922 11.406 -0.382 1.00 50.62 714 PRO A C 1
ATOM 5479 O O . PRO A 1 714 ? -17.068 11.854 -0.373 1.00 50.62 714 PRO A O 1
ATOM 5482 N N . SER A 1 715 ? -15.115 11.679 -1.415 1.00 55.81 715 SER A N 1
ATOM 5483 C CA . SER A 1 715 ? -15.566 12.432 -2.585 1.00 55.81 715 SER A CA 1
ATOM 5484 C C . SER A 1 715 ? -16.374 11.545 -3.545 1.00 55.81 715 SER A C 1
ATOM 5486 O O . SER A 1 715 ? -15.922 10.494 -3.994 1.00 55.81 715 SER A O 1
ATOM 5488 N N . GLY A 1 716 ? -17.573 11.999 -3.930 1.00 52.50 716 GLY A N 1
ATOM 5489 C CA . GLY A 1 716 ? -18.531 11.258 -4.774 1.00 52.50 716 GLY A CA 1
ATOM 5490 C C . GLY A 1 716 ? -18.053 10.835 -6.177 1.00 52.50 716 GLY A C 1
ATOM 5491 O O . GLY A 1 716 ? -18.816 10.223 -6.913 1.00 52.50 716 GLY A O 1
ATOM 5492 N N . VAL A 1 717 ? -16.800 11.111 -6.551 1.00 56.31 717 VAL A N 1
ATOM 5493 C CA . VAL A 1 717 ? -16.170 10.668 -7.810 1.00 56.31 717 VAL A CA 1
ATOM 5494 C C . VAL A 1 717 ? -15.938 9.144 -7.831 1.00 56.31 717 VAL A C 1
ATOM 5496 O O . VAL A 1 717 ? -15.685 8.567 -8.882 1.00 56.31 717 VAL A O 1
ATOM 5499 N N . GLN A 1 718 ? -16.038 8.461 -6.687 1.00 59.78 718 GLN A N 1
ATOM 5500 C CA . GLN A 1 718 ? -15.639 7.055 -6.552 1.00 59.78 718 GLN A CA 1
ATOM 5501 C C . GLN A 1 718 ? -16.684 6.001 -6.834 1.00 59.78 718 GLN A C 1
ATOM 5503 O O . GLN A 1 718 ? -16.291 4.889 -7.182 1.00 59.78 718 GLN A O 1
ATOM 5508 N N . LEU A 1 719 ? -17.972 6.333 -6.726 1.00 62.34 719 LEU A N 1
ATOM 5509 C CA . LEU A 1 719 ? -19.011 5.408 -7.178 1.00 62.34 719 LEU A CA 1
ATOM 5510 C C . LEU A 1 719 ? -18.734 5.006 -8.632 1.00 62.34 719 LEU A C 1
ATOM 5512 O O . LEU A 1 719 ? -18.719 3.824 -8.942 1.00 62.34 719 LEU A O 1
ATOM 5516 N N . GLY A 1 720 ? -18.284 5.964 -9.452 1.00 80.94 720 GLY A N 1
ATOM 5517 C CA . GLY A 1 720 ? -17.875 5.702 -10.827 1.00 80.94 720 GLY A CA 1
ATOM 5518 C C . GLY A 1 720 ? -16.753 4.670 -10.994 1.00 80.94 720 GLY A C 1
ATOM 5519 O O . GLY A 1 720 ? -16.763 3.973 -11.992 1.00 80.94 720 GLY A O 1
ATOM 5520 N N . TRP A 1 721 ? -15.806 4.526 -10.059 1.00 83.06 721 TRP A N 1
ATOM 5521 C CA . TRP A 1 721 ? -14.727 3.528 -10.185 1.00 83.06 721 TRP A CA 1
ATOM 5522 C C . TRP A 1 721 ? -15.181 2.127 -9.791 1.00 83.06 721 TRP A C 1
ATOM 5524 O O . TRP A 1 721 ? -14.787 1.152 -10.422 1.00 83.06 721 TRP A O 1
ATOM 5534 N N . VAL A 1 722 ? -15.990 2.033 -8.737 1.00 84.69 722 VAL A N 1
ATOM 5535 C CA . VAL A 1 722 ? -16.531 0.751 -8.279 1.00 84.69 722 VAL A CA 1
ATOM 5536 C C . VAL A 1 722 ? -17.523 0.209 -9.297 1.00 84.69 722 VAL A C 1
ATOM 5538 O O . VAL A 1 722 ? -17.379 -0.937 -9.714 1.00 84.69 722 VAL A O 1
ATOM 5541 N N . ASP A 1 723 ? -18.454 1.054 -9.743 1.00 87.06 723 ASP A N 1
ATOM 5542 C CA . ASP A 1 723 ? -19.400 0.713 -10.804 1.00 87.06 723 ASP A CA 1
ATOM 5543 C C . ASP A 1 723 ? -18.636 0.303 -12.071 1.00 87.06 723 ASP A C 1
ATOM 5545 O O . ASP A 1 723 ? -18.914 -0.742 -12.644 1.00 87.06 723 ASP A O 1
ATOM 5549 N N . TYR A 1 724 ? -17.583 1.043 -12.448 1.00 89.38 724 TYR A N 1
ATOM 5550 C CA . TYR A 1 724 ? -16.761 0.688 -13.606 1.00 89.38 724 TYR A CA 1
ATOM 5551 C C . TYR A 1 724 ? -16.111 -0.693 -13.485 1.00 89.38 724 TYR A C 1
ATOM 5553 O O . TYR A 1 724 ? -16.194 -1.472 -14.430 1.00 89.38 724 TYR A O 1
ATOM 5561 N N . ILE A 1 725 ? -15.485 -1.018 -12.346 1.00 89.69 725 ILE A N 1
ATOM 5562 C CA . ILE A 1 725 ? -14.857 -2.333 -12.141 1.00 89.69 725 ILE A CA 1
ATOM 5563 C C . ILE A 1 725 ? -15.898 -3.443 -12.272 1.00 89.69 725 ILE A C 1
ATOM 5565 O O . ILE A 1 725 ? -15.656 -4.419 -12.975 1.00 89.69 725 ILE A O 1
ATOM 5569 N N . VAL A 1 726 ? -17.054 -3.285 -11.633 1.00 88.62 726 VAL A N 1
ATOM 5570 C CA . VAL A 1 726 ? -18.125 -4.288 -11.659 1.00 88.62 726 VAL A CA 1
ATOM 5571 C C . VAL A 1 726 ? -18.690 -4.458 -13.067 1.00 88.62 726 VAL A C 1
ATOM 5573 O O . VAL A 1 726 ? -18.899 -5.585 -13.505 1.00 88.62 726 VAL A O 1
ATOM 5576 N N . ASP A 1 727 ? -18.880 -3.357 -13.791 1.00 91.44 727 ASP A N 1
ATOM 5577 C CA . ASP A 1 727 ? -19.479 -3.365 -15.124 1.00 91.44 727 ASP A CA 1
ATOM 5578 C C . ASP A 1 727 ? -18.512 -3.843 -16.224 1.00 91.44 727 ASP A C 1
ATOM 5580 O O . ASP A 1 727 ? -18.967 -4.314 -17.266 1.00 91.44 727 ASP A O 1
ATOM 5584 N N . HIS A 1 728 ? -17.191 -3.713 -16.029 1.00 94.19 728 HIS A N 1
ATOM 5585 C CA . HIS A 1 728 ? -16.211 -3.908 -17.109 1.00 94.19 728 HIS A CA 1
ATOM 5586 C C . HIS A 1 728 ? -15.196 -5.027 -16.867 1.00 94.19 728 HIS A C 1
ATOM 5588 O O . HIS A 1 728 ? -14.667 -5.534 -17.856 1.00 94.19 728 HIS A O 1
ATOM 5594 N N . ALA A 1 729 ? -14.933 -5.454 -15.623 1.00 91.50 729 ALA A N 1
ATOM 5595 C CA . ALA A 1 729 ? -13.872 -6.426 -15.328 1.00 91.50 729 ALA A CA 1
ATOM 5596 C C . ALA A 1 729 ? -13.998 -7.726 -16.146 1.00 91.50 729 ALA A C 1
ATOM 5598 O O . ALA A 1 729 ? -13.017 -8.178 -16.732 1.00 91.50 729 ALA A O 1
ATOM 5599 N N . GLU A 1 730 ? -15.214 -8.268 -16.283 1.00 89.06 730 GLU A N 1
ATOM 5600 C CA . GLU A 1 730 ? -15.469 -9.471 -17.090 1.00 89.06 730 GLU A CA 1
ATOM 5601 C C . GLU A 1 730 ? -15.136 -9.239 -18.572 1.00 89.06 730 GLU A C 1
ATOM 5603 O O . GLU A 1 730 ? -14.396 -10.011 -19.177 1.00 89.06 730 GLU A O 1
ATOM 5608 N N . SER A 1 731 ? -15.636 -8.143 -19.158 1.00 92.56 731 SER A N 1
ATOM 5609 C CA . SER A 1 731 ? -15.385 -7.807 -20.570 1.00 92.56 731 SER A CA 1
ATOM 5610 C C . SER A 1 731 ? -13.914 -7.512 -20.861 1.00 92.56 731 SER A C 1
ATOM 5612 O O . SER A 1 731 ? -13.435 -7.716 -21.976 1.00 92.56 731 SER A O 1
ATOM 5614 N N . GLU A 1 732 ? -13.201 -7.059 -19.836 1.00 93.38 732 GLU A N 1
ATOM 5615 C CA . GLU A 1 732 ? -11.776 -6.797 -19.865 1.00 93.38 732 GLU A CA 1
ATOM 5616 C C . GLU A 1 732 ? -10.972 -8.044 -19.525 1.00 93.38 732 GLU A C 1
ATOM 5618 O O . GLU A 1 732 ? -9.758 -7.978 -19.614 1.00 93.38 732 GLU A O 1
ATOM 5623 N N . GLY A 1 733 ? -11.578 -9.181 -19.171 1.00 89.12 733 GLY A N 1
ATOM 5624 C CA . GLY A 1 733 ? -10.868 -10.413 -18.816 1.00 89.12 733 GLY A CA 1
ATOM 5625 C C . GLY A 1 733 ? -9.936 -10.241 -17.615 1.00 89.12 733 GLY A C 1
ATOM 5626 O O . GLY A 1 733 ? -8.788 -10.682 -17.661 1.00 89.12 733 GLY A O 1
ATOM 5627 N N . VAL A 1 734 ? -10.385 -9.518 -16.590 1.00 92.69 734 VAL A N 1
ATOM 5628 C CA . VAL A 1 734 ? -9.655 -9.293 -15.335 1.00 92.69 734 VAL A CA 1
ATOM 5629 C C . VAL A 1 734 ? -10.540 -9.662 -14.149 1.00 92.69 734 VAL A C 1
ATOM 5631 O O . VAL A 1 734 ? -11.765 -9.596 -14.233 1.00 92.69 734 VAL A O 1
ATOM 5634 N N . ILE A 1 735 ? -9.933 -10.008 -13.014 1.00 93.19 735 ILE A N 1
ATOM 5635 C CA . ILE A 1 735 ? -10.693 -10.220 -11.776 1.00 93.19 735 ILE A CA 1
ATOM 5636 C C . ILE A 1 735 ? -11.028 -8.865 -11.164 1.00 93.19 735 ILE A C 1
ATOM 5638 O O . ILE A 1 735 ? -10.133 -8.059 -10.909 1.00 93.19 735 ILE A O 1
ATOM 5642 N N . GLY A 1 736 ? -12.305 -8.628 -10.879 1.00 92.69 736 GLY A N 1
ATOM 5643 C CA . GLY A 1 736 ? -12.766 -7.442 -10.162 1.00 92.69 736 GLY A CA 1
ATOM 5644 C C . GLY A 1 736 ? -13.060 -7.765 -8.701 1.00 92.69 736 GLY A C 1
ATOM 5645 O O . GLY A 1 736 ? -13.991 -8.516 -8.416 1.00 92.69 736 GLY A O 1
ATOM 5646 N N . ILE A 1 737 ? -12.325 -7.170 -7.758 1.00 91.75 737 ILE A N 1
ATOM 5647 C CA . ILE A 1 737 ? -12.655 -7.242 -6.328 1.00 91.75 737 ILE A CA 1
ATOM 5648 C C . ILE A 1 737 ? -12.990 -5.864 -5.768 1.00 91.75 737 ILE A C 1
ATOM 5650 O O . ILE A 1 737 ? -12.309 -4.869 -6.022 1.00 91.75 737 ILE A O 1
ATOM 5654 N N . VAL A 1 738 ? -14.036 -5.821 -4.944 1.00 87.31 738 VAL A N 1
ATOM 5655 C CA . VAL A 1 738 ? -14.498 -4.602 -4.282 1.00 87.31 738 VAL A CA 1
ATOM 5656 C C . VAL A 1 738 ? -14.544 -4.838 -2.778 1.00 87.31 738 VAL A C 1
ATOM 5658 O O . VAL A 1 738 ? -15.411 -5.535 -2.249 1.00 87.31 738 VAL A O 1
ATOM 5661 N N . ALA A 1 739 ? -13.591 -4.229 -2.075 1.00 82.62 739 ALA A N 1
ATOM 5662 C CA . ALA A 1 739 ? -13.537 -4.252 -0.616 1.00 82.62 739 ALA A CA 1
ATOM 5663 C C . ALA A 1 739 ? -14.418 -3.175 0.034 1.00 82.62 739 ALA A C 1
ATOM 5665 O O . ALA A 1 739 ? -14.683 -3.236 1.239 1.00 82.62 739 ALA A O 1
ATOM 5666 N N . LEU A 1 740 ? -14.863 -2.184 -0.746 1.00 71.38 740 LEU A N 1
ATOM 5667 C CA . LEU A 1 740 ? -15.743 -1.120 -0.281 1.00 71.38 740 LEU A CA 1
ATOM 5668 C C . LEU A 1 740 ? -17.004 -1.718 0.362 1.00 71.38 740 LEU A C 1
ATOM 5670 O O . LEU A 1 740 ? -17.587 -2.661 -0.165 1.00 71.38 740 LEU A O 1
ATOM 5674 N N . ASN A 1 741 ? -17.424 -1.162 1.504 1.00 66.44 741 ASN A N 1
ATOM 5675 C CA . ASN A 1 741 ? -18.669 -1.519 2.198 1.00 66.44 741 ASN A CA 1
ATOM 5676 C C . ASN A 1 741 ? -18.767 -2.957 2.730 1.00 66.44 741 ASN A C 1
ATOM 5678 O O . ASN A 1 741 ? -19.807 -3.349 3.263 1.00 66.44 741 ASN A O 1
ATOM 5682 N N . ARG A 1 742 ? -17.695 -3.753 2.640 1.00 75.94 742 ARG A N 1
ATOM 5683 C CA . ARG A 1 742 ? -17.673 -5.086 3.240 1.00 75.94 742 ARG A CA 1
ATOM 5684 C C . ARG A 1 742 ? -17.783 -4.953 4.768 1.00 75.94 742 ARG A C 1
ATOM 5686 O O . ARG A 1 742 ? -16.988 -4.217 5.369 1.00 75.94 742 ARG A O 1
ATOM 5693 N N . PRO A 1 743 ? -18.708 -5.682 5.429 1.00 73.06 743 PRO A N 1
ATOM 5694 C CA . PRO A 1 743 ? -18.859 -5.631 6.884 1.00 73.06 743 PRO A CA 1
ATOM 5695 C C . PRO A 1 743 ? -17.559 -5.929 7.644 1.00 73.06 743 PRO A C 1
ATOM 5697 O O . PRO A 1 743 ? -17.397 -5.541 8.787 1.00 73.06 743 PRO A O 1
ATOM 5700 N N . GLN A 1 744 ? -16.587 -6.605 7.039 1.00 76.81 744 GLN A N 1
ATOM 5701 C CA . GLN A 1 744 ? -15.295 -6.906 7.650 1.00 76.81 744 GLN A CA 1
ATOM 5702 C C . GLN A 1 744 ? -14.411 -5.660 7.859 1.00 76.81 744 GLN A C 1
ATOM 5704 O O . GLN A 1 744 ? -13.589 -5.660 8.783 1.00 76.81 744 GLN A O 1
ATOM 5709 N N . ILE A 1 745 ? -14.576 -4.617 7.038 1.00 73.94 745 ILE A N 1
ATOM 5710 C CA . ILE A 1 745 ? -13.853 -3.337 7.141 1.00 73.94 745 ILE A CA 1
ATOM 5711 C C . ILE A 1 745 ? -14.707 -2.275 7.845 1.00 73.94 745 ILE A C 1
ATOM 5713 O O . ILE A 1 745 ? -14.176 -1.511 8.650 1.00 73.94 745 ILE A O 1
ATOM 5717 N N . GLY A 1 746 ? -16.016 -2.273 7.579 1.00 73.44 746 GLY A N 1
ATOM 5718 C CA . GLY A 1 746 ? -17.000 -1.353 8.150 1.00 73.44 746 GLY A CA 1
ATOM 5719 C C . GLY A 1 746 ? -17.144 -0.019 7.442 1.00 73.44 746 GLY A C 1
ATOM 5720 O O . GLY A 1 746 ? -16.464 0.249 6.454 1.00 73.44 746 GLY A O 1
ATOM 5721 N N . THR A 1 747 ? -18.063 0.811 7.932 1.00 72.94 747 THR A N 1
ATOM 5722 C CA . THR A 1 747 ? -18.272 2.181 7.440 1.00 72.94 747 THR A CA 1
ATOM 5723 C C . THR A 1 747 ? -17.007 3.020 7.586 1.00 72.94 747 THR A C 1
ATOM 5725 O O . THR A 1 747 ? -16.137 2.716 8.394 1.00 72.94 747 THR A O 1
ATOM 5728 N N . GLU A 1 748 ? -16.899 4.126 6.853 1.00 71.69 748 GLU A N 1
ATOM 5729 C CA . GLU A 1 748 ? -15.772 5.057 7.007 1.00 71.69 748 GLU A CA 1
ATOM 5730 C C . GLU A 1 748 ? -15.604 5.546 8.455 1.00 71.69 748 GLU A C 1
ATOM 5732 O O . GLU A 1 748 ? -14.489 5.617 8.968 1.00 71.69 748 GLU A O 1
ATOM 5737 N N . LEU A 1 749 ? -16.720 5.807 9.138 1.00 70.06 749 LEU A N 1
ATOM 5738 C CA . LEU A 1 749 ? -16.741 6.206 10.540 1.00 70.06 749 LEU A CA 1
ATOM 5739 C C . LEU A 1 749 ? -16.167 5.127 11.462 1.00 70.06 749 LEU A C 1
ATOM 5741 O O . LEU A 1 749 ? -15.394 5.427 12.370 1.00 70.06 749 LEU A O 1
ATOM 5745 N N . GLU A 1 750 ? -16.549 3.874 11.221 1.00 72.06 750 GLU A N 1
ATOM 5746 C CA . GLU A 1 750 ? -15.989 2.723 11.921 1.00 72.06 750 GLU A CA 1
ATOM 5747 C C . GLU A 1 750 ? -14.524 2.533 11.551 1.00 72.06 750 GLU A C 1
ATOM 5749 O O . GLU A 1 750 ? -13.731 2.308 12.439 1.00 72.06 750 GLU A O 1
ATOM 5754 N N . GLN A 1 751 ? -14.110 2.717 10.298 1.00 73.19 751 GLN A N 1
ATOM 5755 C CA . GLN A 1 751 ? -12.702 2.618 9.902 1.00 73.19 751 GLN A CA 1
ATOM 5756 C C . GLN A 1 751 ? -11.827 3.684 10.575 1.00 73.19 751 GLN A C 1
ATOM 5758 O O . GLN A 1 751 ? -10.701 3.386 10.976 1.00 73.19 751 GLN A O 1
ATOM 5763 N N . LEU A 1 752 ? -12.323 4.920 10.690 1.00 68.88 752 LEU A N 1
ATOM 5764 C CA . LEU A 1 752 ? -11.657 5.995 11.425 1.00 68.88 752 LEU A CA 1
ATOM 5765 C C . LEU A 1 752 ? -11.578 5.666 12.908 1.00 68.88 752 LEU A C 1
ATOM 5767 O O . LEU A 1 752 ? -10.504 5.795 13.483 1.00 68.88 752 LEU A O 1
ATOM 5771 N N . ALA A 1 753 ? -12.684 5.213 13.504 1.00 65.88 753 ALA A N 1
ATOM 5772 C CA . ALA A 1 753 ? -12.690 4.751 14.884 1.00 65.88 753 ALA A CA 1
ATOM 5773 C C . ALA A 1 753 ? -11.701 3.596 15.062 1.00 65.88 753 ALA A C 1
ATOM 5775 O O . ALA A 1 753 ? -10.886 3.611 15.957 1.00 65.88 753 ALA A O 1
ATOM 5776 N N . ASP A 1 754 ? -11.684 2.627 14.163 1.00 68.31 754 ASP A N 1
ATOM 5777 C CA . ASP A 1 754 ? -10.926 1.385 14.276 1.00 68.31 754 ASP A CA 1
ATOM 5778 C C . ASP A 1 754 ? -9.421 1.562 14.041 1.00 68.31 754 ASP A C 1
ATOM 5780 O O . ASP A 1 754 ? -8.644 0.608 14.165 1.00 68.31 754 ASP A O 1
ATOM 5784 N N . GLY A 1 755 ? -8.997 2.782 13.706 1.00 67.31 755 GLY A N 1
ATOM 5785 C CA . GLY A 1 755 ? -7.634 3.071 13.307 1.00 67.31 755 GLY A CA 1
ATOM 5786 C C . GLY A 1 755 ? -7.265 2.425 11.976 1.00 67.31 755 GLY A C 1
ATOM 5787 O O . GLY A 1 755 ? -6.084 2.277 11.690 1.00 67.31 755 GLY A O 1
ATOM 5788 N N . HIS A 1 756 ? -8.236 1.995 11.166 1.00 73.12 756 HIS A N 1
ATOM 5789 C CA . HIS A 1 756 ? -8.006 1.510 9.802 1.00 73.12 756 HIS A CA 1
ATOM 5790 C C . HIS A 1 756 ? -7.811 2.660 8.823 1.00 73.12 756 HIS A C 1
ATOM 5792 O O . HIS A 1 756 ? -7.179 2.489 7.789 1.00 73.12 756 HIS A O 1
ATOM 5798 N N . ARG A 1 757 ? -8.328 3.843 9.140 1.00 70.56 757 ARG A N 1
ATOM 5799 C CA . ARG A 1 757 ? -7.983 5.076 8.441 1.00 70.56 757 ARG A CA 1
ATOM 5800 C C . ARG A 1 757 ? -7.011 5.878 9.257 1.00 70.56 757 ARG A C 1
ATOM 5802 O O . ARG A 1 757 ? -6.890 5.696 10.453 1.00 70.56 757 ARG A O 1
ATOM 5809 N N . SER A 1 758 ? -6.285 6.730 8.566 1.00 63.66 758 SER A N 1
ATOM 5810 C CA . SER A 1 758 ? -5.448 7.750 9.172 1.00 63.66 758 SER A CA 1
ATOM 5811 C C . SER A 1 758 ? -6.065 9.142 9.081 1.00 63.66 758 SER A C 1
ATOM 5813 O O . SER A 1 758 ? -5.651 10.074 9.761 1.00 63.66 758 SER A O 1
ATOM 5815 N N . ASN A 1 759 ? -6.982 9.305 8.138 1.00 64.31 759 ASN A N 1
ATOM 5816 C CA . ASN A 1 759 ? -7.785 10.479 7.843 1.00 64.31 759 ASN A CA 1
ATOM 5817 C C . ASN A 1 759 ? -8.814 10.047 6.787 1.00 64.31 759 ASN A C 1
ATOM 5819 O O . ASN A 1 759 ? -8.764 8.915 6.304 1.00 64.31 759 ASN A O 1
ATOM 5823 N N . LEU A 1 760 ? -9.675 10.973 6.375 1.00 62.66 760 LEU A N 1
ATOM 5824 C CA . LEU A 1 760 ? -10.718 10.730 5.381 1.00 62.66 760 LEU A CA 1
ATOM 5825 C C . LEU A 1 760 ? -10.203 10.032 4.111 1.00 62.66 760 LEU A C 1
ATOM 5827 O O . LEU A 1 760 ? -10.624 8.914 3.843 1.00 62.66 760 LEU A O 1
ATOM 5831 N N . PRO A 1 761 ? -9.233 10.587 3.363 1.00 65.94 761 PRO A N 1
ATOM 5832 C CA . PRO A 1 761 ? -8.760 9.933 2.149 1.00 65.94 761 PRO A CA 1
ATOM 5833 C C . PRO A 1 761 ? -7.788 8.756 2.321 1.00 65.94 761 PRO A C 1
ATOM 5835 O O . PRO A 1 761 ? -7.572 8.049 1.349 1.00 65.94 761 PRO A O 1
ATOM 5838 N N . HIS A 1 762 ? -7.154 8.522 3.477 1.00 71.62 762 HIS A N 1
ATOM 5839 C CA . HIS A 1 762 ? -6.059 7.535 3.529 1.00 71.62 762 HIS A CA 1
ATOM 5840 C C . HIS A 1 762 ? -6.249 6.468 4.604 1.00 71.62 762 HIS A C 1
ATOM 5842 O O . HIS A 1 762 ? -6.448 6.772 5.781 1.00 71.62 762 HIS A O 1
ATOM 5848 N N . ILE A 1 763 ? -6.064 5.217 4.196 1.00 73.81 763 ILE A N 1
ATOM 5849 C CA . ILE A 1 763 ? -5.987 4.029 5.049 1.00 73.81 763 ILE A CA 1
ATOM 5850 C C . ILE A 1 763 ? -4.699 4.083 5.898 1.00 73.81 763 ILE A C 1
ATOM 5852 O O . ILE A 1 763 ? -3.714 4.687 5.487 1.00 73.81 763 ILE A O 1
ATOM 5856 N N . SER A 1 764 ? -4.706 3.551 7.119 1.00 71.38 764 SER A N 1
ATOM 5857 C CA . SER A 1 764 ? -3.523 3.422 7.986 1.00 71.38 764 SER A CA 1
ATOM 5858 C C . SER A 1 764 ? -2.704 2.164 7.619 1.00 71.38 764 SER A C 1
ATOM 5860 O O . SER A 1 764 ? -3.161 1.347 6.824 1.00 71.38 764 SER A O 1
ATOM 5862 N N . ALA A 1 765 ? -1.509 1.945 8.188 1.00 73.25 765 ALA A N 1
ATOM 5863 C CA . ALA A 1 765 ? -0.758 0.705 7.931 1.00 73.25 765 ALA A CA 1
ATOM 5864 C C . ALA A 1 765 ? -1.566 -0.520 8.369 1.00 73.25 765 ALA A C 1
ATOM 5866 O O . ALA A 1 765 ? -1.769 -1.452 7.594 1.00 73.25 765 ALA A O 1
ATOM 5867 N N . ARG A 1 766 ? -2.142 -0.440 9.568 1.00 75.12 766 ARG A N 1
ATOM 5868 C CA . ARG A 1 766 ? -3.128 -1.388 10.073 1.00 75.12 766 ARG A CA 1
ATOM 5869 C C . ARG A 1 766 ? -4.288 -1.627 9.102 1.00 75.12 766 ARG A C 1
ATOM 5871 O O . ARG A 1 766 ? -4.657 -2.770 8.845 1.00 75.12 766 ARG A O 1
ATOM 5878 N N . GLY A 1 767 ? -4.881 -0.559 8.577 1.00 77.44 767 GLY A N 1
ATOM 5879 C CA . GLY A 1 767 ? -5.971 -0.669 7.617 1.00 77.44 767 GLY A CA 1
ATOM 5880 C C . GLY A 1 767 ? -5.542 -1.335 6.312 1.00 77.44 767 GLY A C 1
ATOM 5881 O O . GLY A 1 767 ? -6.325 -2.089 5.748 1.00 77.44 767 GLY A O 1
ATOM 5882 N N . ASN A 1 768 ? -4.297 -1.135 5.869 1.00 79.81 768 ASN A N 1
ATOM 5883 C CA . ASN A 1 768 ? -3.759 -1.812 4.690 1.00 79.81 768 ASN A CA 1
ATOM 5884 C C . ASN A 1 768 ? -3.595 -3.313 4.936 1.00 79.81 768 ASN A C 1
ATOM 5886 O O . ASN A 1 768 ? -3.908 -4.091 4.044 1.00 79.81 768 ASN A O 1
ATOM 5890 N N . VAL A 1 769 ? -3.167 -3.734 6.133 1.00 83.62 769 VAL A N 1
ATOM 5891 C CA . VAL A 1 769 ? -3.143 -5.162 6.508 1.00 83.62 769 VAL A CA 1
ATOM 5892 C C . VAL A 1 769 ? -4.553 -5.742 6.469 1.00 83.62 769 VAL A C 1
ATOM 5894 O O . VAL A 1 769 ? -4.773 -6.770 5.835 1.00 83.62 769 VAL A O 1
ATOM 5897 N N . LYS A 1 770 ? -5.528 -5.048 7.076 1.00 83.62 770 LYS A N 1
ATOM 5898 C CA . LYS A 1 770 ? -6.933 -5.483 7.059 1.00 83.62 770 LYS A CA 1
ATOM 5899 C C . LYS A 1 770 ? -7.489 -5.583 5.639 1.00 83.62 770 LYS A C 1
ATOM 5901 O O . LYS A 1 770 ? -8.278 -6.477 5.342 1.00 83.62 770 LYS A O 1
ATOM 5906 N N . LEU A 1 771 ? -7.102 -4.649 4.778 1.00 86.25 771 LEU A N 1
ATOM 5907 C CA . LEU A 1 771 ? -7.513 -4.628 3.387 1.00 86.25 771 LEU A CA 1
ATOM 5908 C C . LEU A 1 771 ? -6.853 -5.752 2.587 1.00 86.25 771 LEU A C 1
ATOM 5910 O O . LEU A 1 771 ? -7.553 -6.400 1.826 1.00 86.25 771 LEU A O 1
ATOM 5914 N N . ALA A 1 772 ? -5.562 -6.024 2.792 1.00 89.81 772 ALA A N 1
ATOM 5915 C CA . ALA A 1 772 ? -4.867 -7.146 2.163 1.00 89.81 772 ALA A CA 1
ATOM 5916 C C . ALA A 1 772 ? -5.472 -8.494 2.581 1.00 89.81 772 ALA A C 1
ATOM 5918 O O . ALA A 1 772 ? -5.711 -9.343 1.730 1.00 89.81 772 ALA A O 1
ATOM 5919 N N . GLU A 1 773 ? -5.799 -8.663 3.866 1.00 90.94 773 GLU A N 1
ATOM 5920 C CA . GLU A 1 773 ? -6.532 -9.829 4.374 1.00 90.94 773 GLU A CA 1
ATOM 5921 C C . GLU A 1 773 ? -7.884 -9.990 3.664 1.00 90.94 773 GLU A C 1
ATOM 5923 O O . GLU A 1 773 ? -8.195 -11.063 3.148 1.00 90.94 773 GLU A O 1
ATOM 5928 N N . LEU A 1 774 ? -8.678 -8.914 3.587 1.00 89.62 774 LEU A N 1
ATOM 5929 C CA . LEU A 1 774 ? -9.964 -8.957 2.895 1.00 89.62 774 LEU A CA 1
ATOM 5930 C C . LEU A 1 774 ? -9.799 -9.206 1.392 1.00 89.62 774 LEU A C 1
ATOM 5932 O O . LEU A 1 774 ? -10.591 -9.942 0.821 1.00 89.62 774 LEU A O 1
ATOM 5936 N N . TRP A 1 775 ? -8.802 -8.608 0.744 1.00 92.31 775 TRP A N 1
ATOM 5937 C CA . TRP A 1 775 ? -8.525 -8.843 -0.669 1.00 92.31 775 TRP A CA 1
ATOM 5938 C C . TRP A 1 775 ? -8.175 -10.299 -0.926 1.00 92.31 775 TRP A C 1
ATOM 5940 O O . TRP A 1 775 ? -8.734 -10.866 -1.851 1.00 92.31 775 TRP A O 1
ATOM 5950 N N . CYS A 1 776 ? -7.353 -10.932 -0.087 1.00 93.12 776 CYS A N 1
ATOM 5951 C CA . CYS A 1 776 ? -7.117 -12.369 -0.188 1.00 93.12 776 CYS A CA 1
ATOM 5952 C C . CYS A 1 776 ? -8.425 -13.162 -0.062 1.00 93.12 776 CYS A C 1
ATOM 5954 O O . CYS A 1 776 ? -8.679 -14.026 -0.888 1.00 93.12 776 CYS A O 1
ATOM 5956 N N . GLN A 1 777 ? -9.304 -12.834 0.888 1.00 91.38 777 GLN A N 1
ATOM 5957 C CA . GLN A 1 777 ? -10.605 -13.509 0.970 1.00 91.38 777 GLN A CA 1
ATOM 5958 C C . GLN A 1 777 ? -11.447 -13.315 -0.300 1.00 91.38 777 GLN A C 1
ATOM 5960 O O . GLN A 1 777 ? -11.987 -14.273 -0.833 1.00 91.38 777 GLN A O 1
ATOM 5965 N N . LEU A 1 778 ? -11.545 -12.085 -0.808 1.00 90.69 778 LEU A N 1
ATOM 5966 C CA . LEU A 1 778 ? -12.318 -11.799 -2.019 1.00 90.69 778 LEU A CA 1
ATOM 5967 C C . LEU A 1 778 ? -11.714 -12.463 -3.258 1.00 90.69 778 LEU A C 1
ATOM 5969 O O . LEU A 1 778 ? -12.452 -12.841 -4.159 1.00 90.69 778 LEU A O 1
ATOM 5973 N N . LEU A 1 779 ? -10.389 -12.603 -3.305 1.00 91.56 779 LEU A N 1
ATOM 5974 C CA . LEU A 1 779 ? -9.696 -13.347 -4.345 1.00 91.56 779 LEU A CA 1
ATOM 5975 C C . LEU A 1 779 ? -9.963 -14.846 -4.235 1.00 91.56 779 LEU A C 1
ATOM 5977 O O . LEU A 1 779 ? -10.190 -15.449 -5.265 1.00 91.56 779 LEU A O 1
ATOM 5981 N N . LEU A 1 780 ? -10.012 -15.442 -3.040 1.00 89.00 780 LEU A N 1
ATOM 5982 C CA . LEU A 1 780 ? -10.454 -16.838 -2.887 1.00 89.00 780 LEU A CA 1
ATOM 5983 C C . LEU A 1 780 ? -11.872 -17.048 -3.418 1.00 89.00 780 LEU A C 1
ATOM 5985 O O . LEU A 1 780 ? -12.154 -18.061 -4.046 1.00 89.00 780 LEU A O 1
ATOM 5989 N N . ASP A 1 781 ? -12.755 -16.081 -3.174 1.00 86.81 781 ASP A N 1
ATOM 5990 C CA . ASP A 1 781 ? -14.147 -16.165 -3.609 1.00 86.81 781 ASP A CA 1
ATOM 5991 C C . ASP A 1 781 ? -14.296 -15.959 -5.136 1.00 86.81 781 ASP A C 1
ATOM 5993 O O . ASP A 1 781 ? -15.275 -16.414 -5.724 1.00 86.81 781 ASP A O 1
ATOM 5997 N N . ALA A 1 782 ? -13.362 -15.241 -5.777 1.00 86.56 782 ALA A N 1
ATOM 5998 C CA . ALA A 1 782 ? -13.452 -14.815 -7.181 1.00 86.56 782 ALA A CA 1
ATOM 5999 C C . ALA A 1 782 ? -12.541 -15.589 -8.142 1.00 86.56 782 ALA A C 1
ATOM 6001 O O . ALA A 1 782 ? -12.912 -15.846 -9.286 1.00 86.56 782 ALA A O 1
ATOM 6002 N N . ALA A 1 783 ? -11.321 -15.882 -7.704 1.00 85.50 783 ALA A N 1
ATOM 6003 C CA . ALA A 1 783 ? -10.290 -16.512 -8.504 1.00 85.50 783 ALA A CA 1
ATOM 6004 C C . ALA A 1 783 ? -10.515 -18.016 -8.482 1.00 85.50 783 ALA A C 1
ATOM 6006 O O . ALA A 1 783 ? -10.347 -18.679 -7.458 1.00 85.50 783 ALA A O 1
ATOM 6007 N N . ILE A 1 784 ? -10.880 -18.551 -9.636 1.00 81.06 784 ILE A N 1
ATOM 6008 C CA . ILE A 1 784 ? -10.876 -19.987 -9.853 1.00 81.06 784 ILE A CA 1
ATOM 6009 C C . ILE A 1 784 ? -9.460 -20.323 -10.303 1.00 81.06 784 ILE A C 1
ATOM 6011 O O . ILE A 1 784 ? -8.983 -19.739 -11.274 1.00 81.06 784 ILE A O 1
ATOM 6015 N N . ASP A 1 785 ? -8.775 -21.217 -9.592 1.00 79.00 785 ASP A N 1
ATOM 6016 C CA . ASP A 1 785 ? -7.540 -21.816 -10.097 1.00 79.00 785 ASP A CA 1
ATOM 6017 C C . ASP A 1 785 ? -7.944 -22.781 -11.226 1.00 79.00 785 ASP A C 1
ATOM 6019 O O . ASP A 1 785 ? -8.502 -23.840 -10.921 1.00 79.00 785 ASP A O 1
ATOM 6023 N N . PRO A 1 786 ? -7.745 -22.433 -12.517 1.00 75.19 786 PRO A N 1
ATOM 6024 C CA . PRO A 1 786 ? -8.124 -23.328 -13.609 1.00 75.19 786 PRO A CA 1
ATOM 6025 C C . PRO A 1 786 ? -7.273 -24.603 -13.590 1.00 75.19 786 PRO A C 1
ATOM 6027 O O . PRO A 1 786 ? -7.655 -25.620 -14.169 1.00 75.19 786 PRO A O 1
ATOM 6030 N N . CYS A 1 787 ? -6.124 -24.576 -12.900 1.00 78.44 787 CYS A N 1
ATOM 6031 C CA . CYS A 1 787 ? -5.291 -25.746 -12.745 1.00 78.44 787 CYS A CA 1
ATOM 6032 C C . CYS A 1 787 ? -4.665 -25.885 -11.357 1.00 78.44 787 CYS A C 1
ATOM 6034 O O . CYS A 1 787 ? -3.475 -25.614 -11.161 1.00 78.44 787 CYS A O 1
ATOM 6036 N N . PRO A 1 788 ? -5.403 -26.475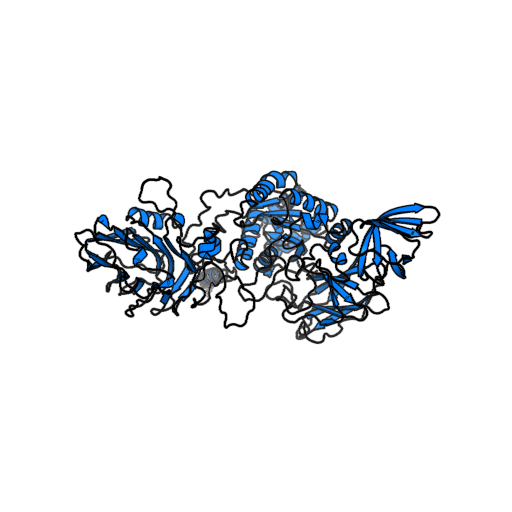 -10.404 1.00 84.38 788 PRO A N 1
ATOM 6037 C CA . PRO A 1 788 ? -4.820 -26.838 -9.123 1.00 84.38 788 PRO A CA 1
ATOM 6038 C C . PRO A 1 788 ? -3.729 -27.916 -9.239 1.00 84.38 788 PRO A C 1
ATOM 6040 O O . PRO A 1 788 ? -3.027 -28.132 -8.261 1.00 84.38 788 PRO A O 1
ATOM 6043 N N . ALA A 1 789 ? -3.567 -28.585 -10.393 1.00 86.94 789 ALA A N 1
ATOM 6044 C CA . ALA A 1 789 ? -2.575 -29.644 -10.609 1.00 86.94 789 ALA A CA 1
ATOM 6045 C C . ALA A 1 789 ? -1.229 -29.177 -11.209 1.00 86.94 789 ALA A C 1
ATOM 6047 O O . ALA A 1 789 ? -0.356 -30.024 -11.398 1.00 86.94 789 ALA A O 1
ATOM 6048 N N . ASP A 1 790 ? -1.042 -27.882 -11.488 1.00 88.25 790 ASP A N 1
ATOM 6049 C CA . ASP A 1 790 ? 0.211 -27.312 -12.015 1.00 88.25 790 ASP A CA 1
ATOM 6050 C C . ASP A 1 790 ? 1.189 -26.994 -10.874 1.00 88.25 790 ASP A C 1
ATOM 6052 O O . ASP A 1 790 ? 1.003 -26.039 -10.108 1.00 88.25 790 ASP A O 1
ATOM 6056 N N . PHE A 1 791 ? 2.217 -27.828 -10.725 1.00 87.62 791 PHE A N 1
ATOM 6057 C CA . PHE A 1 791 ? 3.189 -27.768 -9.631 1.00 87.62 791 PHE A CA 1
ATOM 6058 C C . PHE A 1 791 ? 4.634 -27.606 -10.117 1.00 87.62 791 PHE A C 1
ATOM 6060 O O . PHE A 1 791 ? 5.513 -27.332 -9.293 1.00 87.62 791 PHE A O 1
ATOM 6067 N N . ALA A 1 792 ? 4.911 -27.754 -11.416 1.00 87.88 792 ALA A N 1
ATOM 6068 C CA . ALA A 1 792 ? 6.263 -27.717 -11.955 1.00 87.88 792 ALA A CA 1
ATOM 6069 C C . ALA A 1 792 ? 6.374 -26.905 -13.261 1.00 87.88 792 ALA A C 1
ATOM 6071 O O . ALA A 1 792 ? 5.485 -26.921 -14.101 1.00 87.88 792 ALA A O 1
ATOM 6072 N N . PRO A 1 793 ? 7.513 -26.225 -13.504 1.00 82.00 793 PRO A N 1
ATOM 6073 C CA . PRO A 1 793 ? 7.746 -25.568 -14.780 1.00 82.00 793 PRO A CA 1
ATOM 6074 C C . PRO A 1 793 ? 7.972 -26.583 -15.926 1.00 82.00 793 PRO A C 1
ATOM 6076 O O . PRO A 1 793 ? 8.624 -27.608 -15.708 1.00 82.00 793 PRO A O 1
ATOM 6079 N N . PRO A 1 794 ? 7.603 -26.242 -17.178 1.00 84.19 794 PRO A N 1
ATOM 6080 C CA . PRO A 1 794 ? 7.045 -24.954 -17.585 1.00 84.19 794 PRO A CA 1
ATOM 6081 C C . PRO A 1 794 ? 5.581 -24.805 -17.153 1.00 84.19 794 PRO A C 1
ATOM 6083 O O . PRO A 1 794 ? 4.757 -25.642 -17.476 1.00 84.19 794 PRO A O 1
ATOM 6086 N N . TRP A 1 795 ? 5.269 -23.709 -16.459 1.00 77.12 795 TRP A N 1
ATOM 6087 C CA . TRP A 1 795 ? 3.918 -23.433 -15.966 1.00 77.12 795 TRP A CA 1
ATOM 6088 C C . TRP A 1 795 ? 2.920 -23.387 -17.126 1.00 77.12 795 TRP A C 1
ATOM 6090 O O . TRP A 1 795 ? 3.272 -22.941 -18.224 1.00 77.12 795 TRP A O 1
ATOM 6100 N N . HIS A 1 796 ? 1.695 -23.839 -16.873 1.00 74.00 796 HIS A N 1
ATOM 6101 C CA . HIS A 1 796 ? 0.636 -24.102 -17.851 1.00 74.00 796 HIS A CA 1
ATOM 6102 C C . HIS A 1 796 ? 0.916 -25.278 -18.805 1.00 74.00 796 HIS A C 1
ATOM 6104 O O . HIS A 1 796 ? 0.213 -25.445 -19.806 1.00 74.00 796 HIS A O 1
ATOM 6110 N N . PHE A 1 797 ? 1.925 -26.110 -18.519 1.00 80.75 797 PHE A N 1
ATOM 6111 C CA . PHE A 1 797 ? 2.159 -27.372 -19.219 1.00 80.75 797 PHE A CA 1
ATOM 6112 C C . PHE A 1 797 ? 2.137 -28.532 -18.235 1.00 80.75 797 PHE A C 1
ATOM 6114 O O . PHE A 1 797 ? 3.018 -28.661 -17.399 1.00 80.75 797 PHE A O 1
ATOM 6121 N N . TYR A 1 798 ? 1.164 -29.418 -18.416 1.00 80.62 798 TYR A N 1
ATOM 6122 C CA . TYR A 1 798 ? 0.920 -30.516 -17.489 1.00 80.62 798 TYR A CA 1
ATOM 6123 C C . TYR A 1 798 ? 1.653 -31.773 -17.927 1.00 80.62 798 TYR A C 1
ATOM 6125 O O . TYR A 1 798 ? 1.355 -32.358 -18.978 1.00 80.62 798 TYR A O 1
ATOM 6133 N N . ASP A 1 799 ? 2.607 -32.211 -17.119 1.00 88.50 799 ASP A N 1
ATOM 6134 C CA . ASP A 1 799 ? 3.355 -33.425 -17.386 1.00 88.50 799 ASP A CA 1
ATOM 6135 C C . ASP A 1 799 ? 3.692 -34.214 -16.111 1.00 88.50 799 ASP A C 1
ATOM 6137 O O . ASP A 1 799 ? 3.112 -34.057 -15.039 1.00 88.50 799 ASP A O 1
ATOM 6141 N N . PHE A 1 800 ? 4.579 -35.196 -16.242 1.00 91.62 800 PHE A N 1
ATOM 6142 C CA . PHE A 1 800 ? 4.932 -36.066 -15.127 1.00 91.62 800 PHE A CA 1
ATOM 6143 C C . PHE A 1 800 ? 5.699 -35.339 -14.004 1.00 91.62 800 PHE A C 1
ATOM 6145 O O . PHE A 1 800 ? 5.729 -35.832 -12.873 1.00 91.62 800 PHE A O 1
ATOM 6152 N N . PHE A 1 801 ? 6.331 -34.199 -14.289 1.00 94.00 801 PHE A N 1
ATOM 6153 C CA . PHE A 1 801 ? 7.044 -33.412 -13.289 1.00 94.00 801 PHE A CA 1
ATOM 6154 C C . PHE A 1 801 ? 6.082 -32.762 -12.292 1.00 94.00 801 PHE A C 1
ATOM 6156 O O . PHE A 1 801 ? 6.408 -32.743 -11.105 1.00 94.00 801 PHE A O 1
ATOM 6163 N N . ASP A 1 802 ? 4.876 -32.364 -12.708 1.00 92.69 802 ASP A N 1
ATOM 6164 C CA . ASP A 1 802 ? 3.828 -31.905 -11.786 1.00 92.69 802 ASP A CA 1
ATOM 6165 C C . ASP A 1 802 ? 3.465 -32.984 -10.772 1.00 92.69 802 ASP A C 1
ATOM 6167 O O . ASP A 1 802 ? 3.410 -32.735 -9.568 1.00 92.69 802 ASP A O 1
ATOM 6171 N N . VAL A 1 803 ? 3.299 -34.220 -11.253 1.00 94.56 803 VAL A N 1
ATOM 6172 C CA . VAL A 1 803 ? 2.964 -35.371 -10.403 1.00 94.56 803 VAL A CA 1
ATOM 6173 C C . VAL A 1 803 ? 4.082 -35.617 -9.399 1.00 94.56 803 VAL A C 1
ATOM 6175 O O . VAL A 1 803 ? 3.833 -35.909 -8.230 1.00 94.56 803 VAL A O 1
ATOM 6178 N N . GLN A 1 804 ? 5.333 -35.497 -9.845 1.00 95.75 804 GLN A N 1
ATOM 6179 C CA . GLN A 1 804 ? 6.491 -35.665 -8.981 1.00 95.75 804 GLN A CA 1
ATOM 6180 C C . GLN A 1 804 ? 6.535 -34.610 -7.870 1.00 95.75 804 GLN A C 1
ATOM 6182 O O . GLN A 1 804 ? 6.799 -34.976 -6.722 1.00 95.75 804 GLN A O 1
ATOM 6187 N N . VAL A 1 805 ? 6.292 -33.337 -8.196 1.00 93.38 805 VAL A N 1
ATOM 6188 C CA . VAL A 1 805 ? 6.286 -32.254 -7.204 1.00 93.38 805 VAL A CA 1
ATOM 6189 C C . VAL A 1 805 ? 5.095 -32.404 -6.260 1.00 93.38 805 VAL A C 1
ATOM 6191 O O . VAL A 1 805 ? 5.306 -32.428 -5.050 1.00 93.38 805 VAL A O 1
ATOM 6194 N N . TYR A 1 806 ? 3.882 -32.635 -6.771 1.00 95.19 806 TYR A N 1
ATOM 6195 C CA . TYR A 1 806 ? 2.698 -32.857 -5.936 1.00 95.19 806 TYR A CA 1
ATOM 6196 C C . TYR A 1 806 ? 2.901 -34.001 -4.933 1.00 95.19 806 TYR A C 1
ATOM 6198 O O . TYR A 1 806 ? 2.631 -33.848 -3.745 1.00 95.19 806 TYR A O 1
ATOM 6206 N N . LEU A 1 807 ? 3.441 -35.144 -5.372 1.00 96.94 807 LEU A N 1
ATOM 6207 C CA . LEU A 1 807 ? 3.708 -36.270 -4.472 1.00 96.94 807 LEU A CA 1
ATOM 6208 C C . LEU A 1 807 ? 4.758 -35.940 -3.403 1.00 96.94 807 LEU A C 1
ATOM 6210 O O . LEU A 1 807 ? 4.688 -36.489 -2.301 1.00 96.94 807 LEU A O 1
ATOM 6214 N N . ALA A 1 808 ? 5.730 -35.076 -3.708 1.00 95.00 808 ALA A N 1
ATOM 6215 C CA . ALA A 1 808 ? 6.694 -34.611 -2.717 1.00 95.00 808 ALA A CA 1
ATOM 6216 C C . ALA A 1 808 ? 6.002 -33.755 -1.647 1.00 95.00 808 ALA A C 1
ATOM 6218 O O . ALA A 1 808 ? 6.139 -34.068 -0.463 1.00 95.00 808 ALA A O 1
ATOM 6219 N N . GLU A 1 809 ? 5.202 -32.771 -2.070 1.00 93.12 809 GLU A N 1
ATOM 6220 C CA . GLU A 1 809 ? 4.396 -31.907 -1.196 1.00 93.12 809 GLU A CA 1
ATOM 6221 C C . GLU A 1 809 ? 3.445 -32.741 -0.311 1.00 93.12 809 GLU A C 1
ATOM 6223 O O . GLU A 1 809 ? 3.463 -32.635 0.921 1.00 93.12 809 GLU A O 1
ATOM 6228 N N . PHE A 1 810 ? 2.720 -33.685 -0.921 1.00 95.94 810 PHE A N 1
ATOM 6229 C CA . PHE A 1 810 ? 1.792 -34.606 -0.259 1.00 95.94 810 PHE A CA 1
ATOM 6230 C C . PHE A 1 810 ? 2.462 -35.434 0.846 1.00 95.94 810 PHE A C 1
ATOM 6232 O O . PHE A 1 810 ? 1.962 -35.530 1.972 1.00 95.94 810 PHE A O 1
ATOM 6239 N N . VAL A 1 811 ? 3.631 -36.018 0.554 1.00 96.31 811 VAL A N 1
ATOM 6240 C CA . VAL A 1 811 ? 4.400 -36.813 1.526 1.00 96.31 811 VAL A CA 1
ATOM 6241 C C . VAL A 1 811 ? 4.979 -35.938 2.638 1.00 96.31 811 VAL A C 1
ATOM 6243 O O . VAL A 1 811 ? 5.069 -36.394 3.780 1.00 96.31 811 VAL A O 1
ATOM 6246 N N . SER A 1 812 ? 5.351 -34.691 2.336 1.00 94.12 812 SER A N 1
ATOM 6247 C CA . SER A 1 812 ? 5.793 -33.721 3.343 1.00 94.12 812 SER A CA 1
ATOM 6248 C C . SER A 1 812 ? 4.657 -33.088 4.148 1.00 94.12 812 SER A C 1
ATOM 6250 O O . SER A 1 812 ? 4.948 -32.381 5.112 1.00 94.12 812 SER A O 1
ATOM 6252 N N . GLN A 1 813 ? 3.397 -33.384 3.806 1.00 93.38 813 GLN A N 1
ATOM 6253 C CA . GLN A 1 813 ? 2.204 -32.844 4.461 1.00 93.38 813 GLN A CA 1
ATOM 6254 C C . GLN A 1 813 ? 2.205 -31.305 4.464 1.00 93.38 813 GLN A C 1
ATOM 6256 O O . GLN A 1 813 ? 1.933 -30.670 5.483 1.00 93.38 813 GLN A O 1
ATOM 6261 N N . THR A 1 814 ? 2.552 -30.706 3.324 1.00 91.62 814 THR A N 1
ATOM 6262 C CA . THR A 1 814 ? 2.507 -29.253 3.124 1.00 91.62 814 THR A CA 1
ATOM 6263 C C . THR A 1 814 ? 1.116 -28.815 2.676 1.00 91.62 814 THR A C 1
ATOM 6265 O O . THR A 1 814 ? 0.448 -29.516 1.920 1.00 91.62 814 THR A O 1
ATOM 6268 N N . SER A 1 815 ? 0.682 -27.626 3.101 1.00 87.81 815 SER A N 1
ATOM 6269 C CA . SER A 1 815 ? -0.619 -27.037 2.736 1.00 87.81 815 SER A CA 1
ATOM 6270 C C . SER A 1 815 ? -0.828 -26.898 1.223 1.00 87.81 815 SER A C 1
ATOM 6272 O O . SER A 1 815 ? -1.964 -26.843 0.773 1.00 87.81 815 SER A O 1
ATOM 6274 N N . LEU A 1 816 ? 0.242 -26.906 0.419 1.00 87.38 816 LEU A N 1
ATOM 6275 C CA . LEU A 1 816 ? 0.147 -26.922 -1.043 1.00 87.38 816 LEU A CA 1
ATOM 6276 C C . LEU A 1 816 ? -0.504 -28.197 -1.597 1.00 87.38 816 LEU A C 1
ATOM 6278 O O . LEU A 1 816 ? -1.052 -28.156 -2.695 1.00 87.38 816 LEU A O 1
ATOM 6282 N N . ALA A 1 817 ? -0.431 -29.314 -0.869 1.00 92.06 817 ALA A N 1
ATOM 6283 C CA . ALA A 1 817 ? -1.021 -30.581 -1.281 1.00 92.06 817 ALA A CA 1
ATOM 6284 C C . ALA A 1 817 ? -2.490 -30.751 -0.858 1.00 92.06 817 ALA A C 1
ATOM 6286 O O . ALA A 1 817 ? -3.102 -31.720 -1.298 1.00 92.06 817 ALA A O 1
ATOM 6287 N N . ASP A 1 818 ? -3.036 -29.844 -0.039 1.00 91.31 818 ASP A N 1
ATOM 6288 C CA . ASP A 1 818 ? -4.445 -29.814 0.376 1.00 91.31 818 ASP A CA 1
ATOM 6289 C C . ASP A 1 818 ? -5.298 -29.172 -0.730 1.00 91.31 818 ASP A C 1
ATOM 6291 O O . ASP A 1 818 ? -5.553 -27.966 -0.747 1.00 91.31 818 ASP A O 1
ATOM 6295 N N . LEU A 1 819 ? -5.680 -29.980 -1.718 1.00 89.81 819 LEU A N 1
ATOM 6296 C CA . LEU A 1 819 ? -6.475 -29.529 -2.862 1.00 89.81 819 LEU A CA 1
ATOM 6297 C C . LEU A 1 819 ? -7.976 -29.526 -2.569 1.00 89.81 819 LEU A C 1
ATOM 6299 O O . LEU A 1 819 ? -8.750 -28.981 -3.358 1.00 89.81 819 LEU A O 1
ATOM 6303 N N . THR A 1 820 ? -8.400 -30.131 -1.459 1.00 88.62 820 THR A N 1
ATOM 6304 C CA . THR A 1 820 ? -9.788 -30.062 -0.988 1.00 88.62 820 THR A CA 1
ATOM 6305 C C . THR A 1 820 ? -10.053 -28.835 -0.112 1.00 88.62 820 THR A C 1
ATOM 6307 O O . THR A 1 820 ? -11.204 -28.400 -0.004 1.00 88.62 820 THR A O 1
ATOM 6310 N N . GLY A 1 821 ? -8.999 -28.240 0.455 1.00 84.44 821 GLY A N 1
ATOM 6311 C CA . GLY A 1 821 ? -9.045 -27.052 1.300 1.00 84.44 821 GLY A CA 1
ATOM 6312 C C . GLY A 1 821 ? -9.626 -27.314 2.691 1.00 84.44 821 GLY A C 1
ATOM 6313 O O . GLY A 1 821 ? -10.114 -26.377 3.330 1.00 84.44 821 GLY A O 1
ATOM 6314 N N . ASP A 1 822 ? -9.642 -28.569 3.152 1.00 88.12 822 ASP A N 1
ATOM 6315 C CA . ASP A 1 822 ? -10.227 -28.955 4.442 1.00 88.12 822 ASP A CA 1
ATOM 6316 C C . ASP A 1 822 ? -9.211 -28.964 5.605 1.00 88.12 822 ASP A C 1
ATOM 6318 O O . ASP A 1 822 ? -9.585 -29.142 6.773 1.00 88.12 822 ASP A O 1
ATOM 6322 N N . GLY A 1 823 ? -7.938 -28.693 5.303 1.00 88.50 823 GLY A N 1
ATOM 6323 C CA . GLY A 1 823 ? -6.821 -28.678 6.238 1.00 88.50 823 GLY A CA 1
ATOM 6324 C C . GLY A 1 823 ? -6.245 -30.061 6.553 1.00 88.50 823 GLY A C 1
ATOM 6325 O O . GLY A 1 823 ? -5.393 -30.161 7.444 1.00 88.50 823 GLY A O 1
ATOM 6326 N N . ILE A 1 824 ? -6.701 -31.128 5.888 1.00 94.56 824 ILE A N 1
ATOM 6327 C CA . ILE A 1 824 ? -6.286 -32.516 6.109 1.00 94.56 824 ILE A CA 1
ATOM 6328 C C . ILE A 1 824 ? -5.746 -33.097 4.803 1.00 94.56 824 ILE A C 1
ATOM 6330 O O . ILE A 1 824 ? -6.497 -33.495 3.932 1.00 94.56 824 ILE A O 1
ATOM 6334 N N . ILE A 1 825 ? -4.425 -33.264 4.725 1.00 93.94 825 ILE A N 1
ATOM 6335 C CA . ILE A 1 825 ? -3.777 -33.816 3.528 1.00 93.94 825 ILE A CA 1
ATOM 6336 C C . ILE A 1 825 ? -3.906 -35.342 3.521 1.00 93.94 825 ILE A C 1
ATOM 6338 O O . ILE A 1 825 ? -3.137 -36.049 4.190 1.00 93.94 825 ILE A O 1
ATOM 6342 N N . ASP A 1 826 ? -4.872 -35.863 2.769 1.00 96.44 826 ASP A N 1
ATOM 6343 C CA . ASP A 1 826 ? -5.194 -37.284 2.721 1.00 96.44 826 ASP A CA 1
ATOM 6344 C C . ASP A 1 826 ? -5.496 -37.825 1.308 1.00 96.44 826 ASP A C 1
ATOM 6346 O O . ASP A 1 826 ? -5.174 -37.245 0.275 1.00 96.44 826 ASP A O 1
ATOM 6350 N N . PHE A 1 827 ? -6.038 -39.041 1.226 1.00 96.94 827 PHE A N 1
ATOM 6351 C CA . PHE A 1 827 ? -6.312 -39.674 -0.063 1.00 96.94 827 PHE A CA 1
ATOM 6352 C C . PHE A 1 827 ? -7.266 -38.859 -0.957 1.00 96.94 827 PHE A C 1
ATOM 6354 O O . PHE A 1 827 ? -7.190 -38.992 -2.178 1.00 96.94 827 PHE A O 1
ATOM 6361 N N . PHE A 1 828 ? -8.151 -38.041 -0.388 1.00 97.25 828 PHE A N 1
ATOM 6362 C CA . PHE A 1 828 ? -9.075 -37.209 -1.149 1.00 97.25 828 PHE A CA 1
ATOM 6363 C C . PHE A 1 828 ? -8.361 -36.083 -1.895 1.00 97.25 828 PHE A C 1
ATOM 6365 O O . PHE A 1 828 ? -8.750 -35.808 -3.028 1.00 97.25 828 PHE A O 1
ATOM 6372 N N . ASP A 1 829 ? -7.273 -35.526 -1.362 1.00 96.12 829 ASP A N 1
ATOM 6373 C CA . ASP A 1 829 ? -6.459 -34.564 -2.110 1.00 96.12 829 ASP A CA 1
ATOM 6374 C C . ASP A 1 829 ? -5.741 -35.217 -3.281 1.00 96.12 829 ASP A C 1
ATOM 6376 O O . ASP A 1 829 ? -5.692 -34.653 -4.372 1.00 96.12 829 ASP A O 1
ATOM 6380 N N . LEU A 1 830 ? -5.234 -36.439 -3.090 1.00 96.50 830 LEU A N 1
ATOM 6381 C CA . LEU A 1 830 ? -4.624 -37.194 -4.182 1.00 96.50 830 LEU A CA 1
ATOM 6382 C C . LEU A 1 830 ? -5.655 -37.483 -5.280 1.00 96.50 830 LEU A C 1
ATOM 6384 O O . LEU A 1 830 ? -5.324 -37.427 -6.462 1.00 96.50 830 LEU A O 1
ATOM 6388 N N . VAL A 1 831 ? -6.900 -37.791 -4.908 1.00 95.88 831 VAL A N 1
ATOM 6389 C CA . VAL A 1 831 ? -7.994 -37.952 -5.874 1.00 95.88 831 VAL A CA 1
ATOM 6390 C C . VAL A 1 831 ? -8.292 -36.627 -6.576 1.00 95.88 831 VAL A C 1
ATOM 6392 O O . VAL A 1 831 ? -8.349 -36.625 -7.800 1.00 95.88 831 VAL A O 1
ATOM 6395 N N . ALA A 1 832 ? -8.397 -35.512 -5.846 1.00 92.44 832 ALA A N 1
ATOM 6396 C CA . ALA A 1 832 ? -8.611 -34.188 -6.432 1.00 92.44 832 ALA A CA 1
ATOM 6397 C C . ALA A 1 832 ? -7.490 -33.807 -7.416 1.00 92.44 832 ALA A C 1
ATOM 6399 O O . ALA A 1 832 ? -7.770 -33.335 -8.518 1.00 92.44 832 ALA A O 1
ATOM 6400 N N . TYR A 1 833 ? -6.231 -34.097 -7.068 1.00 94.06 833 TYR A N 1
ATOM 6401 C CA . TYR A 1 833 ? -5.081 -33.917 -7.950 1.00 94.06 833 TYR A CA 1
ATOM 6402 C C . TYR A 1 833 ? -5.203 -34.769 -9.214 1.00 94.06 833 TYR A C 1
ATOM 6404 O O . TYR A 1 833 ? -5.046 -34.263 -10.321 1.00 94.06 833 TYR A O 1
ATOM 6412 N N . LEU A 1 834 ? -5.494 -36.066 -9.068 1.00 93.56 834 LEU A N 1
ATOM 6413 C CA . LEU A 1 834 ? -5.617 -36.986 -10.201 1.00 93.56 834 LEU A CA 1
ATOM 6414 C C . LEU A 1 834 ? -6.794 -36.629 -11.111 1.00 93.56 834 LEU A C 1
ATOM 6416 O O . LEU A 1 834 ? -6.665 -36.775 -12.324 1.00 93.56 834 LEU A O 1
ATOM 6420 N N . ASP A 1 835 ? -7.906 -36.157 -10.552 1.00 92.06 835 ASP A N 1
ATOM 6421 C CA . ASP A 1 835 ? -9.067 -35.700 -11.313 1.00 92.06 835 ASP A CA 1
ATOM 6422 C C . ASP A 1 835 ? -8.730 -34.429 -12.105 1.00 92.06 835 ASP A C 1
ATOM 6424 O O . ASP A 1 835 ? -8.990 -34.377 -13.309 1.00 92.06 835 ASP A O 1
ATOM 6428 N N . ALA A 1 836 ? -8.075 -33.446 -11.476 1.00 88.56 836 ALA A N 1
ATOM 6429 C CA . ALA A 1 836 ? -7.605 -32.232 -12.146 1.00 88.56 836 ALA A CA 1
ATOM 6430 C C . ALA A 1 836 ? -6.563 -32.541 -13.240 1.00 88.56 836 ALA A C 1
ATOM 6432 O O . ALA A 1 836 ? -6.682 -32.072 -14.374 1.00 88.56 836 ALA A O 1
ATOM 6433 N N . PHE A 1 837 ? -5.594 -33.411 -12.938 1.00 89.44 837 PHE A N 1
ATOM 6434 C CA . PHE A 1 837 ? -4.578 -33.875 -13.882 1.00 89.44 837 PHE A CA 1
ATOM 6435 C C . PHE A 1 837 ? -5.202 -34.633 -15.066 1.00 89.44 837 PHE A C 1
ATOM 6437 O O . PHE A 1 837 ? -4.851 -34.395 -16.221 1.00 89.44 837 PHE A O 1
ATOM 6444 N N . ALA A 1 838 ? -6.162 -35.530 -14.813 1.00 89.69 838 ALA A N 1
ATOM 6445 C CA . ALA A 1 838 ? -6.843 -36.305 -15.853 1.00 89.69 838 ALA A CA 1
ATOM 6446 C C . ALA A 1 838 ? -7.786 -35.454 -16.716 1.00 89.69 838 ALA A C 1
ATOM 6448 O O . ALA A 1 838 ? -7.961 -35.755 -17.899 1.00 89.69 838 ALA A O 1
ATOM 6449 N N . ALA A 1 839 ? -8.369 -34.394 -16.147 1.00 85.00 839 ALA A N 1
ATOM 6450 C CA . ALA A 1 839 ? -9.122 -33.387 -16.890 1.00 85.00 839 ALA A CA 1
ATOM 6451 C C . ALA A 1 839 ? -8.225 -32.543 -17.811 1.00 85.00 839 ALA A C 1
ATOM 6453 O O . ALA A 1 839 ? -8.737 -31.831 -18.673 1.00 85.00 839 ALA A O 1
ATOM 6454 N N . GLY A 1 840 ? -6.900 -32.651 -17.660 1.00 78.56 840 GLY A N 1
ATOM 6455 C CA . GLY A 1 840 ? -5.928 -31.853 -18.394 1.00 78.56 840 GLY A CA 1
ATOM 6456 C C . GLY A 1 840 ? -5.947 -30.386 -17.987 1.00 78.56 840 GLY A C 1
ATOM 6457 O O . GLY A 1 840 ? -5.499 -29.575 -18.791 1.00 78.56 840 GLY A O 1
ATOM 6458 N N . CYS A 1 841 ? -6.478 -30.075 -16.792 1.00 66.38 841 CYS A N 1
ATOM 6459 C CA . CYS A 1 841 ? -6.629 -28.718 -16.272 1.00 66.38 841 CYS A CA 1
ATOM 6460 C C . CYS A 1 841 ? -7.176 -27.730 -17.316 1.00 66.38 841 CYS A C 1
ATOM 6462 O O . CYS A 1 841 ? -6.439 -26.897 -17.855 1.00 66.38 841 CYS A O 1
ATOM 6464 N N . GLY A 1 842 ? -8.451 -27.928 -17.659 1.00 50.91 842 GLY A N 1
ATOM 6465 C CA . GLY A 1 842 ? -9.166 -27.167 -18.681 1.00 50.91 842 GLY A CA 1
ATOM 6466 C C . GLY A 1 842 ? -9.861 -25.939 -18.137 1.00 50.91 842 GLY A C 1
ATOM 6467 O O . GLY A 1 842 ? -10.526 -26.084 -17.086 1.00 50.91 842 GLY A O 1
#

Secondary structure (DSSP, 8-state):
-------SSHHHHHHHHHHHHHHHHSSSS-------EEEE-STT-EEEE-TTT--GGGGSSSEEEEEEEEESS---S-EEEEEETTTEEEEE-TTSEEEEEEEEE-TT--EEEEEEEEEEEPPTTS-EEEEEEEEGGGTEEEEEEE-SS-EEEEEEE-SS--EEPP-S----EEES-TT-PPBPPEEEEEEEEESS---HHHHHHHHHH-BTT----SS-SSS--BTBTTEEEEE-TT-------GGG--SS------TTSBP-TT--BEEETTS--SSTTGGGG-B--EEEEESEEEE-TTSTTTTT-SBPP--TT--PPPPB-EE-HHHHHHHS--SSEEEEEEE--S-----TTS----SSHHHHHHHHHSGGGEEEEEEEEP--S-----SS---SSPPEEEEEEEE-TTS-TTGGGGGGSTT--SSTTSTT--EEEEEEEEEEEEEE---TTSS--TTS-EEEEEEEEEBTTPPPEEEEEEEESSSSSPPEE-S--EEE--B--SEEEE--TT-EEEETTEEEEES--TTTS-TT-EEEE-SSTTTT-EEEEEEEEE-SSEEEEEESS--SS---TT-EEEEE--EEEEEEEEE--PPTT----EEEEEEEE-SSS-EEEEEEEEEE-SSSSEEEEEEES-TTT-SHHHHHHS-HHHHHHHHHHH--SEEEE----SS--TTHHHHHHHHHHHH-TT-EEEEEE-SPPSSGGGHHHHHHHHHHTTTTT-EEEE-TT-TTT--HHHHHHTTSEEETTEE-HHHHHHHHHHHHHHHHHHEE-S-TT--SSSTT--SHHHHHHHHHHHHHT-GGG-SS-SS--SHHHHHHHHHHHHTT--

pLDDT: mean 81.95, std 18.07, range [24.34, 98.44]

Foldseek 3Di:
DDDDDDDPPVPVVVVVVVVVVVVVVVPPDDDDFFAWFKFQQWQAFKFFFACVQPFPVLQQAWKKKKWKFAFQAKFQAWWFFKDDPPAKTWTAHGRQFTKMKGWKAAPVRDTDIWIKTQPDHDHHLFIKMWMWTAHQQFQKIKIWIQTPVGITIDITHPRHRIGTDGDPDTGMMGAADPVGHTGRGTTIAKIFMFNHGADRVQRRVCLVQLASQDDCDPDPDPRDSRGPPGGQKMWQPWQWWDQPPVVPPDPDTAQFTQAPHFDDQFPTFMQHPVDDDPDSCVSRVDGGGTPDGDSMGMHRCCDVSNPVRHFFDLDPPNDDDAWAFFADQVLLCLLPPFLAEAEEAEEEQAFAFADNVRADLEQDQQVLLSCVQVVAFAFWAPLAFQDAAQDGQYAQFGSVQPAQKFQKDWQACPDDLQVLVLQLAQARYPAQRFHSGIWMWAFAQIKTKTWGFAGPSYSRHQQAKKKKKWKWKQAAQAFKKKKFKWFALHNNDDTDGPDDIDIDGRHFFQDKDFAAPVKDDPDQFKIKDWDDCVPRAAQQKKKAWCDDPSHNDIFGWHDWDDDPTIIMTGTPDGRPDDDDGRIMMTIGHMAMDMDMDMDGRDDPPPSRSIIIMMMHRHDPGGTIIIGGMIMGGNPDRHYHYYYGHYHNAFLVCSCRSHDLVSLLRVLLVSQHQEYEYEGHQHNDALCSSLVVLVSNCSNHVNYAYEHEYDEDLPDPSCVRNLCSLSVPCVVSSHIYYYPYSDSQCHDLVSCSSTSQASDRHGGHSSVSNSSSSVSSVSSVSRHDNLALQQSDPPGLAADVVSVVRLVVCLVVLHPSLPPVNPSDSDPVSVVVNVVRSVVVSD